Protein AF-A0A815YM49-F1 (afdb_monomer)

Mean predicted aligned error: 21.72 Å

Foldseek 3Di:
DDPVVVPDQVVQQDPVRDRCVVVVCVCPDPVNLQCVLVVCCCQARQLVDDPNVVVSVPPDDQLQEPPSDDLVPDPDPVVSVVSVVCCVPVHHRDYHDYYDRDDGDDDPVVVVVVPPPDDDQDACVVVVVFKDKDWADFDDPPPPDFWFWFAKDFAQAEDDDPPDPADWTWIWTATPQQFIGTFTADDDDPPDPHRTDPPPPVQCPDPVNTLHPDDAFPPPADRHHQQWDAANHRQWIWGWRHQQQWTWIAGPVVSGTLDTHHDDPATFQGKDAEPNRQWIWTWFQSQKIWIKGADPDPPPDDPDDDPDDSPDRMDTQDMAHDGPGGFNEWDDYPVVQWIWTDGPSQKIWIAGNRPNHTDDIDHDPDPDPQWDWDAYPVQDTDTHGPDQWDWAEWHDDLFKIKTKTKHFDPDDDDDDDDDGQIKIKIWIATRPVRHTDDIDIDRFHWNYWDADPSRWIWTITRSRIIMIMGGDDDDDDDDDPDDDDDPPVVVVVSVVVSVVVSVVVVPPDPDDDFKFKEWEAADQFWTKIKIKDFAADKFQAWKKKKWFFQDAWDKDWDQFDFDDDDNNGITMTIGDPPPRIDDHRDIDITIMMIGGRDDLQRTAFMDMRNHTRDGHDPRYHYDDDDDDDDDDDDDDDPPDPPDDPDDDDLLVLLVLLLLLLLVFKAAQRDPPRPQPLAHGFPPCFAAPVRQDQTFAGQFWLWRKRALLLSLQLLLLLLVLCLVLVVLCVVSVNLVSSLVSSCRHLVNQLSQCPDLFKGWRIWADPVVGVQWFAHRRPDDDHTYIFIAGLVQHALSSLLSNLSSLLSSLSSCVVPPVPSSVSSNVSSVSSLCNSVVRADHNPSRDPPCCVPDGQPLGNLLSNLSSLLSNCVRPVDCVSVVSNVVSCVVSVLLDQDQWDFSRHNSLVSLLSCCVVPVDVSSLVSNLVNLCCQLPPAAAAPLGQRQSDLALRLLGQLLSLLSLLSSLVVPRVNVSSLVSSSSSLVCCQASVPAHQFFPHHHPYQQQALHRSQLHAHPPDGGTCCSLVDPDGRNHGSGSFGFSAAPSHRDDDRHNVPCRGRMTGSSSSSSNSSSSSSNSSVVSVD

Solvent-accessible surface area (backbone atoms only — not comparable to full-atom values): 60084 Å² total; per-residue (Å²): 136,72,83,76,69,81,80,48,83,87,79,38,63,53,98,82,74,51,74,48,70,66,53,51,61,54,58,68,27,74,68,40,47,52,50,44,29,60,54,46,18,39,59,32,14,44,27,51,55,67,72,51,10,61,77,66,63,63,81,75,60,64,74,28,38,80,88,65,60,68,67,89,76,46,87,52,64,70,62,35,54,52,51,53,50,47,37,71,75,74,42,73,52,66,71,76,76,36,82,56,85,53,76,67,58,82,58,85,75,58,69,67,70,75,66,80,84,67,91,72,82,73,54,46,83,82,43,68,91,46,61,48,80,44,86,44,88,54,98,71,84,52,100,83,62,75,57,28,26,20,33,66,48,66,51,82,50,66,86,78,71,94,85,59,96,72,84,63,45,60,31,40,35,31,27,71,77,25,40,57,45,77,42,36,38,54,92,80,66,92,87,52,98,53,74,52,60,80,70,74,62,80,67,52,78,45,88,90,51,56,48,61,76,55,79,56,61,34,93,89,61,84,81,45,44,45,28,48,49,65,37,42,61,60,46,38,38,42,38,40,31,25,67,78,16,26,46,33,35,29,30,63,80,78,62,40,78,76,47,75,44,70,80,53,90,28,40,27,52,18,47,47,64,27,94,86,49,45,39,38,38,39,23,11,53,65,21,36,32,41,36,27,42,38,55,89,67,87,73,82,78,71,92,75,76,77,95,80,81,87,86,68,57,65,46,84,71,42,74,37,79,83,54,87,28,34,26,67,23,53,40,60,36,74,93,71,42,30,31,40,38,28,27,74,66,61,38,32,42,31,24,30,60,90,77,39,45,78,72,50,75,49,66,75,88,74,96,58,99,50,61,57,81,56,56,43,75,55,63,53,87,54,86,36,68,82,57,98,58,52,72,67,37,73,49,46,55,103,60,36,35,40,36,37,34,40,39,80,64,83,77,88,67,86,90,70,86,87,76,77,69,49,40,14,36,39,39,33,22,36,60,86,78,64,44,78,74,48,75,48,78,40,81,51,46,67,44,27,70,37,79,48,96,73,51,35,40,38,34,23,20,49,78,33,36,37,36,41,37,43,61,77,76,91,74,92,75,96,80,85,90,84,81,89,84,79,68,80,74,57,55,63,63,55,54,52,50,58,57,52,49,64,56,52,71,70,72,75,73,83,86,88,88,81,42,46,41,38,32,69,46,76,53,95,41,15,30,31,36,36,38,38,38,72,29,87,55,66,34,78,84,43,51,36,44,36,43,32,35,80,53,60,47,44,77,51,50,82,73,36,44,82,72,49,71,47,86,48,23,35,40,34,26,30,46,39,98,87,60,27,62,45,58,59,76,36,75,46,73,51,48,37,39,40,31,67,68,42,55,76,86,40,42,41,33,32,28,50,69,91,36,82,47,46,65,56,86,83,51,78,46,77,55,85,81,84,82,77,92,75,90,77,95,74,89,79,83,76,77,71,79,78,73,69,94,83,80,80,67,42,47,61,51,47,51,28,34,53,47,28,56,62,68,28,54,37,8,78,68,59,97,81,60,85,50,84,92,62,68,57,16,56,79,78,37,33,41,94,89,66,47,65,48,46,41,25,48,24,41,46,32,57,70,35,30,49,36,45,48,52,19,35,22,38,25,41,40,29,48,27,48,62,75,20,41,66,28,29,51,76,48,71,33,44,71,56,54,49,50,56,46,46,45,44,47,58,26,51,56,46,27,47,74,44,73,57,33,37,52,44,35,39,40,52,64,70,68,41,70,73,54,46,36,48,63,61,73,66,83,75,90,52,55,50,40,54,32,30,75,90,33,18,21,13,28,45,31,7,29,39,15,22,18,25,26,33,40,18,66,64,27,49,90,79,36,56,68,60,17,52,53,30,40,53,54,15,55,36,26,35,51,35,17,72,71,30,74,41,55,36,43,82,43,37,84,76,36,53,83,77,68,49,63,80,79,53,35,48,40,27,48,23,33,20,23,48,36,46,22,70,70,67,67,46,63,68,28,52,53,46,24,59,48,30,35,61,76,60,53,55,82,58,82,53,93,62,41,58,68,63,41,36,46,45,56,36,29,39,52,46,19,66,75,67,63,43,64,71,30,42,50,50,36,48,53,34,44,50,41,56,77,74,66,51,52,58,19,90,81,62,47,54,49,85,46,72,67,33,15,47,24,45,43,23,26,45,27,26,50,27,42,55,39,23,74,72,69,46,65,34,67,62,28,46,52,48,28,51,52,50,53,39,36,42,51,31,76,66,76,30,10,45,26,16,84,39,71,54,76,31,53,49,23,55,26,32,33,57,33,30,27,60,67,82,88,56,86,49,39,64,67,38,65,70,43,92,60,62,32,68,36,82,59,34,28,35,34,31,10,38,42,46,72,75,63,53,70,73,82,36,39,86,40,55,47,37,16,24,32,37,57,52,35,38,16,27,37,43,26,26,41,27,44,52,39,36,52,61,75,74,105

Sequence (1081 aa):
MIPEFFYLSEFLVNSNKFDLGKLQITLESDYVSAHLHEWIDLIFGYKQTGQAAIEAFNVFTYCLYQDAVDVDAIDDKVTREAIESMMQHFGQVPSQLLTEPHPQRQILGQAAFGIESQGRAFDIFQSLIHIRPYLAKTVLENDILYDPITFISIPKNQARSFMQQVVLEKLFTVSISGVVGNGAWQPHDKSLTNYFTSEQNRTLQTERNQHIIAALFFPSLEINSRLFAVSHDAQFVFSGGHWDCSLRVYSLIKAKMISSLIHHSDIITCLTLDSTGSILVTGSRDTTCVVWNISSGDNRNSNNINDQESSSFISPAVTLYGHTADITCLHVSTELDLVASGSLDGTCNMHTVEHGVYVRTLRPIEKDDTHLFLYSINGGFIRKRKLDYHVIDMLLSEKHIVLAVNHVTSSQQANKESTSLVTARIIIKDMFEMKTIQRIRLRTHINCLYFTKDFSLLVGVKDGKLIVITTDKKSSTKKAYKCLLYFHQQSFLKQMKVLKYIIICLTLTIRLCHARLRIESEWSDGFEGTLEIPIKSEINNGWKVELRFDRPTMIDAWLGNLHSKIDNRIFLFINKNWNAQLALNSLFEFKFVAKGGIAPSNFVAAWFNEKPILSGSSSITHVPELLNPTGNTTTWLHEGNVSTKGTYDYGVVLRSSLLFYEAQRAGKLPSNNRISWRGDSMLMDKGNNGEDLTGGYFDAGDYVKFGFPMAGFTTVLAWGAIEYEDAYRQSGQLDYVRQAIRWATDYFIKAHVSQYEFYGQVGDGHEDHAYWSRPEDWTKPRPAWKITQQNPGSELAAETAAALTAASLVFRSVDSNYESILLGHAQQLYDFANRYRGKYSDSIPNISDFYHSWTGYGDELGWSAAWLLRATGDQRYQVDVDKHYIEFGLNRQPHEFSWDDKTAGLQILMAKITRKQSYRQQAENFCNYVVRQAPKTPKGLVFLAPWGSLRHVSNVAFLCLQAAGIDINRQEYLNFATQQINYILGDSGRSYVVGFGNNYPQRPHHASSSCPNRPTICDWSAFSSPNPNPQLLTGALVGGPDQNDYYEDRRDDYVKNEVTTDYNAGFQSAVAGLLHHQLKV

Secondary structure (DSSP, 8-state):
--GGGGG-GGG-B-TT--BTHHHHHHHTSHHHHHHHHHHHHHHTSTTSSSHHHHHTT--S-GGGBTTS--STT---HHHHHHHHHHHHHH-PBPPP--SSPPPPPPPTTTTTTS--SS-PPP-GGGGGGGEEEEEE--S---TT----EEEEE--SSPPPPTT-SS-PEEEEEEETT-BEEEEEE----TT-S-SEE----TTSSSGGG--B--S-B-TT----GGGEEE-TTSSEEEE--BTT-EEEEEETTT-SEEEEEE--SS-EEEEEE-SSSSEEEEEETTS-EEEEEE---S-TT-----TT----SEEEEEEE---SS-EEEEEEEGGGTEEEEEETTS-EEEE-TTT--EEEEE--S---TTEEEE--TTT--EEEE--S-EEEEEEE-SSEEEEEEEE------SSS------EEEEEEEETTT--EEEEEEESS-EEEEEE-TTSPEEEEETTS-EEEEEE-------------SSSTTHHHHHHHHHHHHHHHTTTS-------EEEEEEEETTEEEEEEEEE--S-B-S--EEEEEESS--EEEESSEEEEEEETTTEEEEEE-TT---B-TT-EEEEEEEEESS--GGGEEEEEETTEEEEETTS-EEEPPP-------------------SS---HHHHHHHHHHHHHHTB-BSPPTT-S-TT---B-TT-B-TT--B---SB--SSS--EEHHHHHHHHHHHHHHHHH-HHHHHHTT-HHHHHHHHHHHHHHHHHH--BTTBEEEEES-HHHHHT--S-GGG--S---EEEE-SSS--HHHHHHHHHHHHHHHHHHTTT-HHHHHHHHHHHHHHHHHHHHS---HHHHSTTGGGTS--SS-SHHHHHHHHHHHHHHH--HHHHHHHHHHHHHTTTTS--S--SSS--HHHHHHHHHHHH--HHHHHHHHHHHHHHHHTS-B-TTS-B---STTHHHHHHHHHHHHHHHHTTTSSHHHHHHHHHHHHHIIIIITSS--BTTSSTT--S--B-HHHHSPSTTS--SHHHHH-SS--SS--TTPBB----TTS-----TT-TTTSBB-HHHHHHHHHHHHHHHHHHTT-

InterPro domains:
  IPR000409 BEACH domain [PF02138] (26-105)
  IPR000409 BEACH domain [PS50197] (1-105)
  IPR000409 BEACH domain [SM01026] (1-105)
  IPR001680 WD40 repeat [PS50082] (261-302)
  IPR001680 WD40 repeat [SM00320] (254-293)
  IPR001680 WD40 repeat [SM00320] (313-352)
  IPR001701 Glycoside hydrolase family 9 [PF00759] (650-1070)
  IPR008928 Six-hairpin glycosidase superfamily [SSF48208] (647-1075)
  IPR008965 CBM2/CBM3, carbohydrate-binding domain superfamily [SSF49384] (513-609)
  IPR012291 CBM2, carbohydrate-binding domain superfamily [G3DSA:2.60.40.290] (511-609)
  IPR012341 Six-hairpin glycosidase-like superfamily [G3DSA:1.50.10.10] (647-1078)
  IPR015943 WD40/YVTN repeat-like-containing domain superfamily [G3DSA:2.130.10.10] (190-495)
  IPR019775 WD40 repeat, conserved site [PS00678] (280-294)
  IPR033126 Glycosyl hydrolases family 9, Asp/Glu active sites [PS00698] (1047-1065)
  IPR036322 WD40-repeat-containing domain superfamily [SSF50978] (228-477)
  IPR036372 BEACH domain superfamily [G3DSA:1.10.1540.10] (23-105)
  IPR036372 BEACH domain superfamily [SSF81837] (2-105)
  IPR046851 Neurobeachin, beta-propeller domain [PF20426] (213-476)

Nearest PDB structures (foldseek):
  1ks8-assembly1_A  TM=9.946E-01  e=6.057E-50  Nasutitermes takasagoensis
  4tf4-assembly2_B  TM=9.513E-01  e=3.797E-39  Thermobifida fusca
  8u49-assembly1_A  TM=9.500E-01  e=3.521E-38  Bacillus licheniformis DSM 13 = ATCC 14580
  1g87-assembly1_A  TM=9.390E-01  e=1.782E-35  Ruminiclostridium cellulolyticum
  1ga2-assembly1_A  TM=9.390E-01  e=1.782E-35  Ruminiclostridium cellulolyticum

Structure (mmCIF, N/CA/C/O backbone):
data_AF-A0A815YM49-F1
#
_entry.id   AF-A0A815YM49-F1
#
loop_
_atom_site.group_PDB
_atom_site.id
_atom_site.type_symbol
_atom_site.label_atom_id
_atom_site.label_alt_id
_atom_site.label_comp_id
_atom_site.label_asym_id
_atom_site.label_entity_id
_atom_site.label_seq_id
_atom_site.pdbx_PDB_ins_code
_atom_site.Cartn_x
_atom_site.Cartn_y
_atom_site.Cartn_z
_atom_site.occupancy
_atom_site.B_iso_or_equiv
_atom_site.auth_seq_id
_atom_site.auth_comp_id
_atom_site.auth_asym_id
_atom_site.auth_atom_id
_atom_site.pdbx_PDB_model_num
ATOM 1 N N . MET A 1 1 ? -38.340 -17.253 19.294 1.00 25.34 1 MET A N 1
ATOM 2 C CA . MET A 1 1 ? -38.044 -17.387 17.851 1.00 25.34 1 MET A CA 1
ATOM 3 C C . MET A 1 1 ? -38.454 -16.105 17.167 1.00 25.34 1 MET A C 1
ATOM 5 O O . MET A 1 1 ? -39.622 -15.748 17.207 1.00 25.34 1 MET A O 1
ATOM 9 N N . ILE A 1 2 ? -37.478 -15.379 16.644 1.00 23.86 2 ILE A N 1
ATOM 10 C CA . ILE A 1 2 ? -37.677 -14.063 16.053 1.00 23.86 2 ILE A CA 1
ATOM 11 C C . ILE A 1 2 ? -38.177 -14.266 14.606 1.00 23.86 2 ILE A C 1
ATOM 13 O O . ILE A 1 2 ? -37.523 -15.005 13.864 1.00 23.86 2 ILE A O 1
ATOM 17 N N . PRO A 1 3 ? -39.303 -13.658 14.176 1.00 28.70 3 PRO A N 1
ATOM 18 C CA . PRO A 1 3 ? -39.856 -13.807 12.818 1.00 28.70 3 PRO A CA 1
ATOM 19 C C . PRO A 1 3 ? -38.914 -13.355 11.685 1.00 28.70 3 PRO A C 1
ATOM 21 O O . PRO A 1 3 ? -39.195 -13.580 10.511 1.00 28.70 3 PRO A O 1
ATOM 24 N N . GLU A 1 4 ? -37.791 -12.730 12.033 1.00 34.78 4 GLU A N 1
ATOM 25 C CA . GLU A 1 4 ? -36.791 -12.156 11.131 1.00 34.78 4 GLU A CA 1
ATOM 26 C C . GLU A 1 4 ? -35.935 -13.209 10.400 1.00 34.78 4 GLU A C 1
ATOM 28 O O . GLU A 1 4 ? -35.375 -12.908 9.349 1.00 34.78 4 GLU A O 1
ATOM 33 N N . PHE A 1 5 ? -35.895 -14.466 10.864 1.00 32.22 5 PHE A N 1
ATOM 34 C CA . PHE A 1 5 ? -35.109 -15.530 10.213 1.00 32.22 5 PHE A CA 1
ATOM 35 C C . PHE A 1 5 ? -35.781 -16.178 8.987 1.00 32.22 5 PHE A C 1
ATOM 37 O O . PHE A 1 5 ? -35.101 -16.826 8.195 1.00 32.22 5 PHE A O 1
ATOM 44 N N . PHE A 1 6 ? -37.087 -15.984 8.776 1.00 34.22 6 PHE A N 1
ATOM 45 C CA . PHE A 1 6 ? -37.827 -16.631 7.678 1.00 34.22 6 PHE A CA 1
ATOM 46 C C . PHE A 1 6 ? -37.756 -15.887 6.328 1.00 34.22 6 PHE A C 1
ATOM 48 O O . PHE A 1 6 ? -38.314 -16.362 5.342 1.00 34.22 6 PHE A O 1
ATOM 55 N N . TYR A 1 7 ? -37.065 -14.742 6.255 1.00 38.34 7 TYR A N 1
ATOM 56 C CA . TYR A 1 7 ? -37.046 -13.857 5.076 1.00 38.34 7 TYR A CA 1
ATOM 57 C C . TYR A 1 7 ? -35.750 -13.907 4.244 1.00 38.34 7 TYR A C 1
ATOM 59 O O . TYR A 1 7 ? -35.586 -13.115 3.315 1.00 38.34 7 TYR A O 1
ATOM 67 N N . LEU A 1 8 ? -34.833 -14.835 4.538 1.00 37.12 8 LEU A N 1
ATOM 68 C CA . LEU A 1 8 ? -33.550 -14.985 3.844 1.00 37.12 8 LEU A CA 1
ATOM 69 C C . LEU A 1 8 ? -33.443 -16.388 3.225 1.00 37.12 8 LEU A C 1
ATOM 71 O O . LEU A 1 8 ? -33.290 -17.378 3.936 1.00 37.12 8 LEU A O 1
ATOM 75 N N . SER A 1 9 ? -33.479 -16.487 1.892 1.00 36.56 9 SER A N 1
ATOM 76 C CA . SER A 1 9 ? -33.404 -17.766 1.158 1.00 36.56 9 SER A CA 1
ATOM 77 C C . SER A 1 9 ? -32.087 -18.531 1.357 1.00 36.56 9 SER A C 1
ATOM 79 O O . SER A 1 9 ? -32.017 -19.725 1.086 1.00 36.56 9 SER A O 1
ATOM 81 N N . GLU A 1 10 ? -31.039 -17.866 1.839 1.00 37.91 10 GLU A N 1
ATOM 82 C CA . GLU A 1 10 ? -29.691 -18.429 2.001 1.00 37.91 10 GLU A CA 1
ATOM 83 C C . GLU A 1 10 ? -29.503 -19.195 3.324 1.00 37.91 10 GLU A C 1
ATOM 85 O O . GLU A 1 10 ? -28.533 -19.930 3.473 1.00 37.91 10 GLU A O 1
ATOM 90 N N . PHE A 1 11 ? -30.461 -19.101 4.254 1.00 36.72 11 PHE A N 1
ATOM 91 C CA . PHE A 1 11 ? -30.455 -19.845 5.523 1.00 36.72 11 PHE A CA 1
ATOM 92 C C . PHE A 1 11 ? -31.332 -21.111 5.501 1.00 36.72 11 PHE A C 1
ATOM 94 O O . PHE A 1 11 ? -31.534 -21.758 6.526 1.00 36.72 11 PHE A O 1
ATOM 101 N N . LEU A 1 12 ? -31.850 -21.490 4.330 1.00 40.00 12 LEU A N 1
ATOM 102 C CA . LEU A 1 12 ? -32.896 -22.503 4.160 1.00 40.00 12 LEU A CA 1
ATOM 103 C C . LEU A 1 12 ? -32.419 -23.796 3.473 1.00 40.00 12 LEU A C 1
ATOM 105 O O . LEU A 1 12 ? -33.216 -24.515 2.869 1.00 40.00 12 LEU A O 1
ATOM 109 N N . VAL A 1 13 ? -31.131 -24.130 3.613 1.00 42.91 13 VAL A N 1
ATOM 110 C CA . VAL A 1 13 ? -30.603 -25.465 3.295 1.00 42.91 13 VAL A CA 1
ATOM 111 C C . VAL A 1 13 ? -30.034 -26.080 4.565 1.00 42.91 13 VAL A C 1
ATOM 113 O O . VAL A 1 13 ? -28.914 -25.802 4.983 1.00 42.91 13 VAL A O 1
ATOM 116 N N . ASN A 1 14 ? -30.832 -26.943 5.184 1.00 41.28 14 ASN A N 1
ATOM 117 C CA . ASN A 1 14 ? -30.347 -27.865 6.204 1.00 41.28 14 ASN A CA 1
ATOM 118 C C . ASN A 1 14 ? -29.313 -28.824 5.566 1.00 41.28 14 ASN A C 1
ATOM 120 O O . ASN A 1 14 ? -29.380 -29.120 4.369 1.00 41.28 14 ASN A O 1
ATOM 124 N N . SER A 1 15 ? -28.382 -29.332 6.375 1.00 40.44 15 SER A N 1
ATOM 125 C CA . SER A 1 15 ? -27.351 -30.336 6.056 1.00 40.44 15 SER A CA 1
ATOM 126 C C . SER A 1 15 ? -27.812 -31.551 5.219 1.00 40.44 15 SER A C 1
ATOM 128 O O . SER A 1 15 ? -26.980 -32.205 4.593 1.00 40.44 15 SER A O 1
ATOM 130 N N . ASN A 1 16 ? -29.117 -31.811 5.117 1.00 40.59 16 ASN A N 1
ATOM 131 C CA . ASN A 1 16 ? -29.753 -32.847 4.301 1.00 40.59 16 ASN A CA 1
ATOM 132 C C . ASN A 1 16 ? -30.141 -32.406 2.870 1.00 40.59 16 ASN A C 1
ATOM 134 O O . ASN A 1 16 ? -30.783 -33.176 2.158 1.00 40.59 16 ASN A O 1
ATOM 138 N N . LYS A 1 17 ? -29.777 -31.194 2.421 1.00 42.53 17 LYS A N 1
ATOM 139 C CA . LYS A 1 17 ? -30.093 -30.650 1.076 1.00 42.53 17 LYS A CA 1
ATOM 140 C C . LYS A 1 17 ? -31.598 -30.555 0.752 1.00 42.53 17 LYS A C 1
ATOM 142 O O . LYS A 1 17 ? -31.990 -30.674 -0.408 1.00 42.53 17 LYS A O 1
ATOM 147 N N . PHE A 1 18 ? -32.447 -30.335 1.756 1.00 39.28 18 PHE A N 1
ATOM 148 C CA . PHE A 1 18 ? -33.883 -30.102 1.555 1.00 39.28 18 PHE A CA 1
ATOM 149 C C . PHE A 1 18 ? -34.162 -28.601 1.345 1.00 39.28 18 PHE A C 1
ATOM 151 O O . PHE A 1 18 ? -33.726 -27.788 2.156 1.00 39.28 18 PHE A O 1
ATOM 158 N N . ASP A 1 19 ? -34.865 -28.243 0.264 1.00 44.75 19 ASP A N 1
ATOM 159 C CA . ASP A 1 19 ? -35.161 -26.857 -0.144 1.00 44.75 19 ASP A CA 1
ATOM 160 C C . ASP A 1 19 ? -36.444 -26.334 0.531 1.00 44.75 19 ASP A C 1
ATOM 162 O O . ASP A 1 19 ? -37.567 -26.658 0.128 1.00 44.75 19 ASP A O 1
ATOM 166 N N . LEU A 1 20 ? -36.275 -25.517 1.573 1.00 42.28 20 LEU A N 1
ATOM 167 C CA . LEU A 1 20 ? -37.373 -24.882 2.312 1.00 42.28 20 LEU A CA 1
ATOM 168 C C . LEU A 1 20 ? -38.025 -23.699 1.553 1.00 42.28 20 LEU A C 1
ATOM 170 O O . LEU A 1 20 ? -39.081 -23.227 1.974 1.00 42.28 20 LEU A O 1
ATOM 174 N N . GLY A 1 21 ? -37.493 -23.248 0.409 1.00 42.66 21 GLY A N 1
ATOM 175 C CA . GLY A 1 21 ? -38.080 -22.163 -0.395 1.00 42.66 21 GLY A CA 1
ATOM 176 C C . GLY A 1 21 ? -39.471 -22.490 -0.961 1.00 42.66 21 GLY A C 1
ATOM 177 O O . GLY A 1 21 ? -40.313 -21.606 -1.133 1.00 42.66 21 GLY A O 1
ATOM 178 N N . LYS A 1 22 ? -39.784 -23.778 -1.160 1.00 40.69 22 LYS A N 1
ATOM 179 C CA . LYS A 1 22 ? -41.143 -24.235 -1.513 1.00 40.69 22 LYS A CA 1
ATOM 180 C C . LYS A 1 22 ? -42.153 -24.097 -0.367 1.00 40.69 22 LYS A C 1
ATOM 182 O O . LYS A 1 22 ? -43.343 -23.904 -0.626 1.00 40.69 22 LYS A O 1
ATOM 187 N N . LEU A 1 23 ? -41.708 -24.158 0.890 1.00 42.81 23 LEU A N 1
ATOM 188 C CA . LEU A 1 23 ? -42.573 -23.938 2.054 1.00 42.81 23 LEU A CA 1
ATOM 189 C C . LEU A 1 23 ? -42.938 -22.456 2.209 1.00 42.81 23 LEU A C 1
ATOM 191 O O . LEU A 1 23 ? -44.065 -22.162 2.590 1.00 42.81 23 LEU A O 1
ATOM 195 N N . GLN A 1 24 ? -42.064 -21.526 1.812 1.00 44.19 24 GLN A N 1
ATOM 196 C CA . GLN A 1 24 ? -42.329 -20.083 1.879 1.00 44.19 24 GLN A CA 1
ATOM 197 C C . GLN A 1 24 ? -43.485 -19.641 0.963 1.00 44.19 24 GLN A C 1
ATOM 199 O O . GLN A 1 24 ? -44.376 -18.920 1.401 1.00 44.19 24 GLN A O 1
ATOM 204 N N . ILE A 1 25 ? -43.542 -20.142 -0.277 1.00 46.69 25 ILE A N 1
ATOM 205 C CA . ILE A 1 25 ? -44.669 -19.887 -1.201 1.00 46.69 25 ILE A CA 1
ATOM 206 C C . ILE A 1 25 ? -45.979 -20.483 -0.652 1.00 46.69 25 ILE A C 1
ATOM 208 O O . ILE A 1 25 ? -47.061 -19.942 -0.872 1.00 46.69 25 ILE A O 1
ATOM 212 N N . THR A 1 26 ? -45.881 -21.583 0.096 1.00 49.28 26 THR A N 1
ATOM 213 C CA . THR A 1 26 ? -47.034 -22.253 0.712 1.00 49.28 26 THR A CA 1
ATOM 214 C C . THR A 1 26 ? -47.530 -21.492 1.952 1.00 49.28 26 THR A C 1
ATOM 216 O O . THR A 1 26 ? -48.737 -21.320 2.120 1.00 49.28 26 THR A O 1
ATOM 219 N N . LEU A 1 27 ? -46.614 -20.965 2.776 1.00 50.62 27 LEU A N 1
ATOM 220 C CA . LEU A 1 27 ? -46.897 -20.151 3.967 1.00 50.62 27 LEU A CA 1
ATOM 221 C C . LEU A 1 27 ? -47.376 -18.726 3.629 1.00 50.62 27 LEU A C 1
ATOM 223 O O . LEU A 1 27 ? -48.150 -18.147 4.383 1.00 50.62 27 LEU A O 1
ATOM 227 N N . GLU A 1 28 ? -46.976 -18.169 2.482 1.00 53.22 28 GLU A N 1
ATOM 228 C CA . GLU A 1 28 ? -47.490 -16.890 1.964 1.00 53.22 28 GLU A CA 1
ATOM 229 C C . GLU A 1 28 ? -48.734 -17.052 1.068 1.00 53.22 28 GLU A C 1
ATOM 231 O O . GLU A 1 28 ? -49.207 -16.071 0.493 1.00 53.22 28 GLU A O 1
ATOM 236 N N . SER A 1 29 ? -49.297 -18.262 0.957 1.00 63.19 29 SER A N 1
ATOM 237 C CA . SER A 1 29 ? -50.528 -18.483 0.192 1.00 63.19 29 SER A CA 1
ATOM 238 C C . SER A 1 29 ? -51.709 -17.701 0.775 1.00 63.19 29 SER A C 1
ATOM 240 O O . SER A 1 29 ? -51.773 -17.434 1.979 1.00 63.19 29 SER A O 1
ATOM 242 N N . ASP A 1 30 ? -52.686 -17.371 -0.074 1.00 58.00 30 ASP A N 1
ATOM 243 C CA . ASP A 1 30 ? -53.916 -16.693 0.357 1.00 58.00 30 ASP A CA 1
ATOM 244 C C . ASP A 1 30 ? -54.636 -17.477 1.467 1.00 58.00 30 ASP A C 1
ATOM 246 O O . ASP A 1 30 ? -55.188 -16.881 2.392 1.00 58.00 30 ASP A O 1
ATOM 250 N N . TYR A 1 31 ? -54.560 -18.812 1.424 1.00 66.94 31 TYR A N 1
ATOM 251 C CA . TYR A 1 31 ? -55.125 -19.690 2.444 1.00 66.94 31 TYR A CA 1
ATOM 252 C C . TYR A 1 31 ? -54.423 -19.529 3.797 1.00 66.94 31 TYR A C 1
ATOM 254 O O . TYR A 1 31 ? -55.089 -19.275 4.800 1.00 66.94 31 TYR A O 1
ATOM 262 N N . VAL A 1 32 ? -53.089 -19.618 3.844 1.00 67.25 32 VAL A N 1
ATOM 263 C CA . VAL A 1 32 ? -52.340 -19.467 5.104 1.00 67.25 32 VAL A CA 1
ATOM 264 C C . VAL A 1 32 ? -52.442 -18.033 5.627 1.00 67.25 32 VAL A C 1
ATOM 266 O O . VAL A 1 32 ? -52.676 -17.836 6.814 1.00 67.25 32 VAL A O 1
ATOM 269 N N . SER A 1 33 ? -52.391 -17.024 4.752 1.00 65.06 33 SER A N 1
ATOM 270 C CA . SER A 1 33 ? -52.593 -15.618 5.133 1.00 65.06 33 SER A CA 1
ATOM 271 C C . SER A 1 33 ? -53.964 -15.360 5.762 1.00 65.06 33 SER A C 1
ATOM 273 O O . SER A 1 33 ? -54.061 -14.572 6.703 1.00 65.06 33 SER A O 1
ATOM 275 N N . ALA A 1 34 ? -55.017 -16.016 5.266 1.00 69.69 34 ALA A N 1
ATOM 276 C CA . ALA A 1 34 ? -56.360 -15.892 5.819 1.00 69.69 34 ALA A CA 1
ATOM 277 C C . ALA A 1 34 ? -56.509 -16.582 7.187 1.00 69.69 34 ALA A C 1
ATOM 279 O O . ALA A 1 34 ? -57.316 -16.119 7.986 1.00 69.69 34 ALA A O 1
ATOM 280 N N . HIS A 1 35 ? -55.727 -17.622 7.494 1.00 77.75 35 HIS A N 1
ATOM 281 C CA . HIS A 1 35 ? -55.848 -18.409 8.737 1.00 77.75 35 HIS A CA 1
ATOM 282 C C . HIS A 1 35 ? -54.695 -18.183 9.731 1.00 77.75 35 HIS A C 1
ATOM 284 O O . HIS A 1 35 ? -54.683 -18.755 10.815 1.00 77.75 35 HIS A O 1
ATOM 290 N N . LEU A 1 36 ? -53.744 -17.298 9.415 1.00 76.75 36 LEU A N 1
ATOM 291 C CA . LEU A 1 36 ? -52.588 -17.010 10.272 1.00 76.75 36 LEU A CA 1
ATOM 292 C C . LEU A 1 36 ? -52.986 -16.478 11.658 1.00 76.75 36 LEU A C 1
ATOM 294 O O . LEU A 1 36 ? -52.328 -16.774 12.651 1.00 76.75 36 LEU A O 1
ATOM 298 N N . HIS A 1 37 ? -54.080 -15.717 11.727 1.00 79.69 37 HIS A N 1
ATOM 299 C CA . HIS A 1 37 ? -54.628 -15.206 12.981 1.00 79.69 37 HIS A CA 1
ATOM 300 C C . HIS A 1 37 ? -54.986 -16.334 13.968 1.00 79.69 37 HIS A C 1
ATOM 302 O O . HIS A 1 37 ? -54.733 -16.195 15.158 1.00 79.69 37 HIS A O 1
ATOM 308 N N . GLU A 1 38 ? -55.436 -17.495 13.479 1.00 82.50 38 GLU A N 1
ATOM 309 C CA . GLU A 1 38 ? -55.747 -18.660 14.316 1.00 82.50 38 GLU A CA 1
ATOM 310 C C . GLU A 1 38 ? -54.490 -19.285 14.939 1.00 82.50 38 GLU A C 1
ATOM 312 O O . GLU A 1 38 ? -54.531 -19.769 16.068 1.00 82.50 38 GLU A O 1
ATOM 317 N N . TRP A 1 39 ? -53.359 -19.246 14.225 1.00 81.06 39 TRP A N 1
ATOM 318 C CA . TRP A 1 39 ? -52.070 -19.750 14.713 1.00 81.06 39 TRP A CA 1
ATOM 319 C C . TRP A 1 39 ? -51.472 -18.814 15.761 1.00 81.06 39 TRP A C 1
ATOM 321 O O . TRP A 1 39 ? -50.919 -19.269 16.761 1.00 81.06 39 TRP A O 1
ATOM 331 N N . ILE A 1 40 ? -51.609 -17.503 15.546 1.00 80.31 40 ILE A N 1
ATOM 332 C CA . ILE A 1 40 ? -51.209 -16.484 16.520 1.00 80.31 40 ILE A CA 1
ATOM 333 C C . ILE A 1 40 ? -52.042 -16.641 17.795 1.00 80.31 40 ILE A C 1
ATOM 335 O O . ILE A 1 40 ? -51.474 -16.650 18.885 1.00 80.31 40 ILE A O 1
ATOM 339 N N . ASP A 1 41 ? -53.353 -16.852 17.660 1.00 83.75 41 ASP A N 1
ATOM 340 C CA . ASP A 1 41 ? -54.247 -17.092 18.792 1.00 83.75 41 ASP A CA 1
ATOM 341 C C . ASP A 1 41 ? -53.892 -18.363 19.574 1.00 83.75 41 ASP A C 1
ATOM 343 O O . ASP A 1 41 ? -54.046 -18.381 20.793 1.00 83.75 41 ASP A O 1
ATOM 347 N N . LEU A 1 42 ? -53.403 -19.408 18.899 1.00 82.56 42 LEU A N 1
ATOM 348 C CA . LEU A 1 42 ? -53.011 -20.678 19.519 1.00 82.56 42 LEU A CA 1
ATOM 349 C C . LEU A 1 42 ? -51.647 -20.608 20.225 1.00 82.56 42 LEU A C 1
ATOM 351 O O . LEU A 1 42 ? -51.488 -21.170 21.304 1.00 82.56 42 LEU A O 1
ATOM 355 N N . ILE A 1 43 ? -50.653 -19.944 19.622 1.00 81.12 43 ILE A N 1
ATOM 356 C CA . ILE A 1 43 ? -49.267 -19.935 20.127 1.00 81.12 43 ILE A CA 1
ATOM 357 C C . ILE A 1 43 ? -49.020 -18.781 21.101 1.00 81.12 43 ILE A C 1
ATOM 359 O O . ILE A 1 43 ? -48.298 -18.967 22.073 1.00 81.12 43 ILE A O 1
ATOM 363 N N . PHE A 1 44 ? -49.594 -17.603 20.844 1.00 81.75 44 PHE A N 1
ATOM 364 C CA . PHE A 1 44 ? -49.339 -16.377 21.612 1.00 81.75 44 PHE A CA 1
ATOM 365 C C . PHE A 1 44 ? -50.608 -15.756 22.206 1.00 81.75 44 PHE A C 1
ATOM 367 O O . PHE A 1 44 ? -50.511 -14.754 22.918 1.00 81.75 44 PHE A O 1
ATOM 374 N N . GLY A 1 45 ? -51.788 -16.291 21.884 1.00 82.38 45 GLY A N 1
ATOM 375 C CA . GLY A 1 45 ? -53.063 -15.647 22.175 1.00 82.38 45 GLY A CA 1
ATOM 376 C C . GLY A 1 45 ? -54.016 -16.451 23.049 1.00 82.38 45 GLY A C 1
ATOM 377 O O . GLY A 1 45 ? -53.634 -17.369 23.771 1.00 82.38 45 GLY A O 1
ATOM 378 N N . TYR A 1 46 ? -55.293 -16.073 23.002 1.00 84.62 46 TYR A N 1
ATOM 379 C CA . TYR A 1 46 ? -56.316 -16.556 23.934 1.00 84.62 46 TYR A CA 1
ATOM 380 C C . TYR A 1 46 ? -56.668 -18.048 23.796 1.00 84.62 46 TYR A C 1
ATOM 382 O O . TYR A 1 46 ? -57.335 -18.588 24.676 1.00 84.62 46 TYR A O 1
ATOM 390 N N . LYS A 1 47 ? -56.231 -18.722 22.721 1.00 86.44 47 LYS A N 1
ATOM 391 C CA . LYS A 1 47 ? -56.418 -20.169 22.510 1.00 86.44 47 LYS A CA 1
ATOM 392 C C . LYS A 1 47 ? -55.240 -21.000 23.024 1.00 86.44 47 LYS A C 1
ATOM 394 O O . LYS A 1 47 ? -55.220 -22.210 22.823 1.00 86.44 47 LYS A O 1
ATOM 399 N N . GLN A 1 48 ? -54.261 -20.379 23.677 1.00 84.06 48 GLN A N 1
ATOM 400 C CA . GLN A 1 48 ? -53.084 -21.078 24.176 1.00 84.06 48 GLN A CA 1
ATOM 401 C C . GLN A 1 48 ? -53.396 -21.990 25.377 1.00 84.06 48 GLN A C 1
ATOM 403 O O . GLN A 1 48 ? -52.867 -23.098 25.458 1.00 84.06 48 GLN A O 1
ATOM 408 N N . THR A 1 49 ? -54.279 -21.561 26.287 1.00 79.50 49 THR A N 1
ATOM 409 C CA . THR A 1 49 ? -54.669 -22.309 27.497 1.00 79.50 49 THR A CA 1
ATOM 410 C C . THR A 1 49 ? -56.184 -22.231 27.759 1.00 79.50 49 THR A C 1
ATOM 412 O O . THR A 1 49 ? -56.904 -21.454 27.131 1.00 79.50 49 THR A O 1
ATOM 415 N N . GLY A 1 50 ? -56.705 -23.063 28.669 1.00 82.50 50 GLY A N 1
ATOM 416 C CA . GLY A 1 50 ? -58.119 -23.047 29.071 1.00 82.50 50 GLY A CA 1
ATOM 417 C C . GLY A 1 50 ? -59.089 -23.672 28.057 1.00 82.50 50 GLY A C 1
ATOM 418 O O . GLY A 1 50 ? -58.703 -24.464 27.199 1.00 82.50 50 GLY A O 1
ATOM 419 N N . GLN A 1 51 ? -60.379 -23.331 28.165 1.00 78.69 51 GLN A N 1
ATOM 420 C CA . GLN A 1 51 ? -61.449 -23.943 27.360 1.00 78.69 51 GLN A CA 1
ATOM 421 C C . GLN A 1 51 ? -61.274 -23.696 25.850 1.00 78.69 51 GLN A C 1
ATOM 423 O O . GLN A 1 51 ? -61.508 -24.594 25.044 1.00 78.69 51 GLN A O 1
ATOM 428 N N . ALA A 1 52 ? -60.781 -22.514 25.472 1.00 81.56 52 ALA A N 1
ATOM 429 C CA . ALA A 1 52 ? -60.522 -22.153 24.079 1.00 81.56 52 ALA A CA 1
ATOM 430 C C . ALA A 1 52 ? -59.399 -22.995 23.440 1.00 81.56 52 ALA A C 1
ATOM 432 O O . ALA A 1 52 ? -59.442 -23.266 22.241 1.00 81.56 52 ALA A O 1
ATOM 433 N N . ALA A 1 53 ? -58.423 -23.457 24.231 1.00 82.31 53 ALA A N 1
ATOM 434 C CA . ALA A 1 53 ? -57.373 -24.366 23.765 1.00 82.31 53 ALA A CA 1
ATOM 435 C C . ALA A 1 53 ? -57.905 -25.779 23.483 1.00 82.31 53 ALA A C 1
ATOM 437 O O . ALA A 1 53 ? -57.481 -26.423 22.522 1.00 82.31 53 ALA A O 1
ATOM 438 N N . ILE A 1 54 ? -58.864 -26.245 24.293 1.00 80.88 54 ILE A N 1
ATOM 439 C CA . ILE A 1 54 ? -59.535 -27.540 24.105 1.00 80.88 54 ILE A CA 1
ATOM 440 C C . ILE A 1 54 ? -60.355 -27.515 22.812 1.00 80.88 54 ILE A C 1
ATOM 442 O O . ILE A 1 54 ? -60.257 -28.429 21.997 1.00 80.88 54 ILE A O 1
ATOM 446 N N . GLU A 1 55 ? -61.119 -26.444 22.594 1.00 82.31 55 GLU A N 1
ATOM 447 C CA . GLU A 1 55 ? -61.921 -26.255 21.378 1.00 82.31 55 GLU A CA 1
ATOM 448 C C . GLU A 1 55 ? -61.060 -26.134 20.112 1.00 82.31 55 GLU A C 1
ATOM 450 O O . GLU A 1 55 ? -61.486 -26.541 19.032 1.00 82.31 55 GLU A O 1
ATOM 455 N N . ALA A 1 56 ? -59.832 -25.623 20.243 1.00 79.56 56 ALA A N 1
ATOM 456 C CA . ALA A 1 56 ? -58.864 -25.511 19.155 1.00 79.56 56 ALA A CA 1
ATOM 457 C C . ALA A 1 56 ? -58.024 -26.782 18.920 1.00 79.56 56 ALA A C 1
ATOM 459 O O . ALA A 1 56 ? -57.148 -26.766 18.057 1.00 79.56 56 ALA A O 1
ATOM 460 N N . PHE A 1 57 ? -58.270 -27.867 19.669 1.00 82.06 57 PHE A N 1
ATOM 461 C CA . PHE A 1 57 ? -57.476 -29.102 19.637 1.00 82.06 57 PHE A CA 1
ATOM 462 C C . PHE A 1 57 ? -55.973 -28.849 19.796 1.00 82.06 57 PHE A C 1
ATOM 464 O O . PHE A 1 57 ? -55.154 -29.373 19.039 1.00 82.06 57 PHE A O 1
ATOM 471 N N . ASN A 1 58 ? -55.602 -28.026 20.775 1.00 81.19 58 ASN A N 1
ATOM 472 C CA . ASN A 1 58 ? -54.204 -27.734 21.044 1.00 81.19 58 ASN A CA 1
ATOM 473 C C . ASN A 1 58 ? -53.425 -29.022 21.398 1.00 81.19 58 ASN A C 1
ATOM 475 O O . ASN A 1 58 ? -53.736 -29.699 22.377 1.00 81.19 58 ASN A O 1
ATOM 479 N N . VAL A 1 59 ? -52.411 -29.352 20.591 1.00 78.88 59 VAL A N 1
ATOM 480 C CA . VAL A 1 59 ? -51.584 -30.567 20.719 1.00 78.88 59 VAL A CA 1
ATOM 481 C C . VAL A 1 59 ? -50.269 -30.344 21.472 1.00 78.88 59 VAL A C 1
ATOM 483 O O . VAL A 1 59 ? -49.494 -31.288 21.626 1.00 78.88 59 VAL A O 1
ATOM 486 N N . PHE A 1 60 ? -49.979 -29.119 21.924 1.00 78.19 60 PHE A N 1
ATOM 487 C CA . PHE A 1 60 ? -48.781 -28.853 22.719 1.00 78.19 60 PHE A CA 1
ATOM 488 C C . PHE A 1 60 ? -48.880 -29.539 24.086 1.00 78.19 60 PHE A C 1
ATOM 490 O O . PHE A 1 60 ? -49.859 -29.382 24.817 1.00 78.19 60 PHE A O 1
ATOM 497 N N . THR A 1 61 ? -47.847 -30.302 24.443 1.00 77.50 61 THR A N 1
ATOM 498 C CA . THR A 1 61 ? -47.798 -31.012 25.723 1.00 77.50 61 THR A CA 1
ATOM 499 C C . THR A 1 61 ? -47.744 -30.022 26.883 1.00 77.50 61 THR A C 1
ATOM 501 O O . THR A 1 61 ? -46.940 -29.091 26.873 1.00 77.50 61 THR A O 1
ATOM 504 N N . TYR A 1 62 ? -48.556 -30.256 27.918 1.00 76.75 62 TYR A N 1
ATOM 505 C CA . TYR A 1 62 ? -48.685 -29.355 29.069 1.00 76.75 62 TYR A CA 1
ATOM 506 C C . TYR A 1 62 ? -47.345 -29.042 29.764 1.00 76.75 62 TYR A C 1
ATOM 508 O O . TYR A 1 62 ? -47.160 -27.930 30.241 1.00 76.75 62 TYR A O 1
ATOM 516 N N . CYS A 1 63 ? -46.387 -29.978 29.771 1.00 74.25 63 CYS A N 1
ATOM 517 C CA . CYS A 1 63 ? -45.066 -29.793 30.377 1.00 74.25 63 CYS A CA 1
ATOM 518 C C . CYS A 1 63 ? -44.149 -28.811 29.631 1.00 74.25 63 CYS A C 1
ATOM 520 O O . CYS A 1 63 ? -43.087 -28.484 30.143 1.00 74.25 63 CYS A O 1
ATOM 522 N N . LEU A 1 64 ? -44.527 -28.340 28.440 1.00 77.75 64 LEU A N 1
ATOM 523 C CA . LEU A 1 64 ? -43.749 -27.355 27.681 1.00 77.75 64 LEU A CA 1
ATOM 524 C C . LEU A 1 64 ? -44.197 -25.912 27.955 1.00 77.75 64 LEU A C 1
ATOM 526 O O . LEU A 1 64 ? -43.532 -24.977 27.509 1.00 77.75 64 LEU A O 1
ATOM 530 N N . TYR A 1 65 ? -45.309 -25.723 28.669 1.00 79.75 65 TYR A N 1
ATOM 531 C CA . TYR A 1 65 ? -45.783 -24.406 29.078 1.00 79.75 65 TYR A CA 1
ATOM 532 C C . TYR A 1 65 ? -45.048 -23.931 30.324 1.00 79.75 65 TYR A C 1
ATOM 534 O O . TYR A 1 65 ? -44.882 -24.673 31.295 1.00 79.75 65 TYR A O 1
ATOM 542 N N . GLN A 1 66 ? -44.627 -22.670 30.287 1.00 68.38 66 GLN A N 1
ATOM 543 C CA . GLN A 1 66 ? -43.991 -22.018 31.420 1.00 68.38 66 GLN A CA 1
ATOM 544 C C . GLN A 1 66 ? -44.936 -22.054 32.635 1.00 68.38 66 GLN A C 1
ATOM 546 O O . GLN A 1 66 ? -46.131 -21.798 32.501 1.00 68.38 66 GLN A O 1
ATOM 551 N N . ASP A 1 67 ? -44.396 -22.438 33.794 1.00 69.38 67 ASP A N 1
ATOM 552 C CA . ASP A 1 67 ? -45.095 -22.550 35.086 1.00 69.38 67 ASP A CA 1
ATOM 553 C C . ASP A 1 67 ? -46.158 -23.668 35.198 1.00 69.38 67 ASP A C 1
ATOM 555 O O . ASP A 1 67 ? -46.835 -23.777 36.220 1.00 69.38 67 ASP A O 1
ATOM 559 N N . ALA A 1 68 ? -46.300 -24.542 34.192 1.00 71.75 68 ALA A N 1
ATOM 560 C CA . ALA A 1 68 ? -47.268 -25.647 34.228 1.00 71.75 68 ALA A CA 1
ATOM 561 C C . ALA A 1 68 ? -46.777 -26.890 34.996 1.00 71.75 68 ALA A C 1
ATOM 563 O O . ALA A 1 68 ? -47.594 -27.697 35.446 1.00 71.75 68 ALA A O 1
ATOM 564 N N . VAL A 1 69 ? -45.458 -27.069 35.130 1.00 71.75 69 VAL A N 1
ATOM 565 C CA . VAL A 1 69 ? -44.839 -28.184 35.862 1.00 71.75 69 VAL A CA 1
ATOM 566 C C . VAL A 1 69 ? -43.688 -27.658 36.707 1.00 71.75 69 VAL A C 1
ATOM 568 O O . VAL A 1 69 ? -42.712 -27.138 36.173 1.00 71.75 69 VAL A O 1
ATOM 571 N N . ASP A 1 70 ? -43.795 -27.838 38.021 1.00 76.12 70 ASP A N 1
ATOM 572 C CA . ASP A 1 70 ? -42.694 -27.624 38.957 1.00 76.12 70 ASP A CA 1
ATOM 573 C C . ASP A 1 70 ? -41.821 -28.887 38.993 1.00 76.12 70 ASP A C 1
ATOM 575 O O . ASP A 1 70 ? -42.172 -29.896 39.607 1.00 76.12 70 ASP A O 1
ATOM 579 N N . VAL A 1 71 ? -40.710 -28.850 38.257 1.00 72.25 71 VAL A N 1
ATOM 580 C CA . VAL A 1 71 ? -39.786 -29.982 38.089 1.00 72.25 71 VAL A CA 1
ATOM 581 C C . VAL A 1 71 ? -39.101 -30.342 39.415 1.00 72.25 71 VAL A C 1
ATOM 583 O O . VAL A 1 71 ? -38.841 -31.520 39.689 1.00 72.25 71 VAL A O 1
ATOM 586 N N . ASP A 1 72 ? -38.888 -29.351 40.282 1.00 76.81 72 ASP A N 1
ATOM 587 C CA . ASP A 1 72 ? -38.252 -29.536 41.585 1.00 76.81 72 ASP A CA 1
ATOM 588 C C . ASP A 1 72 ? -39.181 -30.267 42.566 1.00 76.81 72 ASP A C 1
ATOM 590 O O . ASP A 1 72 ? -38.706 -31.004 43.430 1.00 76.81 72 ASP A O 1
ATOM 594 N N . ALA A 1 73 ? -40.499 -30.186 42.367 1.00 79.38 73 ALA A N 1
ATOM 595 C CA . ALA A 1 73 ? -41.499 -30.877 43.181 1.00 79.38 73 ALA A CA 1
ATOM 596 C C . ALA A 1 73 ? -41.719 -32.369 42.824 1.00 79.38 73 ALA A C 1
ATOM 598 O O . ALA A 1 73 ? -42.511 -33.042 43.485 1.00 79.38 73 ALA A O 1
ATOM 599 N N . ILE A 1 74 ? -41.055 -32.912 41.791 1.00 81.62 74 ILE A N 1
ATOM 600 C CA . ILE A 1 74 ? -41.253 -34.306 41.341 1.00 81.62 74 ILE A CA 1
ATOM 601 C C . ILE A 1 74 ? -40.284 -35.271 42.043 1.00 81.62 74 ILE A C 1
ATOM 603 O O . ILE A 1 74 ? -39.131 -35.401 41.643 1.00 81.62 74 ILE A O 1
ATOM 607 N N . ASP A 1 75 ? -40.760 -36.008 43.050 1.00 77.62 75 ASP A N 1
ATOM 608 C CA . ASP A 1 75 ? -39.929 -36.936 43.841 1.00 77.62 75 ASP A CA 1
ATOM 609 C C . ASP A 1 75 ? -39.374 -38.138 43.046 1.00 77.62 75 ASP A C 1
ATOM 611 O O . ASP A 1 75 ? -38.300 -38.658 43.367 1.00 77.62 75 ASP A O 1
ATOM 615 N N . ASP A 1 76 ? -40.084 -38.597 42.007 1.00 87.31 76 ASP A N 1
ATOM 616 C CA . ASP A 1 76 ? -39.642 -39.720 41.175 1.00 87.31 76 ASP A CA 1
ATOM 617 C C . ASP A 1 76 ? -38.585 -39.288 40.150 1.00 87.31 76 ASP A C 1
ATOM 619 O O . ASP A 1 76 ? -38.866 -38.587 39.173 1.00 87.31 76 ASP A O 1
ATOM 623 N N . LYS A 1 77 ? -37.359 -39.775 40.356 1.00 81.81 77 LYS A N 1
ATOM 624 C CA . LYS A 1 77 ? -36.179 -39.409 39.570 1.00 81.81 77 LYS A CA 1
ATOM 625 C C . LYS A 1 77 ? -36.327 -39.725 38.078 1.00 81.81 77 LYS A C 1
ATOM 627 O O . LYS A 1 77 ? -35.882 -38.933 37.254 1.00 81.81 77 LYS A O 1
ATOM 632 N N . VAL A 1 78 ? -36.964 -40.844 37.725 1.00 85.62 78 VAL A N 1
ATOM 633 C CA . VAL A 1 78 ? -37.133 -41.249 36.317 1.00 85.62 78 VAL A CA 1
ATOM 634 C C . VAL A 1 78 ? -38.110 -40.317 35.604 1.00 85.62 78 VAL A C 1
ATOM 636 O O . VAL A 1 78 ? -37.845 -39.874 34.488 1.00 85.62 78 VAL A O 1
ATOM 639 N N . THR A 1 79 ? -39.219 -39.975 36.261 1.00 80.31 79 THR A N 1
ATOM 640 C CA . THR A 1 79 ? -40.203 -39.030 35.722 1.00 80.31 79 THR A CA 1
ATOM 641 C C . THR A 1 79 ? -39.630 -37.617 35.608 1.00 80.31 79 THR A C 1
ATOM 643 O O . THR A 1 79 ? -39.857 -36.954 34.594 1.00 80.31 79 THR A O 1
ATOM 646 N N . ARG A 1 80 ? -38.837 -37.170 36.593 1.00 83.25 80 ARG A N 1
ATOM 647 C CA . ARG A 1 80 ? -38.144 -35.873 36.541 1.00 83.25 80 ARG A CA 1
ATOM 648 C C . ARG A 1 80 ? -37.185 -35.803 35.349 1.00 83.25 80 ARG A C 1
ATOM 650 O O . ARG A 1 80 ? -37.314 -34.903 34.524 1.00 83.25 80 ARG A O 1
ATOM 657 N N . GLU A 1 81 ? -36.302 -36.791 35.200 1.00 82.44 81 GLU A N 1
ATOM 658 C CA . GLU A 1 81 ? -35.342 -36.847 34.086 1.00 82.44 81 GLU A CA 1
ATOM 659 C C . GLU A 1 81 ? -36.047 -36.918 32.718 1.00 82.44 81 GLU A C 1
ATOM 661 O O . GLU A 1 81 ? -35.598 -36.298 31.753 1.00 82.44 81 GLU A O 1
ATOM 666 N N . ALA A 1 82 ? -37.182 -37.620 32.619 1.00 83.50 82 ALA A N 1
ATOM 667 C CA . ALA A 1 82 ? -37.971 -37.673 31.389 1.00 83.50 82 ALA A CA 1
ATOM 668 C C . ALA A 1 82 ? -38.576 -36.306 31.017 1.00 83.50 82 ALA A C 1
ATOM 670 O O . ALA A 1 82 ? -38.522 -35.913 29.851 1.00 83.50 82 ALA A O 1
ATOM 671 N N . ILE A 1 83 ? -39.118 -35.563 31.989 1.00 79.94 83 ILE A N 1
ATOM 672 C CA . ILE A 1 83 ? -39.712 -34.235 31.763 1.00 79.94 83 ILE A CA 1
ATOM 673 C C . ILE A 1 83 ? -38.633 -33.197 31.429 1.00 79.94 83 ILE A C 1
ATOM 675 O O . ILE A 1 83 ? -38.802 -32.437 30.475 1.00 79.94 83 ILE A O 1
ATOM 679 N N . GLU A 1 84 ? -37.501 -33.208 32.138 1.00 80.19 84 GLU A N 1
ATOM 680 C CA . GLU A 1 84 ? -36.343 -32.357 31.830 1.00 80.19 84 GLU A CA 1
ATOM 681 C C . GLU A 1 84 ? -35.806 -32.633 30.422 1.00 80.19 84 GLU A C 1
ATOM 683 O O . GLU A 1 84 ? -35.547 -31.705 29.651 1.00 80.19 84 GLU A O 1
ATOM 688 N N . SER A 1 85 ? -35.709 -33.912 30.048 1.00 80.38 85 SER A N 1
ATOM 689 C CA . SER A 1 85 ? -35.299 -34.317 28.706 1.00 80.38 85 SER A CA 1
ATOM 690 C C . SER A 1 85 ? -36.290 -33.838 27.643 1.00 80.38 85 SER A C 1
ATOM 692 O O . SER A 1 85 ? -35.873 -33.328 26.603 1.00 80.38 85 SER A O 1
ATOM 694 N N . MET A 1 86 ? -37.600 -33.923 27.899 1.00 78.38 86 MET A N 1
ATOM 695 C CA . MET A 1 86 ? -38.615 -33.393 26.984 1.00 78.38 86 MET A CA 1
ATOM 696 C C . MET A 1 86 ? -38.501 -31.872 26.822 1.00 78.38 86 MET A C 1
ATOM 698 O O . MET A 1 86 ? -38.529 -31.391 25.691 1.00 78.38 86 MET A O 1
ATOM 702 N N . MET A 1 87 ? -38.314 -31.114 27.905 1.00 76.69 87 MET A N 1
ATOM 703 C CA . MET A 1 87 ? -38.132 -29.658 27.837 1.00 76.69 87 MET A CA 1
ATOM 704 C C . MET A 1 87 ? -36.862 -29.268 27.063 1.00 76.69 87 MET A C 1
ATOM 706 O O . MET A 1 87 ? -36.902 -28.342 26.253 1.00 76.69 87 MET A O 1
ATOM 710 N N . GLN A 1 88 ? -35.753 -29.992 27.257 1.00 74.56 88 GLN A N 1
ATOM 711 C CA . GLN A 1 88 ? -34.500 -29.746 26.531 1.00 74.56 88 GLN A CA 1
ATOM 712 C C . GLN A 1 88 ? -34.608 -30.048 25.030 1.00 74.56 88 GLN A C 1
ATOM 714 O O . GLN A 1 88 ? -34.048 -29.309 24.223 1.00 74.56 88 GLN A O 1
ATOM 719 N N . HIS A 1 89 ? -35.321 -31.112 24.644 1.00 74.00 89 HIS A N 1
ATOM 720 C CA . HIS A 1 89 ? -35.407 -31.532 23.241 1.00 74.00 89 HIS A CA 1
ATOM 721 C C . HIS A 1 89 ? -36.523 -30.833 22.453 1.00 74.00 89 HIS A C 1
ATOM 723 O O . HIS A 1 89 ? -36.328 -30.533 21.276 1.00 74.00 89 HIS A O 1
ATOM 729 N N . PHE A 1 90 ? -37.685 -30.578 23.066 1.00 74.06 90 PHE A N 1
ATOM 730 C CA . PHE A 1 90 ? -38.841 -29.969 22.390 1.00 74.06 90 PHE A CA 1
ATOM 731 C C . PHE A 1 90 ? -38.932 -28.444 22.574 1.00 74.06 90 PHE A C 1
ATOM 733 O O . PHE A 1 90 ? -39.615 -27.784 21.790 1.00 74.06 90 PHE A O 1
ATOM 740 N N . GLY A 1 91 ? -38.207 -27.876 23.544 1.00 74.56 91 GLY A N 1
ATOM 741 C CA . GLY A 1 91 ? -38.203 -26.442 23.846 1.00 74.56 91 GLY A CA 1
ATOM 742 C C . GLY A 1 91 ? -39.433 -25.973 24.635 1.00 74.56 91 GLY A C 1
ATOM 743 O O . GLY A 1 91 ? -40.406 -26.703 24.795 1.00 74.56 91 GLY A O 1
ATOM 744 N N . GLN A 1 92 ? -39.392 -24.737 25.142 1.00 76.38 92 GLN A N 1
ATOM 745 C CA . GLN A 1 92 ? -40.508 -24.130 25.881 1.00 76.38 92 GLN A CA 1
ATOM 746 C C . GLN A 1 92 ? -41.446 -23.340 24.961 1.00 76.38 92 GLN A C 1
ATOM 748 O O . GLN A 1 92 ? -40.999 -22.615 24.064 1.00 76.38 92 GLN A O 1
ATOM 753 N N . VAL A 1 93 ? -42.753 -23.456 25.206 1.00 78.12 93 VAL A N 1
ATOM 754 C CA . VAL A 1 93 ? -43.774 -22.651 24.530 1.00 78.12 93 VAL A CA 1
ATOM 755 C C . VAL A 1 93 ? -43.705 -21.210 25.068 1.00 78.12 93 VAL A C 1
ATOM 757 O O . VAL A 1 93 ? -43.625 -21.031 26.283 1.00 78.12 93 VAL A O 1
ATOM 760 N N . PRO A 1 94 ? -43.724 -20.176 24.201 1.00 77.62 94 PRO A N 1
ATOM 761 C CA . PRO A 1 94 ? -43.689 -18.776 24.630 1.00 77.62 94 PRO A CA 1
ATOM 762 C C . PRO A 1 94 ? -44.832 -18.411 25.583 1.00 77.62 94 PRO A C 1
ATOM 764 O O . PRO A 1 94 ? -45.909 -18.997 25.510 1.00 77.62 94 PRO A O 1
ATOM 767 N N . SER A 1 95 ? -44.635 -17.404 26.432 1.00 79.25 95 SER A N 1
ATOM 768 C CA . SER A 1 95 ? -45.696 -16.902 27.309 1.00 79.25 95 SER A CA 1
ATOM 769 C C . SER A 1 95 ? -46.871 -16.309 26.522 1.00 79.25 95 SER A C 1
ATOM 771 O O . SER A 1 95 ? -46.704 -15.790 25.413 1.00 79.25 95 SER A O 1
ATOM 773 N N . GLN A 1 96 ? -48.070 -16.380 27.104 1.00 81.62 96 GLN A N 1
ATOM 774 C CA . GLN A 1 96 ? -49.267 -15.783 26.519 1.00 81.62 96 GLN A CA 1
ATOM 775 C C . GLN A 1 96 ? -49.116 -14.260 26.455 1.00 81.62 96 GLN A C 1
ATOM 777 O O . GLN A 1 96 ? -48.905 -13.610 27.478 1.00 81.62 96 GLN A O 1
ATOM 782 N N . LEU A 1 97 ? -49.254 -13.683 25.261 1.00 79.50 97 LEU A N 1
ATOM 783 C CA . LEU A 1 97 ? -49.126 -12.241 25.033 1.00 79.50 97 LEU A CA 1
ATOM 784 C C . LEU A 1 97 ? -50.478 -11.566 24.791 1.00 79.50 97 LEU A C 1
ATOM 786 O O . LEU A 1 97 ? -50.647 -10.396 25.127 1.00 79.50 97 LEU A O 1
ATOM 790 N N . LEU A 1 98 ? -51.434 -12.285 24.193 1.00 80.19 98 LEU A N 1
ATOM 791 C CA . LEU A 1 98 ? -52.738 -11.753 23.807 1.00 80.19 98 LEU A CA 1
ATOM 792 C C . LEU A 1 98 ? -53.865 -12.494 24.535 1.00 80.19 98 LEU A C 1
ATOM 794 O O . LEU A 1 98 ? -53.892 -13.723 24.619 1.00 80.19 98 LEU A O 1
ATOM 798 N N . THR A 1 99 ? -54.826 -11.734 25.048 1.00 80.44 99 THR A N 1
ATOM 799 C CA . THR A 1 99 ? -56.016 -12.255 25.741 1.00 80.44 99 THR A CA 1
ATOM 800 C C . THR A 1 99 ? -57.287 -12.148 24.902 1.00 80.44 99 THR A C 1
ATOM 802 O O . THR A 1 99 ? -58.305 -12.727 25.267 1.00 80.44 99 THR A O 1
ATOM 805 N N . GLU A 1 100 ? -57.224 -11.456 23.763 1.00 78.69 100 GLU A N 1
ATOM 806 C CA . GLU A 1 100 ? -58.328 -11.288 22.816 1.00 78.69 100 GLU A CA 1
ATOM 807 C C . GLU A 1 100 ? -57.988 -11.892 21.439 1.00 78.69 100 GLU A C 1
ATOM 809 O O . GLU A 1 100 ? -56.801 -12.036 21.122 1.00 78.69 100 GLU A O 1
ATOM 814 N N . PRO A 1 101 ? -59.000 -12.237 20.614 1.00 80.31 101 PRO A N 1
ATOM 815 C CA . PRO A 1 101 ? -58.786 -12.796 19.281 1.00 80.31 101 PRO A CA 1
ATOM 816 C C . PRO A 1 101 ? -58.018 -11.869 18.343 1.00 80.31 101 PRO A C 1
ATOM 818 O O . PRO A 1 101 ? -58.350 -10.690 18.190 1.00 80.31 101 PRO A O 1
ATOM 821 N N . HIS A 1 102 ? -57.023 -12.421 17.655 1.00 75.94 102 HIS A N 1
ATOM 822 C CA . HIS A 1 102 ? -56.215 -11.681 16.706 1.00 75.94 102 HIS A CA 1
ATOM 823 C C . HIS A 1 102 ? -57.010 -11.381 15.421 1.00 75.94 102 HIS A C 1
ATOM 825 O O . HIS A 1 102 ? -57.682 -12.261 14.874 1.00 75.94 102 HIS A O 1
ATOM 831 N N . PRO A 1 103 ? -56.949 -10.147 14.889 1.00 71.62 103 PRO A N 1
ATOM 832 C CA . PRO A 1 103 ? -57.715 -9.780 13.705 1.00 71.62 103 PRO A CA 1
ATOM 833 C C . PRO A 1 103 ? -57.223 -10.507 12.445 1.00 71.62 103 PRO A C 1
ATOM 835 O O . PRO A 1 103 ? -56.024 -10.587 12.166 1.00 71.62 103 PRO A O 1
ATOM 838 N N . GLN A 1 104 ? -58.169 -10.986 11.632 1.00 70.62 104 GLN A N 1
ATOM 839 C CA . GLN A 1 104 ? -57.881 -11.633 10.353 1.00 70.62 104 GLN A CA 1
ATOM 840 C C . GLN A 1 104 ? -57.319 -10.638 9.324 1.00 70.62 104 GLN A C 1
ATOM 842 O O . GLN A 1 104 ? -57.829 -9.530 9.135 1.00 70.62 104 GLN A O 1
ATOM 847 N N . ARG A 1 105 ? -56.288 -11.060 8.587 1.00 55.16 105 ARG A N 1
ATOM 848 C CA . ARG A 1 105 ? -55.685 -10.275 7.503 1.00 55.16 105 ARG A CA 1
ATOM 849 C C . ARG A 1 105 ? -56.606 -10.240 6.273 1.00 55.16 105 ARG A C 1
ATOM 851 O O . ARG A 1 105 ? -56.940 -11.282 5.721 1.00 55.16 105 ARG A O 1
ATOM 858 N N . GLN A 1 106 ? -56.980 -9.048 5.801 1.00 52.66 106 GLN A N 1
ATOM 859 C CA . GLN A 1 106 ? -57.840 -8.891 4.615 1.00 52.66 106 GLN A CA 1
ATOM 860 C C . GLN A 1 106 ? -57.083 -9.105 3.289 1.00 52.66 106 GLN A C 1
ATOM 862 O O . GLN A 1 106 ? -55.994 -8.562 3.086 1.00 52.66 106 GLN A O 1
ATOM 867 N N . ILE A 1 107 ? -57.693 -9.848 2.357 1.00 48.44 107 ILE A N 1
ATOM 868 C CA . ILE A 1 107 ? -57.158 -10.121 1.011 1.00 48.44 107 ILE A CA 1
ATOM 869 C C . ILE A 1 107 ? -57.358 -8.889 0.104 1.00 48.44 107 ILE A C 1
ATOM 871 O O . ILE A 1 107 ? -58.419 -8.260 0.098 1.00 48.44 107 ILE A O 1
ATOM 875 N N . LEU A 1 108 ? -56.331 -8.559 -0.691 1.00 40.03 108 LEU A N 1
ATOM 876 C CA . LEU A 1 108 ? -56.168 -7.328 -1.491 1.00 40.03 108 LEU A CA 1
ATOM 877 C C . LEU A 1 108 ? -57.345 -6.954 -2.419 1.00 40.03 108 LEU A C 1
ATOM 879 O O . LEU A 1 108 ? -57.474 -5.785 -2.776 1.00 40.03 108 LEU A O 1
ATOM 883 N N . GLY A 1 109 ? -58.210 -7.903 -2.788 1.00 39.22 109 GLY A N 1
ATOM 884 C CA . GLY A 1 109 ? -59.391 -7.648 -3.621 1.00 39.22 109 GLY A CA 1
ATOM 885 C C . GLY A 1 109 ? -60.609 -7.103 -2.865 1.00 39.22 109 GLY A C 1
ATOM 886 O O . GLY A 1 109 ? -61.389 -6.346 -3.436 1.00 39.22 109 GLY A O 1
ATOM 887 N N . GLN A 1 110 ? -60.774 -7.433 -1.579 1.00 35.56 110 GLN A N 1
ATOM 888 C CA . GLN A 1 110 ? -61.974 -7.061 -0.812 1.00 35.56 110 GLN A CA 1
ATOM 889 C C . GLN A 1 110 ? -61.824 -5.730 -0.061 1.00 35.56 110 GLN A C 1
ATOM 891 O O . GLN A 1 110 ? -62.805 -5.007 0.103 1.00 35.56 110 GLN A O 1
ATOM 896 N N . ALA A 1 111 ? -60.596 -5.327 0.284 1.00 36.62 111 ALA A N 1
ATOM 897 C CA . ALA A 1 111 ? -60.323 -4.009 0.872 1.00 36.62 111 ALA A CA 1
ATOM 898 C C . ALA A 1 111 ? -60.593 -2.837 -0.100 1.00 36.62 111 ALA A C 1
ATOM 900 O O . ALA A 1 111 ? -60.750 -1.696 0.331 1.00 36.62 111 ALA A O 1
ATOM 901 N N . ALA A 1 112 ? -60.677 -3.105 -1.410 1.00 33.72 112 ALA A N 1
ATOM 902 C CA . ALA A 1 112 ? -61.033 -2.103 -2.414 1.00 33.72 112 ALA A CA 1
ATOM 903 C C . ALA A 1 112 ? -62.543 -1.792 -2.454 1.00 33.72 112 ALA A C 1
ATOM 905 O O . ALA A 1 112 ? -62.910 -0.680 -2.820 1.00 33.72 112 ALA A O 1
ATOM 906 N N . PHE A 1 113 ? -63.405 -2.730 -2.042 1.00 33.25 113 PHE A N 1
ATOM 907 C CA . PHE A 1 113 ? -64.866 -2.572 -2.096 1.00 33.25 113 PHE A CA 1
ATOM 908 C C . PHE A 1 113 ? -65.484 -2.017 -0.801 1.00 33.25 113 PHE A C 1
ATOM 910 O O . PHE A 1 113 ? -66.617 -1.548 -0.814 1.00 33.25 113 PHE A O 1
ATOM 917 N N . GLY A 1 114 ? -64.751 -2.014 0.319 1.00 34.41 114 GLY A N 1
ATOM 918 C CA . GLY A 1 114 ? -65.246 -1.501 1.606 1.00 34.41 114 GLY A CA 1
ATOM 919 C C . GLY A 1 114 ? -65.099 0.013 1.823 1.00 34.41 114 GLY A C 1
ATOM 920 O O . GLY A 1 114 ? -65.562 0.528 2.837 1.00 34.41 114 GLY A O 1
ATOM 921 N N . ILE A 1 115 ? -64.451 0.740 0.903 1.00 36.16 115 ILE A N 1
ATOM 922 C CA . ILE A 1 115 ? -64.095 2.167 1.054 1.00 36.16 115 ILE A CA 1
ATOM 923 C C . ILE A 1 115 ? -64.753 3.010 -0.056 1.00 36.16 115 ILE A C 1
ATOM 925 O O . ILE A 1 115 ? -64.135 3.896 -0.639 1.00 36.16 115 ILE A O 1
ATOM 929 N N . GLU A 1 116 ? -66.015 2.736 -0.388 1.00 32.62 116 GLU A N 1
ATOM 930 C CA . GLU A 1 116 ? -66.788 3.578 -1.320 1.00 32.62 116 GLU A CA 1
ATOM 931 C C . GLU A 1 116 ? -67.565 4.713 -0.624 1.00 32.62 116 GLU A C 1
ATOM 933 O O . GLU A 1 116 ? -68.162 5.550 -1.297 1.00 32.62 116 GLU A O 1
ATOM 938 N N . SER A 1 117 ? -67.544 4.816 0.711 1.00 33.25 117 SER A N 1
ATOM 939 C CA . SER A 1 117 ? -68.470 5.703 1.438 1.00 33.25 117 SER A CA 1
ATOM 940 C C . SER A 1 117 ? -67.885 6.973 2.071 1.00 33.25 117 SER A C 1
ATOM 942 O O . SER A 1 117 ? -68.632 7.689 2.738 1.00 33.25 117 SER A O 1
ATOM 944 N N . GLN A 1 118 ? -66.610 7.336 1.864 1.00 31.38 118 GLN A N 1
ATOM 945 C CA . GLN A 1 118 ? -66.071 8.598 2.407 1.00 31.38 118 GLN A CA 1
ATOM 946 C C . GLN A 1 118 ? -65.193 9.353 1.396 1.00 31.38 118 GLN A C 1
ATOM 948 O O . GLN A 1 118 ? -64.195 8.843 0.896 1.00 31.38 118 GLN A O 1
ATOM 953 N N . GLY A 1 119 ? -65.625 10.578 1.068 1.00 41.66 119 GLY A N 1
ATOM 954 C CA . GLY A 1 119 ? -65.175 11.387 -0.068 1.00 41.66 119 GLY A CA 1
ATOM 955 C C . GLY A 1 119 ? -63.659 11.525 -0.218 1.00 41.66 119 GLY A C 1
ATOM 956 O O . GLY A 1 119 ? -62.993 12.161 0.598 1.00 41.66 119 GLY A O 1
ATOM 957 N N . ARG A 1 120 ? -63.126 10.974 -1.315 1.00 38.22 120 ARG A N 1
ATOM 958 C CA . ARG A 1 120 ? -61.734 11.155 -1.742 1.00 38.22 120 ARG A CA 1
ATOM 959 C C . ARG A 1 120 ? -61.547 12.458 -2.522 1.00 38.22 120 ARG A C 1
ATOM 961 O O . ARG A 1 120 ? -62.376 12.821 -3.354 1.00 38.22 120 ARG A O 1
ATOM 968 N N . ALA A 1 121 ? -60.409 13.111 -2.280 1.00 41.28 121 ALA A N 1
ATOM 969 C CA . ALA A 1 121 ? -59.840 14.113 -3.177 1.00 41.28 121 ALA A CA 1
ATOM 970 C C . ALA A 1 121 ? -59.651 13.512 -4.584 1.00 41.28 121 ALA A C 1
ATOM 972 O O . ALA A 1 121 ? -59.292 12.343 -4.724 1.00 41.28 121 ALA A O 1
ATOM 973 N N . PHE A 1 122 ? -59.950 14.306 -5.612 1.00 43.59 122 PHE A N 1
ATOM 974 C CA . PHE A 1 122 ? -59.943 13.888 -7.014 1.00 43.59 122 PHE A CA 1
ATOM 975 C C . PHE A 1 122 ? -58.501 13.605 -7.476 1.00 43.59 122 PHE A C 1
ATOM 977 O O . PHE A 1 122 ? -57.634 14.456 -7.309 1.00 43.59 122 PHE A O 1
ATOM 984 N N . ASP A 1 123 ? -58.244 12.426 -8.044 1.00 51.09 123 ASP A N 1
ATOM 985 C CA . ASP A 1 123 ? -56.919 11.987 -8.507 1.00 51.09 123 ASP A CA 1
ATOM 986 C C . ASP A 1 123 ? -56.840 12.072 -10.045 1.00 51.09 123 ASP A C 1
ATOM 988 O O . ASP A 1 123 ? -57.690 11.514 -10.747 1.00 51.09 123 ASP A O 1
ATOM 992 N N . ILE A 1 124 ? -55.815 12.741 -10.595 1.00 52.31 124 ILE A N 1
ATOM 993 C CA . ILE A 1 124 ? -55.611 12.853 -12.052 1.00 52.31 124 ILE A CA 1
ATOM 994 C C . ILE A 1 124 ? -55.427 11.487 -12.725 1.00 52.31 124 ILE A C 1
ATOM 996 O O . ILE A 1 124 ? -55.784 11.319 -13.895 1.00 52.31 124 ILE A O 1
ATOM 1000 N N . PHE A 1 125 ? -54.926 10.493 -11.987 1.00 55.03 125 PHE A N 1
ATOM 1001 C CA . PHE A 1 125 ? -54.684 9.147 -12.489 1.00 55.03 125 PHE A CA 1
ATOM 1002 C C . PHE A 1 125 ? -55.972 8.324 -12.641 1.00 55.03 125 PHE A C 1
ATOM 1004 O O . PHE A 1 125 ? -55.983 7.325 -13.357 1.00 55.03 125 PHE A O 1
ATOM 1011 N N . GLN A 1 126 ? -57.086 8.770 -12.049 1.00 51.50 126 GLN A N 1
ATOM 1012 C CA . GLN A 1 126 ? -58.409 8.170 -12.261 1.00 51.50 126 GLN A CA 1
ATOM 1013 C C . GLN A 1 126 ? -59.081 8.658 -13.556 1.00 51.50 126 GLN A C 1
ATOM 1015 O O . GLN A 1 126 ? -60.066 8.078 -14.003 1.00 51.50 126 GLN A O 1
ATOM 1020 N N . SER A 1 127 ? -58.578 9.732 -14.177 1.00 53.03 127 SER A N 1
ATOM 1021 C CA . SER A 1 127 ? -59.129 10.325 -15.406 1.00 53.03 127 SER A CA 1
ATOM 1022 C C . SER A 1 127 ? -58.027 10.723 -16.398 1.00 53.03 127 SER A C 1
ATOM 1024 O O . SER A 1 127 ? -58.066 11.802 -16.992 1.00 53.03 127 SER A O 1
ATOM 1026 N N . LEU A 1 128 ? -57.068 9.814 -16.628 1.00 56.31 128 LEU A N 1
ATOM 1027 C CA . LEU A 1 128 ? -55.907 10.003 -17.521 1.00 56.31 128 LEU A CA 1
ATOM 1028 C C . LEU A 1 128 ? -56.267 10.398 -18.967 1.00 56.31 128 LEU A C 1
ATOM 1030 O O . LEU A 1 128 ? -55.450 10.980 -19.678 1.00 56.31 128 LEU A O 1
ATOM 1034 N N . ILE A 1 129 ? -57.503 10.123 -19.392 1.00 53.91 129 ILE A N 1
ATOM 1035 C CA . ILE A 1 129 ? -58.025 10.407 -20.737 1.00 53.91 129 ILE A CA 1
ATOM 1036 C C . ILE A 1 129 ? -58.401 11.901 -20.909 1.00 53.91 129 ILE A C 1
ATOM 1038 O O . ILE A 1 129 ? -58.508 12.384 -22.034 1.00 53.91 129 ILE A O 1
ATOM 1042 N N . HIS A 1 130 ? -58.563 12.666 -19.819 1.00 55.72 130 HIS A N 1
ATOM 1043 C CA . HIS A 1 130 ? -59.067 14.054 -19.833 1.00 55.72 130 HIS A CA 1
ATOM 1044 C C . HIS A 1 130 ? -58.061 15.108 -19.339 1.00 55.72 130 HIS A C 1
ATOM 1046 O O . HIS A 1 130 ? -58.463 16.179 -18.880 1.00 55.72 130 HIS A O 1
ATOM 1052 N N . ILE A 1 131 ? -56.763 14.815 -19.407 1.00 62.78 131 ILE A N 1
ATOM 1053 C CA . ILE A 1 131 ? -55.709 15.728 -18.953 1.00 62.78 131 ILE A CA 1
ATOM 1054 C C . ILE A 1 131 ? -55.477 16.861 -19.973 1.00 62.78 131 ILE A C 1
ATOM 1056 O O . ILE A 1 131 ? -55.357 16.600 -21.173 1.00 62.78 131 ILE A O 1
ATOM 1060 N N . ARG A 1 132 ? -55.343 18.111 -19.504 1.00 60.59 132 ARG A N 1
ATOM 1061 C CA . ARG A 1 132 ? -54.976 19.289 -20.307 1.00 60.59 132 ARG A CA 1
ATOM 1062 C C . ARG A 1 132 ? -53.821 20.097 -19.688 1.00 60.59 132 ARG A C 1
ATOM 1064 O O . ARG A 1 132 ? -53.799 20.278 -18.470 1.00 60.59 132 ARG A O 1
ATOM 1071 N N . PRO A 1 133 ? -52.870 20.588 -20.512 1.00 63.94 133 PRO A N 1
ATOM 1072 C CA . PRO A 1 133 ? -51.832 21.520 -20.082 1.00 63.94 133 PRO A CA 1
ATOM 1073 C C . PRO A 1 133 ? -52.321 22.979 -20.139 1.00 63.94 133 PRO A C 1
ATOM 1075 O O . PRO A 1 133 ? -52.870 23.417 -21.149 1.00 63.94 133 PRO A O 1
ATOM 1078 N N . TYR A 1 134 ? -52.045 23.745 -19.088 1.00 65.06 134 TYR A N 1
ATOM 1079 C CA . TYR A 1 134 ? -52.275 25.185 -18.981 1.00 65.06 134 TYR A CA 1
ATOM 1080 C C . TYR A 1 134 ? -50.935 25.895 -18.797 1.00 65.06 134 TYR A C 1
ATOM 1082 O O . TYR A 1 134 ? -50.095 25.458 -18.011 1.00 65.06 134 TYR A O 1
ATOM 1090 N N . LEU A 1 135 ? -50.719 26.986 -19.530 1.00 59.16 135 LEU A N 1
ATOM 1091 C CA . LEU A 1 135 ? -49.498 27.779 -19.424 1.00 59.16 135 LEU A CA 1
ATOM 1092 C C . LEU A 1 135 ? -49.664 28.844 -18.341 1.00 59.16 135 LEU A C 1
ATOM 1094 O O . LEU A 1 135 ? -50.571 29.670 -18.417 1.00 59.16 135 LEU A O 1
ATOM 1098 N N . ALA A 1 136 ? -48.755 28.852 -17.376 1.00 57.91 136 ALA A N 1
ATOM 1099 C CA . ALA A 1 136 ? -48.674 29.852 -16.331 1.00 57.91 136 ALA A CA 1
ATOM 1100 C C . ALA A 1 136 ? -47.460 30.760 -16.541 1.00 57.91 136 ALA A C 1
ATOM 1102 O O . ALA A 1 136 ? -46.343 30.290 -16.782 1.00 57.91 136 ALA A O 1
ATOM 1103 N N . LYS A 1 137 ? -47.685 32.074 -16.453 1.00 55.44 137 LYS A N 1
ATOM 1104 C CA . LYS A 1 137 ? -46.616 33.076 -16.485 1.00 55.44 137 LYS A CA 1
ATOM 1105 C C . LYS A 1 137 ? -45.992 33.208 -15.094 1.00 55.44 137 LYS A C 1
ATOM 1107 O O . LYS A 1 137 ? -46.710 33.401 -14.117 1.00 55.44 137 LYS A O 1
ATOM 1112 N N . THR A 1 138 ? -44.673 33.094 -15.016 1.00 52.25 138 THR A N 1
ATOM 1113 C CA . THR A 1 138 ? -43.862 33.225 -13.794 1.00 52.25 138 THR A CA 1
ATOM 1114 C C . THR A 1 138 ? -43.221 34.619 -13.720 1.00 52.25 138 THR A C 1
ATOM 1116 O O . THR A 1 138 ? -43.227 35.369 -14.691 1.00 52.25 138 THR A O 1
ATOM 1119 N N . VAL A 1 139 ? -42.717 34.998 -12.542 1.00 47.84 139 VAL A N 1
ATOM 1120 C CA . VAL A 1 139 ? -42.415 36.387 -12.120 1.00 47.84 139 VAL A CA 1
ATOM 1121 C C . VAL A 1 139 ? -41.194 37.040 -12.819 1.00 47.84 139 VAL A C 1
ATOM 1123 O O . VAL A 1 139 ? -40.929 38.213 -12.588 1.00 47.84 139 VAL A O 1
ATOM 1126 N N . LEU A 1 140 ? -40.467 36.342 -13.700 1.00 50.22 140 LEU A N 1
ATOM 1127 C CA . LEU A 1 140 ? -39.143 36.761 -14.208 1.00 50.22 140 LEU A CA 1
ATOM 1128 C C . LEU A 1 140 ? -39.128 37.309 -15.656 1.00 50.22 140 LEU A C 1
ATOM 1130 O O . LEU A 1 140 ? -38.113 37.187 -16.337 1.00 50.22 140 LEU A O 1
ATOM 1134 N N . GLU A 1 141 ? -40.218 37.906 -16.158 1.00 43.09 141 GLU A N 1
ATOM 1135 C CA . GLU A 1 141 ? -40.212 38.609 -17.463 1.00 43.09 141 GLU A CA 1
ATOM 1136 C C . GLU A 1 141 ? -39.314 39.872 -17.382 1.00 43.09 141 GLU A C 1
ATOM 1138 O O . GLU A 1 141 ? -39.795 40.974 -17.136 1.00 43.09 141 GLU A O 1
ATOM 1143 N N . ASN A 1 142 ? -38.002 39.717 -17.591 1.00 44.66 142 ASN A N 1
ATOM 1144 C CA . ASN A 1 142 ? -37.149 40.780 -18.123 1.00 44.66 142 ASN A CA 1
ATOM 1145 C C . ASN A 1 142 ? -37.035 40.540 -19.634 1.00 44.66 142 ASN A C 1
ATOM 1147 O O . ASN A 1 142 ? -36.567 39.484 -20.055 1.00 44.66 142 ASN A O 1
ATOM 1151 N N . ASP A 1 143 ? -37.465 41.512 -20.441 1.00 42.94 143 ASP A N 1
ATOM 1152 C CA . ASP A 1 143 ? -37.725 41.416 -21.892 1.00 42.94 143 ASP A CA 1
ATOM 1153 C C . ASP A 1 143 ? -36.530 41.023 -22.798 1.00 42.94 143 ASP A C 1
ATOM 1155 O O . ASP A 1 143 ? -36.631 41.119 -24.020 1.00 42.94 143 ASP A O 1
ATOM 1159 N N . ILE A 1 144 ? -35.383 40.587 -22.257 1.00 45.94 144 ILE A N 1
ATOM 1160 C CA . ILE A 1 144 ? -34.154 40.393 -23.046 1.00 45.94 144 ILE A CA 1
ATOM 1161 C C . ILE A 1 144 ? -33.448 39.035 -22.810 1.00 45.94 144 ILE A C 1
ATOM 1163 O O . ILE A 1 144 ? -32.720 38.596 -23.697 1.00 45.94 144 ILE A O 1
ATOM 1167 N N . LEU A 1 145 ? -33.695 38.287 -21.720 1.00 52.03 145 LEU A N 1
ATOM 1168 C CA . LEU A 1 145 ? -33.039 36.982 -21.466 1.00 52.03 145 LEU A CA 1
ATOM 1169 C C . LEU A 1 145 ? -33.984 35.986 -20.759 1.00 52.03 145 LEU A C 1
ATOM 1171 O O . LEU A 1 145 ? -34.411 36.225 -19.634 1.00 52.03 145 LEU A O 1
ATOM 1175 N N . TYR A 1 146 ? -34.302 34.853 -21.399 1.00 64.31 146 TYR A N 1
ATOM 1176 C CA . TYR A 1 146 ? -35.080 33.767 -20.779 1.00 64.31 146 TYR A CA 1
ATOM 1177 C C . TYR A 1 146 ? -34.228 33.009 -19.745 1.00 64.31 146 TYR A C 1
ATOM 1179 O O . TYR A 1 146 ? -33.181 32.474 -20.106 1.00 64.31 146 TYR A O 1
ATOM 1187 N N . ASP A 1 147 ? -34.697 32.918 -18.494 1.00 66.81 147 ASP A N 1
ATOM 1188 C CA . ASP A 1 147 ? -34.029 32.197 -17.399 1.00 66.81 147 ASP A CA 1
ATOM 1189 C C . ASP A 1 147 ? -34.808 30.915 -17.003 1.00 66.81 147 ASP A C 1
ATOM 1191 O O . ASP A 1 147 ? -35.893 31.000 -16.417 1.00 66.81 147 ASP A O 1
ATOM 1195 N N . PRO A 1 148 ? -34.320 29.714 -17.370 1.00 76.62 148 PRO A N 1
ATOM 1196 C CA . PRO A 1 148 ? -35.018 28.449 -17.143 1.00 76.62 148 PRO A CA 1
ATOM 1197 C C . PRO A 1 148 ? -35.281 28.087 -15.671 1.00 76.62 148 PRO A C 1
ATOM 1199 O O . PRO A 1 148 ? -34.381 28.174 -14.841 1.00 76.62 148 PRO A O 1
ATOM 1202 N N . ILE A 1 149 ? -36.467 27.541 -15.363 1.00 78.56 149 ILE A N 1
ATOM 1203 C CA . ILE A 1 149 ? -36.806 27.030 -14.017 1.00 78.56 149 ILE A CA 1
ATOM 1204 C C . ILE A 1 149 ? -36.231 25.620 -13.824 1.00 78.56 149 ILE A C 1
ATOM 1206 O O . ILE A 1 149 ? -36.586 24.701 -14.564 1.00 78.56 149 ILE A O 1
ATOM 1210 N N . THR A 1 150 ? -35.374 25.437 -12.819 1.00 77.75 150 THR A N 1
ATOM 1211 C CA . THR A 1 150 ? -34.673 24.174 -12.512 1.00 77.75 150 THR A CA 1
ATOM 1212 C C . THR A 1 150 ? -35.228 23.457 -11.283 1.00 77.75 150 THR A C 1
ATOM 1214 O O . THR A 1 150 ? -35.031 22.251 -11.148 1.00 77.75 150 THR A O 1
ATOM 1217 N N . PHE A 1 151 ? -35.960 24.155 -10.411 1.00 82.81 151 PHE A N 1
ATOM 1218 C CA . PHE A 1 151 ? -36.567 23.565 -9.219 1.00 82.81 151 PHE A CA 1
ATOM 1219 C C . PHE A 1 151 ? -37.919 24.203 -8.885 1.00 82.81 151 PHE A C 1
ATOM 1221 O O . PHE A 1 151 ? -38.095 25.415 -9.024 1.00 82.81 151 PHE A O 1
ATOM 1228 N N . ILE A 1 152 ? -38.868 23.381 -8.425 1.00 80.44 152 ILE A N 1
ATOM 1229 C CA . ILE A 1 152 ? -40.219 23.776 -8.009 1.00 80.44 152 ILE A CA 1
ATOM 1230 C C . ILE A 1 152 ? -40.537 23.077 -6.683 1.00 80.44 152 ILE A C 1
ATOM 1232 O O . ILE A 1 152 ? -40.310 21.876 -6.555 1.00 80.44 152 ILE A O 1
ATOM 1236 N N . SER A 1 153 ? -41.100 23.802 -5.713 1.00 81.06 153 SER A N 1
ATOM 1237 C CA . SER A 1 153 ? -41.569 23.213 -4.455 1.00 81.06 153 SER A CA 1
ATOM 1238 C C . SER A 1 153 ? -42.754 23.963 -3.849 1.00 81.06 153 SER A C 1
ATOM 1240 O O . SER A 1 153 ? -42.785 25.194 -3.830 1.00 81.06 153 SER A O 1
ATOM 1242 N N . ILE A 1 154 ? -43.711 23.206 -3.303 1.00 76.94 154 ILE A N 1
ATOM 1243 C CA . ILE A 1 154 ? -44.810 23.701 -2.466 1.00 76.94 154 ILE A CA 1
ATOM 1244 C C . ILE A 1 154 ? -44.646 23.086 -1.063 1.00 76.94 154 ILE A C 1
ATOM 1246 O O . ILE A 1 154 ? -44.971 21.913 -0.853 1.00 76.94 154 ILE A O 1
ATOM 1250 N N . PRO A 1 155 ? -44.115 23.838 -0.081 1.00 72.94 155 PRO A N 1
ATOM 1251 C CA . PRO A 1 155 ? -43.833 23.312 1.254 1.00 72.94 155 PRO A CA 1
ATOM 1252 C C . PRO A 1 155 ? -45.085 22.799 1.968 1.00 72.94 155 PRO A C 1
ATOM 1254 O O . PRO A 1 155 ? -46.165 23.385 1.860 1.00 72.94 155 PRO A O 1
ATOM 1257 N N . LYS A 1 156 ? -44.946 21.699 2.721 1.00 64.19 156 LYS A N 1
ATOM 1258 C CA . LYS A 1 156 ? -46.098 20.975 3.281 1.00 64.19 156 LYS A CA 1
ATOM 1259 C C . LYS A 1 156 ? -46.750 21.678 4.479 1.00 64.19 156 LYS A C 1
ATOM 1261 O O . LYS A 1 156 ? -47.973 21.572 4.588 1.00 64.19 156 LYS A O 1
ATOM 1266 N N . ASN A 1 157 ? -45.984 22.384 5.319 1.00 63.50 157 ASN A N 1
ATOM 1267 C CA . ASN A 1 157 ? -46.417 22.949 6.605 1.00 63.50 157 ASN A CA 1
ATOM 1268 C C . ASN A 1 157 ? -46.261 24.476 6.633 1.00 63.50 157 ASN A C 1
ATOM 1270 O O . ASN A 1 157 ? -45.410 25.026 7.325 1.00 63.50 157 ASN A O 1
ATOM 1274 N N . GLN A 1 158 ? -47.097 25.184 5.877 1.00 63.00 158 GLN A N 1
ATOM 1275 C CA . GLN A 1 158 ? -47.044 26.645 5.821 1.00 63.00 158 GLN A CA 1
ATOM 1276 C C . GLN A 1 158 ? -47.806 27.273 6.998 1.00 63.00 158 GLN A C 1
ATOM 1278 O O . GLN A 1 158 ? -48.946 26.893 7.281 1.00 63.00 158 GLN A O 1
ATOM 1283 N N . ALA A 1 159 ? -47.184 28.240 7.680 1.00 51.81 159 ALA A N 1
ATOM 1284 C CA . ALA A 1 159 ? -47.818 28.985 8.767 1.00 51.81 159 ALA A CA 1
ATOM 1285 C C . ALA A 1 159 ? -49.045 29.759 8.247 1.00 51.81 159 ALA A C 1
ATOM 1287 O O . ALA A 1 159 ? -48.949 30.520 7.285 1.00 51.81 159 ALA A O 1
ATOM 1288 N N . ARG A 1 160 ? -50.207 29.553 8.879 1.00 54.19 160 ARG A N 1
ATOM 1289 C CA . ARG A 1 160 ? -51.486 30.160 8.477 1.00 54.19 160 ARG A CA 1
ATOM 1290 C C . ARG A 1 160 ? -51.756 31.410 9.310 1.00 54.19 160 ARG A C 1
ATOM 1292 O O . ARG A 1 160 ? -51.808 31.321 10.533 1.00 54.19 160 ARG A O 1
ATOM 1299 N N . SER A 1 161 ? -51.978 32.553 8.664 1.00 46.12 161 SER A N 1
ATOM 1300 C CA . SER A 1 161 ? -52.525 33.731 9.347 1.00 46.12 161 SER A CA 1
ATOM 1301 C C . SER A 1 161 ? -54.036 33.560 9.527 1.00 46.12 161 SER A C 1
ATOM 1303 O O . SER A 1 161 ? -54.746 33.277 8.566 1.00 46.12 161 SER A O 1
ATOM 1305 N N . PHE A 1 162 ? -54.536 33.730 10.754 1.00 43.88 162 PHE A N 1
ATOM 1306 C CA . PHE A 1 162 ? -55.948 33.520 11.109 1.00 43.88 162 PHE A CA 1
ATOM 1307 C C . PHE A 1 162 ? -56.901 34.574 10.494 1.00 43.88 162 PHE A C 1
ATOM 1309 O O . PHE A 1 162 ? -58.113 34.390 10.521 1.00 43.88 162 PHE A O 1
ATOM 1316 N N . MET A 1 163 ? -56.372 35.671 9.930 1.00 44.19 163 MET A N 1
ATOM 1317 C CA . MET A 1 163 ? -57.152 36.849 9.505 1.00 44.19 163 MET A CA 1
ATOM 1318 C C . MET A 1 163 ? -57.406 36.991 7.987 1.00 44.19 163 MET A C 1
ATOM 1320 O O . MET A 1 163 ? -58.111 37.916 7.594 1.00 44.19 163 MET A O 1
ATOM 1324 N N . GLN A 1 164 ? -56.891 36.113 7.114 1.00 46.53 164 GLN A N 1
ATOM 1325 C CA . GLN A 1 164 ? -57.129 36.197 5.656 1.00 46.53 164 GLN A CA 1
ATOM 1326 C C . GLN A 1 164 ? -58.146 35.148 5.171 1.00 46.53 164 GLN A C 1
ATOM 1328 O O . GLN A 1 164 ? -57.950 33.948 5.341 1.00 46.53 164 GLN A O 1
ATOM 1333 N N . GLN A 1 165 ? -59.235 35.607 4.535 1.00 41.00 165 GLN A N 1
ATOM 1334 C CA . GLN A 1 165 ? -60.345 34.772 4.034 1.00 41.00 165 GLN A CA 1
ATOM 1335 C C . GLN A 1 165 ? -60.026 33.960 2.759 1.00 41.00 165 GLN A C 1
ATOM 1337 O O . GLN A 1 165 ? -60.815 33.092 2.392 1.00 41.00 165 GLN A O 1
ATOM 1342 N N . VAL A 1 166 ? -58.883 34.189 2.101 1.00 48.12 166 VAL A N 1
ATOM 1343 C CA . VAL A 1 166 ? -58.402 33.390 0.958 1.00 48.12 166 VAL A CA 1
ATOM 1344 C C . VAL A 1 166 ? -56.991 32.905 1.282 1.00 48.12 166 VAL A C 1
ATOM 1346 O O . VAL A 1 166 ? -56.069 33.706 1.396 1.00 48.12 166 VAL A O 1
ATOM 1349 N N . VAL A 1 167 ? -56.833 31.596 1.491 1.00 51.47 167 VAL A N 1
ATOM 1350 C CA . VAL A 1 167 ? -55.553 30.980 1.870 1.00 51.47 167 VAL A CA 1
ATOM 1351 C C . VAL A 1 167 ? -54.831 30.538 0.601 1.00 51.47 167 VAL A C 1
ATOM 1353 O O . VAL A 1 167 ? -55.222 29.550 -0.017 1.00 51.47 167 VAL A O 1
ATOM 1356 N N . LEU A 1 168 ? -53.798 31.277 0.206 1.00 58.22 168 LEU A N 1
ATOM 1357 C CA . LEU A 1 168 ? -52.906 30.908 -0.893 1.00 58.22 168 LEU A CA 1
ATOM 1358 C C . LEU A 1 168 ? -51.707 30.129 -0.335 1.00 58.22 168 LEU A C 1
ATOM 1360 O O . LEU A 1 168 ? -51.086 30.565 0.635 1.00 58.22 168 LEU A O 1
ATOM 1364 N N . GLU A 1 169 ? -51.382 28.977 -0.924 1.00 66.12 169 GLU A N 1
ATOM 1365 C CA . GLU A 1 169 ? -50.153 28.248 -0.594 1.00 66.12 169 GLU A CA 1
ATOM 1366 C C . GLU A 1 169 ? -48.967 28.937 -1.282 1.00 66.12 169 GLU A C 1
ATOM 1368 O O . GLU A 1 169 ? -49.068 29.360 -2.421 1.00 66.12 169 GLU A O 1
ATOM 1373 N N . LYS A 1 170 ? -47.812 29.066 -0.638 1.00 69.69 170 LYS A N 1
ATOM 1374 C CA . LYS A 1 170 ? -46.596 29.587 -1.271 1.00 69.69 170 LYS A CA 1
ATOM 1375 C C . LYS A 1 170 ? -45.988 28.549 -2.213 1.00 69.69 170 LYS A C 1
ATOM 1377 O O . LYS A 1 170 ? -45.793 27.395 -1.826 1.00 69.69 170 LYS A O 1
ATOM 1382 N N . LEU A 1 171 ? -45.663 28.990 -3.422 1.00 75.12 171 LEU A N 1
ATOM 1383 C CA . LEU A 1 171 ? -44.926 28.275 -4.454 1.00 75.12 171 LEU A CA 1
ATOM 1384 C C . LEU A 1 171 ? -43.521 28.859 -4.551 1.00 75.12 171 LEU A C 1
ATOM 1386 O O . LEU A 1 171 ? -43.359 30.053 -4.802 1.00 75.12 171 LEU A O 1
ATOM 1390 N N . PHE A 1 172 ? -42.517 28.002 -4.429 1.00 77.50 172 PHE A N 1
ATOM 1391 C CA . PHE A 1 172 ? -41.126 28.382 -4.616 1.00 77.50 172 PHE A CA 1
ATOM 1392 C C . PHE A 1 172 ? -40.600 27.816 -5.923 1.00 77.50 172 PHE A C 1
ATOM 1394 O O . PHE A 1 172 ? -40.797 26.638 -6.229 1.00 77.50 172 PHE A O 1
ATOM 1401 N N . THR A 1 173 ? -39.907 28.661 -6.676 1.00 78.06 173 THR A N 1
ATOM 1402 C CA . THR A 1 173 ? -39.194 28.269 -7.890 1.00 78.06 173 THR A CA 1
ATOM 1403 C C . THR A 1 173 ? -37.757 28.749 -7.814 1.00 78.06 173 THR A C 1
ATOM 1405 O O . THR A 1 173 ? -37.517 29.859 -7.347 1.00 78.06 173 THR A O 1
ATOM 1408 N N . VAL A 1 174 ? -36.811 27.958 -8.308 1.00 80.50 174 VAL A N 1
ATOM 1409 C CA . VAL A 1 174 ? -35.420 28.393 -8.495 1.00 80.50 174 VAL A CA 1
ATOM 1410 C C . VAL A 1 174 ? -35.078 28.258 -9.971 1.00 80.50 174 VAL A C 1
ATOM 1412 O O . VAL A 1 174 ? -35.444 27.263 -10.606 1.00 80.50 174 VAL A O 1
ATOM 1415 N N . SER A 1 175 ? -34.443 29.284 -10.529 1.00 79.25 175 SER A N 1
ATOM 1416 C CA . SER A 1 175 ? -33.960 29.278 -11.908 1.00 79.25 175 SER A CA 1
ATOM 1417 C C . SER A 1 175 ? -32.514 28.784 -12.022 1.00 79.25 175 SER A C 1
ATOM 1419 O O . SER A 1 175 ? -31.818 28.619 -11.019 1.00 79.25 175 SER A O 1
ATOM 1421 N N . ILE A 1 176 ? -32.032 28.556 -13.247 1.00 76.44 176 ILE A N 1
ATOM 1422 C CA . ILE A 1 176 ? -30.639 28.150 -13.492 1.00 76.44 176 ILE A CA 1
ATOM 1423 C C . ILE A 1 176 ? -29.636 29.235 -13.074 1.00 76.44 176 ILE A C 1
ATOM 1425 O O . ILE A 1 176 ? -28.545 28.905 -12.619 1.00 76.44 176 ILE A O 1
ATOM 1429 N N . SER A 1 177 ? -30.014 30.516 -13.151 1.00 72.44 177 SER A N 1
ATOM 1430 C CA . SER A 1 177 ? -29.200 31.619 -12.620 1.00 72.44 177 SER A CA 1
ATOM 1431 C C . SER A 1 177 ? -29.235 31.722 -11.083 1.00 72.44 177 SER A C 1
ATOM 1433 O O . SER A 1 177 ? -28.548 32.553 -10.490 1.00 72.44 177 SER A O 1
ATOM 1435 N N . GLY A 1 178 ? -30.011 30.858 -10.417 1.00 72.12 178 GLY A N 1
ATOM 1436 C CA . GLY A 1 178 ? -30.165 30.828 -8.967 1.00 72.12 178 GLY A CA 1
ATOM 1437 C C . GLY A 1 178 ? -31.131 31.878 -8.424 1.00 72.12 178 GLY A C 1
ATOM 1438 O O . GLY A 1 178 ? -31.117 32.135 -7.222 1.00 72.12 178 GLY A O 1
ATOM 1439 N N . VAL A 1 179 ? -31.970 32.496 -9.260 1.00 76.00 179 VAL A N 1
ATOM 1440 C CA . VAL A 1 179 ? -32.986 33.450 -8.798 1.00 76.00 179 VAL A CA 1
ATOM 1441 C C . VAL A 1 179 ? -34.148 32.698 -8.154 1.00 76.00 179 VAL A C 1
ATOM 1443 O O . VAL A 1 179 ? -34.712 31.767 -8.734 1.00 76.00 179 VAL A O 1
ATOM 1446 N N . VAL A 1 180 ? -34.524 33.116 -6.944 1.00 74.81 180 VAL A N 1
ATOM 1447 C CA . VAL A 1 180 ? -35.663 32.548 -6.216 1.00 74.81 180 VAL A CA 1
ATOM 1448 C C . VAL A 1 180 ? -36.934 33.314 -6.551 1.00 74.81 180 VAL A C 1
ATOM 1450 O O . VAL A 1 180 ? -37.091 34.485 -6.207 1.00 74.81 180 VAL A O 1
ATOM 1453 N N . GLY A 1 181 ? -37.876 32.620 -7.179 1.00 69.19 181 GLY A N 1
ATOM 1454 C CA . GLY A 1 181 ? -39.251 33.071 -7.333 1.00 69.19 181 GLY A CA 1
ATOM 1455 C C . GLY A 1 181 ? -40.091 32.665 -6.124 1.00 69.19 181 GLY A C 1
ATOM 1456 O O . GLY A 1 181 ? -40.089 31.504 -5.714 1.00 69.19 181 GLY A O 1
ATOM 1457 N N . ASN A 1 182 ? -40.827 33.627 -5.572 1.00 65.12 182 ASN A N 1
ATOM 1458 C CA . ASN A 1 182 ? -41.828 33.407 -4.533 1.00 65.12 182 ASN A CA 1
ATOM 1459 C C . ASN A 1 182 ? -43.200 33.769 -5.114 1.00 65.12 182 ASN A C 1
ATOM 1461 O O . ASN A 1 182 ? -43.463 34.935 -5.404 1.00 65.12 182 ASN A O 1
ATOM 1465 N N . GLY A 1 183 ? -44.033 32.761 -5.356 1.00 64.44 183 GLY A N 1
ATOM 1466 C CA . GLY A 1 183 ? -45.375 32.907 -5.914 1.00 64.44 183 GLY A CA 1
ATOM 1467 C C . GLY A 1 183 ? -46.445 32.344 -4.985 1.00 64.44 183 GLY A C 1
ATOM 1468 O O . GLY A 1 183 ? -46.150 31.646 -4.020 1.00 64.44 183 GLY A O 1
ATOM 1469 N N . ALA A 1 184 ? -47.707 32.618 -5.297 1.00 62.94 184 ALA A N 1
ATOM 1470 C CA . ALA A 1 184 ? -48.857 32.026 -4.625 1.00 62.94 184 ALA A CA 1
ATOM 1471 C C . ALA A 1 184 ? -49.508 30.957 -5.524 1.00 62.94 184 ALA A C 1
ATOM 1473 O O . ALA A 1 184 ? -49.888 31.233 -6.663 1.00 62.94 184 ALA A O 1
ATOM 1474 N N . TRP A 1 185 ? -49.624 29.739 -5.003 1.00 64.31 185 TRP A N 1
ATOM 1475 C CA . TRP A 1 185 ? -50.365 28.600 -5.530 1.00 64.31 185 TRP A CA 1
ATOM 1476 C C . TRP A 1 185 ? -51.777 28.564 -4.946 1.00 64.31 185 TRP A C 1
ATOM 1478 O O . TRP A 1 185 ? -51.968 28.572 -3.726 1.00 64.31 185 TRP A O 1
ATOM 1488 N N . GLN A 1 186 ? -52.774 28.474 -5.824 1.00 62.34 186 GLN A N 1
ATOM 1489 C CA . GLN A 1 186 ? -54.160 28.289 -5.422 1.00 62.34 186 GLN A CA 1
ATOM 1490 C C . GLN A 1 186 ? -54.664 26.919 -5.895 1.00 62.34 186 GLN A C 1
ATOM 1492 O O . GLN A 1 186 ? -54.842 26.714 -7.100 1.00 62.34 186 GLN A O 1
ATOM 1497 N N . PRO A 1 187 ? -54.950 25.979 -4.977 1.00 52.50 187 PRO A N 1
ATOM 1498 C CA . PRO A 1 187 ? -55.573 24.716 -5.338 1.00 52.50 187 PRO A CA 1
ATOM 1499 C C . PRO A 1 187 ? -57.044 24.958 -5.724 1.00 52.50 187 PRO A C 1
ATOM 1501 O O . PRO A 1 187 ? -57.934 25.021 -4.884 1.00 52.50 187 PRO A O 1
ATOM 1504 N N . HIS A 1 188 ? -57.289 25.099 -7.028 1.00 51.38 188 HIS A N 1
ATOM 1505 C CA . HIS A 1 188 ? -58.582 24.915 -7.695 1.00 51.38 188 HIS A CA 1
ATOM 1506 C C . HIS A 1 188 ? -59.774 25.795 -7.223 1.00 51.38 188 HIS A C 1
ATOM 1508 O O . HIS A 1 188 ? -60.764 25.289 -6.696 1.00 51.38 188 HIS A O 1
ATOM 1514 N N . ASP A 1 189 ? -59.783 27.091 -7.568 1.00 44.06 189 ASP A N 1
ATOM 1515 C CA . ASP A 1 189 ? -61.044 27.831 -7.779 1.00 44.06 189 ASP A CA 1
ATOM 1516 C C . ASP A 1 189 ? -61.268 28.041 -9.288 1.00 44.06 189 ASP A C 1
ATOM 1518 O O . ASP A 1 189 ? -60.461 28.649 -9.986 1.00 44.06 189 ASP A O 1
ATOM 1522 N N . LYS A 1 190 ? -62.360 27.472 -9.815 1.00 46.16 190 LYS A N 1
ATOM 1523 C CA . LYS A 1 190 ? -62.692 27.422 -11.254 1.00 46.16 190 LYS A CA 1
ATOM 1524 C C . LYS A 1 190 ? -63.250 28.746 -11.804 1.00 46.16 190 LYS A C 1
ATOM 1526 O O . LYS A 1 190 ? -63.658 28.786 -12.963 1.00 46.16 190 LYS A O 1
ATOM 1531 N N . SER A 1 191 ? -63.315 29.797 -10.989 1.00 41.41 191 SER A N 1
ATOM 1532 C CA . SER A 1 191 ? -63.792 31.129 -11.386 1.00 41.41 191 SER A CA 1
ATOM 1533 C C . SER A 1 191 ? -62.687 32.069 -11.888 1.00 41.41 191 SER A C 1
ATOM 1535 O O . SER A 1 191 ? -62.995 33.107 -12.471 1.00 41.41 191 SER A O 1
ATOM 1537 N N . LEU A 1 192 ? -61.413 31.701 -11.723 1.00 46.03 192 LEU A N 1
ATOM 1538 C CA . LEU A 1 192 ? -60.270 32.529 -12.105 1.00 46.03 192 LEU A CA 1
ATOM 1539 C C . LEU A 1 192 ? -59.623 32.008 -13.396 1.00 46.03 192 LEU A C 1
ATOM 1541 O O . LEU A 1 192 ? -59.218 30.854 -13.490 1.00 46.03 192 LEU A O 1
ATOM 1545 N N . THR A 1 193 ? -59.469 32.884 -14.392 1.00 42.78 193 THR A N 1
ATOM 1546 C CA . THR A 1 193 ? -58.681 32.636 -15.616 1.00 42.78 193 THR A CA 1
ATOM 1547 C C . THR A 1 193 ? -57.172 32.540 -15.358 1.00 42.78 193 THR A C 1
ATOM 1549 O O . THR A 1 193 ? -56.425 32.190 -16.267 1.00 42.78 193 THR A O 1
ATOM 1552 N N . ASN A 1 194 ? -56.725 32.810 -14.127 1.00 47.44 194 ASN A N 1
ATOM 1553 C CA . ASN A 1 194 ? -55.337 32.726 -13.694 1.00 47.44 194 ASN A CA 1
ATOM 1554 C C . ASN A 1 194 ? -55.230 31.757 -12.506 1.00 47.44 194 ASN A C 1
ATOM 1556 O O . ASN A 1 194 ? -55.730 32.054 -11.427 1.00 47.44 194 ASN A O 1
ATOM 1560 N N . TYR A 1 195 ? -54.526 30.633 -12.682 1.00 49.97 195 TYR A N 1
ATOM 1561 C CA . TYR A 1 195 ? -54.175 29.683 -11.605 1.00 49.97 195 TYR A CA 1
ATOM 1562 C C . TYR A 1 195 ? -53.198 30.275 -10.560 1.00 49.97 195 TYR A C 1
ATOM 1564 O O . TYR A 1 195 ? -52.832 29.608 -9.596 1.00 49.97 195 TYR A O 1
ATOM 1572 N N . PHE A 1 196 ? -52.760 31.520 -10.777 1.00 53.31 196 PHE A N 1
ATOM 1573 C CA . PHE A 1 196 ? -51.749 32.241 -10.015 1.00 53.31 196 PHE A CA 1
ATOM 1574 C C . PHE A 1 196 ? -52.251 33.660 -9.761 1.00 53.31 196 PHE A C 1
ATOM 1576 O O . PHE A 1 196 ? -52.540 34.396 -10.707 1.00 53.31 196 PHE A O 1
ATOM 1583 N N . THR A 1 197 ? -52.293 34.084 -8.504 1.00 45.41 197 THR A N 1
ATOM 1584 C CA . THR A 1 197 ? -52.240 35.510 -8.181 1.00 45.41 197 THR A CA 1
ATOM 1585 C C . THR A 1 197 ? -50.777 35.854 -7.968 1.00 45.41 197 THR A C 1
ATOM 1587 O O . THR A 1 197 ? -50.161 35.402 -7.006 1.00 45.41 197 THR A O 1
ATOM 1590 N N . SER A 1 198 ? -50.193 36.629 -8.880 1.00 43.09 198 SER A N 1
ATOM 1591 C CA . SER A 1 198 ? -48.933 37.303 -8.583 1.00 43.09 198 SER A CA 1
ATOM 1592 C C . SER A 1 198 ? -49.208 38.271 -7.433 1.00 43.09 198 SER A C 1
ATOM 1594 O O . SER A 1 198 ? -49.790 39.334 -7.648 1.00 43.09 198 SER A O 1
ATOM 1596 N N . GLU A 1 199 ? -48.843 37.911 -6.200 1.00 42.84 199 GLU A N 1
ATOM 1597 C CA . GLU A 1 199 ? -48.536 38.944 -5.218 1.00 42.84 199 GLU A CA 1
ATOM 1598 C C . GLU A 1 199 ? -47.270 39.627 -5.735 1.00 42.84 199 GLU A C 1
ATOM 1600 O O . GLU A 1 199 ? -46.149 39.179 -5.499 1.00 42.84 199 GLU A O 1
ATOM 1605 N N . GLN A 1 200 ? -47.453 40.682 -6.533 1.00 40.59 200 GLN A N 1
ATOM 1606 C CA . GLN A 1 200 ? -46.369 41.580 -6.892 1.00 40.59 200 GLN A CA 1
ATOM 1607 C C . GLN A 1 200 ? -45.817 42.172 -5.595 1.00 40.59 200 GLN A C 1
ATOM 1609 O O . GLN A 1 200 ? -46.290 43.201 -5.113 1.00 40.59 200 GLN A O 1
ATOM 1614 N N . ASN A 1 201 ? -44.760 41.572 -5.052 1.00 34.34 201 ASN A N 1
ATOM 1615 C CA . ASN A 1 201 ? -43.823 42.334 -4.250 1.00 34.34 201 ASN A CA 1
ATOM 1616 C C . ASN A 1 201 ? -43.157 43.326 -5.206 1.00 34.34 201 ASN A C 1
ATOM 1618 O O . ASN A 1 201 ? -42.172 43.022 -5.877 1.00 34.34 201 ASN A O 1
ATOM 1622 N N . ARG A 1 202 ? -43.741 44.529 -5.283 1.00 36.72 202 ARG A N 1
ATOM 1623 C CA . ARG A 1 202 ? -43.267 45.701 -6.044 1.00 36.72 202 ARG A CA 1
ATOM 1624 C C . ARG A 1 202 ? -41.795 46.053 -5.769 1.00 36.72 202 ARG A C 1
ATOM 1626 O O . ARG A 1 202 ? -41.211 46.858 -6.481 1.00 36.72 202 ARG A O 1
ATOM 1633 N N . THR A 1 203 ? -41.199 45.450 -4.747 1.00 39.25 203 THR A N 1
ATOM 1634 C CA . THR A 1 203 ? -39.809 45.586 -4.324 1.00 39.25 203 THR A CA 1
ATOM 1635 C C . THR A 1 203 ? -38.815 44.683 -5.063 1.00 39.25 203 THR A C 1
ATOM 1637 O O . THR A 1 203 ? -37.632 44.989 -5.001 1.00 39.25 203 THR A O 1
ATOM 1640 N N . LEU A 1 204 ? -39.241 43.634 -5.785 1.00 40.59 204 LEU A N 1
ATOM 1641 C CA . LEU A 1 204 ? -38.348 42.696 -6.503 1.00 40.59 204 LEU A CA 1
ATOM 1642 C C . LEU A 1 204 ? -38.016 43.106 -7.955 1.00 40.59 204 LEU A C 1
ATOM 1644 O O . LEU A 1 204 ? -37.268 42.408 -8.634 1.00 40.59 204 LEU A O 1
ATOM 1648 N N . GLN A 1 205 ? -38.570 44.221 -8.449 1.00 40.09 205 GLN A N 1
ATOM 1649 C CA . GLN A 1 205 ? -38.401 44.673 -9.842 1.00 40.09 205 GLN A CA 1
ATOM 1650 C C . GLN A 1 205 ? -37.082 45.412 -10.121 1.00 40.09 205 GLN A C 1
ATOM 1652 O O . GLN A 1 205 ? -36.745 45.641 -11.277 1.00 40.09 205 GLN A O 1
ATOM 1657 N N . THR A 1 206 ? -36.322 45.795 -9.097 1.00 43.34 206 THR A N 1
ATOM 1658 C CA . THR A 1 206 ? -34.992 46.388 -9.273 1.00 43.34 206 THR A CA 1
ATOM 1659 C C . THR A 1 206 ? -33.920 45.303 -9.164 1.00 43.34 206 THR A C 1
ATOM 1661 O O . THR A 1 206 ? -33.944 44.518 -8.220 1.00 43.34 206 THR A O 1
ATOM 1664 N N . GLU A 1 207 ? -32.940 45.283 -10.080 1.00 45.06 207 GLU A N 1
ATOM 1665 C CA . GLU A 1 207 ? -31.796 44.337 -10.075 1.00 45.06 207 GLU A CA 1
ATOM 1666 C C . GLU A 1 207 ? -31.093 44.239 -8.706 1.00 45.06 207 GLU A C 1
ATOM 1668 O O . GLU A 1 207 ? -30.555 43.198 -8.350 1.00 45.06 207 GLU A O 1
ATOM 1673 N N . ARG A 1 208 ? -31.156 45.303 -7.890 1.00 40.38 208 ARG A N 1
ATOM 1674 C CA . ARG A 1 208 ? -30.601 45.344 -6.526 1.00 40.38 208 ARG A CA 1
ATOM 1675 C C . ARG A 1 208 ? -31.345 44.500 -5.484 1.00 40.38 208 ARG A C 1
ATOM 1677 O O . ARG A 1 208 ? -30.774 44.254 -4.429 1.00 40.38 208 ARG A O 1
ATOM 1684 N N . ASN A 1 209 ? -32.582 44.080 -5.749 1.00 43.94 209 ASN A N 1
ATOM 1685 C CA . ASN A 1 209 ? -33.432 43.371 -4.787 1.00 43.94 209 ASN A CA 1
ATOM 1686 C C . ASN A 1 209 ? -33.771 41.932 -5.206 1.00 43.94 209 ASN A C 1
ATOM 1688 O O . ASN A 1 209 ? -34.504 41.258 -4.486 1.00 43.94 209 ASN A O 1
ATOM 1692 N N . GLN A 1 210 ? -33.259 41.440 -6.338 1.00 55.47 210 GLN A N 1
ATOM 1693 C CA . GLN A 1 210 ? -33.460 40.046 -6.733 1.00 55.47 210 GLN A CA 1
ATOM 1694 C C . GLN A 1 210 ? -32.742 39.107 -5.755 1.00 55.47 210 GLN A C 1
ATOM 1696 O O . GLN A 1 210 ? -31.552 39.250 -5.477 1.00 55.47 210 GLN A O 1
ATOM 1701 N N . HIS A 1 211 ? -33.476 38.136 -5.210 1.00 64.12 211 HIS A N 1
ATOM 1702 C CA . HIS A 1 211 ? -32.929 37.155 -4.277 1.00 64.12 211 HIS A CA 1
ATOM 1703 C C . HIS A 1 211 ? -32.206 36.051 -5.050 1.00 64.12 211 HIS A C 1
ATOM 1705 O O . HIS A 1 211 ? -32.812 35.070 -5.484 1.00 64.12 211 HIS A O 1
ATOM 1711 N N . ILE A 1 212 ? -30.906 36.252 -5.250 1.00 65.88 212 ILE A N 1
ATOM 1712 C CA . ILE A 1 212 ? -30.018 35.330 -5.958 1.00 65.88 212 ILE A CA 1
ATOM 1713 C C . ILE A 1 212 ? -29.371 34.382 -4.937 1.00 65.88 212 ILE A C 1
ATOM 1715 O O . ILE A 1 212 ? -28.645 34.807 -4.040 1.00 65.88 212 ILE A O 1
ATOM 1719 N N . ILE A 1 213 ? -29.632 33.082 -5.078 1.00 67.44 213 ILE A N 1
ATOM 1720 C CA . ILE A 1 213 ? -28.992 31.989 -4.324 1.00 67.44 213 ILE A CA 1
ATOM 1721 C C . ILE A 1 213 ? -27.618 31.608 -4.923 1.00 67.44 213 ILE A C 1
ATOM 1723 O O . ILE A 1 213 ? -26.884 30.803 -4.356 1.00 67.44 213 ILE A O 1
ATOM 1727 N N . ALA A 1 214 ? -27.196 32.219 -6.030 1.00 58.56 214 ALA A N 1
ATOM 1728 C CA . ALA A 1 214 ? -25.945 31.886 -6.705 1.00 58.56 214 ALA A CA 1
ATOM 1729 C C . ALA A 1 214 ? -24.791 32.846 -6.367 1.00 58.56 214 ALA A C 1
ATOM 1731 O O . ALA A 1 214 ? -24.712 33.960 -6.878 1.00 58.56 214 ALA A O 1
ATOM 1732 N N . ALA A 1 215 ? -23.823 32.354 -5.594 1.00 52.72 215 ALA A N 1
ATOM 1733 C CA . ALA A 1 215 ? -22.424 32.715 -5.805 1.00 52.72 215 ALA A CA 1
ATOM 1734 C C . ALA A 1 215 ? -21.709 31.468 -6.352 1.00 52.72 215 ALA A C 1
ATOM 1736 O O . ALA A 1 215 ? -21.389 30.565 -5.583 1.00 52.72 215 ALA A O 1
ATOM 1737 N N . LEU A 1 216 ? -21.528 31.448 -7.681 1.00 65.69 216 LEU A N 1
ATOM 1738 C CA . LEU A 1 216 ? -20.726 30.520 -8.496 1.00 65.69 216 LEU A CA 1
ATOM 1739 C C . LEU A 1 216 ? -21.033 29.012 -8.296 1.00 65.69 216 LEU A C 1
ATOM 1741 O O . LEU A 1 216 ? -20.350 28.308 -7.557 1.00 65.69 216 LEU A O 1
ATOM 1745 N N . PHE A 1 217 ? -22.024 28.470 -9.012 1.00 80.38 217 PHE A N 1
ATOM 1746 C CA . PHE A 1 217 ? -22.075 27.013 -9.220 1.00 80.38 217 PHE A CA 1
ATOM 1747 C C . PHE A 1 217 ? -20.828 26.547 -9.985 1.00 80.38 217 PHE A C 1
ATOM 1749 O O . PHE A 1 217 ? -20.249 27.312 -10.762 1.00 80.38 217 PHE A O 1
ATOM 1756 N N . PHE A 1 218 ? -20.412 25.297 -9.778 1.00 79.81 218 PHE A N 1
ATOM 1757 C CA . PHE A 1 218 ? -19.251 24.751 -10.478 1.00 79.81 218 PHE A CA 1
ATOM 1758 C C . PHE A 1 218 ? -19.478 24.757 -12.010 1.00 79.81 218 PHE A C 1
ATOM 1760 O O . PHE A 1 218 ? -20.508 24.247 -12.455 1.00 79.81 218 PHE A O 1
ATOM 1767 N N . PRO A 1 219 ? -18.553 25.289 -12.841 1.00 75.50 219 PRO A N 1
ATOM 1768 C CA . PRO A 1 219 ? -18.813 25.558 -14.265 1.00 75.50 219 PRO A CA 1
ATOM 1769 C C . PRO A 1 219 ? -19.214 24.353 -15.129 1.00 75.50 219 PRO A C 1
ATOM 1771 O O . PRO A 1 219 ? -19.829 24.532 -16.177 1.00 75.50 219 PRO A O 1
ATOM 1774 N N . SER A 1 220 ? -18.856 23.134 -14.721 1.00 69.62 220 SER A N 1
ATOM 1775 C CA . SER A 1 220 ? -19.165 21.892 -15.444 1.00 69.62 220 SER A CA 1
ATOM 1776 C C . SER A 1 220 ? -20.310 21.079 -14.829 1.00 69.62 220 SER A C 1
ATOM 1778 O O . SER A 1 220 ? -20.584 19.972 -15.291 1.00 69.62 220 SER A O 1
ATOM 1780 N N . LEU A 1 221 ? -20.990 21.604 -13.802 1.00 78.12 221 LEU A N 1
ATOM 1781 C CA . LEU A 1 221 ? -22.132 20.947 -13.166 1.00 78.12 221 LEU A CA 1
ATOM 1782 C C . LEU A 1 221 ? -23.445 21.305 -13.880 1.00 78.12 221 LEU A C 1
ATOM 1784 O O . LEU A 1 221 ? -23.791 22.476 -14.029 1.00 78.12 221 LEU A O 1
ATOM 1788 N N . GLU A 1 222 ? -24.222 20.292 -14.268 1.00 74.50 222 GLU A N 1
ATOM 1789 C CA . GLU A 1 222 ? -25.586 20.494 -14.761 1.00 74.50 222 GLU A CA 1
ATOM 1790 C C . GLU A 1 222 ? -26.525 20.828 -13.592 1.00 74.50 222 GLU A C 1
ATOM 1792 O O . GLU A 1 222 ? -26.852 19.970 -12.766 1.00 74.50 222 GLU A O 1
ATOM 1797 N N . ILE A 1 223 ? -26.975 22.084 -13.525 1.00 78.38 223 ILE A N 1
ATOM 1798 C CA . ILE A 1 223 ? -27.894 22.547 -12.481 1.00 78.38 223 ILE A CA 1
ATOM 1799 C C . ILE A 1 223 ? -29.264 21.896 -12.685 1.00 78.38 223 ILE A C 1
ATOM 1801 O O . ILE A 1 223 ? -29.958 22.156 -13.669 1.00 78.38 223 ILE A O 1
ATOM 1805 N N . ASN A 1 224 ? -29.671 21.080 -11.717 1.00 76.50 224 ASN A N 1
ATOM 1806 C CA . ASN A 1 224 ? -30.920 20.327 -11.743 1.00 76.50 224 ASN A CA 1
ATOM 1807 C C . ASN A 1 224 ? -31.636 20.383 -10.381 1.00 76.50 224 ASN A C 1
ATOM 1809 O O . ASN A 1 224 ? -31.106 20.904 -9.398 1.00 76.50 224 ASN A O 1
ATOM 1813 N N . SER A 1 225 ? -32.850 19.834 -10.317 1.00 76.38 225 SER A N 1
ATOM 1814 C CA . SER A 1 225 ? -33.712 19.893 -9.130 1.00 76.38 225 SER A CA 1
ATOM 1815 C C . SER A 1 225 ? -33.123 19.215 -7.884 1.00 76.38 225 SER A C 1
ATOM 1817 O O . SER A 1 225 ? -33.495 19.581 -6.774 1.00 76.38 225 SER A O 1
ATOM 1819 N N . ARG A 1 226 ? -32.181 18.271 -8.032 1.00 81.38 226 ARG A N 1
ATOM 1820 C CA . ARG A 1 226 ? -31.591 17.496 -6.920 1.00 81.38 226 ARG A CA 1
ATOM 1821 C C . ARG A 1 226 ? -30.599 18.292 -6.080 1.00 81.38 226 ARG A C 1
ATOM 1823 O O . ARG A 1 226 ? -30.221 17.835 -5.007 1.00 81.38 226 ARG A O 1
ATOM 1830 N N . LEU A 1 227 ? -30.165 19.452 -6.567 1.00 86.31 227 LEU A N 1
ATOM 1831 C CA . LEU A 1 227 ? -29.256 20.348 -5.854 1.00 86.31 227 LEU A CA 1
ATOM 1832 C C . LEU A 1 227 ? -29.979 21.241 -4.841 1.00 86.31 227 LEU A C 1
ATOM 1834 O O . LEU A 1 227 ? -29.315 21.982 -4.119 1.00 86.31 227 LEU A O 1
ATOM 1838 N N . PHE A 1 228 ? -31.314 21.195 -4.789 1.00 88.06 228 PHE A N 1
ATOM 1839 C CA . PHE A 1 228 ? -32.123 22.096 -3.977 1.00 88.06 228 PHE A CA 1
ATOM 1840 C C . PHE A 1 228 ? -33.139 21.342 -3.117 1.00 88.06 228 PHE A C 1
ATOM 1842 O O . PHE A 1 228 ? -33.763 20.376 -3.552 1.00 88.06 228 PHE A O 1
ATOM 1849 N N . ALA A 1 229 ? -33.360 21.834 -1.899 1.00 87.44 229 ALA A N 1
ATOM 1850 C CA . ALA A 1 229 ? -34.456 21.408 -1.035 1.00 87.44 229 ALA A CA 1
ATOM 1851 C C . ALA A 1 229 ? -35.002 22.603 -0.251 1.00 87.44 229 ALA A C 1
ATOM 1853 O O . ALA A 1 229 ? -34.279 23.550 0.052 1.00 87.44 229 ALA A O 1
ATOM 1854 N N . VAL A 1 230 ? -36.289 22.560 0.091 1.00 86.38 230 VAL A N 1
ATOM 1855 C CA . VAL A 1 230 ? -36.956 23.613 0.872 1.00 86.38 230 VAL A CA 1
ATOM 1856 C C . VAL A 1 230 ? -37.450 23.005 2.170 1.00 86.38 230 VAL A C 1
ATOM 1858 O O . VAL A 1 230 ? -38.059 21.934 2.152 1.00 86.38 230 VAL A O 1
ATOM 1861 N N . SER A 1 231 ? -37.204 23.691 3.284 1.00 85.62 231 SER A N 1
ATOM 1862 C CA . SER A 1 231 ? -37.690 23.259 4.591 1.00 85.62 231 SER A CA 1
ATOM 1863 C C . SER A 1 231 ? -39.219 23.159 4.607 1.00 85.62 231 SER A C 1
ATOM 1865 O O . SER A 1 231 ? -39.935 23.917 3.945 1.00 85.62 231 SER A O 1
ATOM 1867 N N . HIS A 1 232 ? -39.751 22.218 5.389 1.00 79.50 232 HIS A N 1
ATOM 1868 C CA . HIS A 1 232 ? -41.193 21.955 5.445 1.00 79.50 232 HIS A CA 1
ATOM 1869 C C . HIS A 1 232 ? -42.020 23.167 5.909 1.00 79.50 232 HIS A C 1
ATOM 1871 O O . HIS A 1 232 ? -43.186 23.282 5.523 1.00 79.50 232 HIS A O 1
ATOM 1877 N N . ASP A 1 233 ? -41.410 24.065 6.687 1.00 74.62 233 ASP A N 1
ATOM 1878 C CA . ASP A 1 233 ? -41.985 25.313 7.196 1.00 74.62 233 ASP A CA 1
ATOM 1879 C C . ASP A 1 233 ? -41.834 26.520 6.248 1.00 74.62 233 ASP A C 1
ATOM 1881 O O . ASP A 1 233 ? -42.257 27.626 6.591 1.00 74.62 233 ASP A O 1
ATOM 1885 N N . ALA A 1 234 ? -41.267 26.314 5.052 1.00 75.75 234 ALA A N 1
ATOM 1886 C CA . ALA A 1 234 ? -41.037 27.341 4.034 1.00 75.75 234 ALA A CA 1
ATOM 1887 C C . ALA A 1 234 ? -40.129 28.503 4.481 1.00 75.75 234 ALA A C 1
ATOM 1889 O O . ALA A 1 234 ? -40.247 29.614 3.956 1.00 75.75 234 ALA A O 1
ATOM 1890 N N . GLN A 1 235 ? -39.245 28.280 5.457 1.00 77.56 235 GLN A N 1
ATOM 1891 C CA . GLN A 1 235 ? -38.347 29.320 5.969 1.00 77.56 235 GLN A CA 1
ATOM 1892 C C . GLN A 1 235 ? -36.949 29.277 5.354 1.00 77.56 235 GLN A C 1
ATOM 1894 O O . GLN A 1 235 ? -36.300 30.325 5.279 1.00 77.56 235 GLN A O 1
ATOM 1899 N N . PHE A 1 236 ? -36.495 28.108 4.893 1.00 84.50 236 PHE A N 1
ATOM 1900 C CA . PHE A 1 236 ? -35.127 27.903 4.423 1.00 84.50 236 PHE A CA 1
ATOM 1901 C C . PHE A 1 236 ? -35.066 27.173 3.082 1.00 84.50 236 PHE A C 1
ATOM 1903 O O . PHE A 1 236 ? -35.857 26.266 2.813 1.00 84.50 236 PHE A O 1
ATOM 1910 N N . VAL A 1 237 ? -34.082 27.551 2.265 1.00 87.19 237 VAL A N 1
ATOM 1911 C CA . VAL A 1 237 ? -33.665 26.816 1.064 1.00 87.19 237 VAL A CA 1
ATOM 1912 C C . VAL A 1 237 ? -32.251 26.297 1.276 1.00 87.19 237 VAL A C 1
ATOM 1914 O O . VAL A 1 237 ? -31.359 27.067 1.632 1.00 87.19 237 VAL A O 1
ATOM 1917 N N . PHE A 1 238 ? -32.063 25.006 1.032 1.00 90.31 238 PHE A N 1
ATOM 1918 C CA . PHE A 1 238 ? -30.774 24.329 1.015 1.00 90.31 238 PHE A CA 1
ATOM 1919 C C . PHE A 1 238 ? -30.298 24.214 -0.432 1.00 90.31 238 PHE A C 1
ATOM 1921 O O . PHE A 1 238 ? -31.079 23.797 -1.291 1.00 90.31 238 PHE A O 1
ATOM 1928 N N . SER A 1 239 ? -29.046 24.583 -0.705 1.00 90.62 239 SER A N 1
ATOM 1929 C CA . SER A 1 239 ? -28.441 24.460 -2.034 1.00 90.62 239 SER A CA 1
ATOM 1930 C C . SER A 1 239 ? -27.048 23.830 -1.990 1.00 90.62 239 SER A C 1
ATOM 1932 O O . SER A 1 239 ? -26.214 24.204 -1.164 1.00 90.62 239 SER A O 1
ATOM 1934 N N . GLY A 1 240 ? -26.809 22.887 -2.903 1.00 89.50 240 GLY A N 1
ATOM 1935 C CA . GLY A 1 240 ? -25.508 22.267 -3.181 1.00 89.50 240 GLY A CA 1
ATOM 1936 C C . GLY A 1 240 ? -24.999 22.587 -4.593 1.00 89.50 240 GLY A C 1
ATOM 1937 O O . GLY A 1 240 ? -25.694 23.234 -5.374 1.00 89.50 240 GLY A O 1
ATOM 1938 N N . GLY A 1 241 ? -23.790 22.129 -4.931 1.00 88.50 241 GLY A N 1
ATOM 1939 C CA . GLY A 1 241 ? -23.178 22.316 -6.258 1.00 88.50 241 GLY A CA 1
ATOM 1940 C C . GLY A 1 241 ? -22.317 23.575 -6.410 1.00 88.50 241 GLY A C 1
ATOM 1941 O O . GLY A 1 241 ? -21.959 23.958 -7.528 1.00 88.50 241 GLY A O 1
ATOM 1942 N N . HIS A 1 242 ? -22.003 24.238 -5.297 1.00 89.06 242 HIS A N 1
ATOM 1943 C CA . HIS A 1 242 ? -21.135 25.416 -5.258 1.00 89.06 242 HIS A CA 1
ATOM 1944 C C . HIS A 1 242 ? -19.667 25.014 -5.444 1.00 89.06 242 HIS A C 1
ATOM 1946 O O . HIS A 1 242 ? -19.257 23.931 -5.031 1.00 89.06 242 HIS A O 1
ATOM 1952 N N . TRP A 1 243 ? -18.872 25.888 -6.065 1.00 86.12 243 TRP A N 1
ATOM 1953 C CA . TRP A 1 243 ? -17.451 25.642 -6.356 1.00 86.12 243 TRP A CA 1
ATOM 1954 C C . TRP A 1 243 ? -16.565 25.414 -5.120 1.00 86.12 243 TRP A C 1
ATOM 1956 O O . TRP A 1 243 ? -15.489 24.843 -5.244 1.00 86.12 243 TRP A O 1
ATOM 1966 N N . ASP A 1 244 ? -17.007 25.884 -3.954 1.00 86.50 244 ASP A N 1
ATOM 1967 C CA . ASP A 1 244 ? -16.325 25.788 -2.660 1.00 86.50 244 ASP A CA 1
ATOM 1968 C C . ASP A 1 244 ? -16.762 24.554 -1.849 1.00 86.50 244 ASP A C 1
ATOM 1970 O O . ASP A 1 244 ? -16.519 24.492 -0.645 1.00 86.50 244 ASP A O 1
ATOM 1974 N N . CYS A 1 245 ? -17.458 23.603 -2.487 1.00 90.81 245 CYS A N 1
ATOM 1975 C CA . CYS A 1 245 ? -17.961 22.363 -1.884 1.00 90.81 245 CYS A CA 1
ATOM 1976 C C . CYS A 1 245 ? -18.976 22.578 -0.740 1.00 90.81 245 CYS A C 1
ATOM 1978 O O . CYS A 1 245 ? -19.321 21.642 -0.016 1.00 90.81 245 CYS A O 1
ATOM 1980 N N . SER A 1 246 ? -19.487 23.803 -0.574 1.00 90.50 246 SER A N 1
ATOM 1981 C CA . SER A 1 246 ? -20.359 24.151 0.547 1.00 90.50 246 SER A CA 1
ATOM 1982 C C . SER A 1 246 ? -21.806 23.679 0.365 1.00 90.50 246 SER A C 1
ATOM 1984 O O . SER A 1 246 ? -22.384 23.750 -0.722 1.00 90.50 246 SER A O 1
ATOM 1986 N N . LEU A 1 247 ? -22.432 23.259 1.466 1.00 92.94 247 LEU A N 1
ATOM 1987 C CA . LEU A 1 247 ? -23.882 23.269 1.633 1.00 92.94 247 LEU A CA 1
ATOM 1988 C C . LEU A 1 247 ? -24.294 24.667 2.099 1.00 92.94 247 LEU A C 1
ATOM 1990 O O . LEU A 1 247 ? -23.885 25.115 3.173 1.00 92.94 247 LEU A O 1
ATOM 1994 N N . ARG A 1 248 ? -25.137 25.354 1.327 1.00 89.25 248 ARG A N 1
ATOM 1995 C CA . ARG A 1 248 ? -25.597 26.704 1.675 1.00 89.25 248 ARG A CA 1
ATOM 1996 C C . ARG A 1 248 ? -27.052 26.723 2.104 1.00 89.25 248 ARG A C 1
ATOM 1998 O O . ARG A 1 248 ? -27.908 26.080 1.499 1.00 89.25 248 ARG A O 1
ATOM 2005 N N . VAL A 1 249 ? -27.329 27.515 3.137 1.00 89.12 249 VAL A N 1
ATOM 2006 C CA . VAL A 1 249 ? -28.663 27.701 3.714 1.00 89.12 249 VAL A CA 1
ATOM 2007 C C . VAL A 1 249 ? -29.082 29.154 3.557 1.00 89.12 249 VAL A C 1
ATOM 2009 O O . VAL A 1 249 ? -28.447 30.063 4.098 1.00 89.12 249 VAL A O 1
ATOM 2012 N N . TYR A 1 250 ? -30.184 29.379 2.852 1.00 84.12 250 TYR A N 1
ATOM 2013 C CA . TYR A 1 250 ? -30.739 30.705 2.595 1.00 84.12 250 TYR A CA 1
ATOM 2014 C C . TYR A 1 250 ? -32.047 30.898 3.346 1.00 84.12 250 TYR A C 1
ATOM 2016 O O . TYR A 1 250 ? -32.928 30.043 3.305 1.00 84.12 250 TYR A O 1
ATOM 2024 N N . SER A 1 251 ? -32.196 32.048 4.005 1.00 81.38 251 SER A N 1
ATOM 2025 C CA . SER A 1 251 ? -33.472 32.444 4.594 1.00 81.38 251 SER A CA 1
ATOM 2026 C C . SER A 1 251 ? -34.423 32.929 3.515 1.00 81.38 251 SER A C 1
ATOM 2028 O O . SER A 1 251 ? -34.117 33.903 2.832 1.00 81.38 251 SER A O 1
ATOM 2030 N N . LEU A 1 252 ? -35.615 32.350 3.441 1.00 73.56 252 LEU A N 1
ATOM 2031 C CA . LEU A 1 252 ? -36.712 32.892 2.638 1.00 73.56 252 LEU A CA 1
ATOM 2032 C C . LEU A 1 252 ? -37.357 34.121 3.293 1.00 73.56 252 LEU A C 1
ATOM 2034 O O . LEU A 1 252 ? -37.965 34.933 2.606 1.00 73.56 252 LEU A O 1
ATOM 2038 N N . ILE A 1 253 ? -37.206 34.277 4.614 1.00 72.88 253 ILE A N 1
ATOM 2039 C CA . ILE A 1 253 ? -37.741 35.420 5.370 1.00 72.88 253 ILE A CA 1
ATOM 2040 C C . ILE A 1 253 ? -36.784 36.613 5.301 1.00 72.88 253 ILE A C 1
ATOM 2042 O O . ILE A 1 253 ? -37.197 37.719 4.968 1.00 72.88 253 ILE A O 1
ATOM 2046 N N . LYS A 1 254 ? -35.501 36.398 5.628 1.00 70.25 254 LYS A N 1
ATOM 2047 C CA . LYS A 1 254 ? -34.471 37.456 5.641 1.00 70.25 254 LYS A CA 1
ATOM 2048 C C . LYS A 1 254 ? -33.840 37.694 4.268 1.00 70.25 254 LYS A C 1
ATOM 2050 O O . LYS A 1 254 ? -33.042 38.614 4.129 1.00 70.25 254 LYS A O 1
ATOM 2055 N N . ALA A 1 255 ? -34.152 36.829 3.305 1.00 70.69 255 ALA A N 1
ATOM 2056 C CA . ALA A 1 255 ? -33.687 36.882 1.927 1.00 70.69 255 ALA A CA 1
ATOM 2057 C C . ALA A 1 255 ? -32.163 37.029 1.767 1.00 70.69 255 ALA A C 1
ATOM 2059 O O . ALA A 1 255 ? -31.661 37.741 0.899 1.00 70.69 255 ALA A O 1
ATOM 2060 N N . LYS A 1 256 ? -31.423 36.342 2.641 1.00 75.19 256 LYS A N 1
ATOM 2061 C CA . LYS A 1 256 ? -29.960 36.306 2.667 1.00 75.19 256 LYS A CA 1
ATOM 2062 C C . LYS A 1 256 ? -29.465 34.917 3.042 1.00 75.19 256 LYS A C 1
ATOM 2064 O O . LYS A 1 256 ? -30.196 34.142 3.669 1.00 75.19 256 LYS A O 1
ATOM 2069 N N . MET A 1 257 ? -28.216 34.630 2.691 1.00 81.12 257 MET A N 1
ATOM 2070 C CA . MET A 1 257 ? -27.519 33.439 3.170 1.00 81.12 257 MET A CA 1
ATOM 2071 C C . MET A 1 257 ? -27.364 33.527 4.692 1.00 81.12 257 MET A C 1
ATOM 2073 O O . MET A 1 257 ? -26.955 34.562 5.220 1.00 81.12 257 MET A O 1
ATOM 2077 N N . ILE A 1 258 ? -27.749 32.464 5.391 1.00 83.06 258 ILE A N 1
ATOM 2078 C CA . ILE A 1 258 ? -27.574 32.334 6.841 1.00 83.06 258 ILE A CA 1
ATOM 2079 C C . ILE A 1 258 ? -26.319 31.526 7.146 1.00 83.06 258 ILE A C 1
ATOM 2081 O O . ILE A 1 258 ? -25.613 31.847 8.095 1.00 83.06 258 ILE A O 1
ATOM 2085 N N . SER A 1 259 ? -26.055 30.475 6.369 1.00 82.25 259 SER A N 1
ATOM 2086 C CA . SER A 1 259 ? -24.955 29.555 6.637 1.00 82.25 259 SER A CA 1
ATOM 2087 C C . SER A 1 259 ? -24.355 29.011 5.343 1.00 82.25 259 SER A C 1
ATOM 2089 O O . SER A 1 259 ? -25.074 28.807 4.362 1.00 82.25 259 SER A O 1
ATOM 2091 N N . SER A 1 260 ? -23.043 28.788 5.372 1.00 87.81 260 SER A N 1
ATOM 2092 C CA . SER A 1 260 ? -22.260 28.087 4.357 1.00 87.81 260 SER A CA 1
ATOM 2093 C C . SER A 1 260 ? -21.403 27.062 5.090 1.00 87.81 260 SER A C 1
ATOM 2095 O O . SER A 1 260 ? -20.601 27.435 5.946 1.00 87.81 260 SER A O 1
ATOM 2097 N N . LEU A 1 261 ? -21.634 25.780 4.822 1.00 88.38 261 LEU A N 1
ATOM 2098 C CA . LEU A 1 261 ? -21.069 24.669 5.582 1.00 88.38 261 LEU A CA 1
ATOM 2099 C C . LEU A 1 261 ? -20.229 23.820 4.642 1.00 88.38 261 LEU A C 1
ATOM 2101 O O . LEU A 1 261 ? -20.766 23.196 3.730 1.00 88.38 261 LEU A O 1
ATOM 2105 N N . ILE A 1 262 ? -18.920 23.804 4.859 1.00 90.50 262 ILE A N 1
ATOM 2106 C CA . ILE A 1 262 ? -17.987 22.989 4.082 1.00 90.50 262 ILE A CA 1
ATOM 2107 C C . ILE A 1 262 ? -17.663 21.759 4.923 1.00 90.50 262 ILE A C 1
ATOM 2109 O O . ILE A 1 262 ? -17.086 21.878 6.001 1.00 90.50 262 ILE A O 1
ATOM 2113 N N . HIS A 1 263 ? -18.091 20.598 4.438 1.00 90.31 263 HIS A N 1
ATOM 2114 C CA . HIS A 1 263 ? -17.806 19.294 5.053 1.00 90.31 263 HIS A CA 1
ATOM 2115 C C . HIS A 1 263 ? -17.449 18.242 4.001 1.00 90.31 263 HIS A C 1
ATOM 2117 O O . HIS A 1 263 ? -16.658 17.350 4.275 1.00 90.31 263 HIS A O 1
ATOM 2123 N N . HIS A 1 264 ? -18.005 18.367 2.795 1.00 92.38 264 HIS A N 1
ATOM 2124 C CA . HIS A 1 264 ? -17.592 17.589 1.633 1.00 92.38 264 HIS A CA 1
ATOM 2125 C C . HIS A 1 264 ? -16.257 18.096 1.065 1.00 92.38 264 HIS A C 1
ATOM 2127 O O . HIS A 1 264 ? -16.014 19.305 1.046 1.00 92.38 264 HIS A O 1
ATOM 2133 N N . SER A 1 265 ? -15.423 17.174 0.577 1.00 89.50 265 SER A N 1
ATOM 2134 C CA . SER A 1 265 ? -14.115 17.476 -0.036 1.00 89.50 265 SER A CA 1
ATOM 2135 C C . SER A 1 265 ? -14.222 17.813 -1.529 1.00 89.50 265 SER A C 1
ATOM 2137 O O . SER A 1 265 ? -13.280 18.337 -2.117 1.00 89.50 265 SER A O 1
ATOM 2139 N N . ASP A 1 266 ? -15.378 17.553 -2.143 1.00 92.75 266 ASP A N 1
ATOM 2140 C CA . ASP A 1 266 ? -15.710 17.911 -3.528 1.00 92.75 266 ASP A CA 1
ATOM 2141 C C . ASP A 1 266 ? -17.171 18.410 -3.607 1.00 92.75 266 ASP A C 1
ATOM 2143 O O . ASP A 1 266 ? -17.886 18.493 -2.603 1.00 92.75 266 ASP A O 1
ATOM 2147 N N . ILE A 1 267 ? -17.627 18.793 -4.797 1.00 91.75 267 ILE A N 1
ATOM 2148 C CA . ILE A 1 267 ? -18.924 19.421 -5.018 1.00 91.75 267 ILE A CA 1
ATOM 2149 C C . ILE A 1 267 ? -20.092 18.505 -4.635 1.00 91.75 267 ILE A C 1
ATOM 2151 O O . ILE A 1 267 ? -20.168 17.334 -5.012 1.00 91.75 267 ILE A O 1
ATOM 2155 N N . ILE A 1 268 ? -21.078 19.085 -3.950 1.00 94.25 268 ILE A N 1
ATOM 2156 C CA . ILE A 1 268 ? -22.343 18.410 -3.643 1.00 94.25 268 ILE A CA 1
ATOM 2157 C C . ILE A 1 268 ? -23.136 18.227 -4.941 1.00 94.25 268 ILE A C 1
ATOM 2159 O O . ILE A 1 268 ? -23.496 19.201 -5.601 1.00 94.25 268 ILE A O 1
ATOM 2163 N N . THR A 1 269 ? -23.437 16.984 -5.292 1.00 86.88 269 THR A N 1
ATOM 2164 C CA . THR A 1 269 ? -24.119 16.587 -6.533 1.00 86.88 269 THR A CA 1
ATOM 2165 C C . THR A 1 269 ? -25.617 16.354 -6.337 1.00 86.88 269 THR A C 1
ATOM 2167 O O . THR A 1 269 ? -26.388 16.454 -7.293 1.00 86.88 269 THR A O 1
ATOM 2170 N N . CYS A 1 270 ? -26.057 16.045 -5.113 1.00 86.06 270 CYS A N 1
ATOM 2171 C CA . CYS A 1 270 ? -27.469 15.870 -4.772 1.00 86.06 270 CYS A CA 1
ATOM 2172 C C . CYS A 1 270 ? -27.726 16.025 -3.265 1.00 86.06 270 CYS A C 1
ATOM 2174 O O . CYS A 1 270 ? -26.827 15.836 -2.449 1.00 86.06 270 CYS A O 1
ATOM 2176 N N . LEU A 1 271 ? -28.959 16.362 -2.882 1.00 92.44 271 LEU A N 1
ATOM 2177 C CA . LEU A 1 271 ? -29.372 16.452 -1.481 1.00 92.44 271 LEU A CA 1
ATOM 2178 C C . LEU A 1 271 ? -30.852 16.101 -1.272 1.00 92.44 271 LEU A C 1
ATOM 2180 O O . LEU A 1 271 ? -31.650 16.113 -2.212 1.00 92.44 271 LEU A O 1
ATOM 2184 N N . THR A 1 272 ? -31.230 15.763 -0.038 1.00 86.25 272 THR A N 1
ATOM 2185 C CA . THR A 1 272 ? -32.607 15.407 0.326 1.00 86.25 272 THR A CA 1
ATOM 2186 C C . THR A 1 272 ? -32.959 15.675 1.784 1.00 86.25 272 THR A C 1
ATOM 2188 O O . THR A 1 272 ? -32.101 15.565 2.648 1.00 86.25 272 THR A O 1
ATOM 2191 N N . LEU A 1 273 ? -34.233 15.980 2.052 1.00 86.75 273 LEU A N 1
ATOM 2192 C CA . LEU A 1 273 ? -34.814 16.093 3.389 1.00 86.75 273 LEU A CA 1
ATOM 2193 C C . LEU A 1 273 ? -35.681 14.876 3.723 1.00 86.75 273 LEU A C 1
ATOM 2195 O O . LEU A 1 273 ? -36.401 14.360 2.864 1.00 86.75 273 LEU A O 1
ATOM 2199 N N . ASP A 1 274 ? -35.671 14.482 4.992 1.00 83.12 274 ASP A N 1
ATOM 2200 C CA . ASP A 1 274 ? -36.566 13.462 5.526 1.00 83.12 274 ASP A CA 1
ATOM 2201 C C . ASP A 1 274 ? -38.027 13.947 5.625 1.00 83.12 274 ASP A C 1
ATOM 2203 O O . ASP A 1 274 ? -38.350 15.112 5.388 1.00 83.12 274 ASP A O 1
ATOM 2207 N N . SER A 1 275 ? -38.944 13.041 5.976 1.00 74.44 275 SER A N 1
ATOM 2208 C CA . SER A 1 275 ? -40.380 13.350 6.044 1.00 74.44 275 SER A CA 1
ATOM 2209 C C . SER A 1 275 ? -40.747 14.375 7.127 1.00 74.44 275 SER A C 1
ATOM 2211 O O . SER A 1 275 ? -41.748 15.083 6.976 1.00 74.44 275 SER A O 1
ATOM 2213 N N . THR A 1 276 ? -39.942 14.462 8.190 1.00 75.94 276 THR A N 1
ATOM 2214 C CA . THR A 1 276 ? -40.163 15.348 9.339 1.00 75.94 276 THR A CA 1
ATOM 2215 C C . THR A 1 276 ? -39.489 16.714 9.159 1.00 75.94 276 THR A C 1
ATOM 2217 O O . THR A 1 276 ? -39.944 17.706 9.729 1.00 75.94 276 THR A O 1
ATOM 2220 N N . GLY A 1 277 ? -38.465 16.800 8.302 1.00 78.31 277 GLY A N 1
ATOM 2221 C CA . GLY A 1 277 ? -37.657 17.994 8.067 1.00 78.31 277 GLY A CA 1
ATOM 2222 C C . GLY A 1 277 ? -36.550 18.220 9.098 1.00 78.31 277 GLY A C 1
ATOM 2223 O O . GLY A 1 277 ? -35.956 19.297 9.083 1.00 78.31 277 GLY A O 1
ATOM 2224 N N . SER A 1 278 ? -36.295 17.253 9.983 1.00 85.12 278 SER A N 1
ATOM 2225 C CA . SER A 1 278 ? -35.227 17.305 10.982 1.00 85.12 278 SER A CA 1
ATOM 2226 C C . SER A 1 278 ? -33.893 16.781 10.460 1.00 85.12 278 SER A C 1
ATOM 2228 O O . SER A 1 278 ? -32.867 17.076 11.064 1.00 85.12 278 SER A O 1
ATOM 2230 N N . ILE A 1 279 ? -33.883 16.009 9.369 1.00 89.81 279 ILE A N 1
ATOM 2231 C CA . ILE A 1 279 ? -32.664 15.433 8.800 1.00 89.81 279 ILE A CA 1
ATOM 2232 C C . ILE A 1 279 ? -32.545 15.799 7.324 1.00 89.81 279 ILE A C 1
ATOM 2234 O O . ILE A 1 279 ? -33.472 15.619 6.532 1.00 89.81 279 ILE A O 1
ATOM 2238 N N . LEU A 1 280 ? -31.368 16.294 6.953 1.00 93.31 280 LEU A N 1
ATOM 2239 C CA . LEU A 1 280 ? -30.945 16.513 5.574 1.00 93.31 280 LEU A CA 1
ATOM 2240 C C . LEU A 1 280 ? -29.803 15.546 5.257 1.00 93.31 280 LEU A C 1
ATOM 2242 O O . LEU A 1 280 ? -28.923 15.357 6.082 1.00 93.31 280 LEU A O 1
ATOM 2246 N N . VAL A 1 281 ? -29.772 14.963 4.063 1.00 93.50 281 VAL A N 1
ATOM 2247 C CA . VAL A 1 281 ? -28.630 14.177 3.580 1.00 93.50 281 VAL A CA 1
ATOM 2248 C C . VAL A 1 281 ? -28.103 14.796 2.293 1.00 93.50 281 VAL A C 1
ATOM 2250 O O . VAL A 1 281 ? -28.881 15.057 1.377 1.00 93.50 281 VAL A O 1
ATOM 2253 N N . THR A 1 282 ? -26.797 15.034 2.214 1.00 96.31 282 THR A N 1
ATOM 2254 C CA . THR A 1 282 ? -26.094 15.510 1.012 1.00 96.31 282 THR A CA 1
ATOM 2255 C C . THR A 1 282 ? -25.201 14.413 0.454 1.00 96.31 282 THR A C 1
ATOM 2257 O O . THR A 1 282 ? -24.721 13.572 1.202 1.00 96.31 282 THR A O 1
ATOM 2260 N N . GLY A 1 283 ? -25.008 14.388 -0.861 1.00 93.88 283 GLY A N 1
ATOM 2261 C CA . GLY A 1 283 ? -24.169 13.429 -1.573 1.00 93.88 283 GLY A CA 1
ATOM 2262 C C . GLY A 1 283 ? -23.274 14.184 -2.537 1.00 93.88 283 GLY A C 1
ATOM 2263 O O . GLY A 1 283 ? -23.707 15.184 -3.116 1.00 93.88 283 GLY A O 1
ATOM 2264 N N . SER A 1 284 ? -22.031 13.739 -2.673 1.00 94.25 284 SER A N 1
ATOM 2265 C CA . SER A 1 284 ? -20.978 14.517 -3.324 1.00 94.25 284 SER A CA 1
ATOM 2266 C C . SER A 1 284 ? -20.198 13.712 -4.363 1.00 94.25 284 SER A C 1
ATOM 2268 O O . SER A 1 284 ? -20.269 12.481 -4.433 1.00 94.25 284 SER A O 1
ATOM 2270 N N . ARG A 1 285 ? -19.451 14.434 -5.201 1.00 91.75 285 ARG A N 1
ATOM 2271 C CA . ARG A 1 285 ? -18.430 13.865 -6.087 1.00 91.75 285 ARG A CA 1
ATOM 2272 C C . ARG A 1 285 ? -17.291 13.199 -5.306 1.00 91.75 285 ARG A C 1
ATOM 2274 O O . ARG A 1 285 ? -16.690 12.261 -5.813 1.00 91.75 285 ARG A O 1
ATOM 2281 N N . ASP A 1 286 ? -17.086 13.575 -4.044 1.00 92.19 286 ASP A N 1
ATOM 2282 C CA . ASP A 1 286 ? -16.103 12.955 -3.142 1.00 92.19 286 ASP A CA 1
ATOM 2283 C C . ASP A 1 286 ? -16.448 11.514 -2.720 1.00 92.19 286 ASP A C 1
ATOM 2285 O O . ASP A 1 286 ? -15.761 10.938 -1.881 1.00 92.19 286 ASP A O 1
ATOM 2289 N N . THR A 1 287 ? -17.497 10.918 -3.302 1.00 93.44 287 THR A N 1
ATOM 2290 C CA . THR A 1 287 ? -17.986 9.549 -3.056 1.00 93.44 287 THR A CA 1
ATOM 2291 C C . THR A 1 287 ? -18.643 9.324 -1.688 1.00 93.44 287 THR A C 1
ATOM 2293 O O . THR A 1 287 ? -19.024 8.198 -1.357 1.00 93.44 287 THR A O 1
ATOM 2296 N N . THR A 1 288 ? -18.849 10.383 -0.903 1.00 94.81 288 THR A N 1
ATOM 2297 C CA . THR A 1 288 ? -19.468 10.312 0.425 1.00 94.81 288 THR A CA 1
ATOM 2298 C C . THR A 1 288 ? -20.872 10.906 0.446 1.00 94.81 288 THR A C 1
ATOM 2300 O O . THR A 1 288 ? -21.269 11.705 -0.411 1.00 94.81 288 THR A O 1
ATOM 2303 N N . CYS A 1 289 ? -21.642 10.515 1.464 1.00 95.12 289 CYS A N 1
ATOM 2304 C CA . CYS A 1 289 ? -22.895 11.176 1.815 1.00 95.12 289 CYS A CA 1
ATOM 2305 C C . CYS A 1 289 ? -22.797 11.723 3.241 1.00 95.12 289 CYS A C 1
ATOM 2307 O O . CYS A 1 289 ? -22.271 11.042 4.109 1.00 95.12 289 CYS A O 1
ATOM 2309 N N . VAL A 1 290 ? -23.321 12.909 3.527 1.00 96.00 290 VAL A N 1
ATOM 2310 C CA . VAL A 1 290 ? -23.312 13.487 4.881 1.00 96.00 290 VAL A CA 1
ATOM 2311 C C . VAL A 1 290 ? -24.743 13.643 5.367 1.00 96.00 290 VAL A C 1
ATOM 2313 O O . VAL A 1 290 ? -25.574 14.232 4.680 1.00 96.00 290 VAL A O 1
ATOM 2316 N N . VAL A 1 291 ? -25.027 13.108 6.551 1.00 94.88 291 VAL A N 1
ATOM 2317 C CA . VAL A 1 291 ? -26.280 13.284 7.289 1.00 94.88 291 VAL A CA 1
ATOM 2318 C C . VAL A 1 291 ? -26.139 14.519 8.172 1.00 94.88 291 VAL A C 1
ATOM 2320 O O . VAL A 1 291 ? -25.179 14.635 8.929 1.00 94.88 291 VAL A O 1
ATOM 2323 N N . TRP A 1 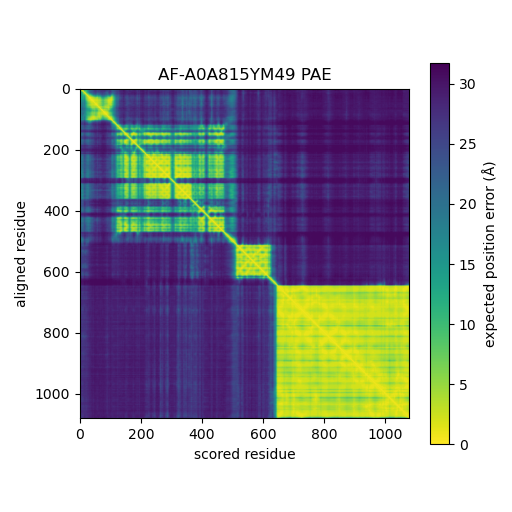292 ? -27.099 15.431 8.092 1.00 93.75 292 TRP A N 1
ATOM 2324 C CA . TRP A 1 292 ? -27.142 16.695 8.816 1.00 93.75 292 TRP A CA 1
ATOM 2325 C C . TRP A 1 292 ? -28.382 16.749 9.700 1.00 93.75 292 TRP A C 1
ATOM 2327 O O . TRP A 1 292 ? -29.496 16.514 9.227 1.00 93.75 292 TRP A O 1
ATOM 2337 N N . ASN A 1 293 ? -28.195 17.139 10.956 1.00 90.50 293 ASN A N 1
ATOM 2338 C CA . ASN A 1 293 ? -29.291 17.407 11.877 1.00 90.50 293 ASN A CA 1
ATOM 2339 C C . ASN A 1 293 ? -29.722 18.867 11.752 1.00 90.50 293 ASN A C 1
ATOM 2341 O O . ASN A 1 293 ? -28.897 19.777 11.835 1.00 90.50 293 ASN A O 1
ATOM 2345 N N . ILE A 1 294 ? -31.021 19.088 11.573 1.00 88.25 294 ILE A N 1
ATOM 2346 C CA . ILE A 1 294 ? -31.654 20.403 11.537 1.00 88.25 294 ILE A CA 1
ATOM 2347 C C . ILE A 1 294 ? -32.353 20.622 12.877 1.00 88.25 294 ILE A C 1
ATOM 2349 O O . ILE A 1 294 ? -33.379 20.009 13.185 1.00 88.25 294 ILE A O 1
ATOM 2353 N N . SER A 1 295 ? -31.800 21.528 13.677 1.00 77.25 295 SER A N 1
ATOM 2354 C CA . SER A 1 295 ? -32.344 21.892 14.980 1.00 77.25 295 SER A CA 1
ATOM 2355 C C . SER A 1 295 ? -33.655 22.661 14.799 1.00 77.25 295 SER A C 1
ATOM 2357 O O . SER A 1 295 ? -33.662 23.810 14.350 1.00 77.25 295 SER A O 1
ATOM 2359 N N . SER A 1 296 ? -34.782 22.068 15.201 1.00 60.59 296 SER A N 1
ATOM 2360 C CA . SER A 1 296 ? -36.050 22.796 15.354 1.00 60.59 296 SER A CA 1
ATOM 2361 C C . SER A 1 296 ? -35.997 23.653 16.623 1.00 60.59 296 SER A C 1
ATOM 2363 O O . SER A 1 296 ? -36.536 23.292 17.662 1.00 60.59 296 SER A O 1
ATOM 2365 N N . GLY A 1 297 ? -35.264 24.764 16.570 1.00 49.44 297 GLY A N 1
ATOM 2366 C CA . GLY A 1 297 ? -35.073 25.651 17.713 1.00 49.44 297 GLY A CA 1
ATOM 2367 C C . GLY A 1 297 ? -36.220 26.645 17.893 1.00 49.44 297 GLY A C 1
ATOM 2368 O O . GLY A 1 297 ? -36.445 27.504 17.042 1.00 49.44 297 GLY A O 1
ATOM 2369 N N . ASP A 1 298 ? -36.847 26.599 19.067 1.00 40.78 298 ASP A N 1
ATOM 2370 C CA . ASP A 1 298 ? -37.797 27.560 19.658 1.00 40.78 298 ASP A CA 1
ATOM 2371 C C . ASP A 1 298 ? -37.250 29.005 19.822 1.00 40.78 298 ASP A C 1
ATOM 2373 O O . ASP A 1 298 ? -37.884 29.872 20.420 1.00 40.78 298 ASP A O 1
ATOM 2377 N N . ASN A 1 299 ? -36.096 29.335 19.232 1.00 41.22 299 ASN A N 1
ATOM 2378 C CA . ASN A 1 299 ? -35.482 30.670 19.242 1.00 41.22 299 ASN A CA 1
ATOM 2379 C C . ASN A 1 299 ? -36.095 31.621 18.194 1.00 41.22 299 ASN A C 1
ATOM 2381 O O . ASN A 1 299 ? -35.404 32.411 17.551 1.00 41.22 299 ASN A O 1
ATOM 2385 N N . ARG A 1 300 ? -37.419 31.573 18.009 1.00 44.47 300 ARG A N 1
ATOM 2386 C CA . ARG A 1 300 ? -38.133 32.405 17.023 1.00 44.47 300 ARG A CA 1
ATOM 2387 C C . ARG A 1 300 ? -38.314 33.873 17.449 1.00 44.47 300 ARG A C 1
ATOM 2389 O O . ARG A 1 300 ? -38.741 34.663 16.616 1.00 44.47 300 ARG A O 1
ATOM 2396 N N . ASN A 1 301 ? -37.952 34.252 18.684 1.00 38.94 301 ASN A N 1
ATOM 2397 C CA . ASN A 1 301 ? -38.276 35.568 19.265 1.00 38.94 301 ASN A CA 1
ATOM 2398 C C . ASN A 1 301 ? -37.127 36.322 19.980 1.00 38.94 301 ASN A C 1
ATOM 2400 O O . ASN A 1 301 ? -37.410 37.241 20.747 1.00 38.94 301 ASN A O 1
ATOM 2404 N N . SER A 1 302 ? -35.844 36.019 19.747 1.00 37.41 302 SER A N 1
ATOM 2405 C CA . SER A 1 302 ? -34.774 36.900 20.260 1.00 37.41 302 SER A CA 1
ATOM 2406 C C . SER A 1 302 ? -34.410 37.976 19.235 1.00 37.41 302 SER A C 1
ATOM 2408 O O . SER A 1 302 ? -33.671 37.730 18.286 1.00 37.41 302 SER A O 1
ATOM 2410 N N . ASN A 1 303 ? -34.916 39.192 19.449 1.00 40.03 303 ASN A N 1
ATOM 2411 C CA . ASN A 1 303 ? -34.506 40.407 18.733 1.00 40.03 303 ASN A CA 1
ATOM 2412 C C . ASN A 1 303 ? -33.144 40.965 19.204 1.00 40.03 303 ASN A C 1
ATOM 2414 O O . ASN A 1 303 ? -32.796 42.083 18.842 1.00 40.03 303 ASN A O 1
ATOM 2418 N N . ASN A 1 304 ? -32.365 40.213 19.987 1.00 44.03 304 ASN A N 1
ATOM 2419 C CA . ASN A 1 304 ? -31.034 40.621 20.429 1.00 44.03 304 ASN A CA 1
ATOM 2420 C C . ASN A 1 304 ? -29.998 39.606 19.954 1.00 44.03 304 ASN A C 1
ATOM 2422 O O . ASN A 1 304 ? -29.862 38.538 20.547 1.00 44.03 304 ASN A O 1
ATOM 2426 N N . ILE A 1 305 ? -29.256 39.952 18.902 1.00 42.47 305 ILE A N 1
ATOM 2427 C CA . ILE A 1 305 ? -28.041 39.234 18.514 1.00 42.47 305 ILE A CA 1
ATOM 2428 C C . ILE A 1 305 ? -26.966 40.277 18.218 1.00 42.47 305 ILE A C 1
ATOM 2430 O O . ILE A 1 305 ? -27.003 40.947 17.189 1.00 42.47 305 ILE A O 1
ATOM 2434 N N . ASN A 1 306 ? -26.028 40.402 19.157 1.00 35.91 306 ASN A N 1
ATOM 2435 C CA . ASN A 1 306 ? -24.667 40.814 18.850 1.00 35.91 306 ASN A CA 1
ATOM 2436 C C . ASN A 1 306 ? -23.982 39.647 18.109 1.00 35.91 306 ASN A C 1
ATOM 2438 O O . ASN A 1 306 ? -24.152 38.483 18.471 1.00 35.91 306 ASN A O 1
ATOM 2442 N N . ASP A 1 307 ? -23.240 39.988 17.061 1.00 40.94 307 ASP A N 1
ATOM 2443 C CA . ASP A 1 307 ? -22.759 39.167 15.937 1.00 40.94 307 ASP A CA 1
ATOM 2444 C C . ASP A 1 307 ? -21.722 38.048 16.232 1.00 40.94 307 ASP A C 1
ATOM 2446 O O . ASP A 1 307 ? -20.792 37.883 15.445 1.00 40.94 307 ASP A O 1
ATOM 2450 N N . GLN A 1 308 ? -21.809 37.245 17.305 1.00 36.81 308 GLN A N 1
ATOM 2451 C CA . GLN A 1 308 ? -20.746 36.237 17.552 1.00 36.81 308 GLN A CA 1
ATOM 2452 C C . GLN A 1 308 ? -21.113 34.784 17.892 1.00 36.81 308 GLN A C 1
ATOM 2454 O O . GLN A 1 308 ? -20.201 33.966 17.930 1.00 36.81 308 GLN A O 1
ATOM 2459 N N . GLU A 1 309 ? -22.382 34.375 17.990 1.00 42.09 309 GLU A N 1
ATOM 2460 C CA . GLU A 1 309 ? -22.715 32.943 18.163 1.00 42.09 309 GLU A CA 1
ATOM 2461 C C . GLU A 1 309 ? -23.954 32.529 17.351 1.00 42.09 309 GLU A C 1
ATOM 2463 O O . GLU A 1 309 ? -25.072 32.449 17.853 1.00 42.09 309 GLU A O 1
ATOM 2468 N N . SER A 1 310 ? -23.772 32.264 16.054 1.00 43.97 310 SER A N 1
ATOM 2469 C CA . SER A 1 310 ? -24.814 31.732 15.155 1.00 43.97 310 SER A CA 1
ATOM 2470 C C . SER A 1 310 ? -24.503 30.316 14.647 1.00 43.97 310 SER A C 1
ATOM 2472 O O . SER A 1 310 ? -24.874 29.949 13.532 1.00 43.97 310 SER A O 1
ATOM 2474 N N . SER A 1 311 ? -23.820 29.506 15.458 1.00 45.19 311 SER A N 1
ATOM 2475 C CA . SER A 1 311 ? -23.428 28.127 15.144 1.00 45.19 311 SER A CA 1
ATOM 2476 C C . SER A 1 311 ? -24.297 27.095 15.880 1.00 45.19 311 SER A C 1
ATOM 2478 O O . SER A 1 311 ? -23.841 26.510 16.856 1.00 45.19 311 SER A O 1
ATOM 2480 N N . SER A 1 312 ? -25.544 26.859 15.447 1.00 56.62 312 SER A N 1
ATOM 2481 C CA . SER A 1 312 ? -26.289 25.634 15.845 1.00 56.62 312 SER A CA 1
ATOM 2482 C C . SER A 1 312 ? -27.589 25.321 15.071 1.00 56.62 312 SER A C 1
ATOM 2484 O O . SER A 1 312 ? -28.347 24.449 15.499 1.00 56.62 312 SER A O 1
ATOM 2486 N N . PHE A 1 313 ? -27.898 25.981 13.940 1.00 73.56 313 PHE A N 1
ATOM 2487 C CA . PHE A 1 313 ? -29.141 25.670 13.198 1.00 73.56 313 PHE A CA 1
ATOM 2488 C C . PHE A 1 313 ? -29.084 24.317 12.474 1.00 73.56 313 PHE A C 1
ATOM 2490 O O . PHE A 1 313 ? -30.053 23.563 12.482 1.00 73.56 313 PHE A O 1
ATOM 2497 N N . ILE A 1 314 ? -27.949 24.019 11.851 1.00 85.62 314 ILE A N 1
ATOM 2498 C CA . ILE A 1 314 ? -27.701 22.770 11.139 1.00 85.62 314 ILE A CA 1
ATOM 2499 C C . ILE A 1 314 ? -26.273 22.324 11.448 1.00 85.62 314 ILE A C 1
ATOM 2501 O O . ILE A 1 314 ? -25.358 23.152 11.479 1.00 85.62 314 ILE A O 1
ATOM 2505 N N . SER A 1 315 ? -26.087 21.038 11.714 1.00 85.38 315 SER A N 1
ATOM 2506 C CA . SER A 1 315 ? -24.778 20.461 12.022 1.00 85.38 315 SER A CA 1
ATOM 2507 C C . SER A 1 315 ? -24.613 19.092 11.363 1.00 85.38 315 SER A C 1
ATOM 2509 O O . SER A 1 315 ? -25.599 18.364 11.213 1.00 85.38 315 SER A O 1
ATOM 2511 N N . PRO A 1 316 ? -23.388 18.730 10.942 1.00 90.19 316 PRO A N 1
ATOM 2512 C CA . PRO A 1 316 ? -23.121 17.393 10.433 1.00 90.19 316 PRO A CA 1
ATOM 2513 C C . PRO A 1 316 ? -23.265 16.389 11.582 1.00 90.19 316 PRO A C 1
ATOM 2515 O O . PRO A 1 316 ? -22.715 16.586 12.665 1.00 90.19 316 PRO A O 1
ATOM 2518 N N . ALA A 1 317 ? -24.038 15.335 11.348 1.00 87.75 317 ALA A N 1
ATOM 2519 C CA . ALA A 1 317 ? -24.269 14.253 12.294 1.00 87.75 317 ALA A CA 1
ATOM 2520 C C . ALA A 1 317 ? -23.332 13.078 12.004 1.00 87.75 317 ALA A C 1
ATOM 2522 O O . ALA A 1 317 ? -22.553 12.679 12.865 1.00 87.75 317 ALA A O 1
ATOM 2523 N N . VAL A 1 318 ? -23.386 12.545 10.778 1.00 91.50 318 VAL A N 1
ATOM 2524 C CA . VAL A 1 318 ? -22.629 11.353 10.375 1.00 91.50 318 VAL A CA 1
ATOM 2525 C C . VAL A 1 318 ? -22.222 11.452 8.906 1.00 91.50 318 VAL A C 1
ATOM 2527 O O . VAL A 1 318 ? -22.993 11.927 8.076 1.00 91.50 318 VAL A O 1
ATOM 2530 N N . THR A 1 319 ? -21.013 10.997 8.569 1.00 94.00 319 THR A N 1
ATOM 2531 C CA . THR A 1 319 ? -20.563 10.831 7.176 1.00 94.00 319 THR A CA 1
ATOM 2532 C C . THR A 1 319 ? -20.629 9.354 6.795 1.00 94.00 319 THR A C 1
ATOM 2534 O O . THR A 1 319 ? -20.108 8.499 7.506 1.00 94.00 319 THR A O 1
ATOM 2537 N N . LEU A 1 320 ? -21.309 9.063 5.692 1.00 92.94 320 LEU A N 1
ATOM 2538 C CA . LEU A 1 320 ? -21.563 7.739 5.144 1.00 92.94 320 LEU A CA 1
ATOM 2539 C C . LEU A 1 320 ? -20.596 7.475 3.991 1.00 92.94 320 LEU A C 1
ATOM 2541 O O . LEU A 1 320 ? -20.499 8.270 3.049 1.00 92.94 320 LEU A O 1
ATOM 2545 N N . TYR A 1 321 ? -19.919 6.334 4.055 1.00 91.00 321 TYR A N 1
ATOM 2546 C CA . TYR A 1 321 ? -18.857 5.947 3.129 1.00 91.00 321 TYR A CA 1
ATOM 2547 C C . TYR A 1 321 ? -19.233 4.684 2.347 1.00 91.00 321 TYR A C 1
ATOM 2549 O O . TYR A 1 321 ? -20.124 3.935 2.734 1.00 91.00 321 TYR A O 1
ATOM 2557 N N . GLY A 1 322 ? -18.523 4.410 1.251 1.00 80.56 322 GLY A N 1
ATOM 2558 C CA . GLY A 1 322 ? -18.559 3.099 0.589 1.00 80.56 322 GLY A CA 1
ATOM 2559 C C . GLY A 1 322 ? -18.882 3.108 -0.902 1.00 80.56 322 GLY A C 1
ATOM 2560 O O . GLY A 1 322 ? -18.911 2.034 -1.500 1.00 80.56 322 GLY A O 1
ATOM 2561 N N . HIS A 1 323 ? -19.151 4.266 -1.507 1.00 83.25 323 HIS A N 1
ATOM 2562 C CA . HIS A 1 323 ? -19.197 4.388 -2.966 1.00 83.25 323 HIS A CA 1
ATOM 2563 C C . HIS A 1 323 ? -17.790 4.611 -3.534 1.00 83.25 323 HIS A C 1
ATOM 2565 O O . HIS A 1 323 ? -16.909 5.088 -2.826 1.00 83.25 323 HIS A O 1
ATOM 2571 N N . THR A 1 324 ? -17.567 4.250 -4.800 1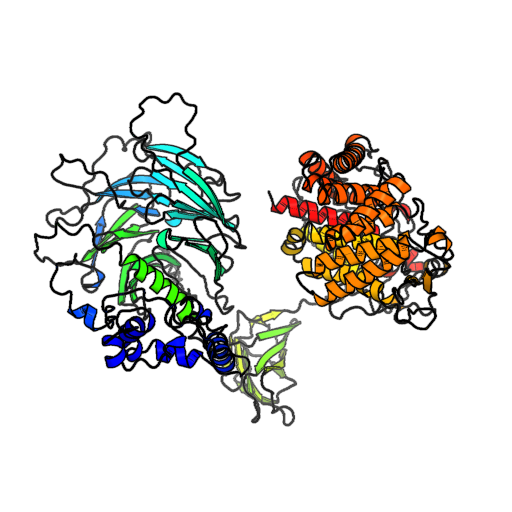.00 81.94 324 THR A N 1
ATOM 2572 C CA . THR A 1 324 ? -16.267 4.410 -5.489 1.00 81.94 324 THR A CA 1
ATOM 2573 C C . THR A 1 324 ? -16.303 5.428 -6.631 1.00 81.94 324 THR A C 1
ATOM 2575 O O . THR A 1 324 ? -15.337 5.544 -7.380 1.00 81.94 324 THR A O 1
ATOM 2578 N N . ALA A 1 325 ? -17.423 6.128 -6.807 1.00 79.00 325 ALA A N 1
ATOM 2579 C CA . ALA A 1 325 ? -17.587 7.220 -7.766 1.00 79.00 325 ALA A CA 1
ATOM 2580 C C . ALA A 1 325 ? -18.661 8.210 -7.279 1.00 79.00 325 ALA A C 1
ATOM 2582 O O . ALA A 1 325 ? -19.304 7.972 -6.249 1.00 79.00 325 ALA A O 1
ATOM 2583 N N . ASP A 1 326 ? -18.881 9.290 -8.033 1.00 81.69 326 ASP A N 1
ATOM 2584 C CA . ASP A 1 326 ? -19.820 10.371 -7.724 1.00 81.69 326 ASP A CA 1
ATOM 2585 C C . ASP A 1 326 ? -21.177 9.848 -7.244 1.00 81.69 326 ASP A C 1
ATOM 2587 O O . ASP A 1 326 ? -21.820 9.021 -7.907 1.00 81.69 326 ASP A O 1
ATOM 2591 N N . ILE A 1 327 ? -21.661 10.381 -6.122 1.00 83.06 327 ILE A N 1
ATOM 2592 C CA . ILE A 1 327 ? -23.044 10.152 -5.712 1.00 83.06 327 ILE A CA 1
ATOM 2593 C C . ILE A 1 327 ? -23.947 10.860 -6.720 1.00 83.06 327 ILE A C 1
ATOM 2595 O O . ILE A 1 327 ? -23.779 12.039 -7.009 1.00 83.06 327 ILE A O 1
ATOM 2599 N N . THR A 1 328 ? -24.919 10.158 -7.285 1.00 71.12 328 THR A N 1
ATOM 2600 C CA . THR A 1 328 ? -25.819 10.716 -8.314 1.00 71.12 328 THR A CA 1
ATOM 2601 C C . THR A 1 328 ? -27.220 11.002 -7.775 1.00 71.12 328 THR A C 1
ATOM 2603 O O . THR A 1 328 ? -28.017 11.711 -8.407 1.00 71.12 328 THR A O 1
ATOM 2606 N N . CYS A 1 329 ? -27.536 10.429 -6.612 1.00 69.62 329 CYS A N 1
ATOM 2607 C CA . CYS A 1 329 ? -28.850 10.469 -5.987 1.00 69.62 329 CYS A CA 1
ATOM 2608 C C . CYS A 1 329 ? -28.833 9.851 -4.587 1.00 69.62 329 CYS A C 1
ATOM 2610 O O . CYS A 1 329 ? -28.034 8.965 -4.283 1.00 69.62 329 CYS A O 1
ATOM 2612 N N . LEU A 1 330 ? -29.786 10.284 -3.768 1.00 76.25 330 LEU A N 1
ATOM 2613 C CA . LEU A 1 330 ? -29.952 9.878 -2.376 1.00 76.25 330 LEU A CA 1
ATOM 2614 C C . LEU A 1 330 ? -31.406 9.524 -2.087 1.00 76.25 330 LEU A C 1
ATOM 2616 O O . LEU A 1 330 ? -32.262 9.821 -2.911 1.00 76.25 330 LEU A O 1
ATOM 2620 N N . HIS A 1 331 ? -31.667 8.915 -0.930 1.00 76.69 331 HIS A N 1
ATOM 2621 C CA . HIS A 1 331 ? -32.948 8.806 -0.236 1.00 76.69 331 HIS A CA 1
ATOM 2622 C C . HIS A 1 331 ? -32.732 8.680 1.265 1.00 76.69 331 HIS A C 1
ATOM 2624 O O . HIS A 1 331 ? -31.822 7.977 1.685 1.00 76.69 331 HIS A O 1
ATOM 2630 N N . VAL A 1 332 ? -33.586 9.321 2.063 1.00 77.06 332 VAL A N 1
ATOM 2631 C CA . VAL A 1 332 ? -33.583 9.182 3.520 1.00 77.06 332 VAL A CA 1
ATOM 2632 C C . VAL A 1 332 ? -34.987 8.861 4.021 1.00 77.06 332 VAL A C 1
ATOM 2634 O O . VAL A 1 332 ? -35.962 9.509 3.637 1.00 77.06 332 VAL A O 1
ATOM 2637 N N . SER A 1 333 ? -35.076 7.851 4.883 1.00 75.19 333 SER A N 1
ATOM 2638 C CA . SER A 1 333 ? -36.268 7.504 5.645 1.00 75.19 333 SER A CA 1
ATOM 2639 C C . SER A 1 333 ? -35.898 7.366 7.114 1.00 75.19 333 SER A C 1
ATOM 2641 O O . SER A 1 333 ? -35.298 6.377 7.527 1.00 75.19 333 SER A O 1
ATOM 2643 N N . THR A 1 334 ? -36.289 8.358 7.907 1.00 74.12 334 THR A N 1
ATOM 2644 C CA . THR A 1 334 ? -36.175 8.330 9.368 1.00 74.12 334 THR A CA 1
ATOM 2645 C C . THR A 1 334 ? -37.070 7.259 9.993 1.00 74.12 334 THR A C 1
ATOM 2647 O O . THR A 1 334 ? -36.687 6.654 10.983 1.00 74.12 334 THR A O 1
ATOM 2650 N N . GLU A 1 335 ? -38.216 6.945 9.376 1.00 69.25 335 GLU A N 1
ATOM 2651 C CA . GLU A 1 335 ? -39.130 5.887 9.844 1.00 69.25 335 GLU A CA 1
ATOM 2652 C C . GLU A 1 335 ? -38.518 4.477 9.759 1.00 69.25 335 GLU A C 1
ATOM 2654 O O . GLU A 1 335 ? -38.896 3.600 10.530 1.00 69.25 335 GLU A O 1
ATOM 2659 N N . LEU A 1 336 ? -37.593 4.254 8.818 1.00 59.34 336 LEU A N 1
ATOM 2660 C CA . LEU A 1 336 ? -36.896 2.974 8.635 1.00 59.34 336 LEU A CA 1
ATOM 2661 C C . LEU A 1 336 ? -35.455 2.993 9.140 1.00 59.34 336 LEU A C 1
ATOM 2663 O O . LEU A 1 336 ? -34.745 2.018 8.912 1.00 59.34 336 LEU A O 1
ATOM 2667 N N . ASP A 1 337 ? -35.022 4.102 9.745 1.00 79.38 337 ASP A N 1
ATOM 2668 C CA . ASP A 1 337 ? -33.618 4.362 10.065 1.00 79.38 337 ASP A CA 1
ATOM 2669 C C . ASP A 1 337 ? -32.695 4.030 8.878 1.00 79.38 337 ASP A C 1
ATOM 2671 O O . ASP A 1 337 ? -31.781 3.218 8.980 1.00 79.38 337 ASP A O 1
ATOM 2675 N N . LEU A 1 338 ? -32.985 4.594 7.699 1.00 76.50 338 LEU A N 1
ATOM 2676 C CA . LEU A 1 338 ? -32.307 4.207 6.464 1.00 76.50 338 LEU A CA 1
ATOM 2677 C C . LEU A 1 338 ? -31.973 5.381 5.537 1.00 76.50 338 LEU A C 1
ATOM 2679 O O . LEU A 1 338 ? -32.847 6.146 5.125 1.00 76.50 338 LEU A O 1
ATOM 2683 N N . VAL A 1 339 ? -30.713 5.451 5.115 1.00 80.06 339 VAL A N 1
ATOM 2684 C CA . VAL A 1 339 ? -30.234 6.244 3.981 1.00 80.06 339 VAL A CA 1
ATOM 2685 C C . VAL A 1 339 ? -29.868 5.301 2.844 1.00 80.06 339 VAL A C 1
ATOM 2687 O O . VAL A 1 339 ? -29.069 4.387 3.028 1.00 80.06 339 VAL A O 1
ATOM 2690 N N . ALA A 1 340 ? -30.420 5.536 1.657 1.00 77.50 340 ALA A N 1
ATOM 2691 C CA . ALA A 1 340 ? -30.019 4.856 0.432 1.00 77.50 340 ALA A CA 1
ATOM 2692 C C . ALA A 1 340 ? -29.310 5.842 -0.500 1.00 77.50 340 ALA A C 1
ATOM 2694 O O . ALA A 1 340 ? -29.873 6.870 -0.869 1.00 77.50 340 ALA A O 1
ATOM 2695 N N . SER A 1 341 ? -28.090 5.529 -0.909 1.00 78.12 341 SER A N 1
ATOM 2696 C CA . SER A 1 341 ? -27.280 6.341 -1.814 1.00 78.12 341 SER A CA 1
ATOM 2697 C C . SER A 1 341 ? -26.999 5.576 -3.096 1.00 78.12 341 SER A C 1
ATOM 2699 O O . SER A 1 341 ? -26.771 4.374 -3.054 1.00 78.12 341 SER A O 1
ATOM 2701 N N . GLY A 1 342 ? -27.066 6.247 -4.244 1.00 69.81 342 GLY A N 1
ATOM 2702 C CA . GLY A 1 342 ? -26.773 5.662 -5.551 1.00 69.81 342 GLY A CA 1
ATOM 2703 C C . GLY A 1 342 ? -25.638 6.410 -6.232 1.00 69.81 342 GLY A C 1
ATOM 2704 O O . GLY A 1 342 ? -25.636 7.642 -6.244 1.00 69.81 342 GLY A O 1
ATOM 2705 N N . SER A 1 343 ? -24.696 5.681 -6.824 1.00 73.69 343 SER A N 1
ATOM 2706 C CA . SER A 1 343 ? -23.472 6.251 -7.395 1.00 73.69 343 SER A CA 1
ATOM 2707 C C . SER A 1 343 ? -23.270 5.863 -8.859 1.00 73.69 343 SER A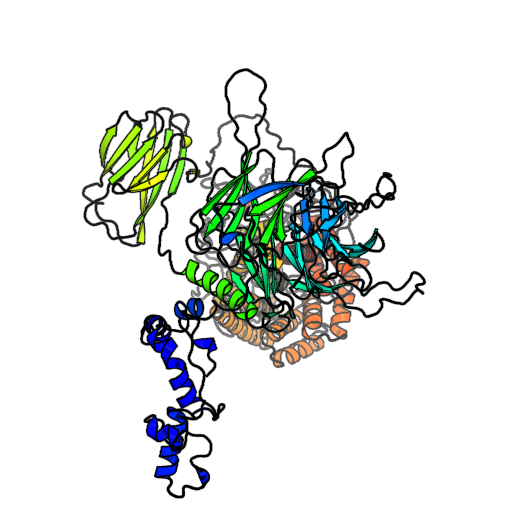 C 1
ATOM 2709 O O . SER A 1 343 ? -23.848 4.896 -9.366 1.00 73.69 343 SER A O 1
ATOM 2711 N N . LEU A 1 344 ? -22.431 6.644 -9.544 1.00 67.38 344 LEU A N 1
ATOM 2712 C CA . LEU A 1 344 ? -21.926 6.341 -10.880 1.00 67.38 344 LEU A CA 1
ATOM 2713 C C . LEU A 1 344 ? -21.100 5.039 -10.922 1.00 67.38 344 LEU A C 1
ATOM 2715 O O . LEU A 1 344 ? -20.907 4.479 -11.998 1.00 67.38 344 LEU A O 1
ATOM 2719 N N . ASP A 1 345 ? -20.688 4.508 -9.767 1.00 61.62 345 ASP A N 1
ATOM 2720 C CA . ASP A 1 345 ? -20.054 3.189 -9.638 1.00 61.62 345 ASP A CA 1
ATOM 2721 C C . ASP A 1 345 ? -21.006 2.016 -9.958 1.00 61.62 345 ASP A C 1
ATOM 2723 O O . ASP A 1 345 ? -20.594 0.855 -10.004 1.00 61.62 345 ASP A O 1
ATOM 2727 N N . GLY A 1 346 ? -22.286 2.316 -10.203 1.00 56.47 346 GLY A N 1
ATOM 2728 C CA . GLY A 1 346 ? -23.318 1.348 -10.551 1.00 56.47 346 GLY A CA 1
ATOM 2729 C C . GLY A 1 346 ? -23.956 0.666 -9.343 1.00 56.47 346 GLY A C 1
ATOM 2730 O O . GLY A 1 346 ? -24.802 -0.206 -9.523 1.00 56.47 346 GLY A O 1
ATOM 2731 N N . THR A 1 347 ? -23.598 1.052 -8.122 1.00 60.69 347 THR A N 1
ATOM 2732 C CA . THR A 1 347 ? -24.085 0.457 -6.878 1.00 60.69 347 THR A CA 1
ATOM 2733 C C . THR A 1 347 ? -25.060 1.375 -6.139 1.00 60.69 347 THR A C 1
ATOM 2735 O O . THR A 1 347 ? -25.141 2.581 -6.392 1.00 60.69 347 THR A O 1
ATOM 2738 N N . CYS A 1 348 ? -25.830 0.791 -5.218 1.00 71.50 348 CYS A N 1
ATOM 2739 C CA . CYS A 1 348 ? -26.613 1.531 -4.238 1.00 71.50 348 CYS A CA 1
ATOM 2740 C C . CYS A 1 348 ? -26.293 1.056 -2.827 1.00 71.50 348 CYS A C 1
ATOM 2742 O O . CYS A 1 348 ? -26.536 -0.102 -2.500 1.00 71.50 348 CYS A O 1
ATOM 2744 N N . ASN A 1 349 ? -25.763 1.942 -1.991 1.00 74.62 349 ASN A N 1
ATOM 2745 C CA . ASN A 1 349 ? -25.437 1.619 -0.612 1.00 74.62 349 ASN A CA 1
ATOM 2746 C C . ASN A 1 349 ? -26.574 2.018 0.317 1.00 74.62 349 ASN A C 1
ATOM 2748 O O . ASN A 1 349 ? -27.251 3.022 0.112 1.00 74.62 349 ASN A O 1
ATOM 2752 N N . MET A 1 350 ? -26.761 1.218 1.355 1.00 77.88 350 MET A N 1
ATOM 2753 C CA . MET A 1 350 ? -27.761 1.415 2.388 1.00 77.88 350 MET A CA 1
ATOM 2754 C C . MET A 1 350 ? -27.054 1.561 3.732 1.00 77.88 350 MET A C 1
ATOM 2756 O O . MET A 1 350 ? -26.227 0.717 4.076 1.00 77.88 350 MET A O 1
ATOM 2760 N N . HIS A 1 351 ? -27.386 2.609 4.478 1.00 81.69 351 HIS A N 1
ATOM 2761 C CA . HIS A 1 351 ? -26.821 2.930 5.789 1.00 81.69 351 HIS A CA 1
ATOM 2762 C C . HIS A 1 351 ? -27.924 3.248 6.791 1.00 81.69 351 HIS A C 1
ATOM 2764 O O . HIS A 1 351 ? -28.992 3.695 6.379 1.00 81.69 351 HIS A O 1
ATOM 2770 N N . THR A 1 352 ? -27.661 3.088 8.087 1.00 81.50 352 THR A N 1
ATOM 2771 C CA . THR A 1 352 ? -28.552 3.621 9.123 1.00 81.50 352 THR A CA 1
ATOM 2772 C C . THR A 1 352 ? -28.450 5.141 9.224 1.00 81.50 352 THR A C 1
ATOM 2774 O O . THR A 1 352 ? -27.391 5.712 8.963 1.00 81.50 352 THR A O 1
ATOM 2777 N N . VAL A 1 353 ? -29.549 5.820 9.559 1.00 81.94 353 VAL A N 1
ATOM 2778 C CA . VAL A 1 353 ? -29.598 7.289 9.670 1.00 81.94 353 VAL A CA 1
ATOM 2779 C C . VAL A 1 353 ? -28.948 7.748 10.969 1.00 81.94 353 VAL A C 1
ATOM 2781 O O . VAL A 1 353 ? -28.154 8.685 10.943 1.00 81.94 353 VAL A O 1
ATOM 2784 N N . GLU A 1 354 ? -29.256 7.090 12.090 1.00 78.56 354 GLU A N 1
ATOM 2785 C CA . GLU A 1 354 ? -28.789 7.514 13.417 1.00 78.56 354 GLU A CA 1
ATOM 2786 C C . GLU A 1 354 ? -27.292 7.262 13.638 1.00 78.56 354 GLU A C 1
ATOM 2788 O O . GLU A 1 354 ? -26.587 8.114 14.176 1.00 78.56 354 GLU A O 1
ATOM 2793 N N . HIS A 1 355 ? -26.801 6.095 13.211 1.00 76.62 355 HIS A N 1
ATOM 2794 C CA . HIS A 1 355 ? -25.445 5.629 13.527 1.00 76.62 355 HIS A CA 1
ATOM 2795 C C . HIS A 1 355 ? -24.527 5.536 12.300 1.00 76.62 355 HIS A C 1
ATOM 2797 O O . HIS A 1 355 ? -23.347 5.220 12.444 1.00 76.62 355 HIS A O 1
ATOM 2803 N N . GLY A 1 356 ? -25.053 5.766 11.090 1.00 82.25 356 GLY A N 1
ATOM 2804 C CA . GLY A 1 356 ? -24.309 5.629 9.833 1.00 82.25 356 GLY A CA 1
ATOM 2805 C C . GLY A 1 356 ? -23.734 4.240 9.585 1.00 82.25 356 GLY A C 1
ATOM 2806 O O . GLY A 1 356 ? -22.766 4.095 8.840 1.00 82.25 356 GLY A O 1
ATOM 2807 N N . VAL A 1 357 ? -24.300 3.211 10.215 1.00 82.88 357 VAL A N 1
ATOM 2808 C CA . VAL A 1 357 ? -23.837 1.834 10.073 1.00 82.88 357 VAL A CA 1
ATOM 2809 C C . VAL A 1 357 ? -24.186 1.363 8.674 1.00 82.88 357 VAL A C 1
ATOM 2811 O O . VAL A 1 357 ? -25.338 1.426 8.249 1.00 82.88 357 VAL A O 1
ATOM 2814 N N . TYR A 1 358 ? -23.184 0.874 7.956 1.00 79.94 358 TYR A N 1
ATOM 2815 C CA . TYR A 1 358 ? -23.389 0.237 6.667 1.00 79.94 358 TYR A CA 1
ATOM 2816 C C . TYR A 1 358 ? -24.276 -1.005 6.825 1.00 79.94 358 TYR A C 1
ATOM 2818 O O . TYR A 1 358 ? -23.950 -1.934 7.562 1.00 79.94 358 TYR A O 1
ATOM 2826 N N . VAL A 1 359 ? -25.398 -1.016 6.107 1.00 71.94 359 VAL A N 1
ATOM 2827 C CA . VAL A 1 359 ? -26.353 -2.126 6.090 1.00 71.94 359 VAL A CA 1
ATOM 2828 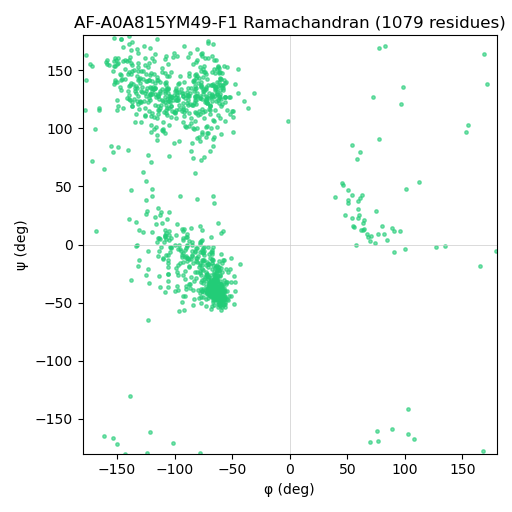C C . VAL A 1 359 ? -26.007 -3.084 4.953 1.00 71.94 359 VAL A C 1
ATOM 2830 O O . VAL A 1 359 ? -25.829 -4.282 5.180 1.00 71.94 359 VAL A O 1
ATOM 2833 N N . ARG A 1 360 ? -25.934 -2.578 3.711 1.00 57.44 360 ARG A N 1
ATOM 2834 C CA . ARG A 1 360 ? -25.651 -3.387 2.510 1.00 57.44 360 ARG A CA 1
ATOM 2835 C C . ARG A 1 360 ? -25.426 -2.533 1.258 1.00 57.44 360 ARG A C 1
ATOM 2837 O O . ARG A 1 360 ? -26.031 -1.479 1.106 1.00 57.44 360 ARG A O 1
ATOM 2844 N N . THR A 1 361 ? -24.672 -3.068 0.302 1.00 66.50 361 THR A N 1
ATOM 2845 C CA . THR A 1 361 ? -24.594 -2.605 -1.088 1.00 66.50 361 THR A CA 1
ATOM 2846 C C . THR A 1 361 ? -25.474 -3.463 -1.991 1.00 66.50 361 THR A C 1
ATOM 2848 O O . THR A 1 361 ? -25.296 -4.678 -2.099 1.00 66.50 361 THR A O 1
ATOM 2851 N N . LEU A 1 362 ? -26.388 -2.819 -2.704 1.00 53.31 362 LEU A N 1
ATOM 2852 C CA . LEU A 1 362 ? -27.143 -3.382 -3.810 1.00 53.31 362 LEU A CA 1
ATOM 2853 C C . LEU A 1 362 ? -26.332 -3.211 -5.097 1.00 53.31 362 LEU A C 1
ATOM 2855 O O . LEU A 1 362 ? -25.991 -2.095 -5.490 1.00 53.31 362 LEU A O 1
ATOM 2859 N N . ARG A 1 363 ? -26.027 -4.329 -5.760 1.00 52.28 363 ARG A N 1
ATOM 2860 C CA . ARG A 1 363 ? -25.365 -4.348 -7.069 1.00 52.28 363 ARG A CA 1
ATOM 2861 C C . ARG A 1 363 ? -26.342 -4.880 -8.115 1.00 52.28 363 ARG A C 1
ATOM 2863 O O . ARG A 1 363 ? -26.961 -5.917 -7.868 1.00 52.28 363 ARG A O 1
ATOM 2870 N N . PRO A 1 364 ? -26.500 -4.216 -9.269 1.00 45.41 364 PRO A N 1
ATOM 2871 C CA . PRO A 1 364 ? -27.276 -4.779 -10.360 1.00 45.41 364 PRO A CA 1
ATOM 2872 C C . PRO A 1 364 ? -26.603 -6.063 -10.864 1.00 45.41 364 PRO A C 1
ATOM 2874 O O . PRO A 1 364 ? -25.383 -6.125 -11.021 1.00 45.41 364 PRO A O 1
ATOM 2877 N N . ILE A 1 365 ? -27.405 -7.102 -11.098 1.00 39.84 365 ILE A N 1
ATOM 2878 C CA . ILE A 1 365 ? -26.941 -8.345 -11.717 1.00 39.84 365 ILE A CA 1
ATOM 2879 C C . ILE A 1 365 ? -26.895 -8.122 -13.238 1.00 39.84 365 ILE A C 1
ATOM 2881 O O . ILE A 1 365 ? -27.909 -7.759 -13.826 1.00 39.84 365 ILE A O 1
ATOM 2885 N N . GLU A 1 366 ? -25.714 -8.366 -13.821 1.00 38.28 366 GLU A N 1
ATOM 2886 C CA . GLU A 1 366 ? -25.304 -8.303 -15.244 1.00 38.28 366 GLU A CA 1
ATOM 2887 C C . GLU A 1 366 ? -24.613 -7.011 -15.747 1.00 38.28 366 GLU A C 1
ATOM 2889 O O . GLU A 1 366 ? -25.160 -5.910 -15.745 1.00 38.28 366 GLU A O 1
ATOM 2894 N N . LYS A 1 367 ? -23.383 -7.213 -16.258 1.00 35.53 367 LYS A N 1
ATOM 2895 C CA . LYS A 1 367 ? -22.564 -6.283 -17.055 1.00 35.53 367 LYS A CA 1
ATOM 2896 C C . LYS A 1 367 ? -23.079 -6.222 -18.503 1.00 35.53 367 LYS A C 1
ATOM 2898 O O . LYS A 1 367 ? -22.446 -6.763 -19.404 1.00 35.53 367 LYS A O 1
ATOM 2903 N N . ASP A 1 368 ? -24.223 -5.584 -18.722 1.00 34.59 368 ASP A N 1
ATOM 2904 C CA . ASP A 1 368 ? -24.559 -5.038 -20.041 1.00 34.59 368 ASP A CA 1
ATOM 2905 C C . ASP A 1 368 ? -24.260 -3.531 -20.012 1.00 34.59 368 ASP A C 1
ATOM 2907 O O . ASP A 1 368 ? -24.952 -2.777 -19.323 1.00 34.59 368 ASP A O 1
ATOM 2911 N N . ASP A 1 369 ? -23.277 -3.076 -20.803 1.00 34.22 369 ASP A N 1
ATOM 2912 C CA . ASP A 1 369 ? -22.838 -1.668 -20.978 1.00 34.22 369 ASP A CA 1
ATOM 2913 C C . ASP A 1 369 ? -23.924 -0.734 -21.569 1.00 34.22 369 ASP A C 1
ATOM 2915 O O . ASP A 1 369 ? -23.659 0.346 -22.099 1.00 34.22 369 ASP A O 1
ATOM 2919 N N . THR A 1 370 ? -25.196 -1.132 -21.510 1.00 35.31 370 THR A N 1
ATOM 2920 C CA . THR A 1 370 ? -26.335 -0.362 -22.024 1.00 35.31 370 THR A CA 1
ATOM 2921 C C . THR A 1 370 ? -27.223 0.226 -20.929 1.00 35.31 370 THR A C 1
ATOM 2923 O O . THR A 1 370 ? -28.275 0.796 -21.252 1.00 35.31 370 THR A O 1
ATOM 2926 N N . HIS A 1 371 ? -26.815 0.117 -19.658 1.00 36.66 371 HIS A N 1
ATOM 2927 C CA . HIS A 1 371 ? -27.648 0.457 -18.508 1.00 36.66 371 HIS A CA 1
ATOM 2928 C C . HIS A 1 371 ? -27.099 1.606 -17.649 1.00 36.66 371 HIS A C 1
ATOM 2930 O O . HIS A 1 371 ? -26.121 1.455 -16.933 1.00 36.66 371 HIS A O 1
ATOM 2936 N N . LEU A 1 372 ? -27.779 2.763 -17.693 1.00 35.91 372 LEU A N 1
ATOM 2937 C CA . LEU A 1 372 ? -27.615 3.846 -16.713 1.00 35.91 372 LEU A CA 1
ATOM 2938 C C . LEU A 1 372 ? -28.631 3.622 -15.580 1.00 35.91 372 LEU A C 1
ATOM 2940 O O . LEU A 1 372 ? -29.831 3.508 -15.852 1.00 35.91 372 LEU A O 1
ATOM 2944 N N . PHE A 1 373 ? -28.174 3.574 -14.333 1.00 42.06 373 PHE A N 1
ATOM 2945 C CA . PHE A 1 373 ? -29.035 3.463 -13.154 1.00 42.06 373 PHE A CA 1
ATOM 2946 C C . PHE A 1 373 ? -29.256 4.865 -12.568 1.00 42.06 373 PHE A C 1
ATOM 2948 O O . PHE A 1 373 ? -28.301 5.598 -12.341 1.00 42.06 373 PHE A O 1
ATOM 2955 N N . LEU A 1 374 ? -30.515 5.271 -12.384 1.00 37.31 374 LEU A N 1
ATOM 2956 C CA . LEU A 1 374 ? -30.884 6.534 -11.735 1.00 37.31 374 LEU A CA 1
ATOM 2957 C C . LEU A 1 374 ? -31.753 6.209 -10.520 1.00 37.31 374 LEU A C 1
ATOM 2959 O O . LEU A 1 374 ? -32.744 5.492 -10.670 1.00 37.31 374 LEU A O 1
ATOM 2963 N N . TYR A 1 375 ? -31.413 6.754 -9.352 1.00 43.78 375 TYR A N 1
ATOM 2964 C CA . TYR A 1 375 ? -32.212 6.632 -8.130 1.00 43.78 375 TYR A CA 1
ATOM 2965 C C . TYR A 1 375 ? -32.873 7.990 -7.803 1.00 43.78 375 TYR A C 1
ATOM 2967 O O . TYR A 1 375 ? -32.341 9.046 -8.146 1.00 43.78 375 TYR A O 1
ATOM 2975 N N . SER A 1 376 ? -34.076 8.006 -7.214 1.00 36.69 376 SER A N 1
ATOM 2976 C CA . SER A 1 376 ? -34.744 9.251 -6.780 1.00 36.69 376 SER A CA 1
ATOM 2977 C C . SER A 1 376 ? -35.817 9.023 -5.701 1.00 36.69 376 SER A C 1
ATOM 2979 O O . SER A 1 376 ? -36.440 7.963 -5.624 1.00 36.69 376 SER A O 1
ATOM 2981 N N . ILE A 1 377 ? -36.077 10.077 -4.918 1.00 34.44 377 ILE A N 1
ATOM 2982 C CA . ILE A 1 377 ? -36.956 10.221 -3.736 1.00 34.44 377 ILE A CA 1
ATOM 2983 C C . ILE A 1 377 ? -38.332 10.769 -4.108 1.00 34.44 377 ILE A C 1
ATOM 2985 O O . ILE A 1 377 ? -38.945 11.552 -3.396 1.00 34.44 377 ILE A O 1
ATOM 2989 N N . ASN A 1 378 ? -38.901 10.289 -5.195 1.00 34.09 378 ASN A N 1
ATOM 2990 C CA . ASN A 1 378 ? -40.283 9.854 -5.012 1.00 34.09 378 ASN A CA 1
ATOM 2991 C C . ASN A 1 378 ? -40.383 8.323 -4.966 1.00 34.09 378 ASN A C 1
ATOM 2993 O O . ASN A 1 378 ? -41.481 7.786 -4.945 1.00 34.09 378 ASN A O 1
ATOM 2997 N N . GLY A 1 379 ? -39.235 7.637 -4.848 1.00 37.59 379 GLY A N 1
ATOM 2998 C CA . GLY A 1 379 ? -39.118 6.195 -4.692 1.00 37.59 379 GLY A CA 1
ATOM 2999 C C . GLY A 1 379 ? -39.331 5.483 -6.015 1.00 37.59 379 GLY A C 1
ATOM 3000 O O . GLY A 1 379 ? -40.463 5.163 -6.342 1.00 37.59 379 GLY A O 1
ATOM 3001 N N . GLY A 1 380 ? -38.265 5.242 -6.786 1.00 34.22 380 GLY A N 1
ATOM 3002 C CA . GLY A 1 380 ? -38.347 4.451 -8.015 1.00 34.22 380 GLY A CA 1
ATOM 3003 C C . GLY A 1 380 ? -36.992 4.009 -8.557 1.00 34.22 380 GLY A C 1
ATOM 3004 O O . GLY A 1 380 ? -36.176 4.834 -8.956 1.00 34.22 380 GLY A O 1
ATOM 3005 N N . PHE A 1 381 ? -36.794 2.692 -8.600 1.00 41.66 381 PHE A N 1
ATOM 3006 C CA . PHE A 1 381 ? -35.783 2.005 -9.402 1.00 41.66 381 PHE A CA 1
ATOM 3007 C C . PHE A 1 381 ? -36.266 1.923 -10.855 1.00 41.66 381 PHE A C 1
ATOM 3009 O O . PHE A 1 381 ? -37.340 1.369 -11.090 1.00 41.66 381 PHE A O 1
ATOM 3016 N N . ILE A 1 382 ? -35.486 2.382 -11.844 1.00 36.53 382 ILE A N 1
ATOM 3017 C CA . ILE A 1 382 ? -35.729 2.023 -13.254 1.00 36.53 382 ILE A CA 1
ATOM 3018 C C . ILE A 1 382 ? -34.417 1.760 -14.000 1.00 36.53 382 ILE A C 1
ATOM 3020 O O . ILE A 1 382 ? -33.546 2.618 -14.111 1.00 36.53 382 ILE A O 1
ATOM 3024 N N . ARG A 1 383 ? -34.346 0.568 -14.599 1.00 37.56 383 ARG A N 1
ATOM 3025 C CA . ARG A 1 383 ? -33.358 0.125 -15.593 1.00 37.56 383 ARG A CA 1
ATOM 3026 C C . ARG A 1 383 ? -33.459 0.988 -16.863 1.00 37.56 383 ARG A C 1
ATOM 3028 O O . ARG A 1 383 ? -34.441 0.872 -17.601 1.00 37.56 383 ARG A O 1
ATOM 3035 N N . LYS A 1 384 ? -32.468 1.835 -17.175 1.00 35.19 384 LYS A N 1
ATOM 3036 C CA . LYS A 1 384 ? -32.400 2.507 -18.491 1.00 35.19 384 LYS A CA 1
ATOM 3037 C C . LYS A 1 384 ? -31.850 1.518 -19.515 1.00 35.19 384 LYS A C 1
ATOM 3039 O O . LYS A 1 384 ? -30.703 1.129 -19.417 1.00 35.19 384 LYS A O 1
ATOM 3044 N N . ARG A 1 385 ? -32.621 1.108 -20.521 1.00 36.38 385 ARG A N 1
ATOM 3045 C CA . ARG A 1 385 ? -32.059 0.541 -21.764 1.00 36.38 385 ARG A CA 1
ATOM 3046 C C . ARG A 1 385 ? -31.686 1.717 -22.664 1.00 36.38 385 ARG A C 1
ATOM 3048 O O . ARG A 1 385 ? -32.458 2.676 -22.693 1.00 36.38 385 ARG A O 1
ATOM 3055 N N . LYS A 1 386 ? -30.558 1.665 -23.382 1.00 34.47 386 LYS A N 1
ATOM 3056 C CA . LYS A 1 386 ? -30.216 2.624 -24.451 1.00 34.47 386 LYS A CA 1
ATOM 3057 C C . LYS A 1 386 ? -31.411 2.761 -25.411 1.00 34.47 386 LYS A C 1
ATOM 3059 O O . LYS A 1 386 ? -31.658 1.911 -26.256 1.00 34.47 386 LYS A O 1
ATOM 3064 N N . LEU A 1 387 ? -32.206 3.796 -25.186 1.00 36.56 387 LEU A N 1
ATOM 3065 C CA . LEU A 1 387 ? -33.209 4.352 -26.081 1.00 36.56 387 LEU A CA 1
ATOM 3066 C C . LEU A 1 387 ? -32.725 5.776 -26.351 1.00 36.56 387 LEU A C 1
ATOM 3068 O O . LEU A 1 387 ? -32.140 6.381 -25.451 1.00 36.56 387 LEU A O 1
ATOM 3072 N N . ASP A 1 388 ? -32.970 6.288 -27.552 1.00 36.16 388 ASP A N 1
ATOM 3073 C CA . ASP A 1 388 ? -32.488 7.570 -28.105 1.00 36.16 388 ASP A CA 1
ATOM 3074 C C . ASP A 1 388 ? -33.033 8.834 -27.390 1.00 36.16 388 ASP A C 1
ATOM 3076 O O . ASP A 1 388 ? -33.375 9.841 -28.010 1.00 36.16 388 ASP A O 1
ATOM 3080 N N . TYR A 1 389 ? -33.207 8.772 -26.070 1.00 44.06 389 TYR A N 1
ATOM 3081 C CA . TYR A 1 389 ? -33.996 9.670 -25.242 1.00 44.06 389 TYR A CA 1
ATOM 3082 C C . TYR A 1 389 ? -33.196 10.111 -24.003 1.00 44.06 389 TYR A C 1
ATOM 3084 O O . TYR A 1 389 ? -32.774 9.278 -23.193 1.00 44.06 389 TYR A O 1
ATOM 3092 N N . HIS A 1 390 ? -33.037 11.424 -23.811 1.00 49.12 390 HIS A N 1
ATOM 3093 C CA . HIS A 1 390 ? -32.513 11.999 -22.569 1.00 49.12 390 HIS A CA 1
ATOM 3094 C C . HIS A 1 390 ? -33.676 12.175 -21.577 1.00 49.12 390 HIS A C 1
ATOM 3096 O O . HIS A 1 390 ? -34.570 12.994 -21.795 1.00 49.12 390 HIS A O 1
ATOM 3102 N N . VAL A 1 391 ? -33.710 11.348 -20.523 1.00 51.00 391 VAL A N 1
ATOM 3103 C CA . VAL A 1 391 ? -34.658 11.481 -19.400 1.00 51.00 391 VAL A CA 1
ATOM 3104 C C . VAL A 1 391 ? -34.111 12.539 -18.449 1.00 51.00 391 VAL A C 1
ATOM 3106 O O . VAL A 1 391 ? -32.958 12.426 -18.045 1.00 51.00 391 VAL A O 1
ATOM 3109 N N . ILE A 1 392 ? -34.926 13.534 -18.106 1.00 54.22 392 ILE A N 1
ATOM 3110 C CA . ILE A 1 392 ? -34.487 14.727 -17.361 1.00 54.22 392 ILE A CA 1
ATOM 3111 C C . ILE A 1 392 ? -35.000 14.714 -15.932 1.00 54.22 392 ILE A C 1
ATOM 3113 O O . ILE A 1 392 ? -34.258 15.031 -15.010 1.00 54.22 392 ILE A O 1
ATOM 3117 N N . ASP A 1 393 ? -36.250 14.297 -15.738 1.00 52.66 393 ASP A N 1
ATOM 3118 C CA . ASP A 1 393 ? -36.853 14.232 -14.411 1.00 52.66 393 ASP A CA 1
ATOM 3119 C C . ASP A 1 393 ? -37.881 13.093 -14.320 1.00 52.66 393 ASP A C 1
ATOM 3121 O O . ASP A 1 393 ? -38.417 12.632 -15.337 1.00 52.66 393 ASP A O 1
ATOM 3125 N N . MET A 1 394 ? -38.139 12.613 -13.103 1.00 53.47 394 MET A N 1
ATOM 3126 C CA . MET A 1 394 ? -39.021 11.481 -12.823 1.00 53.47 394 MET A CA 1
ATOM 3127 C C . MET A 1 394 ? -39.760 11.649 -11.491 1.00 53.47 394 MET A C 1
ATOM 3129 O O . MET A 1 394 ? -39.153 11.902 -10.454 1.00 53.47 394 MET A O 1
ATOM 3133 N N . LEU A 1 395 ? -41.073 11.406 -11.513 1.00 54.94 395 LEU A N 1
ATOM 3134 C CA . LEU A 1 395 ? -41.939 11.388 -10.332 1.00 54.94 395 LEU A CA 1
ATOM 3135 C C . LEU A 1 395 ? -42.632 10.029 -10.198 1.00 54.94 395 LEU A C 1
ATOM 3137 O O . LEU A 1 395 ? -43.005 9.415 -11.201 1.00 54.94 395 LEU A O 1
ATOM 3141 N N . LEU A 1 396 ? -42.849 9.582 -8.962 1.00 47.31 396 LEU A N 1
ATOM 3142 C CA . LEU A 1 396 ? -43.519 8.317 -8.656 1.00 47.31 396 LEU A CA 1
ATOM 3143 C C . LEU A 1 396 ? -44.728 8.545 -7.745 1.00 47.31 396 LEU A C 1
ATOM 3145 O O . LEU A 1 396 ? -44.710 9.382 -6.847 1.00 47.31 396 LEU A O 1
ATOM 3149 N N . SER A 1 397 ? -45.793 7.797 -8.023 1.00 51.47 397 SER A N 1
ATOM 3150 C CA . SER A 1 397 ? -47.043 7.733 -7.254 1.00 51.47 397 SER A CA 1
ATOM 3151 C C . SER A 1 397 ? -47.346 6.272 -6.910 1.00 51.47 397 SER A C 1
ATOM 3153 O O . SER A 1 397 ? -46.736 5.389 -7.489 1.00 51.47 397 SER A O 1
ATOM 3155 N N . GLU A 1 398 ? -48.326 5.972 -6.055 1.00 48.75 398 GLU A N 1
ATOM 3156 C CA . GLU A 1 398 ? -48.625 4.593 -5.605 1.00 48.75 398 GLU A CA 1
ATOM 3157 C C . GLU A 1 398 ? -48.862 3.549 -6.718 1.00 48.75 398 GLU A C 1
ATOM 3159 O O . GLU A 1 398 ? -48.731 2.353 -6.463 1.00 48.75 398 GLU A O 1
ATOM 3164 N N . LYS A 1 399 ? -49.256 3.976 -7.925 1.00 49.97 399 LYS A N 1
ATOM 3165 C CA . LYS A 1 399 ? -49.574 3.083 -9.056 1.00 49.97 399 LYS A CA 1
ATOM 3166 C C . LYS A 1 399 ? -48.895 3.465 -10.371 1.00 49.97 399 LYS A C 1
ATOM 3168 O O . LYS A 1 399 ? -48.899 2.670 -11.305 1.00 49.97 399 LYS A O 1
ATOM 3173 N N . HIS A 1 400 ? -48.328 4.668 -10.470 1.00 55.03 400 HIS A N 1
ATOM 3174 C CA . HIS A 1 400 ? -47.877 5.227 -11.744 1.00 55.03 400 HIS A CA 1
ATOM 3175 C C . HIS A 1 400 ? -46.513 5.905 -11.647 1.00 55.03 400 HIS A C 1
ATOM 3177 O O . HIS A 1 400 ? -46.182 6.518 -10.630 1.00 55.03 400 HIS A O 1
ATOM 3183 N N . ILE A 1 401 ? -45.779 5.863 -12.757 1.00 57.31 401 ILE A N 1
ATOM 3184 C CA . ILE A 1 401 ? -44.490 6.526 -12.969 1.00 57.31 401 ILE A CA 1
ATOM 3185 C C . ILE A 1 401 ? -44.669 7.623 -14.014 1.00 57.31 401 ILE A C 1
ATOM 3187 O O . ILE A 1 401 ? -45.199 7.359 -15.094 1.00 57.31 401 ILE A O 1
ATOM 3191 N N . VAL A 1 402 ? -44.196 8.835 -13.729 1.00 58.69 402 VAL A N 1
ATOM 3192 C CA . VAL A 1 402 ? -44.209 9.971 -14.659 1.00 58.69 402 VAL A CA 1
ATOM 3193 C C . VAL A 1 402 ? -42.774 10.308 -15.061 1.00 58.69 402 VAL A C 1
ATOM 3195 O O . VAL A 1 402 ? -41.949 10.632 -14.214 1.00 58.69 402 VAL A O 1
ATOM 3198 N N . LEU A 1 403 ? -42.475 10.233 -16.358 1.00 62.38 403 LEU A N 1
ATOM 3199 C CA . LEU A 1 403 ? -41.144 10.452 -16.934 1.00 62.38 403 LEU A CA 1
ATOM 3200 C C . LEU A 1 403 ? -41.142 11.708 -17.810 1.00 62.38 403 LEU A C 1
ATOM 3202 O O . LEU A 1 403 ? -41.919 11.758 -18.762 1.00 62.38 403 LEU A O 1
ATOM 3206 N N . ALA A 1 404 ? -40.250 12.669 -17.562 1.00 61.91 404 ALA A N 1
ATOM 3207 C CA . ALA A 1 404 ? -39.957 13.764 -18.492 1.00 61.91 404 ALA A CA 1
ATOM 3208 C C . ALA A 1 404 ? -38.777 13.407 -19.402 1.00 61.91 404 ALA A C 1
ATOM 3210 O O . ALA A 1 404 ? -37.701 13.029 -18.940 1.00 61.91 404 ALA A O 1
ATOM 3211 N N . VAL A 1 405 ? -38.980 13.545 -20.709 1.00 66.56 405 VAL A N 1
ATOM 3212 C CA . VAL A 1 405 ? -38.020 13.175 -21.750 1.00 66.56 405 VAL A CA 1
ATOM 3213 C C . VAL A 1 405 ? -37.908 14.302 -22.762 1.00 66.56 405 VAL A C 1
ATOM 3215 O O . VAL A 1 405 ? -38.927 14.708 -23.317 1.00 66.56 405 VAL A O 1
ATOM 3218 N N . ASN A 1 406 ? -36.693 14.736 -23.093 1.00 64.06 406 ASN A N 1
ATOM 3219 C CA . ASN A 1 406 ? -36.479 15.647 -24.218 1.00 64.06 406 ASN A CA 1
ATOM 3220 C C . ASN A 1 406 ? -35.857 14.896 -25.400 1.00 64.06 406 ASN A C 1
ATOM 3222 O O . ASN A 1 406 ? -34.947 14.081 -25.240 1.00 64.06 406 ASN A O 1
ATOM 3226 N N . HIS A 1 407 ? -36.386 15.142 -26.599 1.00 63.16 407 HIS A N 1
ATOM 3227 C CA . HIS A 1 407 ? -35.867 14.599 -27.849 1.00 63.16 407 HIS A CA 1
ATOM 3228 C C . HIS A 1 407 ? -34.997 15.636 -28.548 1.00 63.16 407 HIS A C 1
ATOM 3230 O O . HIS A 1 407 ? -35.425 16.772 -28.766 1.00 63.16 407 HIS A O 1
ATOM 3236 N N . VAL A 1 408 ? -33.824 15.191 -28.990 1.00 51.75 408 VAL A N 1
ATOM 3237 C CA . VAL A 1 408 ? -32.992 15.904 -29.957 1.00 51.75 408 VAL A CA 1
ATOM 3238 C C . VAL A 1 408 ? -33.066 15.120 -31.262 1.00 51.75 408 VAL A C 1
ATOM 3240 O O . VAL A 1 408 ? -32.388 14.116 -31.436 1.00 51.75 408 VAL A O 1
ATOM 3243 N N . THR A 1 409 ? -33.954 15.519 -32.170 1.00 44.72 409 THR A N 1
ATOM 3244 C CA . THR A 1 409 ? -33.976 14.955 -33.525 1.00 44.72 409 THR A CA 1
ATOM 3245 C C . THR A 1 409 ? -32.984 15.721 -34.394 1.00 44.72 409 THR A C 1
ATOM 3247 O O . THR A 1 409 ? -33.271 16.844 -34.803 1.00 44.72 409 THR A O 1
ATOM 3250 N N . SER A 1 410 ? -31.829 15.128 -34.696 1.00 37.72 410 SER A N 1
ATOM 3251 C CA . SER A 1 410 ? -30.968 15.580 -35.791 1.00 37.72 410 SER A CA 1
ATOM 3252 C C . SER A 1 410 ? -31.557 15.081 -37.113 1.00 37.72 410 SER A C 1
ATOM 3254 O O . SER A 1 410 ? -31.254 13.990 -37.586 1.00 37.72 410 SER A O 1
ATOM 3256 N N . SER A 1 411 ? -32.443 15.861 -37.732 1.00 34.72 411 SER A N 1
ATOM 3257 C CA . SER A 1 411 ? -32.796 15.613 -39.130 1.00 34.72 411 SER A CA 1
ATOM 3258 C C . SER A 1 411 ? -31.704 16.207 -40.018 1.00 34.72 411 SER A C 1
ATOM 3260 O O . SER A 1 411 ? -31.694 17.413 -40.263 1.00 34.72 411 SER A O 1
ATOM 3262 N N . GLN A 1 412 ? -30.783 15.380 -40.517 1.00 33.72 412 GLN A N 1
ATOM 3263 C CA . GLN A 1 412 ? -30.047 15.740 -41.725 1.00 33.72 412 GLN A CA 1
ATOM 3264 C C . GLN A 1 412 ? -31.013 15.637 -42.911 1.00 33.72 412 GLN A C 1
ATOM 3266 O O . GLN A 1 412 ? -31.306 14.549 -43.399 1.00 33.72 412 GLN A O 1
ATOM 3271 N N . GLN A 1 413 ? -31.511 16.778 -43.377 1.00 31.44 413 GLN A N 1
ATOM 3272 C CA . GLN A 1 413 ? -31.907 16.941 -44.770 1.00 31.44 413 GLN A CA 1
ATOM 3273 C C . GLN A 1 413 ? -31.158 18.142 -45.339 1.00 31.44 413 GLN A C 1
ATOM 3275 O O . GLN A 1 413 ? -31.043 19.188 -44.704 1.00 31.44 413 GLN A O 1
ATOM 3280 N N . ALA A 1 414 ? -30.579 17.923 -46.515 1.00 39.41 414 ALA A N 1
ATOM 3281 C CA . ALA A 1 414 ? -29.703 18.847 -47.207 1.00 39.41 414 ALA A CA 1
ATOM 3282 C C . ALA A 1 414 ? -30.392 20.191 -47.506 1.00 39.41 414 ALA A C 1
ATOM 3284 O O . ALA A 1 414 ? -31.506 20.229 -48.020 1.00 39.41 414 ALA A O 1
ATOM 3285 N N . ASN A 1 415 ? -29.655 21.275 -47.250 1.00 42.69 415 ASN A N 1
ATOM 3286 C CA . ASN A 1 415 ? -29.861 22.633 -47.761 1.00 42.69 415 ASN A CA 1
ATOM 3287 C C . ASN A 1 415 ? -31.184 23.342 -47.406 1.00 42.69 415 ASN A C 1
ATOM 3289 O O . ASN A 1 415 ? -32.062 23.492 -48.254 1.00 42.69 415 ASN A O 1
ATOM 3293 N N . LYS A 1 416 ? -31.256 23.881 -46.178 1.00 38.06 416 LYS A N 1
ATOM 3294 C CA . LYS A 1 416 ? -31.728 25.237 -45.785 1.00 38.06 416 LYS A CA 1
ATOM 3295 C C . LYS A 1 416 ? -31.811 25.292 -44.251 1.00 38.06 416 LYS A C 1
ATOM 3297 O O . LYS A 1 416 ? -32.198 24.301 -43.648 1.00 38.06 416 LYS A O 1
ATOM 3302 N N . GLU A 1 417 ? -31.377 26.408 -43.659 1.00 37.84 417 GLU A N 1
ATOM 3303 C CA . GLU A 1 417 ? -31.345 26.745 -42.217 1.00 37.84 417 GLU A CA 1
ATOM 3304 C C . GLU A 1 417 ? -31.926 25.691 -41.252 1.00 37.84 417 GLU A C 1
ATOM 3306 O O . GLU A 1 417 ? -33.140 25.521 -41.119 1.00 37.84 417 GLU A O 1
ATOM 3311 N N . SER A 1 418 ? -31.044 24.992 -40.535 1.00 30.39 418 SER A N 1
ATOM 3312 C CA . SER A 1 418 ? -31.430 23.991 -39.542 1.00 30.39 418 SER A CA 1
ATOM 3313 C C . SER A 1 418 ? -32.027 24.657 -38.297 1.00 30.39 418 SER A C 1
ATOM 3315 O O . SER A 1 418 ? -31.301 25.049 -37.384 1.00 30.39 418 SER A O 1
ATOM 3317 N N . THR A 1 419 ? -33.353 24.753 -38.223 1.00 36.44 419 THR A N 1
ATOM 3318 C CA . THR A 1 419 ? -34.060 24.976 -36.956 1.00 36.44 419 THR A CA 1
ATOM 3319 C C . THR A 1 419 ? -34.222 23.630 -36.249 1.00 36.44 419 THR A C 1
ATOM 3321 O O . THR A 1 419 ? -35.004 22.772 -36.654 1.00 36.44 419 THR A O 1
ATOM 3324 N N . SER A 1 420 ? -33.444 23.400 -35.193 1.00 40.19 420 SER A N 1
ATOM 3325 C CA . SER A 1 420 ? -33.576 22.221 -34.336 1.00 40.19 420 SER A CA 1
ATOM 3326 C C . SER A 1 420 ? -34.892 22.295 -33.551 1.00 40.19 420 SER A C 1
ATOM 3328 O O . SER A 1 420 ? -35.012 22.996 -32.548 1.00 40.19 420 SER A O 1
ATOM 3330 N N . LEU A 1 421 ? -35.915 21.571 -34.012 1.00 46.00 421 LEU A N 1
ATOM 3331 C CA . LEU A 1 421 ? -37.200 21.445 -33.318 1.00 46.00 421 LEU A CA 1
ATOM 3332 C C . LEU A 1 421 ? -37.033 20.543 -32.084 1.00 46.00 421 LEU A C 1
ATOM 3334 O O . LEU A 1 421 ? -37.140 19.319 -32.160 1.00 46.00 421 LEU A O 1
ATOM 3338 N N . VAL A 1 422 ? -36.758 21.148 -30.927 1.00 53.25 422 VAL A N 1
ATOM 3339 C CA . VAL A 1 422 ? -36.728 20.431 -29.644 1.00 53.25 422 VAL A CA 1
ATOM 3340 C C . VAL A 1 422 ? -38.159 20.028 -29.278 1.00 53.25 422 VAL A C 1
ATOM 3342 O O . VAL A 1 422 ? -39.021 20.880 -29.070 1.00 53.25 422 VAL A O 1
ATOM 3345 N N . THR A 1 423 ? -38.434 18.723 -29.197 1.00 63.66 423 THR A N 1
ATOM 3346 C CA . THR A 1 423 ? -39.731 18.212 -28.720 1.00 63.66 423 THR A CA 1
ATOM 3347 C C . THR A 1 423 ? -39.542 17.464 -27.411 1.00 63.66 423 THR A C 1
ATOM 3349 O O . THR A 1 423 ? -38.713 16.564 -27.315 1.00 63.66 423 THR A O 1
ATOM 3352 N N . ALA A 1 424 ? -40.320 17.815 -26.394 1.00 70.50 424 ALA A N 1
ATOM 3353 C CA . ALA A 1 424 ? -40.319 17.134 -25.108 1.00 70.50 424 ALA A CA 1
ATOM 3354 C C . ALA A 1 424 ? -41.567 16.266 -24.945 1.00 70.50 424 ALA A C 1
ATOM 3356 O O . ALA A 1 424 ? -42.604 16.494 -25.574 1.00 70.50 424 ALA A O 1
ATOM 3357 N N . ARG A 1 425 ? -41.485 15.232 -24.113 1.00 74.94 425 ARG A N 1
ATOM 3358 C CA . ARG A 1 425 ? -42.590 14.323 -23.816 1.00 74.94 425 ARG A CA 1
ATOM 3359 C C . ARG A 1 425 ? -42.620 13.988 -22.336 1.00 74.94 425 ARG A C 1
ATOM 3361 O O . ARG A 1 425 ? -41.599 13.657 -21.750 1.00 74.94 425 ARG A O 1
ATOM 3368 N N . ILE A 1 426 ? -43.821 13.993 -21.775 1.00 73.31 426 ILE A N 1
ATOM 3369 C CA . ILE A 1 426 ? -44.115 13.404 -20.474 1.00 73.31 426 ILE A CA 1
ATOM 3370 C C . ILE A 1 426 ? -44.774 12.050 -20.729 1.00 73.31 426 ILE A C 1
ATOM 3372 O O . ILE A 1 426 ? -45.762 11.963 -21.462 1.00 73.31 426 ILE A O 1
ATOM 3376 N N . ILE A 1 427 ? -44.210 10.983 -20.174 1.00 68.94 427 ILE A N 1
ATOM 3377 C CA . ILE A 1 427 ? -44.682 9.608 -20.344 1.00 68.94 427 ILE A CA 1
ATOM 3378 C C . ILE A 1 427 ? -45.163 9.104 -18.989 1.00 68.94 427 ILE A C 1
ATOM 3380 O O . ILE A 1 427 ? -44.374 9.008 -18.056 1.00 68.94 427 ILE A O 1
ATOM 3384 N N . ILE A 1 428 ? -46.442 8.750 -18.900 1.00 68.31 428 ILE A N 1
ATOM 3385 C CA . ILE A 1 428 ? -47.036 8.128 -17.718 1.00 68.31 428 ILE A CA 1
ATOM 3386 C C . ILE A 1 428 ? -47.102 6.622 -17.958 1.00 68.31 428 ILE A C 1
ATOM 3388 O O . ILE A 1 428 ? -47.632 6.177 -18.983 1.00 68.31 428 ILE A O 1
ATOM 3392 N N . LYS A 1 429 ? -46.557 5.839 -17.031 1.00 57.72 429 LYS A N 1
ATOM 3393 C CA . LYS A 1 429 ? -46.529 4.376 -17.078 1.00 57.72 429 LYS A CA 1
ATOM 3394 C C . LYS A 1 429 ? -47.175 3.768 -15.842 1.00 57.72 429 LYS A C 1
ATOM 3396 O O . LYS A 1 429 ? -47.147 4.381 -14.779 1.00 57.72 429 LYS A O 1
ATOM 3401 N N . ASP A 1 430 ? -47.713 2.565 -15.998 1.00 53.06 430 ASP A N 1
ATOM 3402 C CA . ASP A 1 430 ? -48.071 1.707 -14.872 1.00 53.06 430 ASP A CA 1
ATOM 3403 C C . ASP A 1 430 ? -46.797 1.285 -14.132 1.00 53.06 430 ASP A C 1
ATOM 3405 O O . ASP A 1 430 ? -45.792 0.967 -14.771 1.00 53.06 430 ASP A O 1
ATOM 3409 N N . MET A 1 431 ? -46.821 1.321 -12.802 1.00 49.53 431 MET A N 1
ATOM 3410 C CA . MET A 1 431 ? -45.658 0.988 -11.980 1.00 49.53 431 MET A CA 1
ATOM 3411 C C . MET A 1 431 ? -45.309 -0.504 -12.009 1.00 49.53 431 MET A C 1
ATOM 3413 O O . MET A 1 431 ? -44.131 -0.843 -11.939 1.00 49.53 431 MET A O 1
ATOM 3417 N N . PHE A 1 432 ? -46.302 -1.389 -12.110 1.00 44.38 432 PHE A N 1
ATOM 3418 C CA . PHE A 1 432 ? -46.117 -2.835 -11.982 1.00 44.38 432 PHE A CA 1
ATOM 3419 C C . PHE A 1 432 ? -45.842 -3.489 -13.336 1.00 44.38 432 PHE A C 1
ATOM 3421 O O . PHE A 1 432 ? -44.925 -4.293 -13.473 1.00 44.38 432 PHE A O 1
ATOM 3428 N N . GLU A 1 433 ? -46.597 -3.109 -14.363 1.00 47.00 433 GLU A N 1
ATOM 3429 C CA . GLU A 1 433 ? -46.462 -3.655 -15.714 1.00 47.00 433 GLU A CA 1
ATOM 3430 C C . GLU A 1 433 ? -45.459 -2.871 -16.574 1.00 47.00 433 GLU A C 1
ATOM 3432 O O . GLU A 1 433 ? -45.125 -3.291 -17.683 1.00 47.00 433 GLU A O 1
ATOM 3437 N N . MET A 1 434 ? -45.014 -1.687 -16.122 1.00 52.38 434 MET A N 1
ATOM 3438 C CA . MET A 1 434 ? -44.185 -0.741 -16.894 1.00 52.38 434 MET A CA 1
ATOM 3439 C C . MET A 1 434 ? -44.791 -0.337 -18.251 1.00 52.38 434 MET A C 1
ATOM 3441 O O . MET A 1 434 ? -44.124 0.243 -19.125 1.00 52.38 434 MET A O 1
ATOM 3445 N N . LYS A 1 435 ? -46.087 -0.605 -18.426 1.00 55.00 435 LYS A N 1
ATOM 3446 C CA . LYS A 1 435 ? -46.852 -0.323 -19.633 1.00 55.00 435 LYS A CA 1
ATOM 3447 C C . LYS A 1 435 ? -47.099 1.173 -19.731 1.00 55.00 435 LYS A C 1
ATOM 3449 O O . LYS A 1 435 ? -47.472 1.825 -18.763 1.00 55.00 435 LYS A O 1
ATOM 3454 N N . THR A 1 436 ? -46.886 1.743 -20.916 1.00 63.41 436 THR A N 1
ATOM 3455 C CA . THR A 1 436 ? -47.190 3.165 -21.128 1.00 63.41 436 THR A CA 1
ATOM 3456 C C . THR A 1 436 ? -48.695 3.366 -21.158 1.00 63.41 436 THR A C 1
ATOM 3458 O O . THR A 1 436 ? -49.361 2.786 -22.010 1.00 63.41 436 THR A O 1
ATOM 3461 N N . ILE A 1 437 ? -49.196 4.209 -20.259 1.00 66.88 437 ILE A N 1
ATOM 3462 C CA . ILE A 1 437 ? -50.615 4.541 -20.168 1.00 66.88 437 ILE A CA 1
ATOM 3463 C C . ILE A 1 437 ? -50.912 5.806 -20.972 1.00 66.88 437 ILE A C 1
ATOM 3465 O O . ILE A 1 437 ? -51.808 5.795 -21.807 1.00 66.88 437 ILE A O 1
ATOM 3469 N N . GLN A 1 438 ? -50.132 6.877 -20.778 1.00 70.38 438 GLN A N 1
ATOM 3470 C CA . GLN A 1 438 ? -50.377 8.170 -21.427 1.00 70.38 438 GLN A CA 1
ATOM 3471 C C . GLN A 1 438 ? -49.069 8.829 -21.882 1.00 70.38 438 GLN A C 1
ATOM 3473 O O . GLN A 1 438 ? -48.017 8.665 -21.264 1.00 70.38 438 GLN A O 1
ATOM 3478 N N . ARG A 1 439 ? -49.127 9.601 -22.976 1.00 74.75 439 ARG A N 1
ATOM 3479 C CA . ARG A 1 439 ? -48.014 10.428 -23.467 1.00 74.75 439 ARG A CA 1
ATOM 3480 C C . ARG A 1 439 ? -48.493 11.848 -23.740 1.00 74.75 439 ARG A C 1
ATOM 3482 O O . ARG A 1 439 ? -49.373 12.046 -24.571 1.00 74.75 439 ARG A O 1
ATOM 3489 N N . ILE A 1 440 ? -47.874 12.831 -23.100 1.00 75.38 440 ILE A N 1
ATOM 3490 C CA . ILE A 1 440 ? -48.143 14.256 -23.306 1.00 75.38 440 ILE A CA 1
ATOM 3491 C C . ILE A 1 440 ? -46.948 14.843 -24.052 1.00 75.38 440 ILE A C 1
ATOM 3493 O O . ILE A 1 440 ? -45.816 14.719 -23.598 1.00 75.38 440 ILE A O 1
ATOM 3497 N N . ARG A 1 441 ? -47.172 15.445 -25.222 1.00 73.31 441 ARG A N 1
ATOM 3498 C CA . ARG A 1 441 ? -46.107 16.081 -26.014 1.00 73.31 441 ARG A CA 1
ATOM 3499 C C . ARG A 1 441 ? -46.069 17.576 -25.715 1.00 73.31 441 ARG A C 1
ATOM 3501 O O . ARG A 1 441 ? -47.100 18.236 -25.801 1.00 73.31 441 ARG A O 1
ATOM 3508 N N . LEU A 1 442 ? -44.883 18.097 -25.431 1.00 70.50 442 LEU A N 1
ATOM 3509 C CA . LEU A 1 442 ? -44.601 19.516 -25.246 1.00 70.50 442 LEU A CA 1
ATOM 3510 C C . LEU A 1 442 ? -43.653 19.994 -26.357 1.00 70.50 442 LEU A C 1
ATOM 3512 O O . LEU A 1 442 ? -42.783 19.256 -26.819 1.00 70.50 442 LEU A O 1
ATOM 3516 N N . ARG A 1 443 ? -43.840 21.233 -26.820 1.00 70.12 443 ARG A N 1
ATOM 3517 C CA . ARG A 1 443 ? -43.013 21.859 -27.875 1.00 70.12 443 ARG A CA 1
ATOM 3518 C C . ARG A 1 443 ? -41.831 22.669 -27.323 1.00 70.12 443 ARG A C 1
ATOM 3520 O O . ARG A 1 443 ? -41.241 23.454 -28.049 1.00 70.12 443 ARG A O 1
ATOM 3527 N N . THR A 1 444 ? -41.540 22.524 -26.037 1.00 70.81 444 THR A N 1
ATOM 3528 C CA . THR A 1 444 ? -40.472 23.233 -25.326 1.00 70.81 444 THR A CA 1
ATOM 3529 C C . THR A 1 444 ? -39.760 22.241 -24.415 1.00 70.81 444 THR A C 1
ATOM 3531 O O . THR A 1 444 ? -40.328 21.206 -24.062 1.00 70.81 444 THR A O 1
ATOM 3534 N N . HIS A 1 445 ? -38.510 22.534 -24.081 1.00 73.50 445 HIS A N 1
ATOM 3535 C CA . HIS A 1 445 ? -37.633 21.678 -23.289 1.00 73.50 445 HIS A CA 1
ATOM 3536 C C . HIS A 1 445 ? -38.097 21.658 -21.825 1.00 73.50 445 HIS A C 1
ATOM 3538 O O . HIS A 1 445 ? -38.275 22.718 -21.225 1.00 73.50 445 HIS A O 1
ATOM 3544 N N . ILE A 1 446 ? -38.306 20.468 -21.257 1.00 74.38 446 ILE A N 1
ATOM 3545 C CA . ILE A 1 446 ? -38.633 20.290 -19.833 1.00 74.38 446 ILE A CA 1
ATOM 3546 C C . ILE A 1 446 ? -37.340 20.334 -19.019 1.00 74.38 446 ILE A C 1
ATOM 3548 O O . ILE A 1 446 ? -36.378 19.684 -19.417 1.00 74.38 446 ILE A O 1
ATOM 3552 N N . ASN A 1 447 ? -37.340 21.047 -17.892 1.00 73.00 447 ASN A N 1
ATOM 3553 C CA . ASN A 1 447 ? -36.210 21.128 -16.963 1.00 73.00 447 ASN A CA 1
ATOM 3554 C C . ASN A 1 447 ? -36.488 20.465 -15.609 1.00 73.00 447 ASN A C 1
ATOM 3556 O O . ASN A 1 447 ? -35.586 19.865 -15.039 1.00 73.00 447 ASN A O 1
ATOM 3560 N N . CYS A 1 448 ? -37.712 20.569 -15.088 1.00 74.56 448 CYS A N 1
ATOM 3561 C CA . CYS A 1 448 ? -38.085 19.959 -13.812 1.00 74.56 448 CYS A CA 1
ATOM 3562 C C . CYS A 1 448 ? -39.580 19.625 -13.749 1.00 74.56 448 CYS A C 1
ATOM 3564 O O . CYS A 1 448 ? -40.396 20.207 -14.473 1.00 74.56 448 CYS A O 1
ATOM 3566 N N . LEU A 1 449 ? -39.936 18.689 -12.871 1.00 76.44 449 LEU A N 1
ATOM 3567 C CA . LEU A 1 449 ? -41.300 18.273 -12.568 1.00 76.44 449 LEU A CA 1
ATOM 3568 C C . LEU A 1 449 ? -41.583 18.385 -11.062 1.00 76.44 449 LEU A C 1
ATOM 3570 O O . LEU A 1 449 ? -40.717 18.120 -10.234 1.00 76.44 449 LEU A O 1
ATOM 3574 N N . TYR A 1 450 ? -42.824 18.705 -10.694 1.00 73.31 450 TYR A N 1
ATOM 3575 C CA . TYR A 1 450 ? -43.279 18.654 -9.302 1.00 73.31 450 TYR A CA 1
ATOM 3576 C C . TYR A 1 450 ? -44.727 18.172 -9.192 1.00 73.31 450 TYR A C 1
ATOM 3578 O O . TYR A 1 450 ? -45.572 18.523 -10.017 1.00 73.31 450 TYR A O 1
ATOM 3586 N N . PHE A 1 451 ? -45.012 17.374 -8.160 1.00 69.69 451 PHE A N 1
ATOM 3587 C CA . PHE A 1 451 ? -46.340 16.830 -7.893 1.00 69.69 451 PHE A CA 1
ATOM 3588 C C . PHE A 1 451 ? -46.990 17.542 -6.707 1.00 69.69 451 PHE A C 1
ATOM 3590 O O . PHE A 1 451 ? -46.431 17.569 -5.611 1.00 69.69 451 PHE A O 1
ATOM 3597 N N . THR A 1 452 ? -48.170 18.120 -6.913 1.00 66.12 452 THR A N 1
ATOM 3598 C CA . THR A 1 452 ? -48.882 18.847 -5.859 1.00 66.12 452 THR A CA 1
ATOM 3599 C C . THR A 1 452 ? -49.752 17.915 -5.008 1.00 66.12 452 THR A C 1
ATOM 3601 O O . THR A 1 452 ? -50.055 16.780 -5.385 1.00 66.12 452 THR A O 1
ATOM 3604 N N . LYS A 1 453 ? -50.197 18.395 -3.837 1.00 61.06 453 LYS A N 1
ATOM 3605 C CA . LYS A 1 453 ? -51.093 17.637 -2.939 1.00 61.06 453 LYS A CA 1
ATOM 3606 C C . LYS A 1 453 ? -52.473 17.366 -3.550 1.00 61.06 453 LYS A C 1
ATOM 3608 O O . LYS A 1 453 ? -53.118 16.392 -3.181 1.00 61.06 453 LYS A O 1
ATOM 3613 N N . ASP A 1 454 ? -52.926 18.222 -4.462 1.00 55.50 454 ASP A N 1
ATOM 3614 C CA . ASP A 1 454 ? -54.164 18.079 -5.237 1.00 55.50 454 ASP A CA 1
ATOM 3615 C C . ASP A 1 454 ? -53.984 17.227 -6.506 1.00 55.50 454 ASP A C 1
ATOM 3617 O O . ASP A 1 454 ? -54.852 17.224 -7.373 1.00 55.50 454 ASP A O 1
ATOM 3621 N N . PHE A 1 455 ? -52.873 16.490 -6.608 1.00 60.97 455 PHE A N 1
ATOM 3622 C CA . PHE A 1 455 ? -52.531 15.618 -7.731 1.00 60.97 455 PHE A CA 1
ATOM 3623 C C . PHE A 1 455 ? -52.324 16.344 -9.069 1.00 60.97 455 PHE A C 1
ATOM 3625 O O . PHE A 1 455 ? -52.326 15.706 -10.116 1.00 60.97 455 PHE A O 1
ATOM 3632 N N . SER A 1 456 ? -52.089 17.656 -9.062 1.00 68.94 456 SER A N 1
ATOM 3633 C CA . SER A 1 456 ? -51.706 18.408 -10.259 1.00 68.94 456 SER A CA 1
ATOM 3634 C C . SER A 1 456 ? -50.208 18.232 -10.549 1.00 68.94 456 SER A C 1
ATOM 3636 O O . SER A 1 456 ? -49.379 18.139 -9.640 1.00 68.94 456 SER A O 1
ATOM 3638 N N . LEU A 1 457 ? -49.841 18.198 -11.833 1.00 72.88 457 LEU A N 1
ATOM 3639 C CA . LEU A 1 457 ? -48.445 18.091 -12.267 1.00 72.88 457 LEU A CA 1
ATOM 3640 C C . LEU A 1 457 ? -47.938 19.454 -12.747 1.00 72.88 457 LEU A C 1
ATOM 3642 O O . LEU A 1 457 ? -48.463 20.015 -13.709 1.00 72.88 457 LEU A O 1
ATOM 3646 N N . LEU A 1 458 ? -46.902 19.969 -12.092 1.00 75.94 458 LEU A N 1
ATOM 3647 C CA . LEU A 1 458 ? -46.205 21.195 -12.471 1.00 75.94 458 LEU A CA 1
ATOM 3648 C C . LEU A 1 458 ? -44.950 20.853 -13.277 1.00 75.94 458 LEU A C 1
ATOM 3650 O O . LEU A 1 458 ? -44.226 19.919 -12.938 1.00 75.94 458 LEU A O 1
ATOM 3654 N N . VAL A 1 459 ? -44.691 21.614 -14.338 1.00 76.88 459 VAL A N 1
ATOM 3655 C CA . VAL A 1 459 ? -43.595 21.369 -15.282 1.00 76.88 459 VAL A CA 1
ATOM 3656 C C . VAL A 1 459 ? -42.851 22.674 -15.541 1.00 76.88 459 VAL A C 1
ATOM 3658 O O . VAL A 1 459 ? -43.400 23.591 -16.155 1.00 76.88 459 VAL A O 1
ATOM 3661 N N . GLY A 1 460 ? -41.601 22.762 -15.094 1.00 77.00 460 GLY A N 1
ATOM 3662 C CA . GLY A 1 460 ? -40.712 23.875 -15.425 1.00 77.00 460 GLY A CA 1
ATOM 3663 C C . GLY A 1 460 ? -40.113 23.676 -16.813 1.00 77.00 460 GLY A C 1
ATOM 3664 O O . GLY A 1 460 ? -39.615 22.590 -17.123 1.00 77.00 460 GLY A O 1
ATOM 3665 N N . VAL A 1 461 ? -40.174 24.703 -17.663 1.00 77.19 461 VAL A N 1
ATOM 3666 C CA . VAL A 1 461 ? -39.663 24.639 -19.042 1.00 77.19 461 VAL A CA 1
ATOM 3667 C C . VAL A 1 461 ? -38.562 25.665 -19.305 1.00 77.19 461 VAL A C 1
ATOM 3669 O O . VAL A 1 461 ? -38.426 26.653 -18.582 1.00 77.19 461 VAL A O 1
ATOM 3672 N N . LYS A 1 462 ? -37.772 25.430 -20.359 1.00 73.62 462 LYS A N 1
ATOM 3673 C CA . LYS A 1 462 ? -36.589 26.232 -20.715 1.00 73.62 462 LYS A CA 1
ATOM 3674 C C . LYS A 1 462 ? -36.875 27.718 -20.925 1.00 73.62 462 LYS A C 1
ATOM 3676 O O . LYS A 1 462 ? -36.035 28.542 -20.599 1.00 73.62 462 LYS A O 1
ATOM 3681 N N . ASP A 1 463 ? -38.069 28.066 -21.389 1.00 68.44 463 ASP A N 1
ATOM 3682 C CA . ASP A 1 463 ? -38.445 29.463 -21.651 1.00 68.44 463 ASP A CA 1
ATOM 3683 C C . ASP A 1 463 ? -38.808 30.237 -20.364 1.00 68.44 463 ASP A C 1
ATOM 3685 O O . ASP A 1 463 ? -39.502 31.250 -20.424 1.00 68.44 463 ASP A O 1
ATOM 3689 N N . GLY A 1 464 ? -38.435 29.712 -19.190 1.00 65.81 464 GLY A N 1
ATOM 3690 C CA . GLY A 1 464 ? -38.726 30.282 -17.872 1.00 65.81 464 GLY A CA 1
ATOM 3691 C C . GLY A 1 464 ? -40.181 30.129 -17.420 1.00 65.81 464 GLY A C 1
ATOM 3692 O O . GLY A 1 464 ? -40.537 30.577 -16.337 1.00 65.81 464 GLY A O 1
ATOM 3693 N N . LYS A 1 465 ? -41.037 29.488 -18.225 1.00 70.19 465 LYS A N 1
ATOM 3694 C CA . LYS A 1 465 ? -42.478 29.333 -17.963 1.00 70.19 465 LYS A CA 1
ATOM 3695 C C . LYS A 1 465 ? -42.777 28.081 -17.137 1.00 70.19 465 LYS A C 1
ATOM 3697 O O . LYS A 1 465 ? -41.989 27.136 -17.093 1.00 70.19 465 LYS A O 1
ATOM 3702 N N . LEU A 1 466 ? -43.962 28.059 -16.534 1.00 72.50 466 LEU A N 1
ATOM 3703 C CA . LEU A 1 466 ? -44.480 26.917 -15.787 1.00 72.50 466 LEU A CA 1
ATOM 3704 C C . LEU A 1 466 ? -45.710 26.357 -16.512 1.00 72.50 466 LEU A C 1
ATOM 3706 O O . LEU A 1 466 ? -46.629 27.101 -16.846 1.00 72.50 466 LEU A O 1
ATOM 3710 N N . ILE A 1 467 ? -45.741 25.054 -16.784 1.00 74.38 467 ILE A N 1
ATOM 3711 C CA . ILE A 1 467 ? -46.911 24.375 -17.354 1.00 74.38 467 ILE A CA 1
ATOM 3712 C C . ILE A 1 467 ? -47.587 23.566 -16.247 1.00 74.38 467 ILE A C 1
ATOM 3714 O O . ILE A 1 467 ? -46.943 22.763 -15.579 1.00 74.38 467 ILE A O 1
ATOM 3718 N N . VAL A 1 468 ? -48.890 23.768 -16.072 1.00 72.38 468 VAL A N 1
ATOM 3719 C CA . VAL A 1 468 ? -49.732 23.033 -15.122 1.00 72.38 468 VAL A CA 1
ATOM 3720 C C . VAL A 1 468 ? -50.555 22.010 -15.889 1.00 72.38 468 VAL A C 1
ATOM 3722 O O . VAL A 1 468 ? -51.242 22.353 -16.846 1.00 72.38 468 VAL A O 1
ATOM 3725 N N . ILE A 1 469 ? -50.502 20.750 -15.484 1.00 72.00 469 ILE A N 1
ATOM 3726 C CA . ILE A 1 469 ? -51.204 19.643 -16.130 1.00 72.00 469 ILE A CA 1
ATOM 3727 C C . ILE A 1 469 ? -52.266 19.107 -15.157 1.00 72.00 469 ILE A C 1
ATOM 3729 O O . ILE A 1 469 ? -51.924 18.605 -14.087 1.00 72.00 469 ILE A O 1
ATOM 3733 N N . THR A 1 470 ? -53.549 19.224 -15.528 1.00 66.19 470 THR A N 1
ATOM 3734 C CA . THR A 1 470 ? -54.716 18.840 -14.694 1.00 66.19 470 THR A CA 1
ATOM 3735 C C . THR A 1 470 ? -55.894 18.300 -15.537 1.00 66.19 470 THR A C 1
ATOM 3737 O O . THR A 1 470 ? -55.785 18.245 -16.760 1.00 66.19 470 THR A O 1
ATOM 3740 N N . THR A 1 471 ? -57.004 17.852 -14.926 1.00 60.19 471 THR A N 1
ATOM 3741 C CA . THR A 1 471 ? -58.170 17.234 -15.613 1.00 60.19 471 THR A CA 1
ATOM 3742 C C . THR A 1 471 ? -59.378 18.176 -15.765 1.00 60.19 471 THR A C 1
ATOM 3744 O O . THR A 1 471 ? -59.642 19.022 -14.915 1.00 60.19 471 THR A O 1
ATOM 3747 N N . ASP A 1 472 ? -60.158 18.013 -16.842 1.00 51.72 472 ASP A N 1
ATOM 3748 C CA . ASP A 1 472 ? -61.120 19.029 -17.320 1.00 51.72 472 ASP A CA 1
ATOM 3749 C C . ASP A 1 472 ? -62.576 18.932 -16.781 1.00 51.72 472 ASP A C 1
ATOM 3751 O O . ASP A 1 472 ? -63.492 19.558 -17.320 1.00 51.72 472 ASP A O 1
ATOM 3755 N N . LYS A 1 473 ? -62.876 18.153 -15.727 1.00 45.41 473 LYS A N 1
ATOM 3756 C CA . LYS A 1 473 ? -64.285 17.934 -15.314 1.00 45.41 473 LYS A CA 1
ATOM 3757 C C . LYS A 1 473 ? -64.835 18.977 -14.328 1.00 45.41 473 LYS A C 1
ATOM 3759 O O . LYS A 1 473 ? -64.398 19.105 -13.183 1.00 45.41 473 LYS A O 1
ATOM 3764 N N . LYS A 1 474 ? -65.899 19.683 -14.745 1.00 41.41 474 LYS A N 1
ATOM 3765 C CA . LYS A 1 474 ? -66.908 20.323 -13.875 1.00 41.41 474 LYS A CA 1
ATOM 3766 C C . LYS A 1 474 ? -67.679 19.225 -13.125 1.00 41.41 474 LYS A C 1
ATOM 3768 O O . LYS A 1 474 ? -68.497 18.546 -13.728 1.00 41.41 474 LYS A O 1
ATOM 3773 N N . SER A 1 475 ? -67.429 19.044 -11.832 1.00 30.53 475 SER A N 1
ATOM 3774 C CA . SER A 1 475 ? -68.275 18.222 -10.963 1.00 30.53 475 SER A CA 1
ATOM 3775 C C . SER A 1 475 ? -68.216 18.774 -9.545 1.00 30.53 475 SER A C 1
ATOM 3777 O O . SER A 1 475 ? -67.142 18.998 -8.992 1.00 30.53 475 SER A O 1
ATOM 3779 N N . SER A 1 476 ? -69.393 19.081 -9.026 1.00 35.75 476 SER A N 1
ATOM 3780 C CA . SER A 1 476 ? -69.703 19.652 -7.723 1.00 35.75 476 SER A CA 1
ATOM 3781 C C . SER A 1 476 ? -69.292 18.744 -6.568 1.00 35.75 476 SER A C 1
ATOM 3783 O O . SER A 1 476 ? -69.744 17.609 -6.554 1.00 35.75 476 SER A O 1
ATOM 3785 N N . THR A 1 477 ? -68.595 19.278 -5.558 1.00 29.05 477 THR A N 1
ATOM 3786 C CA . THR A 1 477 ? -68.870 18.955 -4.142 1.00 29.05 477 THR A CA 1
ATOM 3787 C C . THR A 1 477 ? -68.120 19.896 -3.199 1.00 29.05 477 THR A C 1
ATOM 3789 O O . THR A 1 477 ? -66.951 19.710 -2.877 1.00 29.05 477 THR A O 1
ATOM 3792 N N . LYS A 1 478 ? -68.848 20.901 -2.700 1.00 30.03 478 LYS A N 1
ATOM 3793 C CA . LYS A 1 478 ? -68.618 21.497 -1.380 1.00 30.03 478 LYS A CA 1
ATOM 3794 C C . LYS A 1 478 ? -68.802 20.387 -0.334 1.00 30.03 478 LYS A C 1
ATOM 3796 O O . LYS A 1 478 ? -69.943 19.972 -0.159 1.00 30.03 478 LYS A O 1
ATOM 3801 N N . LYS A 1 479 ? -67.724 19.914 0.308 1.00 32.75 479 LYS A N 1
ATOM 3802 C CA . LYS A 1 479 ? -67.644 19.281 1.655 1.00 32.75 479 LYS A CA 1
ATOM 3803 C C . LYS A 1 479 ? -66.443 18.323 1.723 1.00 32.75 479 LYS A C 1
ATOM 3805 O O . LYS A 1 479 ? -66.574 17.166 1.351 1.00 32.75 479 LYS A O 1
ATOM 3810 N N . ALA A 1 480 ? -65.309 18.790 2.249 1.00 26.77 480 ALA A N 1
ATOM 3811 C CA . ALA A 1 480 ? -64.258 17.927 2.805 1.00 26.77 480 ALA A CA 1
ATOM 3812 C C . ALA A 1 480 ? -63.317 18.735 3.725 1.00 26.77 480 ALA A C 1
ATOM 3814 O O . ALA A 1 480 ? -62.139 18.910 3.443 1.00 26.77 480 ALA A O 1
ATOM 3815 N N . TYR A 1 481 ? -63.846 19.251 4.838 1.00 27.02 481 TYR A N 1
ATOM 3816 C CA . TYR A 1 481 ? -63.028 19.630 5.994 1.00 27.02 481 TYR A CA 1
ATOM 3817 C C . TYR A 1 481 ? -63.342 18.645 7.120 1.00 27.02 481 TYR A C 1
ATOM 3819 O O . TYR A 1 481 ? -64.374 18.791 7.768 1.00 27.02 481 TYR A O 1
ATOM 3827 N N . LYS A 1 482 ? -62.484 17.628 7.286 1.00 25.86 482 LYS A N 1
ATOM 3828 C CA . LYS A 1 482 ? -62.174 16.862 8.516 1.00 25.86 482 LYS A CA 1
ATOM 3829 C C . LYS A 1 482 ? -61.668 15.464 8.146 1.00 25.86 482 LYS A C 1
ATOM 3831 O O . LYS A 1 482 ? -62.465 14.594 7.827 1.00 25.86 482 LYS A O 1
ATOM 3836 N N . CYS A 1 483 ? -60.353 15.267 8.236 1.00 22.58 483 CYS A N 1
ATOM 3837 C CA . CYS A 1 483 ? -59.715 14.028 8.702 1.00 22.58 483 CYS A CA 1
ATOM 3838 C C . CYS A 1 483 ? -58.203 14.272 8.845 1.00 22.58 483 CYS A C 1
ATOM 3840 O O . CYS A 1 483 ? -57.392 13.819 8.044 1.00 22.58 483 CYS A O 1
ATOM 3842 N N . LEU A 1 484 ? -57.833 15.046 9.869 1.00 26.16 484 LEU A N 1
ATOM 3843 C CA . LEU A 1 484 ? -56.526 14.913 10.509 1.00 26.16 484 LEU A CA 1
ATOM 3844 C C . LEU A 1 484 ? -56.651 13.753 11.505 1.00 26.16 484 LEU A C 1
ATOM 3846 O O . LEU A 1 484 ? -57.548 13.827 12.339 1.00 26.16 484 LEU A O 1
ATOM 3850 N N . LEU A 1 485 ? -55.777 12.740 11.381 1.00 25.19 485 LEU A N 1
ATOM 3851 C CA . LEU A 1 485 ? -55.308 11.774 12.409 1.00 25.19 485 LEU A CA 1
ATOM 3852 C C . LEU A 1 485 ? -55.250 10.281 12.025 1.00 25.19 485 LEU A C 1
ATOM 3854 O O . LEU A 1 485 ? -54.742 9.511 12.826 1.00 25.19 485 LEU A O 1
ATOM 3858 N N . TYR A 1 486 ? -55.627 9.844 10.816 1.00 24.81 486 TYR A N 1
ATOM 3859 C CA . TYR A 1 486 ? -55.595 8.398 10.481 1.00 24.81 486 TYR A CA 1
ATOM 3860 C C . TYR A 1 486 ? -54.601 7.960 9.385 1.00 24.81 486 TYR A C 1
ATOM 3862 O O . TYR A 1 486 ? -54.578 6.796 8.999 1.00 24.81 486 TYR A O 1
ATOM 3870 N N . PHE A 1 487 ? -53.744 8.857 8.881 1.00 27.25 487 PHE A N 1
ATOM 3871 C CA . PHE A 1 487 ? -52.821 8.542 7.773 1.00 27.25 487 PHE A CA 1
ATOM 3872 C C . PHE A 1 487 ? -51.402 8.115 8.189 1.00 27.25 487 PHE A C 1
ATOM 3874 O O . PHE A 1 487 ? -50.623 7.722 7.323 1.00 27.25 487 PHE A O 1
ATOM 3881 N N . HIS A 1 488 ? -51.073 8.123 9.486 1.00 29.11 488 HIS A N 1
ATOM 3882 C CA . HIS A 1 488 ? -49.721 7.791 9.960 1.00 29.11 488 HIS A CA 1
ATOM 3883 C C . HIS A 1 488 ? -49.402 6.284 9.954 1.00 29.11 488 HIS A C 1
ATOM 3885 O O . HIS A 1 488 ? -48.236 5.916 9.942 1.00 29.11 488 HIS A O 1
ATOM 3891 N N . GLN A 1 489 ? -50.406 5.400 9.888 1.00 27.39 489 GLN A N 1
ATOM 3892 C CA . GLN A 1 489 ? -50.187 3.942 9.859 1.00 27.39 489 GLN A CA 1
ATOM 3893 C C . GLN A 1 489 ? -50.027 3.343 8.448 1.00 27.39 489 GLN A C 1
ATOM 3895 O O . GLN A 1 489 ? -49.630 2.187 8.319 1.00 27.39 489 GLN A O 1
ATOM 3900 N N . GLN A 1 490 ? -50.293 4.095 7.370 1.00 29.52 490 GLN A N 1
ATOM 3901 C CA . GLN A 1 490 ? -50.126 3.589 5.995 1.00 29.52 490 GLN A CA 1
ATOM 3902 C C . GLN A 1 490 ? -48.794 3.975 5.322 1.00 29.52 490 GLN A C 1
ATOM 3904 O O . GLN A 1 490 ? -48.535 3.491 4.218 1.00 29.52 490 GLN A O 1
ATOM 3909 N N . SER A 1 491 ? -47.926 4.786 5.948 1.00 34.47 491 SER A N 1
ATOM 3910 C CA . SER A 1 491 ? -46.566 5.047 5.429 1.00 34.47 491 SER A CA 1
ATOM 3911 C C . SER A 1 491 ? -45.661 3.814 5.559 1.00 34.47 491 SER A C 1
ATOM 3913 O O . SER A 1 491 ? -44.958 3.468 4.609 1.00 34.47 491 SER A O 1
ATOM 3915 N N . PHE A 1 492 ? -45.805 3.064 6.655 1.00 31.06 492 PHE A N 1
ATOM 3916 C CA . PHE A 1 492 ? -45.031 1.855 6.955 1.00 31.06 492 PHE A CA 1
ATOM 3917 C C . PHE A 1 492 ? -45.199 0.753 5.886 1.00 31.06 492 PHE A C 1
ATOM 3919 O O . PHE A 1 492 ? -44.233 0.213 5.348 1.00 31.06 492 PHE A O 1
ATOM 3926 N N . LEU A 1 493 ? -46.442 0.492 5.456 1.00 32.88 493 LEU A N 1
ATOM 3927 C CA . LEU A 1 493 ? -46.760 -0.464 4.380 1.00 32.88 493 LEU A CA 1
ATOM 3928 C C . LEU A 1 493 ? -46.352 0.026 2.979 1.00 32.88 493 LEU A C 1
ATOM 3930 O O . LEU A 1 493 ? -46.139 -0.799 2.087 1.00 32.88 493 LEU A O 1
ATOM 3934 N N . LYS A 1 494 ? -46.254 1.345 2.760 1.00 37.16 494 LYS A N 1
ATOM 3935 C CA . LYS A 1 494 ? -45.796 1.932 1.488 1.00 37.16 494 LYS A CA 1
ATOM 3936 C C . LYS A 1 494 ? -44.289 1.780 1.316 1.00 37.16 494 LYS A C 1
ATOM 3938 O O . LYS A 1 494 ? -43.850 1.420 0.228 1.00 37.16 494 LYS A O 1
ATOM 3943 N N . GLN A 1 495 ? -43.519 1.978 2.384 1.00 35.84 495 GLN A N 1
ATOM 3944 C CA . GLN A 1 495 ? -42.063 1.850 2.353 1.00 35.84 495 GLN A CA 1
ATOM 3945 C C . GLN A 1 495 ? -41.609 0.377 2.315 1.00 35.84 495 GLN A C 1
ATOM 3947 O O . GLN A 1 495 ? -40.731 0.031 1.524 1.00 35.84 495 GLN A O 1
ATOM 3952 N N . MET A 1 496 ? -42.289 -0.531 3.036 1.00 33.00 496 MET A N 1
ATOM 3953 C CA . MET A 1 496 ? -42.003 -1.976 2.970 1.00 33.00 496 MET A CA 1
ATOM 3954 C C . MET A 1 496 ? -42.293 -2.605 1.596 1.00 33.00 496 MET A C 1
ATOM 3956 O O . MET A 1 496 ? -41.598 -3.531 1.181 1.00 33.00 496 MET A O 1
ATOM 3960 N N . LYS A 1 497 ? -43.299 -2.116 0.855 1.00 37.44 497 LYS A N 1
ATOM 3961 C CA . LYS A 1 497 ? -43.621 -2.626 -0.493 1.00 37.44 497 LYS A CA 1
ATOM 3962 C C . LYS A 1 497 ? -42.544 -2.276 -1.517 1.00 37.44 497 LYS A C 1
ATOM 3964 O O . LYS A 1 497 ? -42.208 -3.125 -2.335 1.00 37.44 497 LYS A O 1
ATOM 3969 N N . VAL A 1 498 ? -41.968 -1.075 -1.446 1.00 38.12 498 VAL A N 1
ATOM 3970 C CA . VAL A 1 498 ? -40.858 -0.664 -2.323 1.00 38.12 498 VAL A CA 1
ATOM 3971 C C . VAL A 1 498 ? -39.616 -1.518 -2.045 1.00 38.12 498 VAL A C 1
ATOM 3973 O O . VAL A 1 498 ? -38.993 -1.995 -2.990 1.00 38.12 498 VAL A O 1
ATOM 3976 N N . LEU A 1 499 ? -39.331 -1.825 -0.773 1.00 36.19 499 LEU A N 1
ATOM 3977 C CA . LEU A 1 499 ? -38.240 -2.725 -0.381 1.00 36.19 499 LEU A CA 1
ATOM 3978 C C . LEU A 1 499 ? -38.475 -4.183 -0.838 1.00 36.19 499 LEU A C 1
ATOM 3980 O O . LEU A 1 499 ? -37.550 -4.839 -1.314 1.00 36.19 499 LEU A O 1
ATOM 3984 N N . LYS A 1 500 ? -39.726 -4.674 -0.784 1.00 34.47 500 LYS A N 1
ATOM 3985 C CA . LYS A 1 500 ? -40.114 -6.024 -1.247 1.00 34.47 500 LYS A CA 1
ATOM 3986 C C . LYS A 1 500 ? -39.918 -6.204 -2.766 1.00 34.47 500 LYS A C 1
ATOM 3988 O O . LYS A 1 500 ? -39.493 -7.270 -3.204 1.00 34.47 500 LYS A O 1
ATOM 3993 N N . TYR A 1 501 ? -40.155 -5.170 -3.579 1.00 39.78 501 TYR A N 1
ATOM 3994 C CA . TYR A 1 501 ? -39.965 -5.236 -5.041 1.00 39.78 501 TYR A CA 1
ATOM 3995 C C . TYR A 1 501 ? -38.502 -5.120 -5.494 1.00 39.78 501 TYR A C 1
ATOM 3997 O O . TYR A 1 501 ? -38.159 -5.663 -6.546 1.00 39.78 501 TYR A O 1
ATOM 4005 N N . ILE A 1 502 ? -37.628 -4.504 -4.685 1.00 40.88 502 ILE A N 1
ATOM 4006 C CA . ILE A 1 502 ? -36.172 -4.524 -4.911 1.00 40.88 502 ILE A CA 1
ATOM 4007 C C . ILE A 1 502 ? -35.658 -5.974 -4.910 1.00 40.88 502 ILE A C 1
ATOM 4009 O O . ILE A 1 502 ? -34.794 -6.310 -5.710 1.00 40.88 502 ILE A O 1
ATOM 4013 N N . ILE A 1 503 ? -36.249 -6.860 -4.099 1.00 34.94 503 ILE A N 1
ATOM 4014 C CA . ILE A 1 503 ? -35.841 -8.270 -3.973 1.00 34.94 503 ILE A CA 1
ATOM 4015 C C . ILE A 1 503 ? -36.543 -9.179 -5.011 1.00 34.94 503 ILE A C 1
ATOM 4017 O O . ILE A 1 503 ? -35.934 -10.112 -5.534 1.00 34.94 503 ILE A O 1
ATOM 4021 N N . ILE A 1 504 ? -37.798 -8.890 -5.389 1.00 32.41 504 ILE A N 1
ATOM 4022 C CA . ILE A 1 504 ? -38.560 -9.695 -6.372 1.00 32.41 504 ILE A CA 1
ATOM 4023 C C . ILE A 1 504 ? -38.046 -9.504 -7.814 1.00 32.41 504 ILE A C 1
ATOM 4025 O O . ILE A 1 504 ? -37.968 -10.470 -8.572 1.00 32.41 504 ILE A O 1
ATOM 4029 N N . CYS A 1 505 ? -37.601 -8.302 -8.202 1.00 31.36 505 CYS A N 1
ATOM 4030 C CA . CYS A 1 505 ? -36.987 -8.084 -9.525 1.00 31.36 505 CYS A CA 1
ATOM 4031 C C . CYS A 1 505 ? -35.621 -8.782 -9.694 1.00 31.36 505 CYS A C 1
ATOM 4033 O O . CYS A 1 505 ? -35.137 -8.922 -10.815 1.00 31.36 505 CYS A O 1
ATOM 4035 N N . LEU A 1 506 ? -35.022 -9.249 -8.595 1.00 33.16 506 LEU A N 1
ATOM 4036 C CA . LEU A 1 506 ? -33.755 -9.980 -8.555 1.00 33.16 506 LEU A CA 1
ATOM 4037 C C . LEU A 1 506 ? -33.926 -11.503 -8.732 1.00 33.16 506 LEU A C 1
ATOM 4039 O O . LEU A 1 506 ? -32.952 -12.192 -9.019 1.00 33.16 506 LEU A O 1
ATOM 4043 N N . THR A 1 507 ? -35.151 -12.036 -8.639 1.00 27.73 507 THR A N 1
ATOM 4044 C CA . THR A 1 507 ? -35.426 -13.488 -8.724 1.00 27.73 507 THR A CA 1
ATOM 4045 C C . THR A 1 507 ? -36.196 -13.926 -9.975 1.00 27.73 507 THR A C 1
ATOM 4047 O O . THR A 1 507 ? -36.354 -15.123 -10.208 1.00 27.73 507 THR A O 1
ATOM 4050 N N . LEU A 1 508 ? -36.588 -12.995 -10.853 1.00 26.78 508 LEU A N 1
ATOM 4051 C CA . LEU A 1 508 ? -37.302 -13.293 -12.104 1.00 26.78 508 LEU A CA 1
ATOM 4052 C C . LEU A 1 508 ? -36.539 -12.843 -13.364 1.00 26.78 508 LEU A C 1
ATOM 4054 O O . LEU A 1 508 ? -37.108 -12.258 -14.275 1.00 26.78 508 LEU A O 1
ATOM 4058 N N . THR A 1 509 ? -35.247 -13.179 -13.442 1.00 26.69 509 THR A N 1
ATOM 4059 C CA . THR A 1 509 ? -34.535 -13.398 -14.720 1.00 26.69 509 THR A CA 1
ATOM 4060 C C . THR A 1 509 ? -33.348 -14.330 -14.484 1.00 26.69 509 THR A C 1
ATOM 4062 O O . THR A 1 509 ? -32.222 -13.918 -14.235 1.00 26.69 509 THR A O 1
ATOM 4065 N N . ILE A 1 510 ? -33.625 -15.630 -14.520 1.00 30.31 510 ILE A N 1
ATOM 4066 C CA . ILE A 1 510 ? -32.612 -16.681 -14.588 1.00 30.31 510 ILE A CA 1
ATOM 4067 C C . ILE A 1 510 ? -32.015 -16.687 -16.009 1.00 30.31 510 ILE A C 1
ATOM 4069 O O . ILE A 1 510 ? -32.762 -16.858 -16.970 1.00 30.31 510 ILE A O 1
ATOM 4073 N N . ARG A 1 511 ? -30.670 -16.617 -16.088 1.00 34.34 511 ARG A N 1
ATOM 4074 C CA . ARG A 1 511 ? -29.760 -16.882 -17.236 1.00 34.34 511 ARG A CA 1
ATOM 4075 C C . ARG A 1 511 ? -29.765 -15.832 -18.371 1.00 34.34 511 ARG A C 1
ATOM 4077 O O . ARG A 1 511 ? -30.788 -15.694 -19.024 1.00 34.34 511 ARG A O 1
ATOM 4084 N N . LEU A 1 512 ? -28.587 -15.293 -18.760 1.00 30.69 512 LEU A N 1
ATOM 4085 C CA . LEU A 1 512 ? -27.915 -15.521 -20.070 1.00 30.69 512 LEU A CA 1
ATOM 4086 C C . LEU A 1 512 ? -26.532 -14.808 -20.243 1.00 30.69 512 LEU A C 1
ATOM 4088 O O . LEU A 1 512 ? -26.426 -13.601 -20.362 1.00 30.69 512 LEU A O 1
ATOM 4092 N N . CYS A 1 513 ? -25.470 -15.618 -20.374 1.00 42.03 513 CYS A N 1
ATOM 4093 C CA . CYS A 1 513 ? -24.067 -15.294 -20.736 1.00 42.03 513 CYS A CA 1
ATOM 4094 C C . CYS A 1 513 ? -23.840 -15.127 -22.277 1.00 42.03 513 CYS A C 1
ATOM 4096 O O . CYS A 1 513 ? -24.439 -15.907 -23.023 1.00 42.03 513 CYS A O 1
ATOM 4098 N N . HIS A 1 514 ? -22.989 -14.210 -22.773 1.00 55.66 514 HIS A N 1
ATOM 4099 C CA . HIS A 1 514 ? -22.752 -13.967 -24.224 1.00 55.66 514 HIS A CA 1
ATOM 4100 C C . HIS A 1 514 ? -21.341 -14.396 -24.714 1.00 55.66 514 HIS A C 1
ATOM 4102 O O . HIS A 1 514 ? -20.399 -14.421 -23.927 1.00 55.66 514 HIS A O 1
ATOM 4108 N N . ALA A 1 515 ? -21.212 -14.758 -26.003 1.00 65.56 515 ALA A N 1
ATOM 4109 C CA . ALA A 1 515 ? -19.954 -15.107 -26.696 1.00 65.56 515 ALA A CA 1
ATOM 4110 C C . ALA A 1 515 ? -19.106 -13.853 -27.029 1.00 65.56 515 ALA A C 1
ATOM 4112 O O . ALA A 1 515 ? -19.658 -12.755 -27.040 1.00 65.56 515 ALA A O 1
ATOM 4113 N N . ARG A 1 516 ? -17.796 -13.985 -27.320 1.00 79.44 516 ARG A N 1
ATOM 4114 C CA . ARG A 1 516 ? -16.875 -12.854 -27.633 1.00 79.44 516 ARG A CA 1
ATOM 4115 C C . ARG A 1 516 ? -15.963 -13.112 -28.845 1.00 79.44 516 ARG A C 1
ATOM 4117 O O . ARG A 1 516 ? -15.623 -14.263 -29.093 1.00 79.44 516 ARG A O 1
ATOM 4124 N N . LEU A 1 517 ? -15.566 -12.068 -29.592 1.00 80.12 517 LEU A N 1
ATOM 4125 C CA . LEU A 1 517 ? -14.602 -12.159 -30.706 1.00 80.12 517 LEU A CA 1
ATOM 4126 C C . LEU A 1 517 ? -13.278 -11.487 -30.313 1.00 80.12 517 LEU A C 1
ATOM 4128 O O . LEU A 1 517 ? -13.208 -10.269 -30.148 1.00 80.12 517 LEU A O 1
ATOM 4132 N N . ARG A 1 518 ? -12.219 -12.286 -30.197 1.00 84.25 518 ARG A N 1
ATOM 4133 C CA . ARG A 1 518 ? -10.856 -11.832 -29.906 1.00 84.25 518 ARG A CA 1
ATOM 4134 C C . ARG A 1 518 ? -10.058 -11.727 -31.206 1.00 84.25 518 ARG A C 1
ATOM 4136 O O . ARG A 1 518 ? -10.049 -12.681 -31.975 1.00 84.25 518 ARG A O 1
ATOM 4143 N N . ILE A 1 519 ? -9.410 -10.593 -31.465 1.00 86.56 519 ILE A N 1
ATOM 4144 C CA . ILE A 1 519 ? -8.538 -10.400 -32.634 1.00 86.56 519 ILE A CA 1
ATOM 4145 C C . ILE A 1 519 ? -7.110 -10.721 -32.219 1.00 86.56 519 ILE A C 1
ATOM 4147 O O . ILE A 1 519 ? -6.560 -10.035 -31.361 1.00 86.56 519 ILE A O 1
ATOM 4151 N N . GLU A 1 520 ? -6.543 -11.769 -32.807 1.00 80.88 520 GLU A N 1
ATOM 4152 C CA . GLU A 1 520 ? -5.207 -12.269 -32.466 1.00 80.88 520 GLU A CA 1
ATOM 4153 C C . GLU A 1 520 ? -4.113 -11.489 -33.207 1.00 80.88 520 GLU A C 1
ATOM 4155 O O . GLU A 1 520 ? -3.072 -11.189 -32.632 1.00 80.88 520 GLU A O 1
ATOM 4160 N N . SER A 1 521 ? -4.351 -11.147 -34.478 1.00 79.69 521 SER A N 1
ATOM 4161 C CA . SER A 1 521 ? -3.441 -10.350 -35.310 1.00 79.69 521 SER A CA 1
ATOM 4162 C C . SER A 1 521 ? -4.191 -9.667 -36.460 1.00 79.69 521 SER A C 1
ATOM 4164 O O . SER A 1 521 ? -5.244 -10.143 -36.889 1.00 79.69 521 SER A O 1
ATOM 4166 N N . GLU A 1 522 ? -3.668 -8.547 -36.962 1.00 85.62 522 GLU A N 1
ATOM 4167 C CA . GLU A 1 522 ? -4.230 -7.773 -38.078 1.00 85.62 522 GLU A CA 1
ATOM 4168 C C . GLU A 1 522 ? -3.094 -7.317 -39.004 1.00 85.62 522 GLU A C 1
ATOM 4170 O O . GLU A 1 522 ? -2.030 -6.930 -38.541 1.00 85.62 522 GLU A O 1
ATOM 4175 N N . TRP A 1 523 ? -3.296 -7.369 -40.319 1.00 84.94 523 TRP A N 1
ATOM 4176 C CA . TRP A 1 523 ? -2.330 -6.916 -41.321 1.00 84.94 523 TRP A CA 1
ATOM 4177 C C . TRP A 1 523 ? -3.037 -6.184 -42.465 1.00 84.94 523 TRP A C 1
ATOM 4179 O O . TRP A 1 523 ? -4.261 -6.171 -42.575 1.00 84.94 523 TRP A O 1
ATOM 4189 N N . SER A 1 524 ? -2.262 -5.581 -43.368 1.00 74.69 524 SER A N 1
ATOM 4190 C CA . SER A 1 524 ? -2.770 -4.684 -44.420 1.00 74.69 524 SER A CA 1
ATOM 4191 C C . SER A 1 524 ? -3.796 -5.295 -45.388 1.00 74.69 524 SER A C 1
ATOM 4193 O O . SER A 1 524 ? -4.481 -4.552 -46.087 1.00 74.69 524 SER A O 1
ATOM 4195 N N . ASP A 1 525 ? -3.915 -6.624 -45.434 1.00 83.25 525 ASP A N 1
ATOM 4196 C CA . ASP A 1 525 ? -4.802 -7.357 -46.343 1.00 83.25 525 ASP A CA 1
ATOM 4197 C C . ASP A 1 525 ? -5.721 -8.364 -45.615 1.00 83.25 525 ASP A C 1
ATOM 4199 O O . ASP A 1 525 ? -6.355 -9.196 -46.266 1.00 83.25 525 ASP A O 1
ATOM 4203 N N . GLY A 1 526 ? -5.808 -8.340 -44.278 1.00 88.69 526 GLY A N 1
ATOM 4204 C CA . GLY A 1 526 ? -6.603 -9.314 -43.519 1.00 88.69 526 GLY A CA 1
ATOM 4205 C C . GLY A 1 526 ? -6.371 -9.317 -42.006 1.00 88.69 526 GLY A C 1
ATOM 4206 O O . GLY A 1 526 ? -5.582 -8.539 -41.486 1.00 88.69 526 GLY A O 1
ATOM 4207 N N . PHE A 1 527 ? -7.043 -10.218 -41.289 1.00 91.31 527 PHE A N 1
ATOM 4208 C CA . PHE A 1 527 ? -6.855 -10.406 -39.846 1.00 91.31 527 PHE A CA 1
ATOM 4209 C C . PHE A 1 527 ? -7.150 -11.845 -39.400 1.00 91.31 527 PHE A C 1
ATOM 4211 O O . PHE A 1 527 ? -7.879 -12.587 -40.067 1.00 91.31 527 PHE A O 1
ATOM 4218 N N . GLU A 1 528 ? -6.617 -12.232 -38.243 1.00 91.56 528 GLU A N 1
ATOM 4219 C CA . GLU A 1 528 ? -6.928 -13.483 -37.549 1.00 91.56 528 GLU A CA 1
ATOM 4220 C C . GLU A 1 528 ? -7.815 -13.221 -36.325 1.00 91.56 528 GLU A C 1
ATOM 4222 O O . GLU A 1 528 ? -7.525 -12.359 -35.491 1.00 91.56 528 GLU A O 1
ATOM 4227 N N . GLY A 1 529 ? -8.907 -13.980 -36.206 1.00 89.06 529 GLY A N 1
ATOM 4228 C CA . GLY A 1 529 ? -9.879 -13.857 -35.124 1.00 89.06 529 GLY A CA 1
ATOM 4229 C C . GLY A 1 529 ? -10.230 -15.194 -34.469 1.00 89.06 529 GLY A C 1
ATOM 4230 O O . GLY A 1 529 ? -10.387 -16.218 -35.135 1.00 89.06 529 GLY A O 1
ATOM 4231 N N . THR A 1 530 ? -10.422 -15.165 -33.152 1.00 89.62 530 THR A N 1
ATOM 4232 C CA . THR A 1 530 ? -10.912 -16.279 -32.333 1.00 89.62 530 THR A CA 1
ATOM 4233 C C . THR A 1 530 ? -12.294 -15.943 -31.775 1.00 89.62 530 THR A C 1
ATOM 4235 O O . THR A 1 530 ? -12.454 -15.009 -30.990 1.00 89.62 530 THR A O 1
ATOM 4238 N N . LEU A 1 531 ? -13.308 -16.721 -32.155 1.00 88.50 531 LEU A N 1
ATOM 4239 C CA . LEU A 1 531 ? -14.664 -16.614 -31.622 1.00 88.50 531 LEU A CA 1
ATOM 4240 C C . LEU A 1 531 ? -14.836 -17.545 -30.415 1.00 88.50 531 LEU A C 1
ATOM 4242 O O . LEU A 1 531 ? -14.807 -18.760 -30.569 1.00 88.50 531 LEU A O 1
ATOM 4246 N N . GLU A 1 532 ? -15.044 -16.994 -29.225 1.00 86.00 532 GLU A N 1
ATOM 4247 C CA . GLU A 1 532 ? -15.147 -17.754 -27.978 1.00 86.00 532 GLU A CA 1
ATOM 4248 C C . GLU A 1 532 ? -16.607 -17.893 -27.519 1.00 86.00 532 GLU A C 1
ATOM 4250 O O . GLU A 1 532 ? -17.293 -16.903 -27.247 1.00 86.00 532 GLU A O 1
ATOM 4255 N N . ILE A 1 533 ? -17.089 -19.134 -27.424 1.00 86.25 533 ILE A N 1
ATOM 4256 C CA . ILE A 1 533 ? -18.499 -19.485 -27.229 1.00 86.25 533 ILE A CA 1
ATOM 4257 C C . ILE A 1 533 ? -18.638 -20.404 -26.001 1.00 86.25 533 ILE A C 1
ATOM 4259 O O . ILE A 1 533 ? -18.234 -21.565 -26.060 1.00 86.25 533 ILE A O 1
ATOM 4263 N N . PRO A 1 534 ? -19.231 -19.953 -24.882 1.00 79.12 534 PRO A N 1
ATOM 4264 C CA . PRO A 1 534 ? -19.481 -20.821 -23.730 1.00 79.12 534 PRO A CA 1
ATOM 4265 C C . PRO A 1 534 ? -20.622 -21.817 -24.012 1.00 79.12 534 PRO A C 1
ATOM 4267 O O . PRO A 1 534 ? -21.745 -21.424 -24.347 1.00 79.12 534 PRO A O 1
ATOM 4270 N N . ILE A 1 535 ? -20.355 -23.114 -23.845 1.00 82.38 535 ILE A N 1
ATOM 4271 C CA . ILE A 1 535 ? -21.274 -24.219 -24.149 1.00 82.38 535 ILE A CA 1
ATOM 4272 C C . ILE A 1 535 ? -22.168 -24.514 -22.941 1.00 82.38 535 ILE A C 1
ATOM 4274 O O . ILE A 1 535 ? -21.711 -24.959 -21.895 1.00 82.38 535 ILE A O 1
ATOM 4278 N N . LYS A 1 536 ? -23.476 -24.264 -23.074 1.00 67.56 536 LYS A N 1
ATOM 4279 C CA . LYS A 1 536 ? -24.458 -24.309 -21.962 1.00 67.56 536 LYS A CA 1
ATOM 4280 C C . LYS A 1 536 ? -25.336 -25.558 -21.920 1.00 67.56 536 LYS A C 1
ATOM 4282 O O . LYS A 1 536 ? -26.193 -25.694 -21.049 1.00 67.56 536 LYS A O 1
ATOM 4287 N N . SER A 1 537 ? -25.160 -26.435 -22.889 1.00 71.94 537 SER A N 1
ATOM 4288 C CA . SER A 1 537 ? -25.811 -27.734 -22.997 1.00 71.94 537 SER A CA 1
ATOM 4289 C C . SER A 1 537 ? -24.868 -28.619 -23.783 1.00 71.94 537 SER A C 1
ATOM 4291 O O . SER A 1 537 ? -24.291 -28.138 -24.756 1.00 71.94 537 SER A O 1
ATOM 4293 N N . GLU A 1 538 ? -24.714 -29.871 -23.374 1.00 78.44 538 GLU A N 1
ATOM 4294 C CA . GLU A 1 538 ? -23.887 -30.828 -24.103 1.00 78.44 538 GLU A CA 1
ATOM 4295 C C . GLU A 1 538 ? -24.368 -30.931 -25.561 1.00 78.44 538 GLU A C 1
ATOM 4297 O O . GLU A 1 538 ? -25.563 -31.089 -25.828 1.00 78.44 538 GLU A O 1
ATOM 4302 N N . ILE A 1 539 ? -23.449 -30.754 -26.510 1.00 83.50 539 ILE A N 1
ATOM 4303 C CA . ILE A 1 539 ? -23.743 -30.807 -27.943 1.00 83.50 539 ILE A CA 1
ATOM 4304 C C . ILE A 1 539 ? -23.177 -32.113 -28.462 1.00 83.50 539 ILE A C 1
ATOM 4306 O O . ILE A 1 539 ? -21.965 -32.253 -28.534 1.00 83.50 539 ILE A O 1
ATOM 4310 N N . ASN A 1 540 ? -24.054 -33.038 -28.849 1.00 76.88 540 ASN A N 1
ATOM 4311 C CA . ASN A 1 540 ? -23.662 -34.362 -29.343 1.00 76.88 540 ASN A CA 1
ATOM 4312 C C . ASN A 1 540 ? -23.912 -34.558 -30.850 1.00 76.88 540 ASN A C 1
ATOM 4314 O O . ASN A 1 540 ? -23.406 -35.509 -31.436 1.00 76.88 540 ASN A O 1
ATOM 4318 N N . ASN A 1 541 ? -24.647 -33.637 -31.487 1.00 76.06 541 ASN A N 1
ATOM 4319 C CA . ASN A 1 541 ? -25.113 -33.754 -32.877 1.00 76.06 541 ASN A CA 1
ATOM 4320 C C . ASN A 1 541 ? -24.358 -32.838 -33.859 1.00 76.06 541 ASN A C 1
ATOM 4322 O O . ASN A 1 541 ? -24.882 -32.510 -34.923 1.00 76.06 541 ASN A O 1
ATOM 4326 N N . GLY A 1 542 ? -23.141 -32.414 -33.508 1.00 80.50 542 GLY A N 1
ATOM 4327 C CA . GLY A 1 542 ? -22.368 -31.473 -34.314 1.00 80.50 542 GLY A CA 1
ATOM 4328 C C . GLY A 1 542 ? -22.743 -30.012 -34.074 1.00 80.50 542 GLY A C 1
ATOM 4329 O O . GLY A 1 542 ? -23.711 -29.687 -33.381 1.00 80.50 542 GLY A O 1
ATOM 4330 N N . TRP A 1 543 ? -21.947 -29.111 -34.640 1.00 91.94 543 TRP A N 1
ATOM 4331 C CA . TRP A 1 543 ? -22.115 -27.670 -34.485 1.00 91.94 543 TRP A CA 1
ATOM 4332 C C . TRP A 1 543 ? -21.934 -26.937 -35.811 1.00 91.94 543 TRP A C 1
ATOM 4334 O O . TRP A 1 543 ? -21.246 -27.411 -36.718 1.00 91.94 543 TRP A O 1
ATOM 4344 N N . LYS A 1 544 ? -22.553 -25.759 -35.911 1.00 91.44 544 LYS A N 1
ATOM 4345 C CA . LYS A 1 544 ? -22.441 -24.839 -37.040 1.00 91.44 544 LYS A CA 1
ATOM 4346 C C . LYS A 1 544 ? -22.082 -23.436 -36.553 1.00 91.44 544 LYS A C 1
ATOM 4348 O O . LYS A 1 544 ? -22.697 -22.948 -35.606 1.00 91.44 544 LYS A O 1
ATOM 4353 N N . VAL A 1 545 ? -21.137 -22.782 -37.222 1.00 93.06 545 VAL A N 1
ATOM 4354 C CA . VAL A 1 545 ? -20.739 -21.387 -36.972 1.00 93.06 545 VAL A CA 1
ATOM 4355 C C . VAL A 1 545 ? -20.945 -20.586 -38.249 1.00 93.06 545 VAL A C 1
ATOM 4357 O O . VAL A 1 545 ? -20.391 -20.939 -39.286 1.00 93.06 545 VAL A O 1
ATOM 4360 N N . GLU A 1 546 ? -21.720 -19.508 -38.186 1.00 92.44 546 GLU A N 1
ATOM 4361 C CA . GLU A 1 546 ? -21.870 -18.569 -39.300 1.00 92.44 546 GLU A CA 1
ATOM 4362 C C . GLU A 1 546 ? -21.157 -17.257 -38.979 1.00 92.44 546 GLU A C 1
ATOM 4364 O O . GLU A 1 546 ? -21.384 -16.692 -37.911 1.00 92.44 546 GLU A O 1
ATOM 4369 N N . LEU A 1 547 ? -20.333 -16.764 -39.905 1.00 92.12 547 LEU A N 1
ATOM 4370 C CA . LEU A 1 547 ? -19.627 -15.485 -39.808 1.00 92.12 547 LEU A CA 1
ATOM 4371 C C . LEU A 1 547 ? -20.094 -14.550 -40.927 1.00 92.12 547 LEU A C 1
ATOM 4373 O O . LEU A 1 547 ? -20.196 -14.974 -42.082 1.00 92.12 547 LEU A O 1
ATOM 4377 N N . ARG A 1 548 ? -20.369 -13.283 -40.594 1.00 91.12 548 ARG A N 1
ATOM 4378 C CA . ARG A 1 548 ? -20.821 -12.261 -41.550 1.00 91.12 548 ARG A CA 1
ATOM 4379 C C . ARG A 1 548 ? -19.902 -11.048 -41.578 1.00 91.12 548 ARG A C 1
ATOM 4381 O O . ARG A 1 548 ? -19.494 -10.563 -40.528 1.00 91.12 548 ARG A O 1
ATOM 4388 N N . PHE A 1 549 ? -19.688 -10.515 -42.775 1.00 88.81 549 PHE A N 1
ATOM 4389 C CA . PHE A 1 549 ? -18.872 -9.340 -43.057 1.00 88.81 549 PHE A CA 1
ATOM 4390 C C . PHE A 1 549 ? -19.644 -8.327 -43.908 1.00 88.81 549 PHE A C 1
ATOM 4392 O O . PHE A 1 549 ? -20.498 -8.697 -44.717 1.00 88.81 549 PHE A O 1
ATOM 4399 N N . ASP A 1 550 ? -19.360 -7.037 -43.738 1.00 84.38 550 ASP A N 1
ATOM 4400 C CA . ASP A 1 550 ? -20.036 -5.961 -44.476 1.00 84.38 550 ASP A CA 1
ATOM 4401 C C . ASP A 1 550 ? -19.499 -5.806 -45.911 1.00 84.38 550 ASP A C 1
ATOM 4403 O O . ASP A 1 550 ? -20.173 -5.230 -46.772 1.00 84.38 550 ASP A O 1
ATOM 4407 N N . ARG A 1 551 ? -18.329 -6.392 -46.201 1.00 83.38 551 ARG A N 1
ATOM 4408 C CA . ARG A 1 551 ? -17.659 -6.407 -47.507 1.00 83.38 551 ARG A CA 1
ATOM 4409 C C . ARG A 1 551 ? -17.192 -7.818 -47.892 1.00 83.38 551 ARG A C 1
ATOM 4411 O O . ARG A 1 551 ? -16.973 -8.642 -47.006 1.00 83.38 551 ARG A O 1
ATOM 4418 N N . PRO A 1 552 ? -17.073 -8.127 -49.201 1.00 87.19 552 PRO A N 1
ATOM 4419 C CA . PRO A 1 552 ? -16.606 -9.435 -49.658 1.00 87.19 552 PRO A CA 1
ATOM 4420 C C . PRO A 1 552 ? -15.183 -9.738 -49.163 1.00 87.19 552 PRO A C 1
ATOM 4422 O O . PRO A 1 552 ? -14.323 -8.868 -49.238 1.00 87.19 552 PRO A O 1
ATOM 4425 N N . THR A 1 553 ? -14.932 -10.963 -48.705 1.00 89.94 553 THR A N 1
ATOM 4426 C CA . THR A 1 553 ? -13.642 -11.430 -48.172 1.00 89.94 553 THR A CA 1
ATOM 4427 C C . THR A 1 553 ? -13.378 -12.899 -48.525 1.00 89.94 553 THR A C 1
ATOM 4429 O O . THR A 1 553 ? -14.247 -13.601 -49.042 1.00 89.94 553 THR A O 1
ATOM 4432 N N . MET A 1 554 ? -12.167 -13.383 -48.281 1.00 89.25 554 MET A N 1
ATOM 4433 C CA . MET A 1 554 ? -11.831 -14.806 -48.264 1.00 89.25 554 MET A CA 1
ATOM 4434 C C . MET A 1 554 ? -11.588 -15.236 -46.823 1.00 89.25 554 MET A C 1
ATOM 4436 O O . MET A 1 554 ? -10.973 -14.495 -46.066 1.00 89.25 554 MET A O 1
ATOM 4440 N N . ILE A 1 555 ? -12.049 -16.426 -46.441 1.00 90.62 555 ILE A N 1
ATOM 4441 C CA . ILE A 1 555 ? -11.922 -16.897 -45.063 1.00 90.62 555 ILE A CA 1
ATOM 4442 C C . ILE A 1 555 ? -11.416 -18.338 -45.014 1.00 90.62 555 ILE A C 1
ATOM 4444 O O . ILE A 1 555 ? -11.901 -19.198 -45.752 1.00 90.62 555 ILE A O 1
ATOM 4448 N N . ASP A 1 556 ? -10.481 -18.590 -44.105 1.00 85.62 556 ASP A N 1
ATOM 4449 C CA . ASP A 1 556 ? -9.961 -19.913 -43.772 1.00 85.62 556 ASP A CA 1
ATOM 4450 C C . ASP A 1 556 ? -10.254 -20.194 -42.290 1.00 85.62 556 ASP A C 1
ATOM 4452 O O . ASP A 1 556 ? -10.019 -19.338 -41.439 1.00 85.62 556 ASP A O 1
ATOM 4456 N N . ALA A 1 557 ? -10.760 -21.382 -41.948 1.00 87.25 557 ALA A N 1
ATOM 4457 C CA . ALA A 1 557 ? -10.962 -21.789 -40.554 1.00 87.25 557 ALA A CA 1
ATOM 4458 C C . ALA A 1 557 ? -10.495 -23.230 -40.329 1.00 87.25 557 ALA A C 1
ATOM 4460 O O . ALA A 1 557 ? -10.750 -24.123 -41.138 1.00 87.25 557 ALA A O 1
ATOM 4461 N N . TRP A 1 558 ? -9.815 -23.471 -39.208 1.00 76.94 558 TRP A N 1
ATOM 4462 C CA . TRP A 1 558 ? -9.125 -24.744 -38.969 1.00 76.94 558 TRP A CA 1
ATOM 4463 C C . TRP A 1 558 ? -10.023 -25.816 -38.346 1.00 76.94 558 TRP A C 1
ATOM 4465 O O . TRP A 1 558 ? -9.890 -27.004 -38.663 1.00 76.94 558 TRP A O 1
ATOM 4475 N N . LEU A 1 559 ? -10.960 -25.405 -37.486 1.00 76.56 559 LEU A N 1
ATOM 4476 C CA . LEU A 1 559 ? -11.808 -26.312 -36.707 1.00 76.56 559 LEU A CA 1
ATOM 4477 C C . LEU A 1 559 ? -13.108 -26.712 -37.417 1.00 76.56 559 LEU A C 1
ATOM 4479 O O . LEU A 1 559 ? -13.732 -27.684 -37.001 1.00 76.56 559 LEU A O 1
ATOM 4483 N N . GLY A 1 560 ? -13.505 -26.025 -38.491 1.00 84.62 560 GLY A N 1
ATOM 4484 C CA . GLY A 1 560 ? -14.726 -26.321 -39.249 1.00 84.62 560 GLY A CA 1
ATOM 4485 C C . GLY A 1 560 ? -14.465 -26.520 -40.739 1.00 84.62 560 GLY A C 1
ATOM 4486 O O . GLY A 1 560 ? -13.498 -25.997 -41.281 1.00 84.62 560 GLY A O 1
ATOM 4487 N N . ASN A 1 561 ? -15.333 -27.278 -41.405 1.00 85.88 561 ASN A N 1
ATOM 4488 C CA . ASN A 1 561 ? -15.385 -27.348 -42.863 1.00 85.88 561 ASN A CA 1
ATOM 4489 C C . ASN A 1 561 ? -16.333 -26.261 -43.376 1.00 85.88 561 ASN A C 1
ATOM 4491 O O . ASN A 1 561 ? -17.455 -26.143 -42.876 1.00 85.88 561 ASN A O 1
ATOM 4495 N N . LEU A 1 562 ? -15.904 -25.479 -44.370 1.00 89.06 562 LEU A N 1
ATOM 4496 C CA . LEU A 1 562 ? -16.778 -24.501 -45.017 1.00 89.06 562 LEU A CA 1
ATOM 4497 C C . LEU A 1 562 ? -17.904 -25.248 -45.745 1.00 89.06 562 LEU A C 1
ATOM 4499 O O . LEU A 1 562 ? -17.650 -26.005 -46.679 1.00 89.06 562 LEU A O 1
ATOM 4503 N N . HIS A 1 563 ? -19.139 -25.044 -45.300 1.00 88.38 563 HIS A N 1
ATOM 4504 C CA . HIS A 1 563 ? -20.321 -25.705 -45.844 1.00 88.38 563 HIS A CA 1
ATOM 4505 C C . HIS A 1 563 ? -20.981 -24.877 -46.948 1.00 88.38 563 HIS A C 1
ATOM 4507 O O . HIS A 1 563 ? -21.324 -25.410 -48.000 1.00 88.38 563 HIS A O 1
ATOM 4513 N N . SER A 1 564 ? -21.134 -23.567 -46.737 1.00 87.19 564 SER A N 1
ATOM 4514 C CA . SER A 1 564 ? -21.700 -22.657 -47.738 1.00 87.19 564 SER A CA 1
ATOM 4515 C C . SER A 1 564 ? -21.182 -21.232 -47.569 1.00 87.19 564 SER A C 1
ATOM 4517 O O . SER A 1 564 ? -20.846 -20.815 -46.459 1.00 87.19 564 SER A O 1
ATOM 4519 N N . LYS A 1 565 ? -21.172 -20.461 -48.661 1.00 89.50 565 LYS A N 1
ATOM 4520 C CA .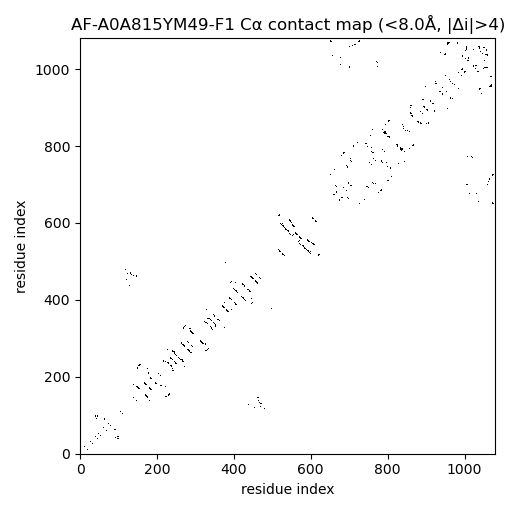 LYS A 1 565 ? -20.887 -19.022 -48.638 1.00 89.50 565 LYS A CA 1
ATOM 4521 C C . LYS A 1 565 ? -21.832 -18.235 -49.546 1.00 89.50 565 LYS A C 1
ATOM 4523 O O . LYS A 1 565 ? -22.220 -18.743 -50.595 1.00 89.50 565 LYS A O 1
ATOM 4528 N N . ILE A 1 566 ? -22.175 -17.007 -49.154 1.00 87.00 566 ILE A N 1
ATOM 4529 C CA . ILE A 1 566 ? -23.051 -16.091 -49.909 1.00 87.00 566 ILE A CA 1
ATOM 4530 C C . ILE A 1 566 ? -22.285 -14.793 -50.168 1.00 87.00 566 ILE A C 1
ATOM 4532 O O . ILE A 1 566 ? -21.794 -14.174 -49.222 1.00 87.00 566 ILE A O 1
ATOM 4536 N N . ASP A 1 567 ? -22.144 -14.419 -51.443 1.00 83.38 567 ASP A N 1
ATOM 4537 C CA . ASP A 1 567 ? -21.490 -13.192 -51.937 1.00 83.38 567 ASP A CA 1
ATOM 4538 C C . ASP A 1 567 ? -20.108 -12.885 -51.332 1.00 83.38 567 ASP A C 1
ATOM 4540 O O . ASP A 1 567 ? -19.685 -11.730 -51.268 1.00 83.38 567 ASP A O 1
ATOM 4544 N N . ASN A 1 568 ? -19.401 -13.924 -50.865 1.00 87.88 568 ASN A N 1
ATOM 4545 C CA . ASN A 1 568 ? -18.160 -13.818 -50.090 1.00 87.88 568 ASN A CA 1
ATOM 4546 C C . ASN A 1 568 ? -18.285 -12.924 -48.834 1.00 87.88 568 ASN A C 1
ATOM 4548 O O . ASN A 1 568 ? -17.291 -12.411 -48.337 1.00 87.88 568 ASN A O 1
ATOM 4552 N N . ARG A 1 569 ? -19.498 -12.726 -48.310 1.00 85.50 569 ARG A N 1
ATOM 4553 C CA . ARG A 1 569 ? -19.771 -11.929 -47.102 1.00 85.50 569 ARG A CA 1
ATOM 4554 C C . ARG A 1 569 ? -20.287 -12.766 -45.946 1.00 85.50 569 ARG A C 1
ATOM 4556 O O . ARG A 1 569 ? -20.114 -12.382 -44.799 1.00 85.50 569 ARG A O 1
ATOM 4563 N N . ILE A 1 570 ? -20.935 -13.889 -46.236 1.00 88.00 570 ILE A N 1
ATOM 4564 C CA . ILE A 1 570 ? -21.499 -14.792 -45.231 1.00 88.00 570 ILE A CA 1
ATOM 4565 C C . ILE A 1 570 ? -20.868 -16.161 -45.430 1.00 88.00 570 ILE A C 1
ATOM 4567 O O . ILE A 1 570 ? -20.890 -16.676 -46.548 1.00 88.00 570 ILE A O 1
ATOM 4571 N N . PHE A 1 571 ? -20.337 -16.750 -44.362 1.00 92.31 571 PHE A N 1
ATOM 4572 C CA . PHE A 1 571 ? -19.667 -18.049 -44.381 1.00 92.31 571 PHE A CA 1
ATOM 4573 C C . PHE A 1 571 ? -20.232 -18.941 -43.288 1.00 92.31 571 PHE A C 1
ATOM 4575 O O . PHE A 1 571 ? -20.194 -18.575 -42.118 1.00 92.31 571 PHE A O 1
ATOM 4582 N N . LEU A 1 572 ? -20.734 -20.114 -43.669 1.00 92.19 572 LEU A N 1
ATOM 4583 C CA . LEU A 1 572 ? -21.255 -21.118 -42.750 1.00 92.19 572 LEU A CA 1
ATOM 4584 C C . LEU A 1 572 ? -20.278 -22.287 -42.667 1.00 92.19 572 LEU A C 1
ATOM 4586 O O . LEU A 1 572 ? -20.018 -22.962 -43.663 1.00 92.19 572 LEU A O 1
ATOM 4590 N N . PHE A 1 573 ? -19.779 -22.545 -41.468 1.00 94.00 573 PHE A N 1
ATOM 4591 C CA . PHE A 1 573 ? -18.909 -23.661 -41.137 1.00 94.00 573 PHE A CA 1
ATOM 4592 C C . PHE A 1 573 ? -19.664 -24.712 -40.343 1.00 94.00 573 PHE A C 1
ATOM 4594 O O . PHE A 1 573 ? -20.494 -24.377 -39.501 1.00 94.00 573 PHE A O 1
ATOM 4601 N N . ILE A 1 574 ? -19.332 -25.977 -40.574 1.00 92.25 574 ILE A N 1
ATOM 4602 C CA . ILE A 1 574 ? -19.821 -27.108 -39.783 1.00 92.25 574 ILE A CA 1
ATOM 4603 C C . ILE A 1 574 ? -18.648 -27.886 -39.193 1.00 92.25 574 ILE A C 1
ATOM 4605 O O . ILE A 1 574 ? -17.533 -27.833 -39.721 1.00 92.25 574 ILE A O 1
ATOM 4609 N N . ASN A 1 575 ? -18.891 -28.606 -38.102 1.00 90.56 575 ASN A N 1
ATOM 4610 C CA . ASN A 1 575 ? -17.880 -29.429 -37.446 1.00 90.56 575 ASN A CA 1
ATOM 4611 C C . ASN A 1 575 ? -17.218 -30.439 -38.403 1.00 90.56 575 ASN A C 1
ATOM 4613 O O . ASN A 1 575 ? -17.813 -30.913 -39.373 1.00 90.56 575 ASN A O 1
ATOM 4617 N N . LYS A 1 576 ? -15.974 -30.804 -38.096 1.00 85.88 576 LYS A N 1
ATOM 4618 C CA . LYS A 1 576 ? -15.275 -31.937 -38.709 1.00 85.88 576 LYS A CA 1
ATOM 4619 C C . LYS A 1 576 ? -15.726 -33.242 -38.046 1.00 85.88 576 LYS A C 1
ATOM 4621 O O . LYS A 1 576 ? -16.359 -33.246 -36.987 1.00 85.88 576 LYS A O 1
ATOM 4626 N N . ASN A 1 577 ? -15.370 -34.371 -38.655 1.00 82.31 577 ASN A N 1
ATOM 4627 C CA . ASN A 1 577 ? -15.816 -35.697 -38.208 1.00 82.31 577 ASN A CA 1
ATOM 4628 C C . ASN A 1 577 ? -15.355 -36.053 -36.779 1.00 82.31 577 ASN A C 1
ATOM 4630 O O . ASN A 1 577 ? -15.939 -36.932 -36.159 1.00 82.31 577 ASN A O 1
ATOM 4634 N N . TRP A 1 578 ? -14.324 -35.382 -36.257 1.00 76.62 578 TRP A N 1
ATOM 4635 C CA . TRP A 1 578 ? -13.700 -35.679 -34.963 1.00 76.62 578 TRP A CA 1
ATOM 4636 C C . TRP A 1 578 ? -14.011 -34.664 -33.849 1.00 76.62 578 TRP A C 1
ATOM 4638 O O . TRP A 1 578 ? -13.677 -34.928 -32.701 1.00 76.62 578 TRP A O 1
ATOM 4648 N N . ASN A 1 579 ? -14.647 -33.520 -34.140 1.00 85.69 579 ASN A N 1
ATOM 4649 C CA . ASN A 1 579 ? -14.953 -32.481 -33.138 1.00 85.69 579 ASN A CA 1
ATOM 4650 C C . ASN A 1 579 ? -16.439 -32.122 -33.063 1.00 85.69 579 ASN A C 1
ATOM 4652 O O . ASN A 1 579 ? -16.791 -31.000 -32.717 1.00 85.69 579 ASN A O 1
ATOM 4656 N N . ALA A 1 580 ? -17.318 -33.068 -33.391 1.00 84.56 580 ALA A N 1
ATOM 4657 C CA . ALA A 1 580 ? -18.763 -32.867 -33.342 1.00 84.56 580 ALA A CA 1
ATOM 4658 C C . ALA A 1 580 ? -19.310 -32.653 -31.917 1.00 84.56 580 ALA A C 1
ATOM 4660 O O . ALA A 1 580 ? -20.387 -32.076 -31.764 1.00 84.56 580 ALA A O 1
ATOM 4661 N N . GLN A 1 581 ? -18.589 -33.135 -30.899 1.00 85.88 581 GLN A N 1
ATOM 4662 C CA . GLN A 1 581 ? -19.033 -33.147 -29.507 1.00 85.88 581 GLN A CA 1
ATOM 4663 C C . GLN A 1 581 ? -18.422 -31.997 -28.699 1.00 85.88 581 GLN A C 1
ATOM 4665 O O . GLN A 1 581 ? -17.211 -31.788 -28.752 1.00 85.88 581 GLN A O 1
ATOM 4670 N N . LEU A 1 582 ? -19.247 -31.274 -27.934 1.00 84.75 582 LEU A N 1
ATOM 4671 C CA . LEU A 1 582 ? -18.812 -30.198 -27.035 1.00 84.75 582 LEU A CA 1
ATOM 4672 C C . LEU A 1 582 ? -19.454 -30.358 -25.647 1.00 84.75 582 LEU A C 1
ATOM 4674 O O . LEU A 1 582 ? -20.677 -30.460 -25.528 1.00 84.75 582 LEU A O 1
ATOM 4678 N N . ALA A 1 583 ? -18.625 -30.353 -24.600 1.00 73.62 583 ALA A N 1
ATOM 4679 C CA . ALA A 1 583 ? -19.037 -30.619 -23.222 1.00 73.62 583 ALA A CA 1
ATOM 4680 C C . ALA A 1 583 ? -19.750 -29.423 -22.566 1.00 73.62 583 ALA A C 1
ATOM 4682 O O . ALA A 1 583 ? -19.431 -28.261 -22.834 1.00 73.62 583 ALA A O 1
ATOM 4683 N N . LEU A 1 584 ? -20.682 -29.707 -21.651 1.00 70.50 584 LEU A N 1
ATOM 4684 C CA . LEU A 1 584 ? -21.360 -28.695 -20.835 1.00 70.50 584 LEU A CA 1
ATOM 4685 C C . LEU A 1 584 ? -20.351 -27.872 -20.010 1.00 70.50 584 LEU A C 1
ATOM 4687 O O . LEU A 1 584 ? -19.442 -28.422 -19.398 1.00 70.50 584 LEU A O 1
ATOM 4691 N N . ASN A 1 585 ? -20.557 -26.556 -19.962 1.00 63.31 585 ASN A N 1
ATOM 4692 C CA . ASN A 1 585 ? -19.735 -25.548 -19.283 1.00 63.31 585 ASN A CA 1
ATOM 4693 C C . ASN A 1 585 ? -18.302 -25.391 -19.826 1.00 63.31 585 ASN A C 1
ATOM 4695 O O . ASN A 1 585 ? -17.488 -24.717 -19.198 1.00 63.31 585 ASN A O 1
ATOM 4699 N N . SER A 1 586 ? -17.997 -25.959 -20.997 1.00 78.19 586 SER A N 1
ATOM 4700 C CA . SER A 1 586 ? -16.733 -25.707 -21.700 1.00 78.19 586 SER A CA 1
ATOM 4701 C C . SER A 1 586 ? -16.770 -24.396 -22.498 1.00 78.19 586 SER A C 1
ATOM 4703 O O . SER A 1 586 ? -17.841 -23.907 -22.866 1.00 78.19 586 SER A O 1
ATOM 4705 N N . LEU A 1 587 ? -15.600 -23.817 -22.776 1.00 82.75 587 LEU A N 1
ATOM 4706 C CA . LEU A 1 587 ? -15.447 -22.673 -23.678 1.00 82.75 587 LEU A CA 1
ATOM 4707 C C . LEU A 1 587 ? -14.988 -23.183 -25.050 1.00 82.75 587 LEU A C 1
ATOM 4709 O O . LEU A 1 587 ? -13.904 -23.749 -25.166 1.00 82.75 587 LEU A O 1
ATOM 4713 N N . PHE A 1 588 ? -15.814 -23.007 -26.080 1.00 87.25 588 PHE A N 1
ATOM 4714 C CA . PHE A 1 588 ? -15.494 -23.398 -27.450 1.00 87.25 588 PHE A CA 1
ATOM 4715 C C . PHE A 1 588 ? -14.874 -22.224 -28.211 1.00 87.25 588 PHE A C 1
ATOM 4717 O O . PHE A 1 588 ? -15.528 -21.205 -28.416 1.00 87.25 588 PHE A O 1
ATOM 4724 N N . GLU A 1 589 ? -13.624 -22.370 -28.641 1.00 88.62 589 GLU A N 1
ATOM 4725 C CA . GLU A 1 589 ? -12.896 -21.348 -29.398 1.00 88.62 589 GLU A CA 1
ATOM 4726 C C . GLU A 1 589 ? -12.856 -21.707 -30.890 1.00 88.62 589 GLU A C 1
ATOM 4728 O O . GLU A 1 589 ? -12.244 -22.698 -31.284 1.00 88.62 589 GLU A O 1
ATOM 4733 N N . PHE A 1 590 ? -13.487 -20.899 -31.743 1.00 90.31 590 PHE A N 1
ATOM 4734 C CA . PHE A 1 590 ? -13.492 -21.070 -33.195 1.00 90.31 590 PHE A CA 1
ATOM 4735 C C . PHE A 1 590 ? -12.569 -20.045 -33.865 1.00 90.31 590 PHE A C 1
ATOM 4737 O O . PHE A 1 590 ? -12.920 -18.873 -34.007 1.00 90.31 590 PHE A O 1
ATOM 4744 N N . LYS A 1 591 ? -11.378 -20.496 -34.275 1.00 90.50 591 LYS A N 1
ATOM 4745 C CA . LYS A 1 591 ? -10.350 -19.665 -34.923 1.00 90.50 591 LYS A CA 1
ATOM 4746 C C . LYS A 1 591 ? -10.519 -19.598 -36.439 1.00 90.50 591 LYS A C 1
ATOM 4748 O O . LYS A 1 591 ? -10.698 -20.638 -37.085 1.00 90.50 591 LYS A O 1
ATOM 4753 N N . PHE A 1 592 ? -10.402 -18.399 -37.001 1.00 92.31 592 PHE A N 1
ATOM 4754 C CA . PHE A 1 592 ? -10.468 -18.143 -38.437 1.00 92.31 592 PHE A CA 1
ATOM 4755 C C . PHE A 1 592 ? -9.524 -17.013 -38.867 1.00 92.31 592 PHE A C 1
ATOM 4757 O O . PHE A 1 592 ? -9.164 -16.145 -38.078 1.00 92.31 592 PHE A O 1
ATOM 4764 N N . VAL A 1 593 ? -9.175 -17.005 -40.150 1.00 92.12 593 VAL A N 1
ATOM 4765 C CA . VAL A 1 593 ? -8.386 -15.963 -40.808 1.00 92.12 593 VAL A CA 1
ATOM 4766 C C . VAL A 1 593 ? -9.193 -15.390 -41.967 1.00 92.12 593 VAL A C 1
ATOM 4768 O O . VAL A 1 593 ? -9.623 -16.151 -42.832 1.00 92.12 593 VAL A O 1
ATOM 4771 N N . ALA A 1 594 ? -9.379 -14.071 -42.006 1.00 91.06 594 ALA A N 1
ATOM 4772 C CA . ALA A 1 594 ? -10.044 -13.354 -43.094 1.00 91.06 594 ALA A CA 1
ATOM 4773 C C . ALA A 1 594 ? -9.019 -12.558 -43.931 1.00 91.06 594 ALA A C 1
ATOM 4775 O O . ALA A 1 594 ? -8.117 -11.948 -43.366 1.00 91.06 594 ALA A O 1
ATOM 4776 N N . LYS A 1 595 ? -9.127 -12.576 -45.268 1.00 88.56 595 LYS A N 1
ATOM 4777 C CA . LYS A 1 595 ? -8.151 -12.011 -46.231 1.00 88.56 595 LYS A CA 1
ATOM 4778 C C . LYS A 1 595 ? -8.840 -11.297 -47.404 1.00 88.56 595 LYS A C 1
ATOM 4780 O O . LYS A 1 595 ? -9.976 -11.623 -47.741 1.00 88.56 595 LYS A O 1
ATOM 4785 N N . GLY A 1 596 ? -8.134 -10.398 -48.088 1.00 82.75 596 GLY A N 1
ATOM 4786 C CA . GLY A 1 596 ? -8.615 -9.673 -49.272 1.00 82.75 596 GLY A CA 1
ATOM 4787 C C . GLY A 1 596 ? -9.059 -8.241 -48.965 1.00 82.75 596 GLY A C 1
ATOM 4788 O O . GLY A 1 596 ? -10.150 -7.833 -49.359 1.00 82.75 596 GLY A O 1
ATOM 4789 N N . GLY A 1 597 ? -8.226 -7.502 -48.234 1.00 77.38 597 GLY A N 1
ATOM 4790 C CA . GLY A 1 597 ? -8.418 -6.090 -47.906 1.00 77.38 597 GLY A CA 1
ATOM 4791 C C . GLY A 1 597 ? -9.476 -5.837 -46.834 1.00 77.38 597 GLY A C 1
ATOM 4792 O O . GLY A 1 597 ? -10.133 -4.796 -46.871 1.00 77.38 597 GLY A O 1
ATOM 4793 N N . ILE A 1 598 ? -9.688 -6.796 -45.923 1.00 81.75 598 ILE A N 1
ATOM 4794 C CA . ILE A 1 598 ? -10.703 -6.711 -44.868 1.00 81.75 598 ILE A CA 1
ATOM 4795 C C . ILE A 1 598 ? -10.075 -6.449 -43.495 1.00 81.75 598 ILE A C 1
ATOM 4797 O O . ILE A 1 598 ? -9.119 -7.121 -43.116 1.00 81.75 598 ILE A O 1
ATOM 4801 N N . ALA A 1 599 ? -10.635 -5.506 -42.738 1.00 84.25 599 ALA A N 1
ATOM 4802 C CA . ALA A 1 599 ? -10.220 -5.201 -41.370 1.00 84.25 599 ALA A CA 1
ATOM 4803 C C . ALA A 1 599 ? -11.187 -5.838 -40.348 1.00 84.25 599 ALA A C 1
ATOM 4805 O O . ALA A 1 599 ? -12.336 -6.135 -40.696 1.00 84.25 599 ALA A O 1
ATOM 4806 N N . PRO A 1 600 ? -10.806 -6.002 -39.067 1.00 82.12 600 PRO A N 1
ATOM 4807 C CA . PRO A 1 600 ? -11.699 -6.492 -38.013 1.00 82.12 600 PRO A CA 1
ATOM 4808 C C . PRO A 1 600 ? -12.999 -5.694 -37.884 1.00 82.12 600 PRO A C 1
ATOM 4810 O O . PRO A 1 600 ? -14.051 -6.260 -37.591 1.00 82.12 600 PRO A O 1
ATOM 4813 N N . SER A 1 601 ? -12.956 -4.389 -38.168 1.00 78.12 601 SER A N 1
ATOM 4814 C CA . SER A 1 601 ? -14.128 -3.504 -38.169 1.00 78.12 601 SER A CA 1
ATOM 4815 C C . SER A 1 601 ? -15.194 -3.884 -39.205 1.00 78.12 601 SER A C 1
ATOM 4817 O O . SER A 1 601 ? -16.352 -3.504 -39.050 1.00 78.12 601 SER A O 1
ATOM 4819 N N . ASN A 1 602 ? -14.836 -4.664 -40.228 1.00 85.50 602 ASN A N 1
ATOM 4820 C CA . ASN A 1 602 ? -15.759 -5.175 -41.240 1.00 85.50 602 ASN A CA 1
ATOM 4821 C C . ASN A 1 602 ? -16.520 -6.435 -40.791 1.00 85.50 602 ASN A C 1
ATOM 4823 O O . ASN A 1 602 ? -17.408 -6.901 -41.509 1.00 85.50 602 ASN A O 1
ATOM 4827 N N . PHE A 1 603 ? -16.192 -7.017 -39.631 1.00 84.75 603 PHE A N 1
ATOM 4828 C CA . PHE A 1 603 ? -16.948 -8.126 -39.053 1.00 84.75 603 PHE A CA 1
ATOM 4829 C C . PHE A 1 603 ? -18.299 -7.638 -38.512 1.00 84.75 603 PHE A C 1
ATOM 4831 O O . PHE A 1 603 ? -18.367 -6.779 -37.635 1.00 84.75 603 PHE A O 1
ATOM 4838 N N . VAL A 1 604 ? -19.392 -8.217 -39.012 1.00 82.06 604 VAL A N 1
ATOM 4839 C CA . VAL A 1 604 ? -20.763 -7.746 -38.757 1.00 82.06 604 VAL A CA 1
ATOM 4840 C C . VAL A 1 604 ? -21.470 -8.548 -37.685 1.00 82.06 604 VAL A C 1
ATOM 4842 O O . VAL A 1 604 ? -22.235 -7.962 -36.929 1.00 82.06 604 VAL A O 1
ATOM 4845 N N . ALA A 1 605 ? -21.315 -9.871 -37.642 1.00 81.81 605 ALA A N 1
ATOM 4846 C CA . ALA A 1 605 ? -21.999 -10.715 -36.661 1.00 81.81 605 ALA A CA 1
ATOM 4847 C C . ALA A 1 605 ? -21.585 -12.190 -36.772 1.00 81.81 605 ALA A C 1
ATOM 4849 O O . ALA A 1 605 ? -21.085 -12.629 -37.812 1.00 81.81 605 ALA A O 1
ATOM 4850 N N . ALA A 1 606 ? -21.872 -12.959 -35.716 1.00 84.19 606 ALA A N 1
ATOM 4851 C CA . ALA A 1 606 ? -21.771 -14.417 -35.728 1.00 84.19 606 ALA A CA 1
ATOM 4852 C C . ALA A 1 606 ? -23.013 -15.115 -35.165 1.00 84.19 606 ALA A C 1
ATOM 4854 O O . ALA A 1 606 ? -23.665 -14.616 -34.242 1.00 84.19 606 ALA A O 1
ATOM 4855 N N . TRP A 1 607 ? -23.283 -16.314 -35.689 1.00 88.88 607 TRP A N 1
ATOM 4856 C CA . TRP A 1 607 ? -24.273 -17.262 -35.177 1.00 88.88 607 TRP A CA 1
ATOM 4857 C C . TRP A 1 607 ? -23.605 -18.581 -34.803 1.00 88.88 607 TRP A C 1
ATOM 4859 O O . TRP A 1 607 ? -22.667 -19.025 -35.463 1.00 88.88 607 TRP A O 1
ATOM 4869 N N . PHE A 1 608 ? -24.145 -19.239 -33.782 1.00 88.38 608 PHE A N 1
ATOM 4870 C CA . PHE A 1 608 ? -23.788 -20.598 -33.397 1.00 88.38 608 PHE A CA 1
ATOM 4871 C C . PHE A 1 608 ? -25.046 -21.453 -33.312 1.00 88.38 608 PHE A C 1
ATOM 4873 O O . PHE A 1 608 ? -25.990 -21.097 -32.606 1.00 88.38 608 PHE A O 1
ATOM 4880 N N . ASN A 1 609 ? -25.077 -22.560 -34.058 1.00 86.56 609 ASN A N 1
ATOM 4881 C CA . ASN A 1 609 ? -26.251 -23.426 -34.206 1.00 86.56 609 ASN A CA 1
ATOM 4882 C C . ASN A 1 609 ? -27.536 -22.626 -34.474 1.00 86.56 609 ASN A C 1
ATOM 4884 O O . ASN A 1 609 ? -28.537 -22.781 -33.777 1.00 86.56 609 ASN A O 1
ATOM 4888 N N . GLU A 1 610 ? -27.466 -21.732 -35.467 1.00 78.88 610 GLU A N 1
ATOM 4889 C CA . GLU A 1 610 ? -28.591 -20.914 -35.952 1.00 78.88 610 GLU A CA 1
ATOM 4890 C C . GLU A 1 610 ? -29.106 -19.873 -34.934 1.00 78.88 610 GLU A C 1
ATOM 4892 O O . GLU A 1 610 ? -30.087 -19.175 -35.189 1.00 78.88 610 GLU A O 1
ATOM 4897 N N . LYS A 1 611 ? -28.401 -19.679 -33.809 1.00 75.62 611 LYS A N 1
ATOM 4898 C CA . LYS A 1 611 ? -28.685 -18.625 -32.824 1.00 75.62 611 LYS A CA 1
ATOM 4899 C C . LYS A 1 611 ? -27.656 -17.496 -32.910 1.00 75.62 611 LYS A C 1
ATOM 4901 O O . LYS A 1 611 ? -26.463 -17.796 -32.952 1.00 75.62 611 LYS A O 1
ATOM 4906 N N . PRO A 1 612 ? -28.075 -16.217 -32.917 1.00 74.19 612 PRO A N 1
ATOM 4907 C CA . PRO A 1 612 ? -27.141 -15.095 -32.934 1.00 74.19 612 PRO A CA 1
ATOM 4908 C C . PRO A 1 612 ? -26.338 -15.078 -31.636 1.00 74.19 612 PRO A C 1
ATOM 4910 O O . PRO A 1 612 ? -26.909 -15.207 -30.552 1.00 74.19 612 PRO A O 1
ATOM 4913 N N . ILE A 1 613 ? -25.023 -14.921 -31.752 1.00 77.38 613 ILE A N 1
ATOM 4914 C CA . ILE A 1 613 ? -24.110 -14.900 -30.604 1.00 77.38 613 ILE A CA 1
ATOM 4915 C C . ILE A 1 613 ? -23.260 -13.630 -30.522 1.00 77.38 613 ILE A C 1
ATOM 4917 O O . ILE A 1 613 ? -22.812 -13.306 -29.427 1.00 77.38 613 ILE A O 1
ATOM 4921 N N . LEU A 1 614 ? -23.075 -12.896 -31.628 1.00 72.31 614 LEU A N 1
ATOM 4922 C CA . LEU A 1 614 ? -22.361 -11.613 -31.667 1.00 72.31 614 LEU A CA 1
ATOM 4923 C C . LEU A 1 614 ? -22.925 -10.663 -32.727 1.00 72.31 614 LEU A C 1
ATOM 4925 O O . LEU A 1 614 ? -23.303 -11.113 -33.807 1.00 72.31 614 LEU A O 1
ATOM 4929 N N . SER A 1 615 ? -22.887 -9.355 -32.449 1.00 60.16 615 SER A N 1
ATOM 4930 C CA . SER A 1 615 ? -23.158 -8.268 -33.404 1.00 60.16 615 SER A CA 1
ATOM 4931 C C . SER A 1 615 ? -22.019 -7.240 -33.400 1.00 60.16 615 SER A C 1
ATOM 4933 O O . SER A 1 615 ? -21.565 -6.797 -32.346 1.00 60.16 615 SER A O 1
ATOM 4935 N N . GLY A 1 616 ? -21.548 -6.889 -34.589 1.00 53.19 616 GLY A N 1
ATOM 4936 C CA . GLY A 1 616 ? -20.318 -6.171 -34.894 1.00 53.19 616 GLY A CA 1
ATOM 4937 C C . GLY A 1 616 ? -20.424 -4.686 -34.603 1.00 53.19 616 GLY A C 1
ATOM 4938 O O . GLY A 1 616 ? -20.925 -3.929 -35.424 1.00 53.19 616 GLY A O 1
ATOM 4939 N N . SER A 1 617 ? -19.966 -4.308 -33.409 1.00 47.09 617 SER A N 1
ATOM 4940 C CA . SER A 1 617 ? -19.318 -3.015 -33.118 1.00 47.09 617 SER A CA 1
ATOM 4941 C C . SER A 1 617 ? -18.911 -2.859 -31.642 1.00 47.09 617 SER A C 1
ATOM 4943 O O . SER A 1 617 ? -18.294 -1.858 -31.304 1.00 47.09 617 SER A O 1
ATOM 4945 N N . SER A 1 618 ? -19.252 -3.792 -30.740 1.00 42.06 618 SER A N 1
ATOM 4946 C CA . SER A 1 618 ? -19.026 -3.626 -29.286 1.00 42.06 618 SER A CA 1
ATOM 4947 C C . SER A 1 618 ? -18.335 -4.805 -28.584 1.00 42.06 618 SER A C 1
ATOM 4949 O O . SER A 1 618 ? -18.337 -4.866 -27.360 1.00 42.06 618 SER A O 1
ATOM 4951 N N . SER A 1 619 ? -17.765 -5.762 -29.325 1.00 46.44 619 SER A N 1
ATOM 4952 C CA . SER A 1 619 ? -17.223 -7.011 -28.744 1.00 46.44 619 SER A CA 1
ATOM 4953 C C . SER A 1 619 ? -15.904 -7.472 -29.372 1.00 46.44 619 SER A C 1
ATOM 4955 O O . SER A 1 619 ? -15.600 -8.661 -29.325 1.00 46.44 619 SER A O 1
ATOM 4957 N N . ILE A 1 620 ? -15.166 -6.549 -29.996 1.00 47.78 620 ILE A N 1
ATOM 4958 C CA . ILE A 1 620 ? -13.882 -6.805 -30.657 1.00 47.78 620 ILE A CA 1
ATOM 4959 C C . ILE A 1 620 ? -12.771 -6.371 -29.697 1.00 47.78 620 ILE A C 1
ATOM 4961 O O . ILE A 1 620 ? -12.644 -5.187 -29.397 1.00 47.78 620 ILE A O 1
ATOM 4965 N N . THR A 1 621 ? -11.983 -7.319 -29.192 1.00 42.66 621 THR A N 1
ATOM 4966 C CA . THR A 1 621 ? -10.798 -7.030 -28.367 1.00 42.66 621 THR A CA 1
ATOM 4967 C C . THR A 1 621 ? -9.537 -7.294 -29.182 1.00 42.66 621 THR A C 1
ATOM 4969 O O . THR A 1 621 ? -9.322 -8.439 -29.580 1.00 42.66 621 THR A O 1
ATOM 4972 N N . HIS A 1 622 ? -8.721 -6.264 -29.424 1.00 37.22 622 HIS A N 1
ATOM 4973 C CA . HIS A 1 622 ? -7.429 -6.391 -30.108 1.00 37.22 622 HIS A CA 1
ATOM 4974 C C . HIS A 1 622 ? -6.339 -6.837 -29.129 1.00 37.22 622 HIS A C 1
ATOM 4976 O O . HIS A 1 622 ? -6.227 -6.289 -28.031 1.00 37.22 622 HIS A O 1
ATOM 4982 N N . VAL A 1 623 ? -5.529 -7.818 -29.526 1.00 32.78 623 VAL A N 1
ATOM 4983 C CA . VAL A 1 623 ? -4.266 -8.126 -28.847 1.00 32.78 623 VAL A CA 1
ATOM 4984 C C . VAL A 1 623 ? -3.233 -7.051 -29.242 1.00 32.78 623 VAL A C 1
ATOM 4986 O O . VAL A 1 623 ? -3.126 -6.743 -30.428 1.00 32.78 623 VAL A O 1
ATOM 4989 N N . PRO A 1 624 ? -2.489 -6.439 -28.298 1.00 27.27 624 PRO A N 1
ATOM 4990 C CA . PRO A 1 624 ? -1.433 -5.482 -28.627 1.00 27.27 624 PRO A CA 1
ATOM 4991 C C . PRO A 1 624 ? -0.331 -6.161 -29.451 1.00 27.27 624 PRO A C 1
ATOM 4993 O O . PRO A 1 624 ? 0.246 -7.155 -29.010 1.00 27.27 624 PRO A O 1
ATOM 4996 N N . GLU A 1 625 ? -0.029 -5.627 -30.633 1.00 25.86 625 GLU A N 1
ATOM 4997 C CA . GLU A 1 625 ? 1.049 -6.130 -31.486 1.00 25.86 625 GLU A CA 1
ATOM 4998 C C . GLU A 1 625 ? 2.428 -5.872 -30.851 1.00 25.86 625 GLU A C 1
ATOM 5000 O O . GLU A 1 625 ? 2.806 -4.737 -30.552 1.00 25.86 625 GLU A O 1
ATOM 5005 N N . LEU A 1 626 ? 3.203 -6.944 -30.674 1.00 29.36 626 LEU A N 1
ATOM 5006 C CA . LEU A 1 626 ? 4.646 -6.905 -30.444 1.00 29.36 626 LEU A CA 1
ATOM 5007 C C . LEU A 1 626 ? 5.340 -6.531 -31.763 1.00 29.36 626 LEU A C 1
ATOM 5009 O O . LEU A 1 626 ? 5.520 -7.378 -32.636 1.00 29.36 626 LEU A O 1
ATOM 5013 N N . LEU A 1 627 ? 5.755 -5.272 -31.911 1.00 24.03 627 LEU A N 1
ATOM 5014 C CA . LEU A 1 627 ? 6.602 -4.853 -33.030 1.00 24.03 627 LEU A CA 1
ATOM 5015 C C . LEU A 1 627 ? 8.045 -5.330 -32.815 1.00 24.03 627 LEU A C 1
ATOM 5017 O O . LEU A 1 627 ? 8.749 -4.860 -31.921 1.00 24.03 627 LEU A O 1
ATOM 5021 N N . ASN A 1 628 ? 8.490 -6.242 -33.679 1.00 23.19 628 ASN A N 1
ATOM 5022 C CA . ASN A 1 628 ? 9.905 -6.538 -33.889 1.00 23.19 628 ASN A CA 1
ATOM 5023 C C . ASN A 1 628 ? 10.570 -5.451 -34.767 1.00 23.19 628 ASN A C 1
ATOM 5025 O O . ASN A 1 628 ? 9.901 -4.815 -35.586 1.00 23.19 628 ASN A O 1
ATOM 5029 N N . PRO A 1 629 ? 11.889 -5.232 -34.621 1.00 31.55 629 PRO A N 1
ATOM 5030 C CA . PRO A 1 629 ? 12.558 -4.006 -35.035 1.00 31.55 629 PRO A CA 1
ATOM 5031 C C . PRO A 1 629 ? 13.048 -4.083 -36.483 1.00 31.55 629 PRO A C 1
ATOM 5033 O O . PRO A 1 629 ? 13.906 -4.901 -36.801 1.00 31.55 629 PRO A O 1
ATOM 5036 N N . THR A 1 630 ? 12.601 -3.173 -37.350 1.00 24.73 630 THR A N 1
ATOM 5037 C CA . THR A 1 630 ? 13.401 -2.772 -38.519 1.00 24.73 630 THR A CA 1
ATOM 5038 C C . THR A 1 630 ? 13.290 -1.269 -38.776 1.00 24.73 630 THR A C 1
ATOM 5040 O O . THR A 1 630 ? 12.214 -0.685 -38.726 1.00 24.73 630 THR A O 1
ATOM 5043 N N . GLY A 1 631 ? 14.467 -0.667 -38.969 1.00 27.31 631 GLY A N 1
ATOM 5044 C CA . GLY A 1 631 ? 14.778 0.752 -39.143 1.00 27.31 631 GLY A CA 1
ATOM 5045 C C . GLY A 1 631 ? 13.726 1.635 -39.811 1.00 27.31 631 GLY A C 1
ATOM 5046 O O . GLY A 1 631 ? 13.320 1.399 -40.941 1.00 27.31 631 GLY A O 1
ATOM 5047 N N . ASN A 1 632 ? 13.422 2.769 -39.189 1.00 23.16 632 ASN A N 1
ATOM 5048 C CA . ASN A 1 632 ? 14.146 4.003 -39.488 1.00 23.16 632 ASN A CA 1
ATOM 5049 C C . ASN A 1 632 ? 13.658 5.139 -38.587 1.00 23.16 632 ASN A C 1
ATOM 5051 O O . ASN A 1 632 ? 12.482 5.280 -38.270 1.00 23.16 632 ASN A O 1
ATOM 5055 N N . THR A 1 633 ? 14.625 5.942 -38.170 1.00 33.34 633 THR A N 1
ATOM 5056 C CA . THR A 1 633 ? 14.492 7.176 -37.405 1.00 33.34 633 THR A CA 1
ATOM 5057 C C . THR A 1 633 ? 13.496 8.150 -38.033 1.00 33.34 633 THR A C 1
ATOM 5059 O O . THR A 1 633 ? 13.815 8.763 -39.048 1.00 33.34 633 THR A O 1
ATOM 5062 N N . THR A 1 634 ? 12.368 8.387 -37.366 1.00 24.02 634 THR A N 1
ATOM 5063 C CA . THR A 1 634 ? 11.711 9.703 -37.334 1.00 24.02 634 THR A CA 1
ATOM 5064 C C . THR A 1 634 ? 10.989 9.876 -36.002 1.00 24.02 634 THR A C 1
ATOM 5066 O O . THR A 1 634 ? 10.122 9.096 -35.622 1.00 24.02 634 THR A O 1
ATOM 5069 N N . THR A 1 635 ? 11.432 10.907 -35.298 1.00 26.67 635 THR A N 1
ATOM 5070 C CA . THR A 1 635 ? 10.979 11.473 -34.029 1.00 26.67 635 THR A CA 1
ATOM 5071 C C . THR A 1 635 ? 9.458 11.531 -33.844 1.00 26.67 635 THR A C 1
ATOM 5073 O O . THR A 1 635 ? 8.782 12.244 -34.582 1.00 26.67 635 THR A O 1
ATOM 5076 N N . TRP A 1 636 ? 8.964 10.916 -32.766 1.00 22.78 636 TRP A N 1
ATOM 5077 C CA . TRP A 1 636 ? 7.767 11.368 -32.053 1.00 22.78 636 TRP A CA 1
ATOM 5078 C C . TRP A 1 636 ? 8.161 11.684 -30.611 1.00 22.78 636 TRP A C 1
ATOM 5080 O O . TRP A 1 636 ? 8.293 10.804 -29.764 1.00 22.78 636 TRP A O 1
ATOM 5090 N N . LEU A 1 637 ? 8.408 12.971 -30.371 1.00 25.44 637 LEU A N 1
ATOM 5091 C CA . LEU A 1 637 ? 8.385 13.565 -29.044 1.00 25.44 637 LEU A CA 1
ATOM 5092 C C . LEU A 1 637 ? 6.934 13.500 -28.554 1.00 25.44 637 LEU A C 1
ATOM 5094 O O . LEU A 1 637 ? 6.093 14.254 -29.035 1.00 25.44 637 LEU A O 1
ATOM 5098 N N . HIS A 1 638 ? 6.638 12.616 -27.603 1.00 29.45 638 HIS A N 1
ATOM 5099 C CA . HIS A 1 638 ? 5.593 12.929 -26.639 1.00 29.45 638 HIS A CA 1
ATOM 5100 C C . HIS A 1 638 ? 6.256 13.770 -25.558 1.00 29.45 638 HIS A C 1
ATOM 5102 O O . HIS A 1 638 ? 6.984 13.262 -24.706 1.00 29.45 638 HIS A O 1
ATOM 5108 N N . GLU A 1 639 ? 6.046 15.080 -25.663 1.00 26.19 639 GLU A N 1
ATOM 5109 C CA . GLU A 1 639 ? 6.237 16.008 -24.563 1.00 26.19 639 GLU A CA 1
ATOM 5110 C C . GLU A 1 639 ? 5.508 15.437 -23.345 1.00 26.19 639 GLU A C 1
ATOM 5112 O O . GLU A 1 639 ? 4.278 15.350 -23.303 1.00 26.19 639 GLU A O 1
ATOM 5117 N N . GLY A 1 640 ? 6.293 14.993 -22.364 1.00 29.30 640 GLY A N 1
ATOM 5118 C CA . GLY A 1 640 ? 5.802 14.857 -21.011 1.00 29.30 640 GLY A CA 1
ATOM 5119 C C . GLY A 1 640 ? 5.265 16.219 -20.607 1.00 29.30 640 GLY A C 1
ATOM 5120 O O . GLY A 1 640 ? 5.991 17.213 -20.667 1.00 29.30 640 GLY A O 1
ATOM 5121 N N . ASN A 1 641 ? 3.990 16.265 -20.228 1.00 25.22 641 ASN A N 1
ATOM 5122 C CA . ASN A 1 641 ? 3.455 17.422 -19.538 1.00 25.22 641 ASN A CA 1
ATOM 5123 C C . ASN A 1 641 ? 4.402 17.735 -18.381 1.00 25.22 641 ASN A C 1
ATOM 5125 O O . ASN A 1 641 ? 4.582 16.931 -17.465 1.00 25.22 641 ASN A O 1
ATOM 5129 N N . VAL A 1 642 ? 5.033 18.902 -18.469 1.00 28.48 642 VAL A N 1
ATOM 5130 C CA . VAL A 1 642 ? 5.768 19.510 -17.374 1.00 28.48 642 VAL A CA 1
ATOM 5131 C C . VAL A 1 642 ? 4.780 19.622 -16.222 1.00 28.48 642 VAL A C 1
ATOM 5133 O O . VAL A 1 642 ? 3.866 20.445 -16.249 1.00 28.48 642 VAL A O 1
ATOM 5136 N N . SER A 1 643 ? 4.950 18.756 -15.223 1.00 26.67 643 SER A N 1
ATOM 5137 C CA . SER A 1 643 ? 4.327 18.925 -13.921 1.00 26.67 643 SER A CA 1
ATOM 5138 C C . SER A 1 643 ? 4.726 20.307 -13.424 1.00 26.67 643 SER A C 1
ATOM 5140 O O . SER A 1 643 ? 5.897 20.580 -13.152 1.00 26.67 643 SER A O 1
ATOM 5142 N N . THR A 1 644 ? 3.743 21.187 -13.268 1.00 27.92 644 THR A N 1
ATOM 5143 C CA . THR A 1 644 ? 3.826 22.256 -12.277 1.00 27.92 644 THR A CA 1
ATOM 5144 C C . THR A 1 644 ? 4.277 21.629 -10.956 1.00 27.92 644 THR A C 1
ATOM 5146 O O . THR A 1 644 ? 3.834 20.525 -10.641 1.00 27.92 644 THR A O 1
ATOM 5149 N N . LYS A 1 645 ? 5.181 22.275 -10.210 1.00 33.78 645 LYS A N 1
ATOM 5150 C CA . LYS A 1 645 ? 5.646 21.811 -8.889 1.00 33.78 645 LYS A CA 1
ATOM 5151 C C . LYS A 1 645 ? 4.510 21.147 -8.085 1.00 33.78 645 LYS A C 1
ATOM 5153 O O . LYS A 1 645 ? 3.569 21.840 -7.709 1.00 33.78 645 LYS A O 1
ATOM 5158 N N . GLY A 1 646 ? 4.662 19.855 -7.775 1.00 49.03 646 GLY A N 1
ATOM 5159 C CA . GLY A 1 646 ? 4.119 19.274 -6.545 1.00 49.03 646 GLY A CA 1
ATOM 5160 C C . GLY A 1 646 ? 2.979 18.253 -6.622 1.00 49.03 646 GLY A C 1
ATOM 5161 O O . GLY A 1 646 ? 2.021 18.428 -5.880 1.00 49.03 646 GLY A O 1
ATOM 5162 N N . THR A 1 647 ? 3.077 17.158 -7.390 1.00 65.06 647 THR A N 1
ATOM 5163 C CA . THR A 1 647 ? 2.446 15.868 -6.995 1.00 65.06 647 THR A CA 1
ATOM 5164 C C . THR A 1 647 ? 2.977 14.689 -7.827 1.00 65.06 647 THR A C 1
ATOM 5166 O O . THR A 1 647 ? 2.772 14.640 -9.036 1.00 65.06 647 THR A O 1
ATOM 5169 N N . TYR A 1 648 ? 3.660 13.730 -7.188 1.00 87.31 648 TYR A N 1
ATOM 5170 C CA . TYR A 1 648 ? 4.038 12.446 -7.801 1.00 87.31 648 TYR A CA 1
ATOM 5171 C C . TYR A 1 648 ? 2.909 11.421 -7.623 1.00 87.31 648 TYR A C 1
ATOM 5173 O O . TYR A 1 648 ? 2.260 11.397 -6.577 1.00 87.31 648 TYR A O 1
ATOM 5181 N N . ASP A 1 649 ? 2.700 10.545 -8.610 1.00 89.88 649 ASP A N 1
ATOM 5182 C CA . ASP A 1 649 ? 1.763 9.420 -8.487 1.00 89.88 649 ASP A CA 1
ATOM 5183 C C . ASP A 1 649 ? 2.405 8.280 -7.680 1.00 89.88 649 ASP A C 1
ATOM 5185 O O . ASP A 1 649 ? 3.104 7.412 -8.215 1.00 89.88 649 ASP A O 1
ATOM 5189 N N . TYR A 1 650 ? 2.169 8.282 -6.367 1.00 95.00 650 TYR A N 1
ATOM 5190 C CA . TYR A 1 650 ? 2.673 7.245 -5.468 1.00 95.00 650 TYR A CA 1
ATOM 5191 C C . TYR A 1 650 ? 2.099 5.852 -5.771 1.00 95.00 650 TYR A C 1
ATOM 5193 O O . TYR A 1 650 ? 2.761 4.855 -5.486 1.00 95.00 650 TYR A O 1
ATOM 5201 N N . GLY A 1 651 ? 0.920 5.747 -6.394 1.00 93.44 651 GLY A N 1
ATOM 5202 C CA . GLY A 1 651 ? 0.352 4.462 -6.807 1.00 93.44 651 GLY A CA 1
ATOM 5203 C C . GLY A 1 651 ? 1.192 3.786 -7.893 1.00 93.44 651 GLY A C 1
ATOM 5204 O O . GLY A 1 651 ? 1.471 2.585 -7.815 1.00 93.44 651 GLY A O 1
ATOM 5205 N N . VAL A 1 652 ? 1.676 4.564 -8.866 1.00 92.69 652 VAL A N 1
ATOM 5206 C CA . VAL A 1 652 ? 2.627 4.088 -9.887 1.00 92.69 652 VAL A CA 1
ATOM 5207 C C . VAL A 1 652 ? 3.971 3.709 -9.261 1.00 92.69 652 VAL A C 1
ATOM 5209 O O . VAL A 1 652 ? 4.551 2.689 -9.638 1.00 92.69 652 VAL A O 1
ATOM 5212 N N . VAL A 1 653 ? 4.458 4.477 -8.282 1.00 96.81 653 VAL A N 1
ATOM 5213 C CA . VAL A 1 653 ? 5.710 4.162 -7.569 1.00 96.81 653 VAL A CA 1
ATOM 5214 C C . VAL A 1 653 ? 5.600 2.836 -6.806 1.00 96.81 653 VAL A C 1
ATOM 5216 O O . VAL A 1 653 ? 6.502 2.004 -6.913 1.00 96.81 653 VAL A O 1
ATOM 5219 N N . LEU A 1 654 ? 4.482 2.582 -6.111 1.00 97.06 654 LEU A N 1
ATOM 5220 C CA . LEU A 1 654 ? 4.230 1.303 -5.428 1.00 97.06 654 LEU A CA 1
ATOM 5221 C C . LEU A 1 654 ? 4.254 0.122 -6.394 1.00 97.06 654 LEU A C 1
ATOM 5223 O O . LEU A 1 654 ? 4.910 -0.887 -6.130 1.00 97.06 654 LEU A O 1
ATOM 5227 N N . ARG A 1 655 ? 3.561 0.251 -7.531 1.00 97.81 655 ARG A N 1
ATOM 5228 C CA . ARG A 1 655 ? 3.567 -0.778 -8.574 1.00 97.81 655 ARG A CA 1
ATOM 5229 C C . ARG A 1 655 ? 4.983 -1.045 -9.075 1.00 97.81 655 ARG A C 1
ATOM 5231 O O . ARG A 1 655 ? 5.352 -2.207 -9.223 1.00 97.81 655 ARG A O 1
ATOM 5238 N N . SER A 1 656 ? 5.753 0.008 -9.342 1.00 96.81 656 SER A N 1
ATOM 5239 C CA . SER A 1 656 ? 7.135 -0.110 -9.806 1.00 96.81 656 SER A CA 1
ATOM 5240 C C . SER A 1 656 ? 7.996 -0.844 -8.781 1.00 96.81 656 SER A C 1
ATOM 5242 O O . SER A 1 656 ? 8.633 -1.826 -9.138 1.00 96.81 656 SER A O 1
ATOM 5244 N N . SER A 1 657 ? 7.957 -0.457 -7.502 1.00 98.62 657 SER A N 1
ATOM 5245 C CA . SER A 1 657 ? 8.728 -1.136 -6.447 1.00 98.62 657 SER A CA 1
ATOM 5246 C C . SER A 1 657 ? 8.381 -2.630 -6.327 1.00 98.62 657 SER A C 1
ATOM 5248 O O . SER A 1 657 ? 9.265 -3.466 -6.159 1.00 98.62 657 SER A O 1
ATOM 5250 N N . LEU A 1 658 ? 7.111 -3.010 -6.502 1.00 98.69 658 LEU A N 1
ATOM 5251 C CA . LEU A 1 658 ? 6.714 -4.424 -6.507 1.00 98.69 658 LEU A CA 1
ATOM 5252 C C . LEU A 1 658 ? 7.228 -5.199 -7.729 1.00 98.69 658 LEU A C 1
ATOM 5254 O O . LEU A 1 658 ? 7.488 -6.394 -7.613 1.00 98.69 658 LEU A O 1
ATOM 5258 N N . LEU A 1 659 ? 7.400 -4.548 -8.885 1.00 98.62 659 LEU A N 1
ATOM 5259 C CA . LEU A 1 659 ? 8.045 -5.168 -10.049 1.00 98.62 659 LEU A CA 1
ATOM 5260 C C . LEU A 1 659 ? 9.530 -5.445 -9.792 1.00 98.62 659 LEU A C 1
ATOM 5262 O O . LEU A 1 659 ? 10.031 -6.470 -10.250 1.00 98.62 659 LEU A O 1
ATOM 5266 N N . PHE A 1 660 ? 10.210 -4.598 -9.013 1.00 98.88 660 PHE A N 1
ATOM 5267 C CA . PHE A 1 660 ? 11.573 -4.881 -8.569 1.00 98.88 660 PHE A CA 1
ATOM 5268 C C . PHE A 1 660 ? 11.630 -6.153 -7.716 1.00 98.88 660 PHE A C 1
ATOM 5270 O O . PHE A 1 660 ? 12.412 -7.043 -8.030 1.00 98.88 660 PHE A O 1
ATOM 5277 N N . TYR A 1 661 ? 10.744 -6.322 -6.727 1.00 98.81 661 TYR A N 1
ATOM 5278 C CA . TYR A 1 661 ? 10.689 -7.582 -5.974 1.00 98.81 661 TYR A CA 1
ATOM 5279 C C . TYR A 1 661 ? 10.449 -8.790 -6.891 1.00 98.81 661 TYR A C 1
ATOM 5281 O O . TYR A 1 661 ? 11.142 -9.796 -6.776 1.00 98.81 661 TYR A O 1
ATOM 5289 N N . GLU A 1 662 ? 9.540 -8.706 -7.868 1.00 98.69 662 GLU A N 1
ATOM 5290 C CA . GLU A 1 662 ? 9.360 -9.795 -8.844 1.00 98.69 662 GLU A CA 1
ATOM 5291 C C . GLU A 1 662 ? 10.635 -10.109 -9.636 1.00 98.69 662 GLU A C 1
ATOM 5293 O O . GLU A 1 662 ? 10.916 -11.280 -9.900 1.00 98.69 662 GLU A O 1
ATOM 5298 N N . ALA A 1 663 ? 11.435 -9.088 -9.948 1.00 98.62 663 ALA A N 1
ATOM 5299 C CA . ALA A 1 663 ? 12.714 -9.229 -10.629 1.00 98.62 663 ALA A CA 1
ATOM 5300 C C . ALA A 1 663 ? 13.815 -9.845 -9.751 1.00 98.62 663 ALA A C 1
ATOM 5302 O O . ALA A 1 663 ? 14.795 -10.329 -10.311 1.00 98.62 663 ALA A O 1
ATOM 5303 N N . GLN A 1 664 ? 13.628 -9.905 -8.428 1.00 98.81 664 GLN A N 1
ATOM 5304 C CA . GLN A 1 664 ? 14.539 -10.539 -7.467 1.00 98.81 664 GLN A CA 1
ATOM 5305 C C . GLN A 1 664 ? 14.170 -11.995 -7.139 1.00 98.81 664 GLN A C 1
ATOM 5307 O O . GLN A 1 664 ? 14.897 -12.667 -6.416 1.00 98.81 664 GLN A O 1
ATOM 5312 N N . ARG A 1 665 ? 13.045 -12.530 -7.631 1.00 98.75 665 ARG A N 1
ATOM 5313 C CA . ARG A 1 665 ? 12.588 -13.883 -7.255 1.00 98.75 665 ARG A CA 1
ATOM 5314 C C . ARG A 1 665 ? 13.570 -14.968 -7.697 1.00 98.75 665 ARG A C 1
ATOM 5316 O O . ARG A 1 665 ? 13.918 -15.017 -8.872 1.00 98.75 665 ARG A O 1
ATOM 5323 N N . ALA A 1 666 ? 13.957 -15.865 -6.797 1.00 98.44 666 ALA A N 1
ATOM 5324 C CA . ALA A 1 666 ? 14.687 -17.095 -7.104 1.00 98.44 666 ALA A CA 1
ATOM 5325 C C . ALA A 1 666 ? 13.725 -18.294 -7.186 1.00 98.44 666 ALA A C 1
ATOM 5327 O O . ALA A 1 666 ? 12.611 -18.242 -6.660 1.00 98.44 666 ALA A O 1
ATOM 5328 N N . GLY A 1 667 ? 14.151 -19.396 -7.805 1.00 98.19 667 GLY A N 1
ATOM 5329 C CA . GLY A 1 667 ? 13.342 -20.609 -7.927 1.00 98.19 667 GLY A CA 1
ATOM 5330 C C . GLY A 1 667 ? 12.452 -20.628 -9.171 1.00 98.19 667 GLY A C 1
ATOM 5331 O O . GLY A 1 667 ? 12.697 -19.939 -10.163 1.00 98.19 667 GLY A O 1
ATOM 5332 N N . LYS A 1 668 ? 11.404 -21.453 -9.111 1.00 98.06 668 LYS A N 1
ATOM 5333 C CA . LYS A 1 668 ? 10.406 -21.575 -10.176 1.00 98.06 668 LYS A CA 1
ATOM 5334 C C . LYS A 1 668 ? 9.454 -20.386 -10.142 1.00 98.06 668 LYS A C 1
ATOM 5336 O O . LYS A 1 668 ? 8.709 -20.239 -9.176 1.00 98.06 668 LYS A O 1
ATOM 5341 N N . LEU A 1 669 ? 9.447 -19.575 -11.192 1.00 97.19 669 LEU A N 1
ATOM 5342 C CA . LEU A 1 669 ? 8.602 -18.394 -11.290 1.00 97.19 669 LEU A CA 1
ATOM 5343 C C . LEU A 1 669 ? 7.138 -18.787 -11.549 1.00 97.19 669 LEU A C 1
ATOM 5345 O O . LEU A 1 669 ? 6.852 -19.810 -12.181 1.00 97.19 669 LEU A O 1
ATOM 5349 N N . PRO A 1 670 ? 6.168 -17.997 -11.059 1.00 93.38 670 PRO A N 1
ATOM 5350 C CA . PRO A 1 670 ? 4.766 -18.305 -11.271 1.00 93.38 670 PRO A CA 1
ATOM 5351 C C . PRO A 1 670 ? 4.364 -18.000 -12.722 1.00 93.38 670 PRO A C 1
ATOM 5353 O O . PRO A 1 670 ? 4.924 -17.118 -13.370 1.00 93.38 670 PRO A O 1
ATOM 5356 N N . SER A 1 671 ? 3.342 -18.694 -13.231 1.00 89.75 671 SER A N 1
ATOM 5357 C CA . SER A 1 671 ? 2.871 -18.519 -14.622 1.00 89.75 671 SER A CA 1
ATOM 5358 C C . SER A 1 671 ? 2.404 -17.096 -14.968 1.00 89.75 671 SER A C 1
ATOM 5360 O O . SER A 1 671 ? 2.371 -16.729 -16.137 1.00 89.75 671 SER A O 1
ATOM 5362 N N . ASN A 1 672 ? 2.063 -16.291 -13.958 1.00 85.94 672 ASN A N 1
ATOM 5363 C CA . ASN A 1 672 ? 1.668 -14.888 -14.076 1.00 85.94 672 ASN A CA 1
ATOM 5364 C C . ASN A 1 672 ? 2.824 -13.902 -13.794 1.00 85.94 672 ASN A C 1
ATOM 5366 O O . ASN A 1 672 ? 2.556 -12.737 -13.501 1.00 85.94 672 ASN A O 1
ATOM 5370 N N . ASN A 1 673 ? 4.086 -14.349 -13.835 1.00 89.75 673 ASN A N 1
ATOM 5371 C CA . ASN A 1 673 ? 5.261 -13.489 -13.678 1.00 89.75 673 ASN A CA 1
ATOM 5372 C C . ASN A 1 673 ? 5.214 -12.298 -14.656 1.00 89.75 673 ASN A C 1
ATOM 5374 O O . ASN A 1 673 ? 5.067 -12.493 -15.863 1.00 89.75 673 ASN A O 1
ATOM 5378 N N . ARG A 1 674 ? 5.362 -11.067 -14.144 1.00 94.44 674 ARG A N 1
ATOM 5379 C CA . ARG A 1 674 ? 5.307 -9.842 -14.963 1.00 94.44 674 ARG A CA 1
ATOM 5380 C C . ARG A 1 674 ? 6.670 -9.445 -15.532 1.00 94.44 674 ARG A C 1
ATOM 5382 O O . ARG A 1 674 ? 6.730 -8.584 -16.408 1.00 94.44 674 ARG A O 1
ATOM 5389 N N . ILE A 1 675 ? 7.755 -10.064 -15.064 1.00 96.75 675 ILE A N 1
ATOM 5390 C CA . ILE A 1 675 ? 9.126 -9.763 -15.487 1.00 96.75 675 ILE A CA 1
ATOM 5391 C C . ILE A 1 675 ? 9.549 -10.736 -16.587 1.00 96.75 675 ILE A C 1
ATOM 5393 O O . ILE A 1 675 ? 10.108 -11.796 -16.320 1.00 96.75 675 ILE A O 1
ATOM 5397 N N . SER A 1 676 ? 9.270 -10.374 -17.839 1.00 93.00 676 SER A N 1
ATOM 5398 C CA . SER A 1 676 ? 9.434 -11.254 -19.008 1.00 93.00 676 SER A CA 1
ATOM 5399 C C . SER A 1 676 ? 10.871 -11.705 -19.289 1.00 93.00 676 SER A C 1
ATOM 5401 O O . SER A 1 676 ? 11.071 -12.719 -19.954 1.00 93.00 676 SER A O 1
ATOM 5403 N N . TRP A 1 677 ? 11.868 -10.964 -18.803 1.00 94.94 677 TRP A N 1
ATOM 5404 C CA . TRP A 1 677 ? 13.290 -11.268 -18.986 1.00 94.94 677 TRP A CA 1
ATOM 5405 C C . TRP A 1 677 ? 13.885 -12.135 -17.864 1.00 94.94 677 TRP A C 1
ATOM 5407 O O . TRP A 1 677 ? 15.038 -12.551 -17.974 1.00 94.94 677 TRP A O 1
ATOM 5417 N N . ARG A 1 678 ? 13.113 -12.435 -16.809 1.00 97.69 678 ARG A N 1
ATOM 5418 C CA . ARG A 1 678 ? 13.468 -13.399 -15.757 1.00 97.69 678 ARG A CA 1
ATOM 5419 C C . ARG A 1 678 ? 12.836 -14.758 -16.049 1.00 97.69 678 ARG A C 1
ATOM 5421 O O . ARG A 1 678 ? 11.669 -14.833 -16.434 1.00 97.69 678 ARG A O 1
ATOM 5428 N N . GLY A 1 679 ? 13.594 -15.828 -15.827 1.00 95.75 679 GLY A N 1
ATOM 5429 C CA . GLY A 1 679 ? 13.123 -17.209 -15.920 1.00 95.75 679 GLY A CA 1
ATOM 5430 C C . GLY A 1 679 ? 13.357 -18.003 -14.635 1.00 95.75 679 GLY A C 1
ATOM 5431 O O . GLY A 1 679 ? 13.889 -17.486 -13.648 1.00 95.75 679 GLY A O 1
ATOM 5432 N N . ASP A 1 680 ? 12.951 -19.274 -14.670 1.00 98.06 680 ASP A N 1
ATOM 5433 C CA . ASP A 1 680 ? 13.185 -20.235 -13.591 1.00 98.06 680 ASP A CA 1
ATOM 5434 C C . ASP A 1 680 ? 14.690 -20.402 -13.334 1.00 98.06 680 ASP A C 1
ATOM 5436 O O . ASP A 1 680 ? 15.448 -20.741 -14.244 1.00 98.06 680 ASP A O 1
ATOM 5440 N N . SER A 1 681 ? 15.124 -20.201 -12.090 1.00 97.94 681 SER A N 1
ATOM 5441 C CA . SER A 1 681 ? 16.537 -20.264 -11.698 1.00 97.94 681 SER A CA 1
ATOM 5442 C C . SER A 1 681 ? 16.731 -20.974 -10.363 1.00 97.94 681 SER A C 1
ATOM 5444 O O . SER A 1 681 ? 15.793 -21.121 -9.585 1.00 97.94 681 SER A O 1
ATOM 5446 N N . MET A 1 682 ? 17.957 -21.431 -10.088 1.00 96.81 682 MET A N 1
ATOM 5447 C CA . MET A 1 682 ? 18.340 -22.050 -8.807 1.00 96.81 682 MET A CA 1
ATOM 5448 C C . MET A 1 682 ? 17.401 -23.183 -8.347 1.00 96.81 682 MET A C 1
ATOM 5450 O O . MET A 1 682 ? 17.154 -23.382 -7.161 1.00 96.81 682 MET A O 1
ATOM 5454 N N . LEU A 1 683 ? 16.882 -23.966 -9.301 1.00 96.81 683 LEU A N 1
ATOM 5455 C CA . LEU A 1 683 ? 15.929 -25.061 -9.051 1.00 96.81 683 LEU A CA 1
ATOM 5456 C C . LEU A 1 683 ? 16.528 -26.244 -8.271 1.00 96.81 683 LEU A C 1
ATOM 5458 O O . LEU A 1 683 ? 15.813 -27.179 -7.924 1.00 96.81 683 LEU A O 1
ATOM 5462 N N . MET A 1 684 ? 17.839 -26.213 -8.032 1.00 95.88 684 MET A N 1
ATOM 5463 C CA . MET A 1 684 ? 18.595 -27.249 -7.329 1.00 95.88 684 MET A CA 1
ATOM 5464 C C . MET A 1 684 ? 19.032 -26.813 -5.925 1.00 95.88 684 MET A C 1
ATOM 5466 O O . MET A 1 684 ? 19.764 -27.561 -5.272 1.00 95.88 684 MET A O 1
ATOM 5470 N N . ASP A 1 685 ? 18.615 -25.626 -5.470 1.00 98.31 685 ASP A N 1
ATOM 5471 C CA . ASP A 1 685 ? 18.872 -25.144 -4.114 1.00 98.31 685 ASP A CA 1
ATOM 5472 C C . ASP A 1 685 ? 18.274 -26.111 -3.088 1.00 98.31 685 ASP A C 1
ATOM 5474 O O . ASP A 1 685 ? 17.066 -26.360 -3.067 1.00 98.31 685 ASP A O 1
ATOM 5478 N N . LYS A 1 686 ? 19.130 -26.654 -2.222 1.00 98.00 686 LYS A N 1
ATOM 5479 C CA . LYS A 1 686 ? 18.747 -27.653 -1.224 1.00 98.00 686 LYS A CA 1
ATOM 5480 C C . LYS A 1 686 ? 19.611 -27.583 0.027 1.00 98.00 686 LYS A C 1
ATOM 5482 O O . LYS A 1 686 ? 20.757 -27.140 -0.032 1.00 98.00 686 LYS A O 1
ATOM 5487 N N . GLY A 1 687 ? 19.060 -28.056 1.138 1.00 97.88 687 GLY A N 1
ATOM 5488 C CA . GLY A 1 687 ? 19.773 -28.231 2.393 1.00 97.88 687 GLY A CA 1
ATOM 5489 C C . GLY A 1 687 ? 20.781 -29.382 2.344 1.00 97.88 687 GLY A C 1
ATOM 5490 O O . GLY A 1 687 ? 20.883 -30.141 1.374 1.00 97.88 687 GLY A O 1
ATOM 5491 N N . ASN A 1 688 ? 21.531 -29.524 3.433 1.00 96.00 688 ASN A N 1
ATOM 5492 C CA . ASN A 1 688 ? 22.638 -30.473 3.560 1.00 96.00 688 ASN A CA 1
ATOM 5493 C C . ASN A 1 688 ? 22.153 -31.928 3.566 1.00 96.00 688 ASN A C 1
ATOM 5495 O O . ASN A 1 688 ? 22.933 -32.818 3.231 1.00 96.00 688 ASN A O 1
ATOM 5499 N N . ASN A 1 689 ? 20.877 -32.169 3.891 1.00 96.06 689 ASN A N 1
ATOM 5500 C CA . ASN A 1 689 ? 20.251 -33.488 3.831 1.00 96.06 689 ASN A CA 1
ATOM 5501 C C . ASN A 1 689 ? 19.242 -33.610 2.674 1.00 96.06 689 ASN A C 1
ATOM 5503 O O . ASN A 1 689 ? 18.494 -34.585 2.611 1.00 96.06 689 ASN A O 1
ATOM 5507 N N . GLY A 1 690 ? 19.230 -32.655 1.738 1.00 96.75 690 GLY A N 1
ATOM 5508 C CA . GLY A 1 690 ? 18.343 -32.660 0.573 1.00 96.75 690 GLY A CA 1
ATOM 5509 C C . GLY A 1 690 ? 16.986 -31.988 0.787 1.00 96.75 690 GLY A C 1
ATOM 5510 O O . GLY A 1 690 ? 16.098 -32.176 -0.041 1.00 96.75 690 GLY A O 1
ATOM 5511 N N . GLU A 1 691 ? 16.820 -31.213 1.859 1.00 98.44 691 GLU A N 1
ATOM 5512 C CA . GLU A 1 691 ? 15.640 -30.379 2.099 1.00 98.44 691 GLU A CA 1
ATOM 5513 C C . GLU A 1 691 ? 15.459 -29.374 0.949 1.00 98.44 691 GLU A C 1
ATOM 5515 O O . GLU A 1 691 ? 16.436 -28.792 0.487 1.00 98.44 691 GLU A O 1
ATOM 5520 N N . ASP A 1 692 ? 14.235 -29.161 0.463 1.00 98.44 692 ASP A N 1
ATOM 5521 C CA . ASP A 1 692 ? 13.984 -28.195 -0.615 1.00 98.44 692 ASP A CA 1
ATOM 5522 C C . ASP A 1 692 ? 14.205 -26.764 -0.111 1.00 98.44 692 ASP A C 1
ATOM 5524 O O . ASP A 1 692 ? 13.488 -26.315 0.777 1.00 98.44 692 ASP A O 1
ATOM 5528 N N . LEU A 1 693 ? 15.155 -26.038 -0.707 1.00 98.62 693 LEU A N 1
ATOM 5529 C CA . LEU A 1 693 ? 15.399 -24.622 -0.424 1.00 98.62 693 LEU A CA 1
ATOM 5530 C C . LEU A 1 693 ? 15.137 -23.737 -1.650 1.00 98.62 693 LEU A C 1
ATOM 5532 O O . LEU A 1 693 ? 15.576 -22.592 -1.685 1.00 98.62 693 LEU A O 1
ATOM 5536 N N . THR A 1 694 ? 14.418 -24.217 -2.663 1.00 98.44 694 THR A N 1
ATOM 5537 C CA . THR A 1 694 ? 14.033 -23.398 -3.823 1.00 98.44 694 THR A CA 1
ATOM 5538 C C . THR A 1 694 ? 13.043 -22.292 -3.440 1.00 98.44 694 THR A C 1
ATOM 5540 O O . THR A 1 694 ? 12.196 -22.468 -2.557 1.00 98.44 694 THR A O 1
ATOM 5543 N N . GLY A 1 695 ? 13.106 -21.159 -4.145 1.00 98.38 695 GLY A N 1
ATOM 5544 C CA . GLY A 1 695 ? 12.301 -19.969 -3.850 1.00 98.38 695 GLY A CA 1
ATOM 5545 C C . GLY A 1 695 ? 13.104 -18.885 -3.129 1.00 98.38 695 GLY A C 1
ATOM 5546 O O . GLY A 1 695 ? 14.336 -18.917 -3.113 1.00 98.38 695 GLY A O 1
ATOM 5547 N N . GLY A 1 696 ? 12.394 -17.934 -2.521 1.00 98.62 696 GLY A N 1
ATOM 5548 C CA . GLY A 1 696 ? 13.001 -16.784 -1.853 1.00 98.62 696 GLY A CA 1
ATOM 5549 C C . GLY A 1 696 ? 13.480 -15.723 -2.842 1.00 98.62 696 GLY A C 1
ATOM 5550 O O . GLY A 1 696 ? 13.145 -15.758 -4.031 1.00 98.62 696 GLY A O 1
ATOM 5551 N N . TYR A 1 697 ? 14.239 -14.759 -2.335 1.00 98.88 697 TYR A N 1
ATOM 5552 C CA . TYR A 1 697 ? 14.737 -13.628 -3.113 1.00 98.88 697 TYR A CA 1
ATOM 5553 C C . TYR A 1 697 ? 16.257 -13.645 -3.223 1.00 98.88 697 TYR A C 1
ATOM 5555 O O . TYR A 1 697 ? 16.950 -13.968 -2.263 1.00 98.88 697 TYR A O 1
ATOM 5563 N N . PHE A 1 698 ? 16.761 -13.271 -4.393 1.00 98.81 698 PHE A N 1
ATOM 5564 C CA . PHE A 1 698 ? 18.123 -12.781 -4.528 1.00 98.81 698 PHE A CA 1
ATOM 5565 C C . PHE A 1 698 ? 18.249 -11.446 -3.802 1.00 98.81 698 PHE A C 1
ATOM 5567 O O . PHE A 1 698 ? 17.334 -10.617 -3.863 1.00 98.81 698 PHE A O 1
ATOM 5574 N N . ASP A 1 699 ? 19.357 -11.267 -3.097 1.00 98.38 699 ASP A N 1
ATOM 5575 C CA . ASP A 1 699 ? 19.540 -10.144 -2.190 1.00 98.38 699 ASP A CA 1
ATOM 5576 C C . ASP A 1 699 ? 19.630 -8.803 -2.928 1.00 98.38 699 ASP A C 1
ATOM 5578 O O . ASP A 1 699 ? 18.847 -7.885 -2.644 1.00 98.38 699 ASP A O 1
ATOM 5582 N N . ALA A 1 700 ? 20.530 -8.734 -3.913 1.00 98.31 700 ALA A N 1
ATOM 5583 C CA . ALA A 1 700 ? 20.937 -7.493 -4.554 1.00 98.31 700 ALA A CA 1
ATOM 5584 C C . ALA A 1 700 ? 21.093 -7.633 -6.077 1.00 98.31 700 ALA A C 1
ATOM 5586 O O . ALA A 1 700 ? 20.205 -8.121 -6.778 1.00 98.31 700 ALA A O 1
ATOM 5587 N N . GLY A 1 701 ? 22.224 -7.170 -6.612 1.00 97.88 701 GLY A N 1
ATOM 5588 C CA . GLY A 1 701 ? 22.639 -7.404 -7.992 1.00 97.88 701 GLY A CA 1
ATOM 5589 C C . GLY A 1 701 ? 23.160 -8.813 -8.275 1.00 97.88 701 GLY A C 1
ATOM 5590 O O . GLY A 1 701 ? 23.443 -9.124 -9.436 1.00 97.88 701 GLY A O 1
ATOM 5591 N N . ASP A 1 702 ? 23.299 -9.610 -7.221 1.00 97.94 702 ASP A N 1
ATOM 5592 C CA . ASP A 1 702 ? 23.867 -10.948 -7.161 1.00 97.94 702 ASP A CA 1
ATOM 5593 C C . ASP A 1 702 ? 22.768 -12.025 -7.110 1.00 97.94 702 ASP A C 1
ATOM 5595 O O . ASP A 1 702 ? 21.586 -11.742 -7.331 1.00 97.94 702 ASP A O 1
ATOM 5599 N N . TYR A 1 703 ? 23.150 -13.279 -6.858 1.00 98.25 703 TYR A N 1
ATOM 5600 C CA . TYR A 1 703 ? 22.212 -14.393 -6.735 1.00 98.25 703 TYR A CA 1
ATOM 5601 C C . TYR A 1 703 ? 22.247 -15.086 -5.381 1.00 98.25 703 TYR A C 1
ATOM 5603 O O . TYR A 1 703 ? 21.632 -16.145 -5.229 1.00 98.25 703 TYR A O 1
ATOM 5611 N N . VAL A 1 704 ? 22.921 -14.528 -4.376 1.00 98.44 704 VAL A N 1
ATOM 5612 C CA . VAL A 1 704 ? 22.919 -15.082 -3.020 1.00 98.44 704 VAL A CA 1
ATOM 5613 C C . VAL A 1 704 ? 21.568 -14.848 -2.350 1.00 98.44 704 VAL A C 1
ATOM 5615 O O . VAL A 1 704 ? 20.925 -13.813 -2.512 1.00 98.44 704 VAL A O 1
ATOM 5618 N N . LYS A 1 705 ? 21.121 -15.838 -1.576 1.00 98.69 705 LYS A N 1
ATOM 5619 C CA . LYS A 1 705 ? 19.955 -15.712 -0.698 1.00 98.69 705 LYS A CA 1
ATOM 5620 C C . LYS A 1 705 ? 20.431 -15.483 0.727 1.00 98.69 705 LYS A C 1
ATOM 5622 O O . LYS A 1 705 ? 20.594 -16.450 1.473 1.00 98.69 705 LYS A O 1
ATOM 5627 N N . PHE A 1 706 ? 20.663 -14.226 1.091 1.00 98.69 706 PHE A N 1
ATOM 5628 C CA . PHE A 1 706 ? 21.019 -13.838 2.455 1.00 98.69 706 PHE A CA 1
ATOM 5629 C C . PHE A 1 706 ? 19.762 -13.742 3.328 1.00 98.69 706 PHE A C 1
ATOM 5631 O O . PHE A 1 706 ? 18.893 -12.902 3.116 1.00 98.69 706 PHE A O 1
ATOM 5638 N N . GLY A 1 707 ? 19.633 -14.634 4.311 1.00 98.44 707 GLY A N 1
ATOM 5639 C CA . GLY A 1 707 ? 18.416 -14.765 5.112 1.00 98.44 707 GLY A CA 1
ATOM 5640 C C . GLY A 1 707 ? 18.147 -13.574 6.031 1.00 98.44 707 GLY A C 1
ATOM 5641 O O . GLY A 1 707 ? 16.989 -13.215 6.222 1.00 98.44 707 GLY A O 1
ATOM 5642 N N . PHE A 1 708 ? 19.193 -12.941 6.569 1.00 98.56 708 PHE A N 1
ATOM 5643 C CA . PHE A 1 708 ? 19.041 -11.850 7.533 1.00 98.56 708 PHE A CA 1
ATOM 5644 C C . PHE A 1 708 ? 18.439 -10.574 6.911 1.00 98.56 708 PHE A C 1
ATOM 5646 O O . PHE A 1 708 ? 17.363 -10.163 7.361 1.00 98.56 708 PHE A O 1
ATOM 5653 N N . PRO A 1 709 ? 19.010 -9.995 5.833 1.00 98.38 709 PRO A N 1
ATOM 5654 C CA . PRO A 1 709 ? 18.366 -8.885 5.127 1.00 98.38 709 PRO A CA 1
ATOM 5655 C C . PRO A 1 709 ? 17.025 -9.295 4.508 1.00 98.38 709 PRO A C 1
ATOM 5657 O O . PRO A 1 709 ? 16.080 -8.502 4.539 1.00 98.38 709 PRO A O 1
ATOM 5660 N N . MET A 1 710 ? 16.885 -10.547 4.037 1.00 98.88 710 MET A N 1
ATOM 5661 C CA . MET A 1 710 ? 15.619 -11.042 3.491 1.00 98.88 710 MET A CA 1
ATOM 5662 C C . MET A 1 710 ? 14.484 -11.003 4.516 1.00 98.88 710 MET A C 1
ATOM 5664 O O . MET A 1 710 ? 13.377 -10.549 4.215 1.00 98.88 710 MET A O 1
ATOM 5668 N N . ALA A 1 711 ? 14.754 -11.462 5.738 1.00 98.88 711 ALA A N 1
ATOM 5669 C CA . ALA A 1 711 ? 13.807 -11.393 6.839 1.00 98.88 711 ALA A CA 1
ATOM 5670 C C . ALA A 1 711 ? 13.502 -9.934 7.208 1.00 98.88 711 ALA A C 1
ATOM 5672 O O . ALA A 1 711 ? 12.331 -9.559 7.259 1.00 98.88 711 ALA A O 1
ATOM 5673 N N . GLY A 1 712 ? 14.534 -9.093 7.344 1.00 98.56 712 GLY A N 1
ATOM 5674 C CA . GLY A 1 712 ? 14.386 -7.679 7.699 1.00 98.56 712 GLY A CA 1
ATOM 5675 C C . GLY A 1 712 ? 13.482 -6.904 6.741 1.00 98.56 712 GLY A C 1
ATOM 5676 O O . GLY A 1 712 ? 12.515 -6.262 7.162 1.00 98.56 712 GLY A O 1
ATOM 5677 N N . PHE A 1 713 ? 13.734 -7.004 5.433 1.00 98.44 713 PHE A N 1
ATOM 5678 C CA . PHE A 1 713 ? 12.911 -6.311 4.442 1.00 98.44 713 PHE A CA 1
ATOM 5679 C C . PHE A 1 713 ? 11.479 -6.870 4.418 1.00 98.44 713 PHE A C 1
ATOM 5681 O O . PHE A 1 713 ? 10.522 -6.111 4.246 1.00 98.44 713 PHE A O 1
ATOM 5688 N N . THR A 1 714 ? 11.308 -8.182 4.631 1.00 98.94 714 THR A N 1
ATOM 5689 C CA . THR A 1 714 ? 9.984 -8.822 4.664 1.00 98.94 714 THR A CA 1
ATOM 5690 C C . THR A 1 714 ? 9.156 -8.304 5.837 1.00 98.94 714 THR A C 1
ATOM 5692 O O . THR A 1 714 ? 7.983 -7.971 5.646 1.00 98.94 714 THR A O 1
ATOM 5695 N N . THR A 1 715 ? 9.757 -8.153 7.024 1.00 98.94 715 THR A N 1
ATOM 5696 C CA . THR A 1 715 ? 9.093 -7.551 8.189 1.00 98.94 715 THR A CA 1
ATOM 5697 C C . THR A 1 715 ? 8.634 -6.124 7.888 1.00 98.94 715 THR A C 1
ATOM 5699 O O . THR A 1 715 ? 7.496 -5.766 8.190 1.00 98.94 715 THR A O 1
ATOM 5702 N N . VAL A 1 716 ? 9.478 -5.305 7.251 1.00 98.88 716 VAL A N 1
ATOM 5703 C CA . VAL A 1 716 ? 9.161 -3.899 6.930 1.00 98.88 716 VAL A CA 1
ATOM 5704 C C . VAL A 1 716 ? 8.086 -3.775 5.843 1.00 98.88 716 VAL A C 1
ATOM 5706 O O . VAL A 1 716 ? 7.198 -2.924 5.958 1.00 98.88 716 VAL A O 1
ATOM 5709 N N . LEU A 1 717 ? 8.111 -4.629 4.814 1.00 98.69 717 LEU A N 1
ATOM 5710 C CA . LEU A 1 717 ? 7.046 -4.696 3.807 1.00 98.69 717 LEU A CA 1
ATOM 5711 C C . LEU A 1 717 ? 5.712 -5.118 4.426 1.00 98.69 717 LEU A C 1
ATOM 5713 O O . LEU A 1 717 ? 4.684 -4.495 4.153 1.00 98.69 717 LEU A O 1
ATOM 5717 N N . ALA A 1 718 ? 5.724 -6.148 5.278 1.00 98.88 718 ALA A N 1
ATOM 5718 C CA . ALA A 1 718 ? 4.537 -6.594 5.996 1.00 98.88 718 ALA A CA 1
ATOM 5719 C C . ALA A 1 718 ? 4.013 -5.498 6.931 1.00 98.88 718 ALA A C 1
ATOM 5721 O O . ALA A 1 718 ? 2.814 -5.231 6.941 1.00 98.88 718 ALA A O 1
ATOM 5722 N N . TRP A 1 719 ? 4.897 -4.790 7.641 1.00 98.81 719 TRP A N 1
ATOM 5723 C CA . TRP A 1 719 ? 4.509 -3.655 8.475 1.00 98.81 719 TRP A CA 1
ATOM 5724 C C . TRP A 1 719 ? 3.820 -2.561 7.650 1.00 98.81 719 TRP A C 1
ATOM 5726 O O . TRP A 1 719 ? 2.726 -2.132 8.007 1.00 98.81 719 TRP A O 1
ATOM 5736 N N . GLY A 1 720 ? 4.388 -2.166 6.508 1.00 98.62 720 GLY A N 1
ATOM 5737 C CA . GLY A 1 720 ? 3.745 -1.213 5.600 1.00 98.62 720 GLY A CA 1
ATOM 5738 C C . GLY A 1 720 ? 2.386 -1.697 5.085 1.00 98.62 720 GLY A C 1
ATOM 5739 O O . GLY A 1 720 ? 1.436 -0.920 5.054 1.00 98.62 720 GLY A O 1
ATOM 5740 N N . ALA A 1 721 ? 2.266 -2.977 4.724 1.00 98.50 721 ALA A N 1
ATOM 5741 C CA . ALA A 1 721 ? 1.014 -3.563 4.245 1.00 98.50 721 ALA A CA 1
ATOM 5742 C C . ALA A 1 721 ? -0.083 -3.616 5.323 1.00 98.50 721 ALA A C 1
ATOM 5744 O O . ALA A 1 721 ? -1.250 -3.426 4.995 1.00 98.50 721 ALA A O 1
ATOM 5745 N N . ILE A 1 722 ? 0.281 -3.840 6.593 1.00 98.31 722 ILE A N 1
ATOM 5746 C CA . ILE A 1 722 ? -0.655 -3.813 7.730 1.00 98.31 722 ILE A CA 1
ATOM 5747 C C . ILE A 1 722 ? -1.170 -2.393 7.973 1.00 98.31 722 ILE A C 1
ATOM 5749 O O . ILE A 1 722 ? -2.353 -2.195 8.232 1.00 98.31 722 ILE A O 1
ATOM 5753 N N . GLU A 1 723 ? -0.278 -1.404 7.947 1.00 97.44 723 GLU A N 1
ATOM 5754 C CA . GLU A 1 723 ? -0.606 -0.037 8.374 1.00 97.44 723 GLU A CA 1
ATOM 5755 C C . GLU A 1 723 ? -1.277 0.784 7.277 1.00 97.44 723 GLU A C 1
ATOM 5757 O O . GLU A 1 723 ? -2.103 1.649 7.567 1.00 97.44 723 GLU A O 1
ATOM 5762 N N . TYR A 1 724 ? -0.928 0.499 6.024 1.00 98.31 724 TYR A N 1
ATOM 5763 C CA . TYR A 1 724 ? -1.326 1.268 4.849 1.00 98.31 724 TYR A CA 1
ATOM 5764 C C . TYR A 1 724 ? -2.021 0.372 3.811 1.00 98.31 724 TYR A C 1
ATOM 5766 O O . TYR A 1 724 ? -1.803 0.499 2.605 1.00 98.31 724 TYR A O 1
ATOM 5774 N N . GLU A 1 725 ? -2.842 -0.582 4.274 1.00 97.62 725 GLU A N 1
ATOM 5775 C CA . GLU A 1 725 ? -3.560 -1.533 3.409 1.00 97.62 725 GLU A CA 1
ATOM 5776 C C . GLU A 1 725 ? -4.441 -0.820 2.367 1.00 97.62 725 GLU A C 1
ATOM 5778 O O . GLU A 1 725 ? -4.541 -1.252 1.218 1.00 97.62 725 GLU A O 1
ATOM 5783 N N . ASP A 1 726 ? -5.059 0.294 2.756 1.00 96.31 726 ASP A N 1
ATOM 5784 C CA . ASP A 1 726 ? -5.875 1.153 1.899 1.00 96.31 726 ASP A CA 1
ATOM 5785 C C . ASP A 1 726 ? -5.086 1.737 0.720 1.00 96.31 726 ASP A C 1
ATOM 5787 O O . ASP A 1 726 ? -5.579 1.705 -0.405 1.00 96.31 726 ASP A O 1
ATOM 5791 N N . ALA A 1 727 ? -3.841 2.170 0.929 1.00 94.44 727 ALA A N 1
ATOM 5792 C CA . ALA A 1 727 ? -2.963 2.650 -0.137 1.00 94.44 727 ALA A CA 1
ATOM 5793 C C . ALA A 1 727 ? -2.649 1.547 -1.162 1.00 94.44 727 ALA A C 1
ATOM 5795 O O . ALA A 1 727 ? -2.728 1.760 -2.378 1.00 94.44 727 ALA A O 1
ATOM 5796 N N . TYR A 1 728 ? -2.350 0.333 -0.690 1.00 96.19 728 TYR A N 1
ATOM 5797 C CA . TYR A 1 728 ? -2.143 -0.820 -1.569 1.00 96.19 728 TYR A CA 1
ATOM 5798 C C . TYR A 1 728 ? -3.433 -1.246 -2.281 1.00 96.19 728 TYR A C 1
ATOM 5800 O O . TYR A 1 728 ? -3.397 -1.643 -3.446 1.00 96.19 728 TYR A O 1
ATOM 5808 N N . ARG A 1 729 ? -4.587 -1.151 -1.618 1.00 95.69 729 ARG A N 1
ATOM 5809 C CA . ARG A 1 729 ? -5.894 -1.460 -2.208 1.00 95.69 729 ARG A CA 1
ATOM 5810 C C . ARG A 1 729 ? -6.266 -0.459 -3.300 1.00 95.69 729 ARG A C 1
ATOM 5812 O O . ARG A 1 729 ? -6.617 -0.881 -4.399 1.00 95.69 729 ARG A O 1
ATOM 5819 N N . GLN A 1 730 ? -6.127 0.834 -3.023 1.00 90.69 730 GLN A N 1
ATOM 5820 C CA . GLN A 1 730 ? -6.443 1.920 -3.950 1.00 90.69 730 GLN A CA 1
ATOM 5821 C C . GLN A 1 730 ? -5.552 1.897 -5.196 1.00 90.69 730 GLN A C 1
ATOM 5823 O O . GLN A 1 730 ? -6.027 2.119 -6.305 1.00 90.69 730 GLN A O 1
ATOM 5828 N N . SER A 1 731 ? -4.266 1.577 -5.036 1.00 86.81 731 SER A N 1
ATOM 5829 C CA . SER A 1 731 ? -3.321 1.446 -6.156 1.00 86.81 731 SER A CA 1
ATOM 5830 C C . SER A 1 731 ? -3.447 0.119 -6.929 1.00 86.81 731 SER A C 1
ATOM 5832 O O . SER A 1 731 ? -2.691 -0.133 -7.873 1.00 86.81 731 SER A O 1
ATOM 5834 N N . GLY A 1 732 ? -4.371 -0.768 -6.536 1.00 92.50 732 GLY A N 1
ATOM 5835 C CA . GLY A 1 732 ? -4.519 -2.103 -7.124 1.00 92.50 732 GLY A CA 1
ATOM 5836 C C . GLY A 1 732 ? -3.310 -3.018 -6.884 1.00 92.50 732 GLY A C 1
ATOM 5837 O O . GLY A 1 732 ? -3.088 -3.960 -7.644 1.00 92.50 732 GLY A O 1
ATOM 5838 N N . GLN A 1 733 ? -2.500 -2.724 -5.862 1.00 96.12 733 GLN A N 1
ATOM 5839 C CA . GLN A 1 733 ? -1.260 -3.428 -5.532 1.00 96.12 733 GLN A CA 1
ATOM 5840 C C . GLN A 1 733 ? -1.376 -4.379 -4.327 1.00 96.12 733 GLN A C 1
ATOM 5842 O O . GLN A 1 733 ? -0.410 -5.073 -4.013 1.00 96.12 733 GLN A O 1
ATOM 5847 N N . LEU A 1 734 ? -2.540 -4.466 -3.670 1.00 97.81 734 LEU A N 1
ATOM 5848 C CA . LEU A 1 734 ? -2.733 -5.275 -2.456 1.00 97.81 734 LEU A CA 1
ATOM 5849 C C . LEU A 1 734 ? -2.393 -6.762 -2.640 1.00 97.81 734 LEU A C 1
ATOM 5851 O O . LEU A 1 734 ? -1.668 -7.341 -1.832 1.00 97.81 734 LEU A O 1
ATOM 5855 N N . ASP A 1 735 ? -2.863 -7.385 -3.718 1.00 97.44 735 ASP A N 1
ATOM 5856 C CA . ASP A 1 735 ? -2.565 -8.799 -3.964 1.00 97.44 735 ASP A CA 1
ATOM 5857 C C . ASP A 1 735 ? -1.100 -9.017 -4.355 1.00 97.44 735 ASP A C 1
ATOM 5859 O O . ASP A 1 735 ? -0.537 -10.078 -4.086 1.00 97.44 735 ASP A O 1
ATOM 5863 N N . TYR A 1 736 ? -0.457 -8.017 -4.961 1.00 98.12 736 TYR A N 1
ATOM 5864 C CA . TYR A 1 736 ? 0.950 -8.088 -5.349 1.00 98.12 736 TYR A CA 1
ATOM 5865 C C . TYR A 1 736 ? 1.881 -7.924 -4.146 1.00 98.12 736 TYR A C 1
ATOM 5867 O O . TYR A 1 736 ? 2.843 -8.678 -4.042 1.00 98.12 736 TYR A O 1
ATOM 5875 N N . VAL A 1 737 ? 1.579 -7.028 -3.196 1.00 98.62 737 VAL A N 1
ATOM 5876 C CA . VAL A 1 737 ? 2.358 -6.938 -1.948 1.00 98.62 737 VAL A CA 1
ATOM 5877 C C . VAL A 1 737 ? 2.180 -8.189 -1.088 1.00 98.62 737 VAL A C 1
ATOM 5879 O O . VAL A 1 737 ? 3.160 -8.704 -0.555 1.00 98.62 737 VAL A O 1
ATOM 5882 N N . ARG A 1 738 ? 0.972 -8.769 -1.040 1.00 98.56 738 ARG A N 1
ATOM 5883 C CA . ARG A 1 738 ? 0.742 -10.075 -0.399 1.00 98.56 738 ARG A CA 1
ATOM 5884 C C . ARG A 1 738 ? 1.563 -11.176 -1.059 1.00 98.56 738 ARG A C 1
ATOM 5886 O O . ARG A 1 738 ? 2.225 -11.934 -0.363 1.00 98.56 738 ARG A O 1
ATOM 5893 N N . GLN A 1 739 ? 1.577 -11.250 -2.388 1.00 98.31 739 GLN A N 1
ATOM 5894 C CA . GLN A 1 739 ? 2.427 -12.205 -3.107 1.00 98.31 739 GLN A CA 1
ATOM 5895 C C . GLN A 1 739 ? 3.919 -11.958 -2.860 1.00 98.31 739 GLN A C 1
ATOM 5897 O O . GLN A 1 739 ? 4.675 -12.921 -2.765 1.00 98.31 739 GLN A O 1
ATOM 5902 N N . ALA A 1 740 ? 4.349 -10.699 -2.743 1.00 98.69 740 ALA A N 1
ATOM 5903 C CA . ALA A 1 740 ? 5.737 -10.367 -2.454 1.00 98.69 740 ALA A CA 1
ATOM 5904 C C . ALA A 1 740 ? 6.162 -10.879 -1.067 1.00 98.69 740 ALA A C 1
ATOM 5906 O O . ALA A 1 740 ? 7.182 -11.556 -0.958 1.00 98.69 740 ALA A O 1
ATOM 5907 N N . ILE A 1 741 ? 5.338 -10.638 -0.042 1.00 98.88 741 ILE A N 1
ATOM 5908 C CA . ILE A 1 741 ? 5.555 -11.136 1.326 1.00 98.88 741 ILE A CA 1
ATOM 5909 C C . ILE A 1 741 ? 5.517 -12.668 1.347 1.00 98.88 741 ILE A C 1
ATOM 5911 O O . ILE A 1 741 ? 6.433 -13.297 1.872 1.00 98.88 741 ILE A O 1
ATOM 5915 N N . ARG A 1 742 ? 4.502 -13.272 0.709 1.00 98.75 742 ARG A N 1
ATOM 5916 C CA . ARG A 1 742 ? 4.335 -14.730 0.650 1.00 98.75 742 ARG A CA 1
ATOM 5917 C C . ARG A 1 742 ? 5.552 -15.434 0.055 1.00 98.75 742 ARG A C 1
ATOM 5919 O O . ARG A 1 742 ? 5.946 -16.485 0.539 1.00 98.75 742 ARG A O 1
ATOM 5926 N N . TRP A 1 743 ? 6.163 -14.853 -0.976 1.00 98.88 743 TRP A N 1
ATOM 5927 C CA . TRP A 1 743 ? 7.333 -15.436 -1.635 1.00 98.88 743 TRP A CA 1
ATOM 5928 C C . TRP A 1 743 ? 8.537 -15.594 -0.694 1.00 98.88 743 TRP A C 1
ATOM 5930 O O . TRP A 1 743 ? 9.264 -16.583 -0.785 1.00 98.88 743 TRP A O 1
ATOM 5940 N N . ALA A 1 744 ? 8.735 -14.639 0.222 1.00 98.88 744 ALA A N 1
ATOM 5941 C CA . ALA A 1 744 ? 9.766 -14.731 1.253 1.00 98.88 744 ALA A CA 1
ATOM 5942 C C . ALA A 1 744 ? 9.361 -15.715 2.356 1.00 98.88 744 ALA A C 1
ATOM 5944 O O . ALA A 1 744 ? 10.147 -16.574 2.743 1.00 98.88 744 ALA A O 1
ATOM 5945 N N . THR A 1 745 ? 8.118 -15.644 2.836 1.00 98.94 745 THR A N 1
ATOM 5946 C CA . THR A 1 745 ? 7.671 -16.479 3.957 1.00 98.94 745 THR A CA 1
ATOM 5947 C C . THR A 1 745 ? 7.543 -17.955 3.593 1.00 98.94 745 THR A C 1
ATOM 5949 O O . THR A 1 745 ? 7.887 -18.804 4.410 1.00 98.94 745 THR A O 1
ATOM 5952 N N . ASP A 1 746 ? 7.154 -18.282 2.356 1.00 98.88 746 ASP A N 1
ATOM 5953 C CA . ASP A 1 746 ? 7.194 -19.655 1.835 1.00 98.88 746 ASP A CA 1
ATOM 5954 C C . ASP A 1 746 ? 8.629 -20.205 1.844 1.00 98.88 746 ASP A C 1
ATOM 5956 O O . ASP A 1 746 ? 8.844 -21.372 2.171 1.00 98.88 746 ASP A O 1
ATOM 5960 N N . TYR A 1 747 ? 9.626 -19.366 1.547 1.00 98.94 747 TYR A N 1
ATOM 5961 C CA . TYR A 1 747 ? 11.034 -19.746 1.654 1.00 98.94 747 TYR A CA 1
ATOM 5962 C C . TYR A 1 747 ? 11.488 -19.908 3.111 1.00 98.94 747 TYR A C 1
ATOM 5964 O O . TYR A 1 747 ? 12.162 -20.885 3.425 1.00 98.94 747 TYR A O 1
ATOM 5972 N N . PHE A 1 748 ? 11.085 -19.022 4.026 1.00 98.94 748 PHE A N 1
ATOM 5973 C CA . PHE A 1 748 ? 11.418 -19.159 5.450 1.00 98.94 748 PHE A CA 1
ATOM 5974 C C . PHE A 1 748 ? 10.838 -20.432 6.071 1.00 98.94 748 PHE A C 1
ATOM 5976 O O . PHE A 1 748 ? 11.517 -21.089 6.857 1.00 98.94 748 PHE A O 1
ATOM 5983 N N . ILE A 1 749 ? 9.617 -20.820 5.687 1.00 98.94 749 ILE A N 1
ATOM 5984 C CA . ILE A 1 749 ? 9.001 -22.086 6.111 1.00 98.94 749 ILE A CA 1
ATOM 5985 C C . ILE A 1 749 ? 9.858 -23.273 5.659 1.00 98.94 749 ILE A C 1
ATOM 5987 O O . ILE A 1 749 ? 10.127 -24.165 6.458 1.00 98.94 749 ILE A O 1
ATOM 5991 N N . LYS A 1 750 ? 10.334 -23.266 4.407 1.00 98.81 750 LYS A N 1
ATOM 5992 C CA . LYS A 1 750 ? 11.246 -24.297 3.887 1.00 98.81 750 LYS A CA 1
ATOM 5993 C C . LYS A 1 750 ? 12.597 -24.309 4.607 1.00 98.81 750 LYS A C 1
ATOM 5995 O O . LYS A 1 750 ? 13.125 -25.373 4.911 1.00 98.81 750 LYS A O 1
ATOM 6000 N N . ALA A 1 751 ? 13.152 -23.130 4.880 1.00 98.81 751 ALA A N 1
ATOM 6001 C CA . ALA A 1 751 ? 14.433 -22.972 5.558 1.00 98.81 751 ALA A CA 1
ATOM 6002 C C . ALA A 1 751 ? 14.385 -23.398 7.037 1.00 98.81 751 ALA A C 1
ATOM 6004 O O . ALA A 1 751 ? 15.409 -23.816 7.582 1.00 98.81 751 ALA A O 1
ATOM 6005 N N . HIS A 1 752 ? 13.214 -23.328 7.678 1.00 98.81 752 HIS A N 1
ATOM 6006 C CA . HIS A 1 752 ? 12.973 -23.798 9.041 1.00 98.81 752 HIS A CA 1
ATOM 6007 C C . HIS A 1 752 ? 12.662 -25.304 9.061 1.00 98.81 752 HIS A C 1
ATOM 6009 O O . HIS A 1 752 ? 11.520 -25.733 9.221 1.00 98.81 752 HIS A O 1
ATOM 6015 N N . VAL A 1 753 ? 13.710 -26.110 8.875 1.00 98.25 753 VAL A N 1
ATOM 6016 C CA . VAL A 1 753 ? 13.621 -27.569 8.676 1.00 98.25 753 VAL A CA 1
ATOM 6017 C C . VAL A 1 753 ? 13.347 -28.359 9.961 1.00 98.25 753 VAL A C 1
ATOM 6019 O O . VAL A 1 753 ? 12.891 -29.500 9.909 1.00 98.25 753 VAL A O 1
ATOM 6022 N N . SER A 1 754 ? 13.638 -27.772 11.121 1.00 97.44 754 SER A N 1
ATOM 6023 C CA . SER A 1 754 ? 13.382 -28.336 12.448 1.00 97.44 754 SER A CA 1
ATOM 6024 C C . SER A 1 754 ? 13.347 -27.208 13.474 1.00 97.44 754 SER A C 1
ATOM 6026 O O . SER A 1 754 ? 13.958 -26.171 13.248 1.00 97.44 754 SER A O 1
ATOM 6028 N N . GLN A 1 755 ? 12.717 -27.435 14.631 1.00 95.81 755 GLN A N 1
ATOM 6029 C CA . GLN A 1 755 ? 12.494 -26.426 15.679 1.00 95.81 755 GLN A CA 1
ATOM 6030 C C . GLN A 1 755 ? 13.742 -25.599 16.049 1.00 95.81 755 GLN A C 1
ATOM 6032 O O . GLN A 1 755 ? 13.618 -24.443 16.438 1.00 95.81 755 GLN A O 1
ATOM 6037 N N . TYR A 1 756 ? 14.936 -26.193 15.963 1.00 98.38 756 TYR A N 1
ATOM 6038 C CA . TYR A 1 756 ? 16.209 -25.556 16.316 1.00 98.38 756 TYR A CA 1
ATOM 6039 C C . TYR A 1 756 ? 17.237 -25.590 15.176 1.00 98.38 756 TYR A C 1
ATOM 6041 O O . TYR A 1 756 ? 18.443 -25.602 15.427 1.00 98.38 756 TYR A O 1
ATOM 6049 N N . GLU A 1 757 ? 16.768 -25.658 13.928 1.00 98.62 757 GLU A N 1
ATOM 6050 C CA . GLU A 1 757 ? 17.608 -25.609 12.733 1.00 98.62 757 GLU A CA 1
ATOM 6051 C C . GLU A 1 757 ? 16.985 -24.710 11.662 1.00 98.62 757 GLU A C 1
ATOM 6053 O O . GLU A 1 757 ? 15.868 -24.952 11.199 1.00 98.62 757 GLU A O 1
ATOM 6058 N N . PHE A 1 758 ? 17.733 -23.695 11.227 1.00 98.81 758 PHE A N 1
ATOM 6059 C CA . PHE A 1 758 ? 17.259 -22.733 10.233 1.00 98.81 758 PHE A CA 1
ATOM 6060 C C . PHE A 1 758 ? 18.344 -22.395 9.209 1.00 98.81 758 PHE A C 1
ATOM 6062 O O . PHE A 1 758 ? 19.439 -21.972 9.580 1.00 98.81 758 PHE A O 1
ATOM 6069 N N . TYR A 1 759 ? 18.048 -22.574 7.921 1.00 98.88 759 TYR A N 1
ATOM 6070 C CA . TYR A 1 759 ? 18.948 -22.204 6.826 1.00 98.88 759 TYR A CA 1
ATOM 6071 C C . TYR A 1 759 ? 18.989 -20.686 6.626 1.00 98.88 759 TYR A C 1
ATOM 6073 O O . TYR A 1 759 ? 18.003 -20.069 6.237 1.00 98.88 759 TYR A O 1
ATOM 6081 N N . GLY A 1 760 ? 20.156 -20.093 6.875 1.00 97.69 760 GLY A N 1
ATOM 6082 C CA . GLY A 1 760 ? 20.376 -18.650 6.807 1.00 97.69 760 GLY A CA 1
ATOM 6083 C C . GLY A 1 760 ? 20.979 -18.153 5.501 1.00 97.69 760 GLY A C 1
ATOM 6084 O O . GLY A 1 760 ? 20.901 -16.960 5.225 1.00 97.69 760 GLY A O 1
ATOM 6085 N N . GLN A 1 761 ? 21.578 -19.037 4.700 1.00 98.50 761 GLN A N 1
ATOM 6086 C CA . GLN A 1 761 ? 22.210 -18.653 3.440 1.00 98.50 761 GLN A CA 1
ATOM 6087 C C . GLN A 1 761 ? 22.193 -19.796 2.428 1.00 98.50 761 GLN A C 1
ATOM 6089 O O . GLN A 1 761 ? 22.449 -20.947 2.790 1.00 98.50 761 GLN A O 1
ATOM 6094 N N . VAL A 1 762 ? 21.941 -19.464 1.157 1.00 98.50 762 VAL A N 1
ATOM 6095 C CA . VAL A 1 762 ? 22.167 -20.365 0.016 1.00 98.50 762 VAL A CA 1
ATOM 6096 C C . VAL A 1 762 ? 22.980 -19.654 -1.068 1.00 98.50 762 VAL A C 1
ATOM 6098 O O . VAL A 1 762 ? 22.548 -18.630 -1.604 1.00 98.50 762 VAL A O 1
ATOM 6101 N N . GLY A 1 763 ? 24.124 -20.242 -1.420 1.00 97.44 763 GLY A N 1
ATOM 6102 C CA . GLY A 1 763 ? 25.156 -19.682 -2.296 1.00 97.44 763 GLY A CA 1
ATOM 6103 C C . GLY A 1 763 ? 26.311 -19.061 -1.520 1.00 97.44 763 GLY A C 1
ATOM 6104 O O . GLY A 1 763 ? 26.084 -18.339 -0.552 1.00 97.44 763 GLY A O 1
ATOM 6105 N N . ASP A 1 764 ? 27.541 -19.343 -1.947 1.00 97.25 764 ASP A N 1
ATOM 6106 C CA . ASP A 1 764 ? 28.746 -18.686 -1.433 1.00 97.25 764 ASP A CA 1
ATOM 6107 C C . ASP A 1 764 ? 28.879 -17.300 -2.065 1.00 97.25 764 ASP A C 1
ATOM 6109 O O . ASP A 1 764 ? 28.860 -17.192 -3.289 1.00 97.25 764 ASP A O 1
ATOM 6113 N N . GLY A 1 765 ? 29.011 -16.250 -1.252 1.00 94.88 765 GLY A N 1
ATOM 6114 C CA . GLY A 1 765 ? 29.033 -14.884 -1.772 1.00 94.88 765 GLY A CA 1
ATOM 6115 C C . GLY A 1 765 ? 30.237 -14.583 -2.661 1.00 94.88 765 GLY A C 1
ATOM 6116 O O . GLY A 1 765 ? 30.088 -13.908 -3.673 1.00 94.88 765 GLY A O 1
ATOM 6117 N N . HIS A 1 766 ? 31.420 -15.126 -2.367 1.00 96.19 766 HIS A N 1
ATOM 6118 C CA . HIS A 1 766 ? 32.588 -14.890 -3.214 1.00 96.19 766 HIS A CA 1
ATOM 6119 C C . HIS A 1 766 ? 32.479 -15.634 -4.549 1.00 96.19 766 HIS A C 1
ATOM 6121 O O . HIS A 1 766 ? 32.826 -15.077 -5.591 1.00 96.19 766 HIS A O 1
ATOM 6127 N N . GLU A 1 767 ? 31.993 -16.880 -4.546 1.00 96.00 767 GLU A N 1
ATOM 6128 C CA . GLU A 1 767 ? 31.771 -17.619 -5.795 1.00 96.00 767 GLU A CA 1
ATOM 6129 C C . GLU A 1 767 ? 30.656 -17.006 -6.648 1.00 96.00 767 GLU A C 1
ATOM 6131 O O . GLU A 1 767 ? 30.767 -16.986 -7.877 1.00 96.00 767 GLU A O 1
ATOM 6136 N N . ASP A 1 768 ? 29.595 -16.517 -6.006 1.00 96.56 768 ASP A N 1
ATOM 6137 C CA . ASP A 1 768 ? 28.474 -15.840 -6.653 1.00 96.56 768 ASP A CA 1
ATOM 6138 C C . ASP A 1 768 ? 28.915 -14.518 -7.287 1.00 96.56 768 ASP A C 1
ATOM 6140 O O . ASP A 1 768 ? 28.703 -14.305 -8.477 1.00 96.56 768 ASP A O 1
ATOM 6144 N N . HIS A 1 769 ? 29.657 -13.687 -6.552 1.00 96.00 769 HIS A N 1
ATOM 6145 C CA . HIS A 1 769 ? 30.143 -12.395 -7.051 1.00 96.00 769 HIS A CA 1
ATOM 6146 C C . HIS A 1 769 ? 31.245 -12.539 -8.112 1.00 96.00 769 HIS A C 1
ATOM 6148 O O . HIS A 1 769 ? 31.471 -11.628 -8.908 1.00 96.00 769 HIS A O 1
ATOM 6154 N N . ALA A 1 770 ? 31.905 -13.700 -8.191 1.00 96.56 770 ALA A N 1
ATOM 6155 C CA . ALA A 1 770 ? 32.810 -14.048 -9.290 1.00 96.56 770 ALA A CA 1
ATOM 6156 C C . ALA A 1 770 ? 32.074 -14.439 -10.593 1.00 96.56 770 ALA A C 1
ATOM 6158 O O . ALA A 1 770 ? 32.711 -14.662 -11.633 1.00 96.56 770 ALA A O 1
ATOM 6159 N N . TYR A 1 771 ? 30.742 -14.508 -10.567 1.00 96.62 771 TYR A N 1
ATOM 6160 C CA . TYR A 1 771 ? 29.890 -14.844 -11.699 1.00 96.62 771 TYR A CA 1
ATOM 6161 C C . TYR A 1 771 ? 29.029 -13.650 -12.122 1.00 96.62 771 TYR A C 1
ATOM 6163 O O . TYR A 1 771 ? 28.118 -13.227 -11.421 1.00 96.62 771 TYR A O 1
ATOM 6171 N N . TRP A 1 772 ? 29.256 -13.158 -13.342 1.00 97.75 772 TRP A N 1
ATOM 6172 C CA . TRP A 1 772 ? 28.413 -12.129 -13.948 1.00 97.75 772 TRP A CA 1
ATOM 6173 C C . TRP A 1 772 ? 27.697 -12.670 -15.183 1.00 97.75 772 TRP A C 1
ATOM 6175 O O . TRP A 1 772 ? 28.216 -12.614 -16.294 1.00 97.75 772 TRP A O 1
ATOM 6185 N N . SER A 1 773 ? 26.508 -13.233 -14.999 1.00 96.94 773 SER A N 1
ATOM 6186 C CA . SER A 1 773 ? 25.617 -13.650 -16.090 1.00 96.94 773 SER A CA 1
ATOM 6187 C C . SER A 1 773 ? 24.195 -13.803 -15.550 1.00 96.94 773 SER A C 1
ATOM 6189 O O . SER A 1 773 ? 23.902 -13.296 -14.474 1.00 96.94 773 SER A O 1
ATOM 6191 N N . ARG A 1 774 ? 23.287 -14.465 -16.269 1.00 97.88 774 ARG A N 1
ATOM 6192 C CA . ARG A 1 774 ? 21.899 -14.689 -15.835 1.00 97.88 774 ARG A CA 1
ATOM 6193 C C . ARG A 1 774 ? 21.816 -15.781 -14.759 1.00 97.88 774 ARG A C 1
ATOM 6195 O O . ARG A 1 774 ? 22.618 -16.717 -14.799 1.00 97.88 774 ARG A O 1
ATOM 6202 N N . PRO A 1 775 ? 20.833 -15.750 -13.845 1.00 97.75 775 PRO A N 1
ATOM 6203 C CA . PRO A 1 775 ? 20.710 -16.763 -12.803 1.00 97.75 775 PRO A CA 1
ATOM 6204 C C . PRO A 1 775 ? 20.226 -18.099 -13.366 1.00 97.75 775 PRO A C 1
ATOM 6206 O O . PRO A 1 775 ? 20.529 -19.146 -12.806 1.00 97.75 775 PRO A O 1
ATOM 6209 N N . GLU A 1 776 ? 19.495 -18.093 -14.486 1.00 97.25 776 GLU A N 1
ATOM 6210 C CA . GLU A 1 776 ? 19.038 -19.328 -15.131 1.00 97.25 776 GLU A CA 1
ATOM 6211 C C . GLU A 1 776 ? 20.178 -20.045 -15.887 1.00 97.25 776 GLU A C 1
ATOM 6213 O O . GLU A 1 776 ? 20.032 -21.206 -16.256 1.00 97.25 776 GLU A O 1
ATOM 6218 N N . ASP A 1 777 ? 21.314 -19.368 -16.110 1.00 95.56 777 ASP A N 1
ATOM 6219 C CA . ASP A 1 777 ? 22.533 -19.948 -16.699 1.00 95.56 777 ASP A CA 1
ATOM 6220 C C . ASP A 1 777 ? 23.481 -20.539 -15.629 1.00 95.56 777 ASP A C 1
ATOM 6222 O O . ASP A 1 777 ? 24.532 -21.092 -15.959 1.00 95.56 777 ASP A O 1
ATOM 6226 N N . TRP A 1 778 ? 23.117 -20.463 -14.341 1.00 95.25 778 TRP A N 1
ATOM 6227 C CA . TRP A 1 778 ? 23.925 -20.998 -13.248 1.00 95.25 778 TRP A CA 1
ATOM 6228 C C . TRP A 1 778 ? 23.867 -22.531 -13.200 1.00 95.25 778 TRP A C 1
ATOM 6230 O O . TRP A 1 778 ? 22.805 -23.126 -13.024 1.00 95.25 778 TRP A O 1
ATOM 6240 N N . THR A 1 779 ? 25.024 -23.191 -13.289 1.00 88.31 779 THR A N 1
ATOM 6241 C CA . THR A 1 779 ? 25.104 -24.665 -13.331 1.00 88.31 779 THR A CA 1
ATOM 6242 C C . THR A 1 779 ? 25.795 -25.299 -12.126 1.00 88.31 779 THR A C 1
ATOM 6244 O O . THR A 1 779 ? 25.788 -26.524 -11.994 1.00 88.31 779 THR A O 1
ATOM 6247 N N . LYS A 1 780 ? 26.440 -24.508 -11.261 1.00 90.06 780 LYS A N 1
ATOM 6248 C CA . LYS A 1 780 ? 27.207 -25.038 -10.126 1.00 90.06 780 LYS A CA 1
ATOM 6249 C C . LYS A 1 780 ? 26.285 -25.366 -8.943 1.00 90.06 780 LYS A C 1
ATOM 6251 O O . LYS A 1 780 ? 25.321 -24.640 -8.709 1.00 90.06 780 LYS A O 1
ATOM 6256 N N . PRO A 1 781 ? 26.568 -26.414 -8.152 1.00 91.19 781 PRO A N 1
ATOM 6257 C CA . PRO A 1 781 ? 25.919 -26.585 -6.857 1.00 91.19 781 PRO A CA 1
ATOM 6258 C C . PRO A 1 781 ? 26.159 -25.359 -5.974 1.00 91.19 781 PRO A C 1
ATOM 6260 O O . PRO A 1 781 ? 27.252 -24.800 -5.987 1.00 91.19 781 PRO A O 1
ATOM 6263 N N . ARG A 1 782 ? 25.146 -24.957 -5.210 1.00 97.44 782 ARG A N 1
ATOM 6264 C CA . ARG A 1 782 ? 25.226 -23.818 -4.296 1.00 97.44 782 ARG A CA 1
ATOM 6265 C C . ARG A 1 782 ? 25.203 -24.337 -2.859 1.00 97.44 782 ARG A C 1
ATOM 6267 O O . ARG A 1 782 ? 24.279 -25.081 -2.526 1.00 97.44 782 ARG A O 1
ATOM 6274 N N . PRO A 1 783 ? 26.205 -24.016 -2.025 1.00 97.62 783 PRO A N 1
ATOM 6275 C CA . PRO A 1 783 ? 26.221 -24.447 -0.631 1.00 97.62 783 PRO A CA 1
ATOM 6276 C C . PRO A 1 783 ? 25.075 -23.804 0.154 1.00 97.62 783 PRO A C 1
ATOM 6278 O O . PRO A 1 783 ? 24.646 -22.695 -0.162 1.00 97.62 783 PRO A O 1
ATOM 6281 N N . ALA A 1 784 ? 24.591 -24.496 1.183 1.00 98.19 784 ALA A N 1
ATOM 6282 C CA . ALA A 1 784 ? 23.567 -23.995 2.089 1.00 98.19 784 ALA A CA 1
ATOM 6283 C C . ALA A 1 784 ? 24.073 -24.066 3.534 1.00 98.19 784 ALA A C 1
ATOM 6285 O O . ALA A 1 784 ? 24.506 -25.122 4.002 1.00 98.19 784 ALA A O 1
ATOM 6286 N N . TRP A 1 785 ? 23.999 -22.953 4.258 1.00 98.56 785 TRP A N 1
ATOM 6287 C CA . TRP A 1 785 ? 24.426 -22.878 5.655 1.00 98.56 785 TRP A CA 1
ATOM 6288 C C . TRP A 1 785 ? 23.248 -22.605 6.571 1.00 98.56 785 TRP A C 1
ATOM 6290 O O . TRP A 1 785 ? 22.339 -21.838 6.245 1.00 98.56 785 TRP A O 1
ATOM 6300 N N . LYS A 1 786 ? 23.276 -23.255 7.733 1.00 98.25 786 LYS A N 1
ATOM 6301 C CA . LYS A 1 786 ? 22.230 -23.173 8.743 1.00 98.25 786 LYS A CA 1
ATOM 6302 C C . LYS A 1 786 ? 22.799 -22.821 10.102 1.00 98.25 786 LYS A C 1
ATOM 6304 O O . LYS A 1 786 ? 23.905 -23.232 10.447 1.00 98.25 786 LYS A O 1
ATOM 6309 N N . ILE A 1 787 ? 21.984 -22.128 10.876 1.00 98.75 787 ILE A N 1
ATOM 6310 C CA . ILE A 1 787 ? 22.168 -21.962 12.310 1.00 98.75 787 ILE A CA 1
ATOM 6311 C C . ILE A 1 787 ? 21.506 -23.131 13.042 1.00 98.75 787 ILE A C 1
ATOM 6313 O O . ILE A 1 787 ? 20.516 -23.707 12.582 1.00 98.75 787 ILE A O 1
ATOM 6317 N N . THR A 1 788 ? 22.097 -23.513 14.167 1.00 98.50 788 THR A N 1
ATOM 6318 C CA . THR A 1 788 ? 21.717 -24.668 14.993 1.00 98.50 788 THR A CA 1
ATOM 6319 C C . THR A 1 788 ? 21.897 -24.326 16.471 1.00 98.50 788 THR A C 1
ATOM 6321 O O . THR A 1 788 ? 22.362 -23.243 16.814 1.00 98.50 788 THR A O 1
ATOM 6324 N N . GLN A 1 789 ? 21.602 -25.261 17.370 1.00 97.94 789 GLN A N 1
ATOM 6325 C CA . GLN A 1 789 ? 21.891 -25.087 18.797 1.00 97.94 789 GLN A CA 1
ATOM 6326 C C . GLN A 1 789 ? 23.385 -24.864 19.090 1.00 97.94 789 GLN A C 1
ATOM 6328 O O . GLN A 1 789 ? 23.722 -24.134 20.019 1.00 97.94 789 GLN A O 1
ATOM 6333 N N . GLN A 1 790 ? 24.278 -25.512 18.331 1.00 97.69 790 GLN A N 1
ATOM 6334 C CA . GLN A 1 790 ? 25.733 -25.423 18.516 1.00 97.69 790 GLN A CA 1
ATOM 6335 C C . GLN A 1 790 ? 26.348 -24.227 17.785 1.00 97.69 790 GLN A C 1
ATOM 6337 O O . GLN A 1 790 ? 27.367 -23.711 18.229 1.00 97.69 790 GLN A O 1
ATOM 6342 N N . ASN A 1 791 ? 25.720 -23.797 16.689 1.00 97.94 791 ASN A N 1
ATOM 6343 C CA . ASN A 1 791 ? 26.113 -22.634 15.896 1.00 97.94 791 ASN A CA 1
ATOM 6344 C C . ASN A 1 791 ? 24.911 -21.673 15.823 1.00 97.94 791 ASN A C 1
ATOM 6346 O O . ASN A 1 791 ? 24.172 -21.704 14.833 1.00 97.94 791 ASN A O 1
ATOM 6350 N N . PRO A 1 792 ? 24.629 -20.919 16.901 1.00 98.38 792 PRO A N 1
ATOM 6351 C CA . PRO A 1 792 ? 23.432 -20.087 17.007 1.00 98.38 792 PRO A CA 1
ATOM 6352 C C . PRO A 1 792 ? 23.472 -18.863 16.084 1.00 98.38 792 PRO A C 1
ATOM 6354 O O . PRO A 1 792 ? 24.528 -18.419 15.645 1.00 98.38 792 PRO A O 1
ATOM 6357 N N . GLY A 1 793 ? 22.300 -18.290 15.822 1.00 98.50 793 GLY A N 1
ATOM 6358 C CA . GLY A 1 793 ? 22.158 -17.013 15.126 1.00 98.50 793 GLY A CA 1
ATOM 6359 C C . GLY A 1 793 ? 20.871 -16.331 15.542 1.00 98.50 793 GLY A C 1
ATOM 6360 O O . GLY A 1 793 ? 19.851 -16.453 14.863 1.00 98.50 793 GLY A O 1
ATOM 6361 N N . SER A 1 794 ? 20.909 -15.689 16.705 1.00 98.81 794 SER A N 1
ATOM 6362 C CA . SER A 1 794 ? 19.732 -15.129 17.363 1.00 98.81 794 SER A CA 1
ATOM 6363 C C . SER A 1 794 ? 19.060 -14.058 16.521 1.00 98.81 794 SER A C 1
ATOM 6365 O O . SER A 1 794 ? 17.850 -14.108 16.362 1.00 98.81 794 SER A O 1
ATOM 6367 N N . GLU A 1 795 ? 19.825 -13.135 15.952 1.00 98.44 795 GLU A N 1
ATOM 6368 C CA . GLU A 1 795 ? 19.347 -12.046 15.104 1.00 98.44 795 GLU A CA 1
ATOM 6369 C C . GLU A 1 795 ? 18.656 -12.572 13.843 1.00 98.44 795 GLU A C 1
ATOM 6371 O O . GLU A 1 795 ? 17.520 -12.203 13.553 1.00 98.44 795 GLU A O 1
ATOM 6376 N N . LEU A 1 796 ? 19.269 -13.540 13.157 1.00 98.75 796 LEU A N 1
ATOM 6377 C CA . LEU A 1 796 ? 18.698 -14.163 11.966 1.00 98.75 796 LEU A CA 1
ATOM 6378 C C . LEU A 1 796 ? 17.376 -14.882 12.284 1.00 98.75 796 LEU A C 1
ATOM 6380 O O . LEU A 1 796 ? 16.375 -14.693 11.587 1.00 98.75 796 LEU A O 1
ATOM 6384 N N . ALA A 1 797 ? 17.362 -15.714 13.330 1.00 98.88 797 ALA A N 1
ATOM 6385 C CA . ALA A 1 797 ? 16.169 -16.458 13.725 1.00 98.88 797 ALA A CA 1
ATOM 6386 C C . ALA A 1 797 ? 15.062 -15.529 14.255 1.00 98.88 797 ALA A C 1
ATOM 6388 O O . ALA A 1 797 ? 13.895 -15.702 13.899 1.00 98.88 797 ALA A O 1
ATOM 6389 N N . ALA A 1 798 ? 15.413 -14.522 15.058 1.00 98.88 798 ALA A N 1
ATOM 6390 C CA . ALA A 1 798 ? 14.463 -13.575 15.630 1.00 98.88 798 ALA A CA 1
ATOM 6391 C C . ALA A 1 798 ? 13.873 -12.635 14.571 1.00 98.88 798 ALA A C 1
ATOM 6393 O O . ALA A 1 798 ? 12.660 -12.420 14.587 1.00 98.88 798 ALA A O 1
ATOM 6394 N N . GLU A 1 799 ? 14.664 -12.136 13.616 1.00 98.94 799 GLU A N 1
ATOM 6395 C CA . GLU A 1 799 ? 14.135 -11.335 12.507 1.00 98.94 799 GLU A CA 1
ATOM 6396 C C . GLU A 1 799 ? 13.235 -12.179 11.599 1.00 98.94 799 GLU A C 1
ATOM 6398 O O . GLU A 1 799 ? 12.165 -11.728 11.200 1.00 98.94 799 GLU A O 1
ATOM 6403 N N . THR A 1 800 ? 13.591 -13.442 11.339 1.00 98.94 800 THR A N 1
ATOM 6404 C CA . THR A 1 800 ? 12.713 -14.353 10.585 1.00 98.94 800 THR A CA 1
ATOM 6405 C C . THR A 1 800 ? 11.401 -14.601 11.333 1.00 98.94 800 THR A C 1
ATOM 6407 O O . THR A 1 800 ? 10.324 -14.585 10.733 1.00 98.94 800 THR A O 1
ATOM 6410 N N . ALA A 1 801 ? 11.455 -14.768 12.657 1.00 98.94 801 ALA A N 1
ATOM 6411 C CA . ALA A 1 801 ? 10.260 -14.855 13.487 1.00 98.94 801 ALA A CA 1
ATOM 6412 C C . ALA A 1 801 ? 9.425 -13.561 13.445 1.00 98.94 801 ALA A C 1
ATOM 6414 O O . ALA A 1 801 ? 8.196 -13.637 13.369 1.00 98.94 801 ALA A O 1
ATOM 6415 N N . ALA A 1 802 ? 10.059 -12.384 13.423 1.00 98.94 802 ALA A N 1
ATOM 6416 C CA . ALA A 1 802 ? 9.375 -11.102 13.264 1.00 98.94 802 ALA A CA 1
ATOM 6417 C C . ALA A 1 802 ? 8.678 -11.007 11.896 1.00 98.94 802 ALA A C 1
ATOM 6419 O O . ALA A 1 802 ? 7.495 -10.666 11.840 1.00 98.94 802 ALA A O 1
ATOM 6420 N N . ALA A 1 803 ? 9.358 -11.405 10.817 1.00 98.94 803 ALA A N 1
ATOM 6421 C CA . ALA A 1 803 ? 8.825 -11.414 9.457 1.00 98.94 803 ALA A CA 1
ATOM 6422 C C . ALA A 1 803 ? 7.602 -12.329 9.325 1.00 98.94 803 ALA A C 1
ATOM 6424 O O . ALA A 1 803 ? 6.560 -11.911 8.818 1.00 98.94 803 ALA A O 1
ATOM 6425 N N . LEU A 1 804 ? 7.699 -13.564 9.829 1.00 98.94 804 LEU A N 1
ATOM 6426 C CA . LEU A 1 804 ? 6.594 -14.527 9.836 1.00 98.94 804 LEU A CA 1
ATOM 6427 C C . LEU A 1 804 ? 5.422 -14.039 10.698 1.00 98.94 804 LEU A C 1
ATOM 6429 O O . LEU A 1 804 ? 4.264 -14.191 10.311 1.00 98.94 804 LEU A O 1
ATOM 6433 N N . THR A 1 805 ? 5.704 -13.396 11.833 1.00 98.94 805 THR A N 1
ATOM 6434 C CA . THR A 1 805 ? 4.668 -12.825 12.704 1.00 98.94 805 THR A CA 1
ATOM 6435 C C . THR A 1 805 ? 3.963 -11.632 12.061 1.00 98.94 805 THR A C 1
ATOM 6437 O O . THR A 1 805 ? 2.739 -11.534 12.111 1.00 98.94 805 THR A O 1
ATOM 6440 N N . ALA A 1 806 ? 4.700 -10.719 11.429 1.00 98.88 806 ALA A N 1
ATOM 6441 C CA . ALA A 1 806 ? 4.108 -9.602 10.703 1.00 98.88 806 ALA A CA 1
ATOM 6442 C C . ALA A 1 806 ? 3.302 -10.105 9.492 1.00 98.88 806 ALA A C 1
ATOM 6444 O O . ALA A 1 806 ? 2.180 -9.659 9.257 1.00 98.88 806 ALA A O 1
ATOM 6445 N N . ALA A 1 807 ? 3.813 -11.092 8.755 1.00 98.88 807 ALA A N 1
ATOM 6446 C CA . ALA A 1 807 ? 3.085 -11.705 7.651 1.00 98.88 807 ALA A CA 1
ATOM 6447 C C . ALA A 1 807 ? 1.794 -12.399 8.113 1.00 98.88 807 ALA A C 1
ATOM 6449 O O . ALA A 1 807 ? 0.774 -12.290 7.434 1.00 98.88 807 ALA A O 1
ATOM 6450 N N . SER A 1 808 ? 1.790 -13.054 9.279 1.00 98.81 808 SER A N 1
ATOM 6451 C CA . SER A 1 808 ? 0.582 -13.692 9.816 1.00 98.81 808 SER A CA 1
ATOM 6452 C C . SER A 1 808 ? -0.556 -12.668 9.975 1.00 98.81 808 SER A C 1
ATOM 6454 O O . SER A 1 808 ? -1.679 -12.911 9.536 1.00 98.81 808 SER A O 1
ATOM 6456 N N . LEU A 1 809 ? -0.246 -11.451 10.441 1.00 98.62 809 LEU A N 1
ATOM 6457 C CA . LEU A 1 809 ? -1.201 -10.339 10.504 1.00 98.62 809 LEU A CA 1
ATOM 6458 C C . LEU A 1 809 ? -1.731 -9.913 9.125 1.00 98.62 809 LEU A C 1
ATOM 6460 O O . LEU A 1 809 ? -2.919 -9.618 9.005 1.00 98.62 809 LEU A O 1
ATOM 6464 N N . VAL A 1 810 ? -0.885 -9.910 8.088 1.00 98.62 810 VAL A N 1
ATOM 6465 C CA . VAL A 1 810 ? -1.281 -9.580 6.702 1.00 98.62 810 VAL A CA 1
ATOM 6466 C C . VAL A 1 810 ? -2.270 -10.604 6.132 1.00 98.62 810 VAL A C 1
ATOM 6468 O O . VAL A 1 810 ? -3.181 -10.234 5.386 1.00 98.62 810 VAL A O 1
ATOM 6471 N N . PHE A 1 811 ? -2.101 -11.887 6.467 1.00 98.38 811 PHE A N 1
ATOM 6472 C CA . PHE A 1 811 ? -2.924 -12.982 5.939 1.00 98.38 811 PHE A CA 1
ATOM 6473 C C . PHE A 1 811 ? -4.119 -13.353 6.819 1.00 98.38 811 PHE A C 1
ATOM 6475 O O . PHE A 1 811 ? -5.013 -14.047 6.340 1.00 98.38 811 PHE A O 1
ATOM 6482 N N . ARG A 1 812 ? -4.206 -12.843 8.051 1.00 95.00 812 ARG A N 1
ATOM 6483 C CA . ARG A 1 812 ? -5.253 -13.183 9.029 1.00 95.00 812 ARG A CA 1
ATOM 6484 C C . ARG A 1 812 ? -6.684 -13.149 8.490 1.00 95.00 812 ARG A C 1
ATOM 6486 O O . ARG A 1 812 ? -7.482 -14.012 8.840 1.00 95.00 812 ARG A O 1
ATOM 6493 N N . SER A 1 813 ? -7.024 -12.165 7.657 1.00 88.69 813 SER A N 1
ATOM 6494 C CA . SER A 1 813 ? -8.377 -11.999 7.104 1.00 88.69 813 SER A CA 1
ATOM 6495 C C . SER A 1 813 ? -8.599 -12.679 5.747 1.00 88.69 813 SER A C 1
ATOM 6497 O O . SER A 1 813 ? -9.728 -12.694 5.261 1.00 88.69 813 SER A O 1
ATOM 6499 N N . VAL A 1 814 ? -7.548 -13.221 5.121 1.00 94.69 814 VAL A N 1
ATOM 6500 C CA . VAL A 1 814 ? -7.578 -13.697 3.723 1.00 94.69 814 VAL A CA 1
ATOM 6501 C C . VAL A 1 814 ? -7.200 -15.172 3.589 1.00 94.69 814 VAL A C 1
ATOM 6503 O O . VAL A 1 814 ? -7.741 -15.856 2.726 1.00 94.69 814 VAL A O 1
ATOM 6506 N N . ASP A 1 815 ? -6.308 -15.673 4.441 1.00 96.94 815 ASP A N 1
ATOM 6507 C CA . ASP A 1 815 ? -5.876 -17.071 4.488 1.00 96.94 815 ASP A CA 1
ATOM 6508 C C . ASP A 1 815 ? -5.515 -17.450 5.935 1.00 96.94 815 ASP A C 1
ATOM 6510 O O . ASP A 1 815 ? -4.359 -17.390 6.357 1.00 96.94 815 ASP A O 1
ATOM 6514 N N . SER A 1 816 ? -6.531 -17.816 6.721 1.00 95.38 816 SER A N 1
ATOM 6515 C CA . SER A 1 816 ? -6.366 -18.156 8.142 1.00 95.38 816 SER A CA 1
ATOM 6516 C C . SER A 1 816 ? -5.538 -19.425 8.368 1.00 95.38 816 SER A C 1
ATOM 6518 O O . SER A 1 816 ? -4.931 -19.590 9.421 1.00 95.38 816 SER A O 1
ATOM 6520 N N . ASN A 1 817 ? -5.507 -20.340 7.393 1.00 97.88 817 ASN A N 1
ATOM 6521 C CA . ASN A 1 817 ? -4.676 -21.537 7.484 1.00 97.88 817 ASN A CA 1
ATOM 6522 C C . ASN A 1 817 ? -3.196 -21.169 7.340 1.00 97.88 817 ASN A C 1
ATOM 6524 O O . ASN A 1 817 ? -2.367 -21.598 8.140 1.00 97.88 817 ASN A O 1
ATOM 6528 N N . TYR A 1 818 ? -2.870 -20.332 6.354 1.00 98.38 818 TYR A N 1
ATOM 6529 C CA . TYR A 1 818 ? -1.512 -19.828 6.195 1.00 98.38 818 TYR A CA 1
ATOM 6530 C C . TYR A 1 818 ? -1.086 -18.950 7.380 1.00 98.38 818 TYR A C 1
ATOM 6532 O O . TYR A 1 818 ? 0.029 -19.106 7.866 1.00 98.38 818 TYR A O 1
ATOM 6540 N N . GLU A 1 819 ? -1.979 -18.110 7.917 1.00 98.06 819 GLU A N 1
ATOM 6541 C CA . GLU A 1 819 ? -1.733 -17.334 9.145 1.00 98.06 819 GLU A CA 1
ATOM 6542 C C . GLU A 1 819 ? -1.289 -18.217 10.321 1.00 98.06 819 GLU A C 1
ATOM 6544 O O . GLU A 1 819 ? -0.268 -17.930 10.952 1.00 98.06 819 GLU A O 1
ATOM 6549 N N . SER A 1 820 ? -1.991 -19.328 10.561 1.00 98.00 820 SER A N 1
ATOM 6550 C CA . SER A 1 820 ? -1.657 -20.267 11.635 1.00 98.00 820 SER A CA 1
ATOM 6551 C C . SER A 1 820 ? -0.305 -20.958 11.416 1.00 98.00 820 SER A C 1
ATOM 6553 O O . SER A 1 820 ? 0.475 -21.087 12.362 1.00 98.00 820 SER A O 1
ATOM 6555 N N . ILE A 1 821 ? 0.009 -21.346 10.172 1.00 98.69 821 ILE A N 1
ATOM 6556 C CA . ILE A 1 821 ? 1.314 -21.924 9.809 1.00 98.69 821 ILE A CA 1
ATOM 6557 C C . ILE A 1 821 ? 2.433 -20.917 10.094 1.00 98.69 821 ILE A C 1
ATOM 6559 O O . ILE A 1 821 ? 3.402 -21.248 10.778 1.00 98.69 821 ILE A O 1
ATOM 6563 N N . LEU A 1 822 ? 2.285 -19.679 9.615 1.00 98.81 822 LEU A N 1
ATOM 6564 C CA . LEU A 1 822 ? 3.270 -18.618 9.817 1.00 98.81 822 LEU A CA 1
ATOM 6565 C C . LEU A 1 822 ? 3.534 -18.379 11.305 1.00 98.81 822 LEU A C 1
ATOM 6567 O O . LEU A 1 822 ? 4.690 -18.349 11.728 1.00 98.81 822 LEU A O 1
ATOM 6571 N N . LEU A 1 823 ? 2.473 -18.257 12.107 1.00 98.44 823 LEU A N 1
ATOM 6572 C CA . LEU A 1 823 ? 2.598 -18.010 13.539 1.00 98.44 823 LEU A CA 1
ATOM 6573 C C . LEU A 1 823 ? 3.264 -19.186 14.272 1.00 98.44 823 LEU A C 1
ATOM 6575 O O . LEU A 1 823 ? 4.093 -18.958 15.151 1.00 98.44 823 LEU A O 1
ATOM 6579 N N . GLY A 1 824 ? 2.972 -20.430 13.879 1.00 98.56 824 GLY A N 1
ATOM 6580 C CA . GLY A 1 824 ? 3.616 -21.620 14.442 1.00 98.56 824 GLY A CA 1
ATOM 6581 C C . GLY A 1 824 ? 5.132 -21.640 14.218 1.00 98.56 824 GLY A C 1
ATOM 6582 O O . GLY A 1 824 ? 5.893 -21.817 15.172 1.00 98.56 824 GLY A O 1
ATOM 6583 N N . HIS A 1 825 ? 5.586 -21.387 12.984 1.00 98.88 825 HIS A N 1
ATOM 6584 C CA . HIS A 1 825 ? 7.021 -21.276 12.689 1.00 98.88 825 HIS A CA 1
ATOM 6585 C C . HIS A 1 825 ? 7.652 -20.068 13.399 1.00 98.88 825 HIS A C 1
ATOM 6587 O O . HIS A 1 825 ? 8.764 -20.185 13.912 1.00 98.88 825 HIS A O 1
ATOM 6593 N N . ALA A 1 826 ? 6.951 -18.931 13.481 1.00 98.88 826 ALA A N 1
ATOM 6594 C CA . ALA A 1 826 ? 7.453 -17.734 14.151 1.00 98.88 826 ALA A CA 1
ATOM 6595 C C . ALA A 1 826 ? 7.728 -17.963 15.645 1.00 98.88 826 ALA A C 1
ATOM 6597 O O . ALA A 1 826 ? 8.791 -17.602 16.144 1.00 98.88 826 ALA A O 1
ATOM 6598 N N . GLN A 1 827 ? 6.798 -18.604 16.358 1.00 98.81 827 GLN A N 1
ATOM 6599 C CA . GLN A 1 827 ? 6.952 -18.897 17.785 1.00 98.81 827 GLN A CA 1
ATOM 6600 C C . GLN A 1 827 ? 8.122 -19.851 18.055 1.00 98.81 827 GLN A C 1
ATOM 6602 O O . GLN A 1 827 ? 8.866 -19.655 19.015 1.00 98.81 827 GLN A O 1
ATOM 6607 N N . GLN A 1 828 ? 8.305 -20.859 17.200 1.00 98.81 828 GLN A N 1
ATOM 6608 C CA . GLN A 1 828 ? 9.422 -21.802 17.291 1.00 98.81 828 GLN A CA 1
ATOM 6609 C C . GLN A 1 828 ? 10.772 -21.132 17.001 1.00 98.81 828 GLN A C 1
ATOM 6611 O O . GLN A 1 828 ? 11.716 -21.323 17.764 1.00 98.81 828 GLN A O 1
ATOM 6616 N N . LEU A 1 829 ? 10.860 -20.306 15.953 1.00 98.94 829 LEU A N 1
ATOM 6617 C CA . LEU A 1 829 ? 12.087 -19.572 15.626 1.00 98.94 829 LEU A CA 1
ATOM 6618 C C . LEU A 1 829 ? 12.444 -18.533 16.693 1.00 98.94 829 LEU A C 1
ATOM 6620 O O . LEU A 1 829 ? 13.621 -18.357 16.998 1.00 98.94 829 LEU A O 1
ATOM 6624 N N . TYR A 1 830 ? 11.451 -17.887 17.308 1.00 98.88 830 TYR A N 1
ATOM 6625 C CA . TYR A 1 830 ? 11.692 -16.998 18.442 1.00 98.88 830 TYR A CA 1
ATOM 6626 C C . TYR A 1 830 ? 12.203 -17.757 19.678 1.00 98.88 830 TYR A C 1
ATOM 6628 O O . TYR A 1 830 ? 13.170 -17.318 20.304 1.00 98.88 830 TYR A O 1
ATOM 6636 N N . ASP A 1 831 ? 11.612 -18.917 20.009 1.00 98.69 831 ASP A N 1
ATOM 6637 C CA . ASP A 1 831 ? 12.127 -19.799 21.073 1.00 98.69 831 ASP A CA 1
ATOM 6638 C C . ASP A 1 831 ? 13.578 -20.202 20.788 1.00 98.69 831 ASP A C 1
ATOM 6640 O O . ASP A 1 831 ? 14.440 -20.074 21.657 1.00 98.69 831 ASP A O 1
ATOM 6644 N N . PHE A 1 832 ? 13.875 -20.611 19.551 1.00 98.81 832 PHE A N 1
ATOM 6645 C CA . PHE A 1 832 ? 15.229 -20.941 19.120 1.00 98.81 832 PHE A CA 1
ATOM 6646 C C . PHE A 1 832 ? 16.196 -19.766 19.325 1.00 98.81 832 PHE A C 1
ATOM 6648 O O . PHE A 1 832 ? 17.220 -19.931 19.993 1.00 98.81 832 PHE A O 1
ATOM 6655 N N . ALA A 1 833 ? 15.838 -18.579 18.828 1.00 98.81 833 ALA A N 1
ATOM 6656 C CA . ALA A 1 833 ? 16.653 -17.372 18.909 1.00 98.81 833 ALA A CA 1
ATOM 6657 C C . ALA A 1 833 ? 16.962 -16.947 20.350 1.00 98.81 833 ALA A C 1
ATOM 6659 O O . ALA A 1 833 ? 18.101 -16.598 20.666 1.00 98.81 833 ALA A O 1
ATOM 6660 N N . ASN A 1 834 ? 15.954 -16.960 21.228 1.00 98.25 834 ASN A N 1
ATOM 6661 C CA . ASN A 1 834 ? 16.098 -16.491 22.606 1.00 98.25 834 ASN A CA 1
ATOM 6662 C C . ASN A 1 834 ? 16.818 -17.522 23.490 1.00 98.25 834 ASN A C 1
ATOM 6664 O O . ASN A 1 834 ? 17.550 -17.147 24.412 1.00 98.25 834 ASN A O 1
ATOM 6668 N N . ARG A 1 835 ? 16.631 -18.819 23.207 1.00 98.25 835 ARG A N 1
ATOM 6669 C CA . ARG A 1 835 ? 17.203 -19.922 23.988 1.00 98.25 835 ARG A CA 1
ATOM 6670 C C . ARG A 1 835 ? 18.665 -20.203 23.658 1.00 98.25 835 ARG A C 1
ATOM 6672 O O . ARG A 1 835 ? 19.437 -20.482 24.574 1.00 98.25 835 ARG A O 1
ATOM 6679 N N . TYR A 1 836 ? 19.047 -20.131 22.384 1.00 98.50 836 TYR A N 1
ATOM 6680 C CA . TYR A 1 836 ? 20.404 -20.420 21.917 1.00 98.50 836 TYR A CA 1
ATOM 6681 C C . TYR A 1 836 ? 21.022 -19.150 21.350 1.00 98.50 836 TYR A C 1
ATOM 6683 O O . TYR A 1 836 ? 20.800 -18.799 20.194 1.00 98.50 836 TYR A O 1
ATOM 6691 N N . ARG A 1 837 ? 21.768 -18.438 22.202 1.00 98.06 837 ARG A N 1
ATOM 6692 C CA . ARG A 1 837 ? 22.229 -17.084 21.902 1.00 98.06 837 ARG A CA 1
ATOM 6693 C C . ARG A 1 837 ? 23.612 -17.029 21.284 1.00 98.06 837 ARG A C 1
ATOM 6695 O O . ARG A 1 837 ? 24.562 -17.569 21.845 1.00 98.06 837 ARG A O 1
ATOM 6702 N N . GLY A 1 838 ? 23.724 -16.303 20.182 1.00 97.81 838 GLY A N 1
ATOM 6703 C CA . GLY A 1 838 ? 24.985 -15.983 19.523 1.00 97.81 838 GLY A CA 1
ATOM 6704 C C . GLY A 1 838 ? 24.742 -15.381 18.149 1.00 97.81 838 GLY A C 1
ATOM 6705 O O . GLY A 1 838 ? 23.626 -15.471 17.634 1.00 97.81 838 GLY A O 1
ATOM 6706 N N . LYS A 1 839 ? 25.775 -14.745 17.594 1.00 97.81 839 LYS A N 1
ATOM 6707 C CA . LYS A 1 839 ? 25.669 -14.073 16.304 1.00 97.81 839 LYS A CA 1
ATOM 6708 C C . LYS A 1 839 ? 25.662 -15.087 15.170 1.00 97.81 839 LYS A C 1
ATOM 6710 O O . LYS A 1 839 ? 26.516 -15.970 15.108 1.00 97.81 839 LYS A O 1
ATOM 6715 N N . TYR A 1 840 ? 24.752 -14.919 14.222 1.00 97.25 840 TYR A N 1
ATOM 6716 C CA . TYR A 1 840 ? 24.696 -15.739 13.017 1.00 97.25 840 TYR A CA 1
ATOM 6717 C C . TYR A 1 840 ? 25.963 -15.560 12.173 1.00 97.25 840 TYR A C 1
ATOM 6719 O O . TYR A 1 840 ? 26.396 -16.506 11.513 1.00 97.25 840 TYR A O 1
ATOM 6727 N N . SER A 1 841 ? 26.591 -14.379 12.252 1.00 94.50 841 SER A N 1
ATOM 6728 C CA . SER A 1 841 ? 27.811 -14.061 11.516 1.00 94.50 841 SER A CA 1
ATOM 6729 C C . SER A 1 841 ? 29.056 -14.788 12.018 1.00 94.50 841 SER A C 1
ATOM 6731 O O . SER A 1 841 ? 30.042 -14.872 11.288 1.00 94.50 841 SER A O 1
ATOM 6733 N N . ASP A 1 842 ? 28.990 -15.341 13.231 1.00 96.75 842 ASP A N 1
ATOM 6734 C CA . ASP A 1 842 ? 30.015 -16.227 13.790 1.00 96.75 842 ASP A CA 1
ATOM 6735 C C . ASP A 1 842 ? 29.765 -17.697 13.393 1.00 96.75 842 ASP A C 1
ATOM 6737 O O . ASP A 1 842 ? 30.672 -18.528 13.441 1.00 96.75 842 ASP A O 1
ATOM 6741 N N . SER A 1 843 ? 28.530 -18.020 12.994 1.00 97.25 843 SER A N 1
ATOM 6742 C CA . SER A 1 843 ? 28.057 -19.379 12.708 1.00 97.25 843 SER A CA 1
ATOM 6743 C C . SER A 1 843 ? 28.066 -19.731 11.220 1.00 97.25 843 SER A C 1
ATOM 6745 O O . SER A 1 843 ? 28.317 -20.883 10.860 1.00 97.25 843 SER A O 1
ATOM 6747 N N . ILE A 1 844 ? 27.771 -18.766 10.346 1.00 96.69 844 ILE A N 1
ATOM 6748 C CA . ILE A 1 844 ? 27.773 -18.950 8.891 1.00 96.69 844 ILE A CA 1
ATOM 6749 C C . ILE A 1 844 ? 29.107 -18.439 8.316 1.00 96.69 844 ILE A C 1
ATOM 6751 O O . ILE A 1 844 ? 29.454 -17.282 8.534 1.00 96.69 844 ILE A O 1
ATOM 6755 N N . PRO A 1 845 ? 29.875 -19.261 7.576 1.00 92.19 845 PRO A N 1
ATOM 6756 C CA . PRO A 1 845 ? 31.165 -18.850 7.016 1.00 92.19 845 PRO A CA 1
ATOM 6757 C C . PRO A 1 845 ? 31.065 -17.663 6.048 1.00 92.19 845 PRO A C 1
ATOM 6759 O O . PRO A 1 845 ? 30.127 -17.592 5.259 1.00 92.19 845 PRO A O 1
ATOM 6762 N N . ASN A 1 846 ? 32.064 -16.771 6.075 1.00 87.31 846 ASN A N 1
ATOM 6763 C CA . ASN A 1 846 ? 32.271 -15.628 5.160 1.00 87.31 846 ASN A CA 1
ATOM 6764 C C . ASN A 1 846 ? 31.124 -14.602 5.074 1.00 87.31 846 ASN A C 1
ATOM 6766 O O . ASN A 1 846 ? 31.240 -13.595 4.385 1.00 87.31 846 ASN A O 1
ATOM 6770 N N . ILE A 1 847 ? 30.027 -14.795 5.807 1.00 93.94 847 ILE A N 1
ATOM 6771 C CA . ILE A 1 847 ? 28.886 -13.875 5.809 1.00 93.94 847 ILE A CA 1
ATOM 6772 C C . ILE A 1 847 ? 29.255 -12.478 6.325 1.00 93.94 847 ILE A C 1
ATOM 6774 O O . ILE A 1 847 ? 28.646 -11.490 5.926 1.00 93.94 847 ILE A O 1
ATOM 6778 N N . SER A 1 848 ? 30.282 -12.390 7.177 1.00 93.62 848 SER A N 1
ATOM 6779 C CA . SER A 1 848 ? 30.787 -11.126 7.722 1.00 93.62 848 SER A CA 1
ATOM 6780 C C . SER A 1 848 ? 31.368 -10.188 6.658 1.00 93.62 848 SER A C 1
ATOM 6782 O O . SER A 1 848 ? 31.455 -8.991 6.910 1.00 93.62 848 SER A O 1
ATOM 6784 N N . ASP A 1 849 ? 31.710 -10.694 5.472 1.00 95.38 849 ASP A N 1
ATOM 6785 C CA . ASP A 1 849 ? 32.174 -9.856 4.360 1.00 95.38 849 ASP A CA 1
ATOM 6786 C C . ASP A 1 849 ? 31.013 -9.164 3.622 1.00 95.38 849 ASP A C 1
ATOM 6788 O O . ASP A 1 849 ? 31.245 -8.275 2.805 1.00 95.38 849 ASP A O 1
ATOM 6792 N N . PHE A 1 850 ? 29.766 -9.551 3.923 1.00 95.75 850 PHE A N 1
ATOM 6793 C CA . PHE A 1 850 ? 28.552 -9.064 3.262 1.00 95.75 850 PHE A CA 1
ATOM 6794 C C . PHE A 1 850 ? 27.563 -8.455 4.264 1.00 95.75 850 PHE A C 1
ATOM 6796 O O . PHE A 1 850 ? 27.320 -7.251 4.257 1.00 95.75 850 PHE A O 1
ATOM 6803 N N . TYR A 1 851 ? 27.034 -9.281 5.171 1.00 96.56 851 TYR A N 1
ATOM 6804 C CA . TYR A 1 851 ? 25.992 -8.934 6.138 1.00 96.56 851 TYR A CA 1
ATOM 6805 C C . TYR A 1 851 ? 26.431 -9.302 7.561 1.00 96.56 851 TYR A C 1
ATOM 6807 O O . TYR A 1 851 ? 25.837 -10.160 8.220 1.00 96.56 851 TYR A O 1
ATOM 6815 N N . HIS A 1 852 ? 27.508 -8.672 8.035 1.00 96.62 852 HIS A N 1
ATOM 6816 C CA . HIS A 1 852 ? 27.984 -8.821 9.414 1.00 96.62 852 HIS A CA 1
ATOM 6817 C C . HIS A 1 852 ? 26.971 -8.275 10.431 1.00 96.62 852 HIS A C 1
ATOM 6819 O O . HIS A 1 852 ? 26.475 -7.170 10.249 1.00 96.62 852 HIS A O 1
ATOM 6825 N N . SER A 1 853 ? 26.723 -8.999 11.529 1.00 95.19 853 SER A N 1
ATOM 6826 C CA . SER A 1 853 ? 25.905 -8.488 12.641 1.00 95.19 853 SER A CA 1
ATOM 6827 C C . SER A 1 853 ? 26.717 -7.491 13.482 1.00 95.19 853 SER A C 1
ATOM 6829 O O . SER A 1 853 ? 27.510 -7.893 14.349 1.00 95.19 853 SER A O 1
ATOM 6831 N N . TRP A 1 854 ? 26.561 -6.185 13.233 1.00 93.25 854 TRP A N 1
ATOM 6832 C CA . TRP A 1 854 ? 27.347 -5.147 13.918 1.00 93.25 854 TRP A CA 1
ATOM 6833 C C . TRP A 1 854 ? 26.751 -4.797 15.278 1.00 93.25 854 TRP A C 1
ATOM 6835 O O . TRP A 1 854 ? 27.473 -4.752 16.280 1.00 93.25 854 TRP A O 1
ATOM 6845 N N . THR A 1 855 ? 25.440 -4.586 15.323 1.00 92.69 855 THR A N 1
ATOM 6846 C CA . THR A 1 855 ? 24.673 -4.220 16.528 1.00 92.69 855 THR A CA 1
ATOM 6847 C C . THR A 1 855 ? 24.502 -5.376 17.513 1.00 92.69 855 THR A C 1
ATOM 6849 O O . THR A 1 855 ? 24.359 -5.147 18.718 1.00 92.69 855 THR A O 1
ATOM 6852 N N . GLY A 1 856 ? 24.600 -6.616 17.028 1.00 94.38 856 GLY A N 1
ATOM 6853 C CA . GLY A 1 856 ? 24.359 -7.830 17.797 1.00 94.38 856 GLY A CA 1
ATOM 6854 C C . GLY A 1 856 ? 22.994 -8.434 17.485 1.00 94.38 856 GLY A C 1
ATOM 6855 O O . GLY A 1 856 ? 22.608 -8.513 16.329 1.00 94.38 856 GLY A O 1
ATOM 6856 N N . TYR A 1 857 ? 22.324 -8.951 18.516 1.00 97.62 857 TYR A N 1
ATOM 6857 C CA . TYR A 1 857 ? 21.037 -9.650 18.378 1.00 97.62 857 TYR A CA 1
ATOM 6858 C C . TYR A 1 857 ? 19.982 -9.218 19.398 1.00 97.62 857 TYR A C 1
ATOM 6860 O O . TYR A 1 857 ? 18.879 -9.767 19.453 1.00 97.62 857 TYR A O 1
ATOM 6868 N N . GLY A 1 858 ? 20.343 -8.301 20.299 1.00 98.06 858 GLY A N 1
ATOM 6869 C CA . GLY A 1 858 ? 19.483 -7.908 21.410 1.00 98.06 858 GLY A CA 1
ATOM 6870 C C . GLY A 1 858 ? 18.246 -7.155 20.938 1.00 98.06 858 GLY A C 1
ATOM 6871 O O . GLY A 1 858 ? 17.145 -7.358 21.457 1.00 98.06 858 GLY A O 1
ATOM 6872 N N . ASP A 1 859 ? 18.427 -6.310 19.931 1.00 98.19 859 ASP A N 1
ATOM 6873 C CA . ASP A 1 859 ? 17.377 -5.552 19.282 1.00 98.19 859 ASP A CA 1
ATOM 6874 C C . ASP A 1 859 ? 16.446 -6.435 18.449 1.00 98.19 859 ASP A C 1
ATOM 6876 O O . ASP A 1 859 ? 15.237 -6.259 18.591 1.00 98.19 859 ASP A O 1
ATOM 6880 N N . GLU A 1 860 ? 16.923 -7.449 17.715 1.00 98.75 860 GLU A N 1
ATOM 6881 C CA . GLU A 1 860 ? 16.044 -8.432 17.058 1.00 98.75 860 GLU A CA 1
ATOM 6882 C C . GLU A 1 860 ? 15.229 -9.253 18.059 1.00 98.75 860 GLU A C 1
ATOM 6884 O O . GLU A 1 860 ? 14.047 -9.509 17.823 1.00 98.75 860 GLU A O 1
ATOM 6889 N N . LEU A 1 861 ? 15.814 -9.657 19.195 1.00 98.88 861 LEU A N 1
ATOM 6890 C CA . LEU A 1 861 ? 15.077 -10.380 20.237 1.00 98.88 861 LEU A CA 1
ATOM 6891 C C . LEU A 1 861 ? 13.930 -9.530 20.800 1.00 98.88 861 LEU A C 1
ATOM 6893 O O . LEU A 1 861 ? 12.804 -10.016 20.934 1.00 98.88 861 LEU A O 1
ATOM 6897 N N . GLY A 1 862 ? 14.190 -8.253 21.098 1.00 98.62 862 GLY A N 1
ATOM 6898 C CA . GLY A 1 862 ? 13.149 -7.316 21.525 1.00 98.62 862 GLY A CA 1
ATOM 6899 C C . GLY A 1 862 ? 12.115 -7.053 20.425 1.00 98.62 862 GLY A C 1
ATOM 6900 O O . GLY A 1 862 ? 10.912 -7.080 20.679 1.00 98.62 862 GLY A O 1
ATOM 6901 N N . TRP A 1 863 ? 12.570 -6.837 19.192 1.00 98.81 863 TRP A N 1
ATOM 6902 C CA . TRP A 1 863 ? 11.751 -6.582 18.005 1.00 98.81 863 TRP A CA 1
ATOM 6903 C C . TRP A 1 863 ? 10.788 -7.730 17.695 1.00 98.81 863 TRP A C 1
ATOM 6905 O O . TRP A 1 863 ? 9.586 -7.514 17.530 1.00 98.81 863 TRP A O 1
ATOM 6915 N N . SER A 1 864 ? 11.295 -8.959 17.691 1.00 98.88 864 SER A N 1
ATOM 6916 C CA . SER A 1 864 ? 10.522 -10.172 17.435 1.00 98.88 864 SER A CA 1
ATOM 6917 C C . SER A 1 864 ? 9.488 -10.432 18.530 1.00 98.88 864 SER A C 1
ATOM 6919 O O . SER A 1 864 ? 8.314 -10.674 18.238 1.00 98.88 864 SER A O 1
ATOM 6921 N N . ALA A 1 865 ? 9.878 -10.262 19.798 1.00 98.88 865 ALA A N 1
ATOM 6922 C CA . ALA A 1 865 ? 8.951 -10.337 20.922 1.00 98.88 865 ALA A CA 1
ATOM 6923 C C . ALA A 1 865 ? 7.838 -9.279 20.813 1.00 98.88 865 ALA A C 1
ATOM 6925 O O . ALA A 1 865 ? 6.670 -9.585 21.045 1.00 98.88 865 ALA A O 1
ATOM 6926 N N . ALA A 1 866 ? 8.154 -8.050 20.393 1.00 98.88 866 ALA A N 1
ATOM 6927 C CA . ALA A 1 866 ? 7.157 -6.999 20.198 1.00 98.88 866 ALA A CA 1
ATOM 6928 C C . ALA A 1 866 ? 6.152 -7.337 19.080 1.00 98.88 866 ALA A C 1
ATOM 6930 O O . ALA A 1 866 ? 4.951 -7.091 19.232 1.00 98.88 866 ALA A O 1
ATOM 6931 N N . TRP A 1 867 ? 6.602 -7.950 17.981 1.00 98.88 867 TRP A N 1
ATOM 6932 C CA . TRP A 1 867 ? 5.701 -8.453 16.939 1.00 98.88 867 TRP A CA 1
ATOM 6933 C C . TRP A 1 867 ? 4.818 -9.595 17.432 1.00 98.88 867 TRP A C 1
ATOM 6935 O O . TRP A 1 867 ? 3.609 -9.574 17.188 1.00 98.88 867 TRP A O 1
ATOM 6945 N N . LEU A 1 868 ? 5.381 -10.559 18.163 1.00 98.88 868 LEU A N 1
ATOM 6946 C CA . LEU A 1 868 ? 4.623 -11.674 18.740 1.00 98.88 868 LEU A CA 1
ATOM 6947 C C . LEU A 1 868 ? 3.592 -11.185 19.755 1.00 98.88 868 LEU A C 1
ATOM 6949 O O . LEU A 1 868 ? 2.442 -11.630 19.722 1.00 98.88 868 LEU A O 1
ATOM 6953 N N . LEU A 1 869 ? 3.948 -10.200 20.580 1.00 98.75 869 LEU A N 1
ATOM 6954 C CA . LEU A 1 869 ? 3.014 -9.508 21.459 1.00 98.75 869 LEU A CA 1
ATOM 6955 C C . LEU A 1 869 ? 1.876 -8.861 20.660 1.00 98.75 869 LEU A C 1
ATOM 6957 O O . LEU A 1 869 ? 0.709 -9.045 21.002 1.00 98.75 869 LEU A O 1
ATOM 6961 N N . ARG A 1 870 ? 2.189 -8.139 19.576 1.00 98.31 870 ARG A N 1
ATOM 6962 C CA . ARG A 1 870 ? 1.180 -7.500 18.716 1.00 98.31 870 ARG A CA 1
ATOM 6963 C C . ARG A 1 870 ? 0.236 -8.512 18.071 1.00 98.31 870 ARG A C 1
ATOM 6965 O O . ARG A 1 870 ? -0.959 -8.245 17.971 1.00 98.31 870 ARG A O 1
ATOM 6972 N N . ALA A 1 871 ? 0.761 -9.642 17.602 1.00 98.06 871 ALA A N 1
ATOM 6973 C CA . ALA A 1 871 ? -0.030 -10.638 16.894 1.00 98.06 871 ALA A CA 1
ATOM 6974 C C . ALA A 1 871 ? -0.899 -11.488 17.826 1.00 98.06 871 ALA A C 1
ATOM 6976 O O . ALA A 1 871 ? -2.036 -11.799 17.464 1.00 98.06 871 ALA A O 1
ATOM 6977 N N . THR A 1 872 ? -0.386 -11.848 19.005 1.00 97.25 872 THR A N 1
ATOM 6978 C CA . THR A 1 872 ? -1.016 -12.833 19.902 1.00 97.25 872 THR A CA 1
ATOM 6979 C C . THR A 1 872 ? -1.695 -12.223 21.125 1.00 97.25 872 THR A C 1
ATOM 6981 O O . THR A 1 872 ? -2.593 -12.839 21.691 1.00 97.25 872 THR A O 1
ATOM 6984 N N . GLY A 1 873 ? -1.265 -11.036 21.566 1.00 96.62 873 GLY A N 1
ATOM 6985 C CA . GLY A 1 873 ? -1.663 -10.458 22.852 1.00 96.62 873 GLY A CA 1
ATOM 6986 C C . GLY A 1 873 ? -1.096 -11.184 24.083 1.00 96.62 873 GLY A C 1
ATOM 6987 O O . GLY A 1 873 ? -1.413 -10.795 25.211 1.00 96.62 873 GLY A O 1
ATOM 6988 N N . ASP A 1 874 ? -0.263 -12.217 23.896 1.00 96.25 874 ASP A N 1
ATOM 6989 C CA . ASP A 1 874 ? 0.315 -13.005 24.984 1.00 96.25 874 ASP A CA 1
ATOM 6990 C C . ASP A 1 874 ? 1.340 -12.175 25.769 1.00 96.25 874 ASP A C 1
ATOM 6992 O O . ASP A 1 874 ? 2.363 -11.724 25.248 1.00 96.25 874 ASP A O 1
ATOM 6996 N N . GLN A 1 875 ? 1.062 -11.992 27.059 1.00 96.25 875 GLN A N 1
ATOM 6997 C CA . GLN A 1 875 ? 1.862 -11.159 27.951 1.00 96.25 875 GLN A CA 1
ATOM 6998 C C . GLN A 1 875 ? 3.263 -11.715 28.216 1.00 96.25 875 GLN A C 1
ATOM 7000 O O . GLN A 1 875 ? 4.132 -10.961 28.648 1.00 96.25 875 GLN A O 1
ATOM 7005 N N . ARG A 1 876 ? 3.531 -12.994 27.920 1.00 96.81 876 ARG A N 1
ATOM 7006 C CA . ARG A 1 876 ? 4.894 -13.544 27.992 1.00 96.81 876 ARG A CA 1
ATOM 7007 C C . ARG A 1 876 ? 5.856 -12.773 27.091 1.00 96.81 876 ARG A C 1
ATOM 7009 O O . ARG A 1 876 ? 6.948 -12.431 27.527 1.00 96.81 876 ARG A O 1
ATOM 7016 N N . TYR A 1 877 ? 5.408 -12.382 25.900 1.00 98.31 877 TYR A N 1
ATOM 7017 C CA . TYR A 1 877 ? 6.230 -11.590 24.991 1.00 98.31 877 TYR A CA 1
ATOM 7018 C C . TYR A 1 877 ? 6.432 -10.150 25.474 1.00 98.31 877 TYR A C 1
ATOM 7020 O O . TYR A 1 877 ? 7.489 -9.580 25.238 1.00 98.31 877 TYR A O 1
ATOM 7028 N N . GLN A 1 878 ? 5.481 -9.561 26.211 1.00 97.56 878 GLN A N 1
ATOM 7029 C CA . GLN A 1 878 ? 5.698 -8.264 26.871 1.00 97.56 878 GLN A CA 1
ATOM 7030 C C . GLN A 1 878 ? 6.814 -8.356 27.921 1.00 97.56 878 GLN A C 1
ATOM 7032 O O . GLN A 1 878 ? 7.651 -7.456 28.000 1.00 97.56 878 GLN A O 1
ATOM 7037 N N . VAL A 1 879 ? 6.837 -9.440 28.705 1.00 97.62 879 VAL A N 1
ATOM 7038 C CA . VAL A 1 879 ? 7.903 -9.704 29.683 1.00 97.62 879 VAL A CA 1
ATOM 7039 C C . VAL A 1 879 ? 9.250 -9.868 28.983 1.00 97.62 879 VAL A C 1
ATOM 7041 O O . VAL A 1 879 ? 10.238 -9.293 29.436 1.00 97.62 879 VAL A O 1
ATOM 7044 N N . ASP A 1 880 ? 9.289 -10.594 27.865 1.00 98.25 880 ASP A N 1
ATOM 7045 C CA . ASP A 1 880 ? 10.513 -10.763 27.085 1.00 98.25 880 ASP A CA 1
ATOM 7046 C C . ASP A 1 880 ? 11.002 -9.442 26.476 1.00 98.25 880 ASP A C 1
ATOM 7048 O O . ASP A 1 880 ? 12.191 -9.139 26.580 1.00 98.25 880 ASP A O 1
ATOM 7052 N N . VAL A 1 881 ? 10.108 -8.606 25.924 1.00 98.44 881 VAL A N 1
ATOM 7053 C CA . VAL A 1 881 ? 10.476 -7.258 25.455 1.00 98.44 881 VAL A CA 1
ATOM 7054 C C . VAL A 1 881 ? 11.109 -6.459 26.587 1.00 98.44 881 VAL A C 1
ATOM 7056 O O . VAL A 1 881 ? 12.216 -5.956 26.422 1.00 98.44 881 VAL A O 1
ATOM 7059 N N . ASP A 1 882 ? 10.442 -6.354 27.740 1.00 96.44 882 ASP A N 1
ATOM 7060 C CA . ASP A 1 882 ? 10.942 -5.556 28.863 1.00 96.44 882 ASP A CA 1
ATOM 7061 C C . ASP A 1 882 ? 12.290 -6.106 29.382 1.00 96.44 882 ASP A C 1
ATOM 7063 O O . ASP A 1 882 ? 13.193 -5.329 29.704 1.00 96.44 882 ASP A O 1
ATOM 7067 N N . LYS A 1 883 ? 12.473 -7.436 29.390 1.00 97.44 883 LYS A N 1
ATOM 7068 C CA . LYS A 1 883 ? 13.745 -8.091 29.729 1.00 97.44 883 LYS A CA 1
ATOM 7069 C C . LYS A 1 883 ? 14.853 -7.718 28.746 1.00 97.44 883 LYS A C 1
ATOM 7071 O O . LYS A 1 883 ? 15.903 -7.258 29.186 1.00 97.44 883 LYS A O 1
ATOM 7076 N N . HIS A 1 884 ? 14.637 -7.894 27.444 1.00 98.12 884 HIS A N 1
ATOM 7077 C CA . HIS A 1 884 ? 15.639 -7.591 26.417 1.00 98.12 884 HIS A CA 1
ATOM 7078 C C . HIS A 1 884 ? 15.968 -6.099 26.357 1.00 98.12 884 HIS A C 1
ATOM 7080 O O . HIS A 1 884 ? 17.127 -5.724 26.190 1.00 98.12 884 HIS A O 1
ATOM 7086 N N . TYR A 1 885 ? 14.969 -5.243 26.578 1.00 96.00 885 TYR A N 1
ATOM 7087 C CA . TYR A 1 885 ? 15.148 -3.797 26.596 1.00 96.00 885 TYR A CA 1
ATOM 7088 C C . TYR A 1 885 ? 16.132 -3.347 27.681 1.00 96.00 885 TYR A C 1
ATOM 7090 O O .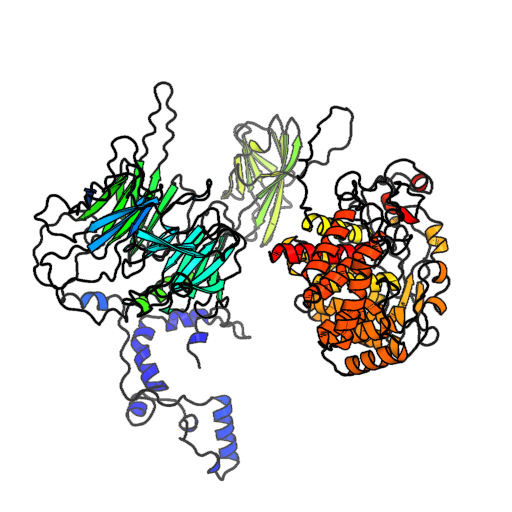 TYR A 1 885 ? 16.952 -2.459 27.444 1.00 96.00 885 TYR A O 1
ATOM 7098 N N . ILE A 1 886 ? 16.075 -3.987 28.853 1.00 96.69 886 ILE A N 1
ATOM 7099 C CA . ILE A 1 886 ? 17.008 -3.757 29.962 1.00 96.69 886 ILE A CA 1
ATOM 7100 C C . ILE A 1 886 ? 18.346 -4.453 29.698 1.00 96.69 886 ILE A C 1
ATOM 7102 O O . ILE A 1 886 ? 19.391 -3.820 29.817 1.00 96.69 886 ILE A O 1
ATOM 7106 N N . GLU A 1 887 ? 18.312 -5.739 29.341 1.00 97.56 887 GLU A N 1
ATOM 7107 C CA . GLU A 1 887 ? 19.493 -6.589 29.152 1.00 97.56 887 GLU A CA 1
ATOM 7108 C C . GLU A 1 887 ? 20.477 -6.003 28.132 1.00 97.56 887 GLU A C 1
ATOM 7110 O O . GLU A 1 887 ? 21.684 -6.019 28.367 1.00 97.56 887 GLU A O 1
ATOM 7115 N N . PHE A 1 888 ? 19.961 -5.436 27.039 1.00 97.44 888 PHE A N 1
ATOM 7116 C CA . PHE A 1 888 ? 20.767 -4.921 25.931 1.00 97.44 888 PHE A CA 1
ATOM 7117 C C . PHE A 1 888 ? 20.803 -3.389 25.845 1.00 97.44 888 PHE A C 1
ATOM 7119 O O . PHE A 1 888 ? 21.327 -2.843 24.877 1.00 97.44 888 PHE A O 1
ATOM 7126 N N . GLY A 1 889 ? 20.260 -2.670 26.836 1.00 96.19 889 GLY A N 1
ATOM 7127 C CA . GLY A 1 889 ? 20.293 -1.202 26.847 1.00 96.19 889 GLY A CA 1
ATOM 7128 C C . GLY A 1 889 ? 19.579 -0.567 25.647 1.00 96.19 889 GLY A C 1
ATOM 7129 O O . GLY A 1 889 ? 20.043 0.427 25.083 1.00 96.19 889 GLY A O 1
ATOM 7130 N N . LEU A 1 890 ? 18.432 -1.124 25.244 1.00 96.25 890 LEU A N 1
ATOM 7131 C CA . LEU A 1 890 ? 17.670 -0.675 24.067 1.00 96.25 890 LEU A CA 1
ATOM 7132 C C . LEU A 1 890 ? 16.882 0.619 24.324 1.00 96.25 890 LEU A C 1
ATOM 7134 O O . LEU A 1 890 ? 16.170 1.115 23.453 1.00 96.25 890 LEU A O 1
ATOM 7138 N N . ASN A 1 891 ? 17.039 1.207 25.512 1.00 92.75 891 ASN A N 1
ATOM 7139 C CA . ASN A 1 891 ? 16.605 2.560 25.830 1.00 92.75 891 ASN A CA 1
ATOM 7140 C C . ASN A 1 891 ? 17.547 3.643 25.285 1.00 92.75 891 ASN A C 1
ATOM 7142 O O . ASN A 1 891 ? 17.295 4.816 25.550 1.00 92.75 891 ASN A O 1
ATOM 7146 N N . ARG A 1 892 ? 18.612 3.291 24.558 1.00 93.06 892 ARG A N 1
ATOM 7147 C CA . ARG A 1 892 ? 19.469 4.253 23.849 1.00 93.06 892 ARG A CA 1
ATOM 7148 C C . ARG A 1 892 ? 18.712 4.987 22.737 1.00 93.06 892 ARG A C 1
ATOM 7150 O O . ARG A 1 892 ? 17.701 4.501 22.235 1.00 93.06 892 ARG A O 1
ATOM 7157 N N . GLN A 1 893 ? 19.223 6.147 22.328 1.00 90.50 893 GLN A N 1
ATOM 7158 C CA . GLN A 1 893 ? 18.767 6.822 21.112 1.00 90.50 893 GLN A CA 1
ATOM 7159 C C . GLN A 1 893 ? 19.482 6.191 19.903 1.00 90.50 893 GLN A C 1
ATOM 7161 O O . GLN A 1 893 ? 20.706 6.303 19.823 1.00 90.50 893 GLN A O 1
ATOM 7166 N N . PRO A 1 894 ? 18.772 5.506 18.990 1.00 92.38 894 PRO A N 1
ATOM 7167 C CA . PRO A 1 894 ? 19.375 5.020 17.753 1.00 92.38 894 PRO A CA 1
ATOM 7168 C C . PRO A 1 894 ? 19.632 6.178 16.777 1.00 92.38 894 PRO A C 1
ATOM 7170 O O . PRO A 1 894 ? 19.028 7.246 16.892 1.00 92.38 894 PRO A O 1
ATOM 7173 N N . HIS A 1 895 ? 20.523 5.969 15.806 1.00 87.19 895 HIS A N 1
ATOM 7174 C CA . HIS A 1 895 ? 20.812 6.944 14.742 1.00 87.19 895 HIS A CA 1
ATOM 7175 C C . HIS A 1 895 ? 20.302 6.499 13.366 1.00 87.19 895 HIS A C 1
ATOM 7177 O O . HIS A 1 895 ? 20.217 7.317 12.452 1.00 87.19 895 HIS A O 1
ATOM 7183 N N . GLU A 1 896 ? 19.911 5.232 13.232 1.00 91.62 896 GLU A N 1
ATOM 7184 C CA . GLU A 1 896 ? 19.389 4.649 12.002 1.00 91.62 896 GLU A CA 1
ATOM 7185 C C . GLU A 1 896 ? 18.321 3.581 12.282 1.00 91.62 896 GLU A C 1
ATOM 7187 O O . GLU A 1 896 ? 18.015 3.259 13.431 1.00 91.62 896 GLU A O 1
ATOM 7192 N N . PHE A 1 897 ? 17.754 3.050 11.202 1.00 96.88 897 PHE A N 1
ATOM 7193 C CA . PHE A 1 897 ? 16.972 1.820 11.176 1.00 96.88 897 PHE A CA 1
ATOM 7194 C C . PHE A 1 897 ? 17.329 1.078 9.891 1.00 96.88 897 PHE A C 1
ATOM 7196 O O . PHE A 1 897 ? 17.270 1.663 8.802 1.00 96.88 897 PHE A O 1
ATOM 7203 N N . SER A 1 898 ? 17.730 -0.182 10.003 1.00 96.38 898 SER A N 1
ATOM 7204 C CA . SER A 1 898 ? 18.260 -0.956 8.879 1.00 96.38 898 SER A CA 1
ATOM 7205 C C . SER A 1 898 ? 17.957 -2.445 9.044 1.00 96.38 898 SER A C 1
ATOM 7207 O O . SER A 1 898 ? 17.189 -2.845 9.919 1.00 96.38 898 SER A O 1
ATOM 7209 N N . TRP A 1 899 ? 18.534 -3.272 8.173 1.00 95.81 899 TRP A N 1
ATOM 7210 C CA . TRP A 1 899 ? 18.497 -4.722 8.328 1.00 95.81 899 TRP A CA 1
ATOM 7211 C C . TRP A 1 899 ? 19.245 -5.203 9.587 1.00 95.81 899 TRP A C 1
ATOM 7213 O O . TRP A 1 899 ? 18.937 -6.301 10.042 1.00 95.81 899 TRP A O 1
ATOM 7223 N N . ASP A 1 900 ? 20.143 -4.385 10.159 1.00 96.75 900 ASP A N 1
ATOM 7224 C CA . ASP A 1 900 ? 20.991 -4.715 11.320 1.00 96.75 900 ASP A CA 1
ATOM 7225 C C . ASP A 1 900 ? 20.553 -4.027 12.630 1.00 96.75 900 ASP A C 1
ATOM 7227 O O . ASP A 1 900 ? 20.642 -4.644 13.676 1.00 96.75 900 ASP A O 1
ATOM 7231 N N . ASP A 1 901 ? 20.061 -2.773 12.617 1.00 97.31 901 ASP A N 1
ATOM 7232 C CA . ASP A 1 901 ? 19.565 -2.101 13.845 1.00 97.31 901 ASP A CA 1
ATOM 7233 C C . ASP A 1 901 ? 18.033 -1.976 13.847 1.00 97.31 901 ASP A C 1
ATOM 7235 O O . ASP A 1 901 ? 17.451 -1.200 13.075 1.00 97.31 901 ASP A O 1
ATOM 7239 N N . LYS A 1 902 ? 17.367 -2.690 14.763 1.00 98.06 902 LYS A N 1
ATOM 7240 C CA . LYS A 1 902 ? 15.902 -2.679 14.959 1.00 98.06 902 LYS A CA 1
ATOM 7241 C C . LYS A 1 902 ? 15.449 -1.804 16.118 1.00 98.06 902 LYS A C 1
ATOM 7243 O O . LYS A 1 902 ? 14.243 -1.675 16.348 1.00 98.06 902 LYS A O 1
ATOM 7248 N N . THR A 1 903 ? 16.370 -1.161 16.835 1.00 98.12 903 THR A N 1
ATOM 7249 C CA . THR A 1 903 ? 16.077 -0.419 18.072 1.00 98.12 903 THR A CA 1
ATOM 7250 C C . THR A 1 903 ? 15.010 0.659 17.857 1.00 98.12 903 THR A C 1
ATOM 7252 O O . THR A 1 903 ? 14.052 0.746 18.628 1.00 98.12 903 THR A O 1
ATOM 7255 N N . ALA A 1 904 ? 15.122 1.454 16.786 1.00 97.88 904 ALA A N 1
ATOM 7256 C CA . ALA A 1 904 ? 14.156 2.514 16.476 1.00 97.88 904 ALA A CA 1
ATOM 7257 C C . ALA A 1 904 ? 12.760 1.952 16.154 1.00 97.88 904 ALA A C 1
ATOM 7259 O O . ALA A 1 904 ? 11.745 2.447 16.654 1.00 97.88 904 ALA A O 1
ATOM 7260 N N . GLY A 1 905 ? 12.716 0.882 15.352 1.00 98.25 905 GLY A N 1
ATOM 7261 C CA . GLY A 1 905 ? 11.486 0.171 15.013 1.00 98.25 905 GLY A CA 1
ATOM 7262 C C . GLY A 1 905 ? 10.805 -0.396 16.257 1.00 98.25 905 GLY A C 1
ATOM 7263 O O . GLY A 1 905 ? 9.615 -0.155 16.463 1.00 98.25 905 GLY A O 1
ATOM 7264 N N . LEU A 1 906 ? 11.566 -1.065 17.129 1.00 98.62 906 LEU A N 1
ATOM 7265 C CA . LEU A 1 906 ? 11.096 -1.601 18.408 1.00 98.62 906 LEU A CA 1
ATOM 7266 C C . LEU A 1 906 ? 10.484 -0.509 19.292 1.00 98.62 906 LEU A C 1
ATOM 7268 O O . LEU A 1 906 ? 9.370 -0.675 19.790 1.00 98.62 906 LEU A O 1
ATOM 7272 N N . GLN A 1 907 ? 11.174 0.620 19.466 1.00 98.19 907 GLN A N 1
ATOM 7273 C CA . GLN A 1 907 ? 10.688 1.733 20.286 1.00 98.19 907 GLN A CA 1
ATOM 7274 C C . GLN A 1 907 ? 9.355 2.289 19.762 1.00 98.19 907 GLN A C 1
ATOM 7276 O O . GLN A 1 907 ? 8.425 2.490 20.544 1.00 98.19 907 GLN A O 1
ATOM 7281 N N . ILE A 1 908 ? 9.220 2.480 18.447 1.00 98.38 908 ILE A N 1
ATOM 7282 C CA . ILE A 1 908 ? 7.983 2.979 17.822 1.00 98.38 908 ILE A CA 1
ATOM 7283 C C . ILE A 1 908 ? 6.856 1.942 17.901 1.00 98.38 908 ILE A C 1
ATOM 7285 O O . ILE A 1 908 ? 5.720 2.279 18.252 1.00 98.38 908 ILE A O 1
ATOM 7289 N N . LEU A 1 909 ? 7.156 0.671 17.629 1.00 98.50 909 LEU A N 1
ATOM 7290 C CA . LEU A 1 909 ? 6.188 -0.420 17.708 1.00 98.50 909 LEU A CA 1
ATOM 7291 C C . LEU A 1 909 ? 5.648 -0.569 19.137 1.00 98.50 909 LEU A C 1
ATOM 7293 O O . LEU A 1 909 ? 4.435 -0.623 19.343 1.00 98.50 909 LEU A O 1
ATOM 7297 N N . MET A 1 910 ? 6.522 -0.530 20.143 1.00 98.31 910 MET A N 1
ATOM 7298 C CA . MET A 1 910 ? 6.119 -0.596 21.548 1.00 98.31 910 MET A CA 1
ATOM 7299 C C . MET A 1 910 ? 5.397 0.664 22.022 1.00 98.31 910 MET A C 1
ATOM 7301 O O . MET A 1 910 ? 4.461 0.559 22.822 1.00 98.31 910 MET A O 1
ATOM 7305 N N . ALA A 1 911 ? 5.754 1.843 21.504 1.00 97.50 911 ALA A N 1
ATOM 7306 C CA . ALA A 1 911 ? 4.999 3.072 21.739 1.00 97.50 911 ALA A CA 1
ATOM 7307 C C . ALA A 1 911 ? 3.551 2.939 21.249 1.00 97.50 911 ALA A 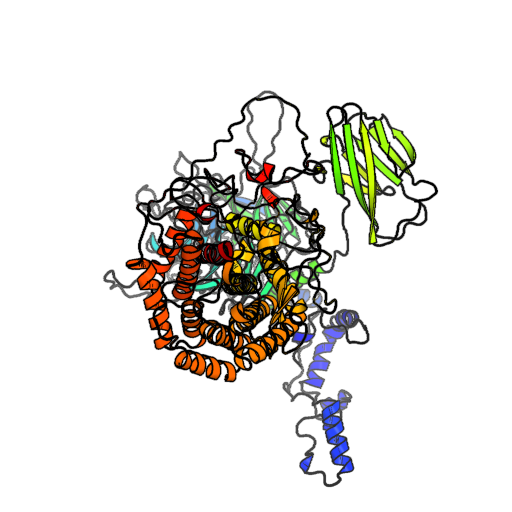C 1
ATOM 7309 O O . ALA A 1 911 ? 2.627 3.401 21.922 1.00 97.50 911 ALA A O 1
ATOM 7310 N N . LYS A 1 912 ? 3.342 2.260 20.116 1.00 96.31 912 LYS A N 1
ATOM 7311 C CA . LYS A 1 912 ? 2.017 1.992 19.554 1.00 96.31 912 LYS A CA 1
ATOM 7312 C C . LYS A 1 912 ? 1.236 0.937 20.336 1.00 96.31 912 LYS A C 1
ATOM 7314 O O . LYS A 1 912 ? 0.070 1.170 20.649 1.00 96.31 912 LYS A O 1
ATOM 7319 N N . ILE A 1 913 ? 1.866 -0.192 20.670 1.00 96.69 913 ILE A N 1
ATOM 7320 C CA . ILE A 1 913 ? 1.218 -1.309 21.377 1.00 96.69 913 ILE A CA 1
ATOM 7321 C C . ILE A 1 913 ? 0.841 -0.904 22.806 1.00 96.69 913 ILE A C 1
ATOM 7323 O O . ILE A 1 913 ? -0.293 -1.100 23.233 1.00 96.69 913 ILE A O 1
ATOM 7327 N N . THR A 1 914 ? 1.787 -0.328 23.551 1.00 95.25 914 THR A N 1
ATOM 7328 C CA . THR A 1 914 ? 1.640 -0.130 25.004 1.00 95.25 914 THR A CA 1
ATOM 7329 C C . THR A 1 914 ? 1.191 1.268 25.398 1.00 95.25 914 THR A C 1
ATOM 7331 O O . THR A 1 914 ? 0.742 1.468 26.524 1.00 95.25 914 THR A O 1
ATOM 7334 N N . ARG A 1 915 ? 1.366 2.259 24.512 1.00 93.19 915 ARG A N 1
ATOM 7335 C CA . ARG A 1 915 ? 1.170 3.690 24.802 1.00 93.19 915 ARG A CA 1
ATOM 7336 C C . ARG A 1 915 ? 2.000 4.218 25.985 1.00 93.19 915 ARG A C 1
ATOM 7338 O O . ARG A 1 915 ? 1.736 5.319 26.463 1.00 93.19 915 ARG A O 1
ATOM 7345 N N . LYS A 1 916 ? 3.019 3.480 26.455 1.00 93.06 916 LYS A N 1
ATOM 7346 C CA . LYS A 1 916 ? 3.912 3.929 27.537 1.00 93.06 916 LYS A CA 1
ATOM 7347 C C . LYS A 1 916 ? 4.698 5.165 27.085 1.00 93.06 916 LYS A C 1
ATOM 7349 O O . LYS A 1 916 ? 5.288 5.183 26.002 1.00 93.06 916 LYS A O 1
ATOM 7354 N N . GLN A 1 917 ? 4.760 6.175 27.953 1.00 93.88 917 GLN A N 1
ATOM 7355 C CA . GLN A 1 917 ? 5.417 7.448 27.644 1.00 93.88 917 GLN A CA 1
ATOM 7356 C C . GLN A 1 917 ? 6.923 7.299 27.386 1.00 93.88 917 GLN A C 1
ATOM 7358 O O . GLN A 1 917 ? 7.471 8.038 26.577 1.00 93.88 917 GLN A O 1
ATOM 7363 N N . SER A 1 918 ? 7.589 6.323 28.010 1.00 93.81 918 SER A N 1
ATOM 7364 C CA . SER A 1 918 ? 9.015 6.049 27.785 1.00 93.81 918 SER A CA 1
ATOM 7365 C C . SER A 1 918 ? 9.317 5.688 26.327 1.00 93.81 918 SER A C 1
ATOM 7367 O O . SER A 1 918 ? 10.218 6.270 25.729 1.00 93.81 918 SER A O 1
ATOM 7369 N N . TYR A 1 919 ? 8.539 4.780 25.731 1.00 96.62 919 TYR A N 1
ATOM 7370 C CA . TYR A 1 919 ? 8.692 4.399 24.326 1.00 96.62 919 TYR A CA 1
ATOM 7371 C C . TYR A 1 919 ? 8.304 5.543 23.383 1.00 96.62 919 TYR A C 1
ATOM 7373 O O . TYR A 1 919 ? 9.016 5.802 22.416 1.00 96.62 919 TYR A O 1
ATOM 7381 N N . ARG A 1 920 ? 7.222 6.280 23.692 1.00 95.88 920 ARG A N 1
ATOM 7382 C CA . ARG A 1 920 ? 6.828 7.473 22.917 1.00 95.88 920 ARG A CA 1
ATOM 7383 C C . ARG A 1 920 ? 7.931 8.534 22.904 1.00 95.88 920 ARG A C 1
ATOM 7385 O O . ARG A 1 920 ? 8.214 9.082 21.846 1.00 95.88 920 ARG A O 1
ATOM 7392 N N . GLN A 1 921 ? 8.578 8.778 24.045 1.00 96.31 921 GLN A N 1
ATOM 7393 C CA . GLN A 1 921 ? 9.679 9.734 24.140 1.00 96.31 921 GLN A CA 1
ATOM 7394 C C . GLN A 1 921 ? 10.882 9.300 23.299 1.00 96.31 921 GLN A C 1
ATOM 7396 O O . GLN A 1 921 ? 11.480 10.141 22.637 1.00 96.31 921 GLN A O 1
ATOM 7401 N N . GLN A 1 922 ? 11.228 8.007 23.278 1.00 96.69 922 GLN A N 1
ATOM 7402 C CA . GLN A 1 922 ? 12.342 7.544 22.444 1.00 96.69 922 GLN A CA 1
ATOM 7403 C C . GLN A 1 922 ? 12.030 7.560 20.949 1.00 96.69 922 GLN A C 1
ATOM 7405 O O . GLN A 1 922 ? 12.868 8.009 20.169 1.00 96.69 922 GLN A O 1
ATOM 7410 N N . ALA A 1 923 ? 10.805 7.198 20.560 1.00 96.12 923 ALA A N 1
ATOM 7411 C CA . ALA A 1 923 ? 10.324 7.375 19.193 1.00 96.12 923 ALA A CA 1
ATOM 7412 C C . ALA A 1 923 ? 10.423 8.844 18.737 1.00 96.12 923 ALA A C 1
ATOM 7414 O O . ALA A 1 923 ? 10.918 9.131 17.645 1.00 96.12 923 ALA A O 1
ATOM 7415 N N . GLU A 1 924 ? 9.996 9.778 19.593 1.00 96.88 924 GLU A N 1
ATOM 7416 C CA . GLU A 1 924 ? 10.103 11.213 19.335 1.00 96.88 924 GLU A CA 1
ATOM 7417 C C . GLU A 1 924 ? 11.563 11.681 19.254 1.00 96.88 924 GLU A C 1
ATOM 7419 O O . GLU A 1 924 ? 11.924 12.407 18.329 1.00 96.88 924 GLU A O 1
ATOM 7424 N N . ASN A 1 925 ? 12.422 11.257 20.185 1.00 96.69 925 ASN A N 1
ATOM 7425 C CA . ASN A 1 925 ? 13.837 11.631 20.206 1.00 96.69 925 ASN A CA 1
ATOM 7426 C C . ASN A 1 925 ? 14.562 11.170 18.936 1.00 96.69 925 ASN A C 1
ATOM 7428 O O . ASN A 1 925 ? 15.334 11.938 18.357 1.00 96.69 925 ASN A O 1
ATOM 7432 N N . PHE A 1 926 ? 14.303 9.941 18.483 1.00 97.31 926 PHE A N 1
ATOM 7433 C CA . PHE A 1 926 ? 14.845 9.406 17.236 1.00 97.31 926 PHE A CA 1
ATOM 7434 C C . PHE A 1 926 ? 14.426 10.253 16.029 1.00 97.31 926 PHE A C 1
ATOM 7436 O O . PHE A 1 926 ? 15.278 10.799 15.325 1.00 97.31 926 PHE A O 1
ATOM 7443 N N . CYS A 1 927 ? 13.118 10.436 15.828 1.00 97.62 927 CYS A N 1
ATOM 7444 C CA . CYS A 1 927 ? 12.603 11.176 14.678 1.00 97.62 927 CYS A CA 1
ATOM 7445 C C . CYS A 1 927 ? 13.046 12.651 14.714 1.00 97.62 927 CYS A C 1
ATOM 7447 O O . CYS A 1 927 ? 13.472 13.192 13.698 1.00 97.62 927 CYS A O 1
ATOM 7449 N N . ASN A 1 928 ? 13.040 13.299 15.886 1.00 97.06 928 ASN A N 1
ATOM 7450 C CA . ASN A 1 928 ? 13.505 14.682 16.037 1.00 97.06 928 ASN A CA 1
ATOM 7451 C C . ASN A 1 928 ? 14.991 14.843 15.709 1.00 97.06 928 ASN A C 1
ATOM 7453 O O . ASN A 1 928 ? 15.363 15.838 15.086 1.00 97.06 928 ASN A O 1
ATOM 7457 N N . TYR A 1 929 ? 15.840 13.890 16.106 1.00 95.31 929 TYR A N 1
ATOM 7458 C CA . TYR A 1 929 ? 17.251 13.905 15.725 1.00 95.31 929 TYR A CA 1
ATOM 7459 C C . TYR A 1 929 ? 17.401 13.859 14.203 1.00 95.31 929 TYR A C 1
ATOM 7461 O O . TYR A 1 929 ? 18.044 14.740 13.632 1.00 95.31 929 TYR A O 1
ATOM 7469 N N . VAL A 1 930 ? 16.748 12.908 13.527 1.00 93.88 930 VAL A N 1
ATOM 7470 C CA . VAL A 1 930 ? 16.918 12.764 12.074 1.00 93.88 930 VAL A CA 1
ATOM 7471 C C . VAL A 1 930 ? 16.323 13.947 11.305 1.00 93.88 930 VAL A C 1
ATOM 7473 O O . VAL A 1 930 ? 16.955 14.490 10.401 1.00 93.88 930 VAL A O 1
ATOM 7476 N N . VAL A 1 931 ? 15.140 14.417 11.696 1.00 94.62 931 VAL A N 1
ATOM 7477 C CA . VAL A 1 931 ? 14.455 15.527 11.018 1.00 94.62 931 VAL A CA 1
ATOM 7478 C C . VAL A 1 931 ? 15.215 16.849 11.181 1.00 94.62 931 VAL A C 1
ATOM 7480 O O . VAL A 1 931 ? 15.337 17.620 10.218 1.00 94.62 931 VAL A O 1
ATOM 7483 N N . ARG A 1 932 ? 15.721 17.128 12.391 1.00 94.88 932 ARG A N 1
ATOM 7484 C CA . ARG A 1 932 ? 16.210 18.463 12.772 1.00 94.88 932 ARG A CA 1
ATOM 7485 C C . ARG A 1 932 ? 17.732 18.583 12.842 1.00 94.88 932 ARG A C 1
ATOM 7487 O O . ARG A 1 932 ? 18.227 19.696 12.709 1.00 94.88 932 ARG A O 1
ATOM 7494 N N . GLN A 1 933 ? 18.461 17.490 13.073 1.00 94.62 933 GLN A N 1
ATOM 7495 C CA . GLN A 1 933 ? 19.894 17.532 13.402 1.00 94.62 933 GLN A CA 1
ATOM 7496 C C . GLN A 1 933 ? 20.779 16.691 12.478 1.00 94.62 933 GLN A C 1
ATOM 7498 O O . GLN A 1 933 ? 21.959 17.012 12.345 1.00 94.62 933 GLN A O 1
ATOM 7503 N N . ALA A 1 934 ? 20.253 15.631 11.854 1.00 94.75 934 ALA A N 1
ATOM 7504 C CA . ALA A 1 934 ? 21.066 14.784 10.985 1.00 94.75 934 ALA A CA 1
ATOM 7505 C C . ALA A 1 934 ? 21.643 15.569 9.787 1.00 94.75 934 ALA A C 1
ATOM 7507 O O . ALA A 1 934 ? 21.000 16.511 9.302 1.00 94.75 934 ALA A O 1
ATOM 7508 N N . PRO A 1 935 ? 22.842 15.192 9.296 1.00 95.12 935 PRO A N 1
ATOM 7509 C CA . PRO A 1 935 ? 23.476 15.847 8.158 1.00 95.12 935 PRO A CA 1
ATOM 7510 C C . PRO A 1 935 ? 22.573 15.843 6.925 1.00 95.12 935 PRO A C 1
ATOM 7512 O O . PRO A 1 935 ? 21.931 14.837 6.618 1.00 95.12 935 PRO A O 1
ATOM 7515 N N . LYS A 1 936 ? 22.543 16.966 6.203 1.00 96.81 936 LYS A N 1
ATOM 7516 C CA . LYS A 1 936 ? 21.789 17.111 4.955 1.00 96.81 936 LYS A CA 1
ATOM 7517 C C . LYS A 1 936 ? 22.713 17.509 3.817 1.00 96.81 936 LYS A C 1
ATOM 7519 O O . LYS A 1 936 ? 23.608 18.332 4.009 1.00 96.81 936 LYS A O 1
ATOM 7524 N N . THR A 1 937 ? 22.467 16.953 2.640 1.00 98.25 937 THR A N 1
ATOM 7525 C CA . THR A 1 937 ? 23.108 17.393 1.402 1.00 98.25 937 THR A CA 1
ATOM 7526 C C . THR A 1 937 ? 22.635 18.805 1.022 1.00 98.25 937 THR A C 1
ATOM 7528 O O . THR A 1 937 ? 21.582 19.251 1.499 1.00 98.25 937 THR A O 1
ATOM 7531 N N . PRO A 1 938 ? 23.355 19.528 0.143 1.00 98.06 938 PRO A N 1
ATOM 7532 C CA . PRO A 1 938 ? 22.930 20.840 -0.355 1.00 98.06 938 PRO A CA 1
ATOM 7533 C C . PRO A 1 938 ? 21.493 20.901 -0.906 1.00 98.06 938 PRO A C 1
ATOM 7535 O O . PRO A 1 938 ? 20.836 21.934 -0.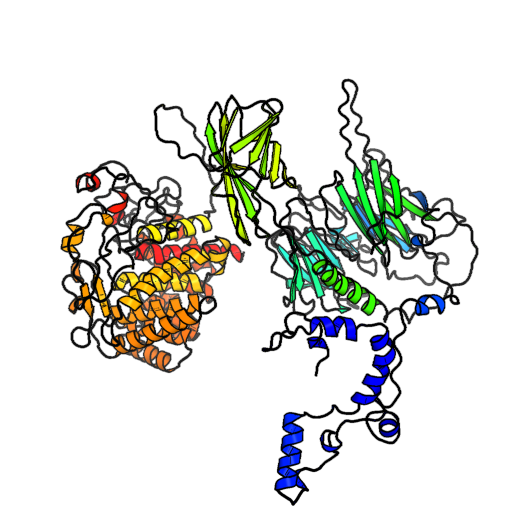772 1.00 98.06 938 PRO A O 1
ATOM 7538 N N . LYS A 1 939 ? 20.983 19.816 -1.501 1.00 96.56 939 LYS A N 1
ATOM 7539 C CA . LYS A 1 939 ? 19.605 19.719 -2.018 1.00 96.56 939 LYS A CA 1
ATOM 7540 C C . LYS A 1 939 ? 18.593 19.143 -1.016 1.00 96.56 939 LYS A C 1
ATOM 7542 O O . LYS A 1 939 ? 17.421 19.004 -1.359 1.00 96.56 939 LYS A O 1
ATOM 7547 N N . GLY A 1 940 ? 19.003 18.854 0.219 1.00 95.69 940 GLY A N 1
ATOM 7548 C CA . GLY A 1 940 ? 18.094 18.547 1.328 1.00 95.69 940 GLY A CA 1
ATOM 7549 C C . GLY A 1 940 ? 17.818 17.065 1.598 1.00 95.69 940 GLY A C 1
ATOM 7550 O O . GLY A 1 940 ? 16.919 16.773 2.392 1.00 95.69 940 GLY A O 1
ATOM 7551 N N . LEU A 1 941 ? 18.579 16.144 0.999 1.00 98.12 941 LEU A N 1
ATOM 7552 C CA . LEU A 1 941 ? 18.577 14.732 1.392 1.00 98.12 941 LEU A CA 1
ATOM 7553 C C . LEU A 1 941 ? 19.245 14.590 2.759 1.00 98.12 941 LEU A C 1
ATOM 7555 O O . LEU A 1 941 ? 20.350 15.092 2.948 1.00 98.12 941 LEU A O 1
ATOM 7559 N N . VAL A 1 942 ? 18.621 13.887 3.702 1.00 97.94 942 VAL A N 1
ATOM 7560 C CA . VAL A 1 942 ? 19.317 13.461 4.922 1.00 97.94 942 VAL A CA 1
ATOM 7561 C C . VAL A 1 942 ? 20.304 12.346 4.577 1.00 97.94 942 VAL A C 1
ATOM 7563 O O . VAL A 1 942 ? 19.916 11.299 4.066 1.00 97.94 942 VAL A O 1
ATOM 7566 N N . PHE A 1 943 ? 21.581 12.571 4.877 1.00 97.00 943 PHE A N 1
ATOM 7567 C CA . PHE A 1 943 ? 22.682 11.684 4.517 1.00 97.00 943 PHE A CA 1
ATOM 7568 C C . PHE A 1 943 ? 23.243 11.003 5.769 1.00 97.00 943 PHE A C 1
ATOM 7570 O O . PHE A 1 943 ? 24.029 11.595 6.510 1.00 97.00 943 PHE A O 1
ATOM 7577 N N . LEU A 1 944 ? 22.802 9.766 6.023 1.00 95.25 944 LEU A N 1
ATOM 7578 C CA . LEU A 1 944 ? 23.183 8.998 7.218 1.00 95.25 944 LEU A CA 1
ATOM 7579 C C . LEU A 1 944 ? 24.436 8.142 7.001 1.00 95.25 944 LEU A C 1
ATOM 7581 O O . LEU A 1 944 ? 25.254 8.018 7.907 1.00 95.25 944 LEU A O 1
ATOM 7585 N N . ALA A 1 945 ? 24.603 7.587 5.802 1.00 94.25 945 ALA A N 1
ATOM 7586 C CA . ALA A 1 945 ? 25.745 6.759 5.441 1.00 94.25 945 ALA A CA 1
ATOM 7587 C C . ALA A 1 945 ? 26.020 6.846 3.930 1.00 94.25 945 ALA A C 1
ATOM 7589 O O . ALA A 1 945 ? 25.090 7.100 3.159 1.00 94.25 945 ALA A O 1
ATOM 7590 N N . PRO A 1 946 ? 27.275 6.623 3.490 1.00 93.19 946 PRO A N 1
ATOM 7591 C CA . PRO A 1 946 ? 27.620 6.614 2.071 1.00 93.19 946 PRO A CA 1
ATOM 7592 C C . PRO A 1 946 ? 27.050 5.414 1.315 1.00 93.19 946 PRO A C 1
ATOM 7594 O O . PRO A 1 946 ? 26.716 5.551 0.143 1.00 93.19 946 PRO A O 1
ATOM 7597 N N . TRP A 1 947 ? 26.922 4.259 1.969 1.00 94.19 947 TRP A N 1
ATOM 7598 C CA . TRP A 1 947 ? 26.397 3.051 1.345 1.00 94.19 947 TRP A CA 1
ATOM 7599 C C . TRP A 1 947 ? 24.889 2.949 1.576 1.00 94.19 947 TRP A C 1
ATOM 7601 O O . TRP A 1 947 ? 24.431 2.986 2.718 1.00 94.19 947 TRP A O 1
ATOM 7611 N N . GLY A 1 948 ? 24.104 2.884 0.498 1.00 96.00 948 GLY A N 1
ATOM 7612 C CA . GLY A 1 948 ? 22.643 2.889 0.592 1.00 96.00 948 GLY A CA 1
ATOM 7613 C C . GLY A 1 948 ? 22.077 4.172 1.203 1.00 96.00 948 GLY A C 1
ATOM 7614 O O . GLY A 1 948 ? 21.175 4.108 2.042 1.00 96.00 948 GLY A O 1
ATOM 7615 N N . SER A 1 949 ? 22.599 5.345 0.824 1.00 97.81 949 SER A N 1
ATOM 7616 C CA . SER A 1 949 ? 22.171 6.633 1.392 1.00 97.81 949 SER A CA 1
ATOM 7617 C C . SER A 1 949 ? 20.652 6.839 1.281 1.00 97.81 949 SER A C 1
ATOM 7619 O O . SER A 1 949 ? 20.006 7.251 2.251 1.00 97.81 949 SER A O 1
ATOM 7621 N N . LEU A 1 950 ? 20.051 6.445 0.152 1.00 98.62 950 LEU A N 1
ATOM 7622 C CA . LEU A 1 950 ? 18.601 6.527 -0.062 1.00 98.62 950 LEU A CA 1
ATOM 7623 C C . LEU A 1 950 ? 17.807 5.461 0.705 1.00 98.62 950 LEU A C 1
ATOM 7625 O O . LEU A 1 950 ? 16.679 5.733 1.125 1.00 98.62 950 LEU A O 1
ATOM 7629 N N . ARG A 1 951 ? 18.388 4.280 0.950 1.00 98.50 951 ARG A N 1
ATOM 7630 C CA . ARG A 1 951 ? 17.800 3.246 1.819 1.00 98.50 951 ARG A CA 1
ATOM 7631 C C . ARG A 1 951 ? 17.651 3.762 3.238 1.00 98.50 951 ARG A C 1
ATOM 7633 O O . ARG A 1 951 ? 16.559 3.705 3.800 1.00 98.50 951 ARG A O 1
ATOM 7640 N N . HIS A 1 952 ? 18.724 4.316 3.806 1.00 97.75 952 HIS A N 1
ATOM 7641 C CA . HIS A 1 952 ? 18.701 4.791 5.190 1.00 97.75 952 HIS A CA 1
ATOM 7642 C C . HIS A 1 952 ? 17.649 5.884 5.387 1.00 97.75 952 HIS A C 1
ATOM 7644 O O . HIS A 1 952 ? 16.856 5.811 6.325 1.00 97.75 952 HIS A O 1
ATOM 7650 N N . VAL A 1 953 ? 17.574 6.864 4.481 1.00 97.69 953 VAL A N 1
ATOM 7651 C CA . VAL A 1 953 ? 16.570 7.923 4.623 1.00 97.69 953 VAL A CA 1
ATOM 7652 C C . VAL A 1 953 ? 15.143 7.420 4.397 1.00 97.69 953 VAL A C 1
ATOM 7654 O O . VAL A 1 953 ? 14.228 7.877 5.079 1.00 97.69 953 VAL A O 1
ATOM 7657 N N . SER A 1 954 ? 14.941 6.457 3.493 1.00 98.56 954 SER A N 1
ATOM 7658 C CA . SER A 1 954 ? 13.624 5.865 3.231 1.00 98.56 954 SER A CA 1
ATOM 7659 C C . SER A 1 954 ? 13.111 5.077 4.436 1.00 98.56 954 SER A C 1
ATOM 7661 O O . SER A 1 954 ? 11.946 5.202 4.814 1.00 98.56 954 SER A O 1
ATOM 7663 N N . ASN A 1 955 ? 14.000 4.329 5.092 1.00 98.50 955 ASN A N 1
ATOM 7664 C CA . ASN A 1 955 ? 13.722 3.623 6.339 1.00 98.50 955 ASN A CA 1
ATOM 7665 C C . ASN A 1 955 ? 13.281 4.589 7.444 1.00 98.50 955 ASN A C 1
ATOM 7667 O O . ASN A 1 955 ? 12.260 4.364 8.097 1.00 98.50 955 ASN A O 1
ATOM 7671 N N . VAL A 1 956 ? 14.001 5.701 7.621 1.00 96.31 956 VAL A N 1
ATOM 7672 C CA . VAL A 1 956 ? 13.614 6.701 8.622 1.00 96.31 956 VAL A CA 1
ATOM 7673 C C . VAL A 1 956 ? 12.332 7.432 8.231 1.00 96.31 956 VAL A C 1
ATOM 7675 O O . VAL A 1 956 ? 11.490 7.660 9.094 1.00 96.31 956 VAL A O 1
ATOM 7678 N N . ALA A 1 957 ? 12.127 7.762 6.954 1.00 98.44 957 ALA A N 1
ATOM 7679 C CA . ALA A 1 957 ? 10.879 8.360 6.484 1.00 98.44 957 ALA A CA 1
ATOM 7680 C C . ALA A 1 957 ? 9.674 7.469 6.826 1.00 98.44 957 ALA A C 1
ATOM 7682 O O . ALA A 1 957 ? 8.679 7.964 7.357 1.00 98.44 957 ALA A O 1
ATOM 7683 N N . PHE A 1 958 ? 9.786 6.154 6.616 1.00 98.75 958 PHE A N 1
ATOM 7684 C CA . PHE A 1 958 ? 8.759 5.196 7.022 1.00 98.75 958 PHE A CA 1
ATOM 7685 C C . PHE A 1 958 ? 8.523 5.191 8.540 1.00 98.75 958 PHE A C 1
ATOM 7687 O O . PHE A 1 958 ? 7.373 5.266 8.975 1.00 98.75 958 PHE A O 1
ATOM 7694 N N . LEU A 1 959 ? 9.578 5.161 9.359 1.00 98.50 959 LEU A N 1
ATOM 7695 C CA . LEU A 1 959 ? 9.443 5.201 10.820 1.00 98.50 959 LEU A CA 1
ATOM 7696 C C . LEU A 1 959 ? 8.840 6.517 11.335 1.00 98.50 959 LEU A C 1
ATOM 7698 O O . LEU A 1 959 ? 7.973 6.493 12.209 1.00 98.50 959 LEU A O 1
ATOM 7702 N N . CYS A 1 960 ? 9.226 7.657 10.764 1.00 98.38 960 CYS A N 1
ATOM 7703 C CA . CYS A 1 960 ? 8.623 8.955 11.059 1.00 98.38 960 CYS A CA 1
ATOM 7704 C C . CYS A 1 960 ? 7.121 8.960 10.730 1.00 98.38 960 CYS A C 1
ATOM 7706 O O . CYS A 1 960 ? 6.333 9.506 11.501 1.00 98.38 960 CYS A O 1
ATOM 7708 N N . LEU A 1 961 ? 6.695 8.305 9.642 1.00 98.56 961 LEU A N 1
ATOM 7709 C CA . LEU A 1 961 ? 5.272 8.121 9.327 1.00 98.56 961 LEU A CA 1
ATOM 7710 C C . LEU A 1 961 ? 4.565 7.216 10.350 1.00 98.56 961 LEU A C 1
ATOM 7712 O O . LEU A 1 961 ? 3.452 7.527 10.769 1.00 98.56 961 LEU A O 1
ATOM 7716 N N . GLN A 1 962 ? 5.217 6.150 10.831 1.00 98.44 962 GLN A N 1
ATOM 7717 C CA . GLN A 1 962 ? 4.674 5.321 11.919 1.00 98.44 962 GLN A CA 1
ATOM 7718 C C . GLN A 1 962 ? 4.496 6.124 13.219 1.00 98.44 962 GLN A C 1
ATOM 7720 O O . GLN A 1 962 ? 3.461 6.010 13.878 1.00 98.44 962 GLN A O 1
ATOM 7725 N N . ALA A 1 963 ? 5.467 6.975 13.568 1.00 98.00 963 ALA A N 1
ATOM 7726 C CA . ALA A 1 963 ? 5.381 7.882 14.713 1.00 98.00 963 ALA A CA 1
ATOM 7727 C C . ALA A 1 963 ? 4.276 8.943 14.527 1.00 98.00 963 ALA A C 1
ATOM 7729 O O . ALA A 1 963 ? 3.504 9.212 15.451 1.00 98.00 963 ALA A O 1
ATOM 7730 N N . ALA A 1 964 ? 4.136 9.489 13.316 1.00 97.12 964 ALA A N 1
ATOM 7731 C CA . ALA A 1 964 ? 3.059 10.408 12.956 1.00 97.12 964 ALA A CA 1
ATOM 7732 C C . ALA A 1 964 ? 1.672 9.750 13.077 1.00 97.12 964 ALA A C 1
ATOM 7734 O O . ALA A 1 964 ? 0.725 10.392 13.532 1.00 97.12 964 ALA A O 1
ATOM 7735 N N . GLY A 1 965 ? 1.560 8.461 12.739 1.00 94.69 965 GLY A N 1
ATOM 7736 C CA . GLY A 1 965 ? 0.340 7.659 12.876 1.00 94.69 965 GLY A CA 1
ATOM 7737 C C . GLY A 1 965 ? -0.110 7.410 14.322 1.00 94.69 965 GLY A C 1
ATOM 7738 O O . GLY A 1 965 ? -1.248 6.998 14.538 1.00 94.69 965 GLY A O 1
ATOM 7739 N N . ILE A 1 966 ? 0.748 7.681 15.312 1.00 95.00 966 ILE A N 1
ATOM 7740 C CA . ILE A 1 966 ? 0.411 7.689 16.747 1.00 95.00 966 ILE A CA 1
ATOM 7741 C C . ILE A 1 966 ? 0.492 9.103 17.353 1.00 95.00 966 ILE A C 1
ATOM 7743 O O . ILE A 1 966 ? 0.717 9.256 18.560 1.00 95.00 966 ILE A O 1
ATOM 7747 N N . ASP A 1 967 ? 0.324 10.123 16.506 1.00 94.50 967 ASP A N 1
ATOM 7748 C CA . ASP A 1 967 ? 0.247 11.553 16.823 1.00 94.50 967 ASP A CA 1
ATOM 7749 C C . ASP A 1 967 ? 1.491 12.133 17.529 1.00 94.50 967 ASP A C 1
ATOM 7751 O O . ASP A 1 967 ? 1.386 12.996 18.400 1.00 94.50 967 ASP A O 1
ATOM 7755 N N . ILE A 1 968 ? 2.693 11.680 17.153 1.00 95.75 968 ILE A N 1
ATOM 7756 C CA . ILE A 1 968 ? 3.965 12.316 17.543 1.00 95.75 968 ILE A CA 1
ATOM 7757 C C . ILE A 1 968 ? 4.404 13.252 16.410 1.00 95.75 968 ILE A C 1
ATOM 7759 O O . ILE A 1 968 ? 4.633 12.779 15.302 1.00 95.75 968 ILE A O 1
ATOM 7763 N N . ASN A 1 969 ? 4.486 14.567 16.672 1.00 96.19 969 ASN A N 1
ATOM 7764 C CA . ASN A 1 969 ? 4.914 15.622 15.724 1.00 96.19 969 ASN A CA 1
ATOM 7765 C C . ASN A 1 969 ? 4.395 15.432 14.284 1.00 96.19 969 ASN A C 1
ATOM 7767 O O . ASN A 1 969 ? 5.099 15.657 13.298 1.00 96.19 969 ASN A O 1
ATOM 7771 N N . ARG A 1 970 ? 3.125 15.019 14.177 1.00 95.25 970 ARG A N 1
ATOM 7772 C CA . ARG A 1 970 ? 2.524 14.426 12.976 1.00 95.25 970 ARG A CA 1
ATOM 7773 C C . ARG A 1 970 ? 2.796 15.200 11.689 1.00 95.25 970 ARG A C 1
ATOM 7775 O O . ARG A 1 970 ? 3.243 14.612 10.710 1.00 95.25 970 ARG A O 1
ATOM 7782 N N . GLN A 1 971 ? 2.541 16.507 11.685 1.00 95.75 971 GLN A N 1
ATOM 7783 C CA . GLN A 1 971 ? 2.700 17.318 10.476 1.00 95.75 971 GLN A CA 1
ATOM 7784 C C . GLN A 1 971 ? 4.169 17.473 10.064 1.00 95.75 971 GLN A C 1
ATOM 7786 O O . GLN A 1 971 ? 4.481 17.436 8.878 1.00 95.75 971 GLN A O 1
ATOM 7791 N N . GLU A 1 972 ? 5.077 17.636 11.026 1.00 97.38 972 GLU A N 1
ATOM 7792 C CA . GLU A 1 972 ? 6.507 17.784 10.749 1.00 97.38 972 GLU A CA 1
ATOM 7793 C C . GLU A 1 972 ? 7.083 16.492 10.163 1.00 97.38 972 GLU A C 1
ATOM 7795 O O . GLU A 1 972 ? 7.810 16.530 9.172 1.00 97.38 972 GLU A O 1
ATOM 7800 N N . TYR A 1 973 ? 6.698 15.343 10.721 1.00 98.19 973 TYR A N 1
ATOM 7801 C CA . TYR A 1 973 ? 7.155 14.033 10.259 1.00 98.19 973 TYR A CA 1
ATOM 7802 C C . TYR A 1 973 ? 6.565 13.655 8.896 1.00 98.19 973 TYR A C 1
ATOM 7804 O O . TYR A 1 973 ? 7.283 13.113 8.056 1.00 98.19 973 TYR A O 1
ATOM 7812 N N . LEU A 1 974 ? 5.303 14.013 8.630 1.00 96.75 974 LEU A N 1
ATOM 7813 C CA . LEU A 1 974 ? 4.694 13.869 7.305 1.00 96.75 974 LEU A CA 1
ATOM 7814 C C . LEU A 1 974 ? 5.411 14.733 6.255 1.00 96.75 974 LEU A C 1
ATOM 7816 O O . LEU A 1 974 ? 5.727 14.255 5.163 1.00 96.75 974 LEU A O 1
ATOM 7820 N N . ASN A 1 975 ? 5.699 15.995 6.588 1.00 96.69 975 ASN A N 1
ATOM 7821 C CA . ASN A 1 975 ? 6.413 16.913 5.700 1.00 96.69 975 ASN A CA 1
ATOM 7822 C C . ASN A 1 975 ? 7.833 16.414 5.415 1.00 96.69 975 ASN A C 1
ATOM 7824 O O . ASN A 1 975 ? 8.277 16.446 4.268 1.00 96.69 975 ASN A O 1
ATOM 7828 N N . PHE A 1 976 ? 8.526 15.917 6.442 1.00 98.12 976 PHE A N 1
ATOM 7829 C CA . PHE A 1 976 ? 9.838 15.297 6.300 1.00 98.12 976 PHE A CA 1
ATOM 7830 C C . PHE A 1 976 ? 9.789 14.093 5.356 1.00 98.12 976 PHE A C 1
ATOM 7832 O O . PHE A 1 976 ? 10.528 14.066 4.375 1.00 98.12 976 PHE A O 1
ATOM 7839 N N . ALA A 1 977 ? 8.896 13.130 5.603 1.00 98.38 977 ALA A N 1
ATOM 7840 C CA . ALA A 1 977 ? 8.781 11.944 4.761 1.00 98.38 977 ALA A CA 1
ATOM 7841 C C . ALA A 1 977 ? 8.455 12.312 3.305 1.00 98.38 977 ALA A C 1
ATOM 7843 O O . ALA A 1 977 ? 9.088 11.801 2.385 1.00 98.38 977 ALA A O 1
ATOM 7844 N N . THR A 1 978 ? 7.544 13.269 3.096 1.00 97.50 978 THR A N 1
ATOM 7845 C CA . THR A 1 978 ? 7.216 13.796 1.762 1.00 97.50 978 THR A CA 1
ATOM 7846 C C . THR A 1 978 ? 8.446 14.394 1.083 1.00 97.50 978 THR A C 1
ATOM 7848 O O . THR A 1 978 ? 8.720 14.080 -0.071 1.00 97.50 978 THR A O 1
ATOM 7851 N N . GLN A 1 979 ? 9.224 15.217 1.794 1.00 97.56 979 GLN A N 1
ATOM 7852 C CA . GLN A 1 979 ? 10.437 15.832 1.254 1.00 97.56 979 GLN A CA 1
ATOM 7853 C C . GLN A 1 979 ? 11.468 14.782 0.822 1.00 97.56 979 GLN A C 1
ATOM 7855 O O . GLN A 1 979 ? 12.026 14.891 -0.268 1.00 97.56 979 GLN A O 1
ATOM 7860 N N . GLN A 1 980 ? 11.727 13.774 1.659 1.00 98.50 980 GLN A N 1
ATOM 7861 C CA . GLN A 1 980 ? 12.758 12.772 1.374 1.00 98.50 980 GLN A CA 1
ATOM 7862 C C . GLN A 1 980 ? 12.338 11.818 0.247 1.00 98.50 980 GLN A C 1
ATOM 7864 O O . GLN A 1 980 ? 13.140 11.526 -0.638 1.00 98.50 980 GLN A O 1
ATOM 7869 N N . ILE A 1 981 ? 11.072 11.387 0.212 1.00 98.62 981 ILE A N 1
ATOM 7870 C CA . ILE A 1 981 ? 10.569 10.563 -0.894 1.00 98.62 981 ILE A CA 1
ATOM 7871 C C . ILE A 1 981 ? 10.535 11.373 -2.193 1.00 98.62 981 ILE A C 1
ATOM 7873 O O . ILE A 1 981 ? 10.998 10.892 -3.221 1.00 98.62 981 ILE A O 1
ATOM 7877 N N . ASN A 1 982 ? 10.105 12.632 -2.175 1.00 97.81 982 ASN A N 1
ATOM 7878 C CA . ASN A 1 982 ? 10.102 13.444 -3.391 1.00 97.81 982 ASN A CA 1
ATOM 7879 C C . ASN A 1 982 ? 11.512 13.776 -3.896 1.00 97.81 982 ASN A C 1
ATOM 7881 O O . ASN A 1 982 ? 11.716 13.839 -5.109 1.00 97.81 982 ASN A O 1
ATOM 7885 N N . TYR A 1 983 ? 12.500 13.917 -3.004 1.00 98.31 983 TYR A N 1
ATOM 7886 C CA . TYR A 1 983 ? 13.912 13.999 -3.391 1.00 98.31 983 TYR A CA 1
ATOM 7887 C C . TYR A 1 983 ? 14.318 12.790 -4.247 1.00 98.31 983 TYR A C 1
ATOM 7889 O O . TYR A 1 983 ? 14.933 12.968 -5.303 1.00 98.31 983 TYR A O 1
ATOM 7897 N N . ILE A 1 984 ? 13.943 11.583 -3.799 1.00 98.69 984 ILE A N 1
ATOM 7898 C CA . ILE A 1 984 ? 14.201 10.311 -4.489 1.00 98.69 984 ILE A CA 1
ATOM 7899 C C . ILE A 1 984 ? 13.490 10.268 -5.847 1.00 98.69 984 ILE A C 1
ATOM 7901 O O . ILE A 1 984 ? 14.060 9.790 -6.826 1.00 98.69 984 ILE A O 1
ATOM 7905 N N . LEU A 1 985 ? 12.258 10.772 -5.917 1.00 98.00 985 LEU A N 1
ATOM 7906 C CA . LEU A 1 985 ? 11.416 10.696 -7.113 1.00 98.00 985 LEU A CA 1
ATOM 7907 C C . LEU A 1 985 ? 11.742 11.749 -8.183 1.00 98.00 985 LEU A C 1
ATOM 7909 O O . LEU A 1 985 ? 11.440 11.522 -9.358 1.00 98.00 985 LEU A O 1
ATOM 7913 N N . GLY A 1 986 ? 12.354 12.880 -7.819 1.00 95.75 986 GLY A N 1
ATOM 7914 C CA . GLY A 1 986 ? 12.703 13.901 -8.810 1.00 95.75 986 GLY A CA 1
ATOM 7915 C C . GLY A 1 986 ? 13.069 15.295 -8.304 1.00 95.75 986 GLY A C 1
ATOM 7916 O O . GLY A 1 986 ? 13.703 16.040 -9.052 1.00 95.75 986 GLY A O 1
ATOM 7917 N N . ASP A 1 987 ? 12.725 15.675 -7.068 1.00 95.19 987 ASP A N 1
ATOM 7918 C CA . ASP A 1 987 ? 12.877 17.064 -6.588 1.00 95.19 987 ASP A CA 1
ATOM 7919 C C . ASP A 1 987 ? 14.346 17.511 -6.510 1.00 95.19 987 ASP A C 1
ATOM 7921 O O . ASP A 1 987 ? 14.656 18.701 -6.566 1.00 95.19 987 ASP A O 1
ATOM 7925 N N . SER A 1 988 ? 15.268 16.551 -6.454 1.00 93.31 988 SER A N 1
ATOM 7926 C CA . SER A 1 988 ? 16.716 16.763 -6.526 1.00 93.31 988 SER A CA 1
ATOM 7927 C C . SER A 1 988 ? 17.228 17.106 -7.941 1.00 93.31 988 SER A C 1
ATOM 7929 O O . SER A 1 988 ? 18.413 17.411 -8.123 1.00 93.31 988 SER A O 1
ATOM 7931 N N . GLY A 1 989 ? 16.360 17.073 -8.956 1.00 93.12 989 GLY A N 1
ATOM 7932 C CA . GLY A 1 989 ? 16.672 17.290 -10.372 1.00 93.12 989 GLY A CA 1
ATOM 7933 C C . GLY A 1 989 ? 16.808 16.004 -11.197 1.00 93.12 989 GLY A C 1
ATOM 7934 O O . GLY A 1 989 ? 16.989 16.086 -12.413 1.00 93.12 989 GLY A O 1
ATOM 7935 N N . ARG A 1 990 ? 16.722 14.828 -10.567 1.00 95.19 990 ARG A N 1
ATOM 7936 C CA . ARG A 1 990 ? 16.614 13.519 -11.226 1.00 95.19 990 ARG A CA 1
ATOM 7937 C C . ARG A 1 990 ? 15.863 12.528 -10.338 1.00 95.19 990 ARG A C 1
ATOM 7939 O O . ARG A 1 990 ? 15.801 12.719 -9.128 1.00 95.19 990 ARG A O 1
ATOM 7946 N N . SER A 1 991 ? 15.347 11.463 -10.934 1.00 97.81 991 SER A N 1
ATOM 7947 C CA . SER A 1 991 ? 14.870 10.295 -10.194 1.00 97.81 991 SER A CA 1
ATOM 7948 C C . SER A 1 991 ? 16.030 9.375 -9.824 1.00 97.81 991 SER A C 1
ATOM 7950 O O . SER A 1 991 ? 16.974 9.225 -10.596 1.00 97.81 991 SER A O 1
ATOM 7952 N N . TYR A 1 992 ? 15.933 8.720 -8.672 1.00 98.69 992 TYR A N 1
ATOM 7953 C CA . TYR A 1 992 ? 16.816 7.633 -8.240 1.00 98.69 992 TYR A CA 1
ATOM 7954 C C . TYR A 1 992 ? 16.121 6.262 -8.275 1.00 98.69 992 TYR A C 1
ATOM 7956 O O . TYR A 1 992 ? 16.656 5.274 -7.778 1.00 98.69 992 TYR A O 1
ATOM 7964 N N . VAL A 1 993 ? 14.929 6.192 -8.873 1.00 98.75 993 VAL A N 1
ATOM 7965 C CA . VAL A 1 993 ? 14.153 4.960 -9.033 1.00 98.75 993 VAL A CA 1
ATOM 7966 C C . VAL A 1 993 ? 14.197 4.542 -10.495 1.00 98.75 993 VAL A C 1
ATOM 7968 O O . VAL A 1 993 ? 13.698 5.256 -11.369 1.00 98.75 993 VAL A O 1
ATOM 7971 N N . VAL A 1 994 ? 14.794 3.384 -10.773 1.00 98.50 994 VAL A N 1
ATOM 7972 C CA . VAL A 1 994 ? 14.975 2.872 -12.139 1.00 98.50 994 VAL A CA 1
ATOM 7973 C C . VAL A 1 994 ? 13.621 2.775 -12.854 1.00 98.50 994 VAL A C 1
ATOM 7975 O O . VAL A 1 994 ? 12.676 2.160 -12.360 1.00 98.50 994 VAL A O 1
ATOM 7978 N N . GLY A 1 995 ? 13.511 3.375 -14.042 1.00 95.00 995 GLY A N 1
ATOM 7979 C CA . GLY A 1 995 ? 12.292 3.354 -14.856 1.00 95.00 995 GLY A CA 1
ATOM 7980 C C . GLY A 1 995 ? 11.170 4.295 -14.402 1.00 95.00 995 GLY A C 1
ATOM 7981 O O . GLY A 1 995 ? 10.073 4.208 -14.949 1.00 95.00 995 GLY A O 1
ATOM 7982 N N . PHE A 1 996 ? 11.416 5.192 -13.441 1.00 95.31 996 PHE A N 1
ATOM 7983 C CA . PHE A 1 996 ? 10.439 6.181 -12.977 1.00 95.31 996 PHE A CA 1
ATOM 7984 C C . PHE A 1 996 ? 10.995 7.605 -13.070 1.00 95.31 996 PHE A C 1
ATOM 7986 O O . PHE A 1 996 ? 12.141 7.841 -12.708 1.00 95.31 996 PHE A O 1
ATOM 7993 N N . GLY A 1 997 ? 10.172 8.576 -13.476 1.00 91.31 997 GLY A N 1
ATOM 7994 C CA . GLY A 1 997 ? 10.539 9.996 -13.474 1.00 91.31 997 GLY A CA 1
ATOM 7995 C C . GLY A 1 997 ? 11.605 10.379 -14.510 1.00 91.31 997 GLY A C 1
ATOM 7996 O O . GLY A 1 997 ? 11.952 9.609 -15.404 1.00 91.31 997 GLY A O 1
ATOM 7997 N N . ASN A 1 998 ? 12.116 11.607 -14.409 1.00 90.44 998 ASN A N 1
ATOM 7998 C CA . ASN A 1 998 ? 13.123 12.124 -15.337 1.00 90.44 998 ASN A CA 1
ATOM 7999 C C . ASN A 1 998 ? 14.540 11.690 -14.937 1.00 90.44 998 ASN A C 1
ATOM 8001 O O . ASN A 1 998 ? 14.908 11.766 -13.766 1.00 90.44 998 ASN A O 1
ATOM 8005 N N . ASN A 1 999 ? 15.360 11.336 -15.934 1.00 95.06 999 ASN A N 1
ATOM 8006 C CA . ASN A 1 999 ? 16.791 11.040 -15.773 1.00 95.06 999 ASN A CA 1
ATOM 8007 C C . ASN A 1 999 ? 17.094 9.972 -14.699 1.00 95.06 999 ASN A C 1
ATOM 8009 O O . ASN A 1 999 ? 18.011 10.135 -13.890 1.00 95.06 999 ASN A O 1
ATOM 8013 N N . TYR A 1 1000 ? 16.288 8.908 -14.680 1.00 97.81 1000 TYR A N 1
ATOM 8014 C CA . TYR A 1 1000 ? 16.478 7.772 -13.781 1.00 97.81 1000 TYR A CA 1
ATOM 8015 C C . TYR A 1 1000 ? 17.770 6.985 -14.089 1.00 97.81 1000 TYR A C 1
ATOM 8017 O O . TYR A 1 1000 ? 18.258 7.050 -15.222 1.00 97.81 1000 TYR A O 1
ATOM 8025 N N . PRO A 1 1001 ? 18.302 6.202 -13.126 1.00 98.50 1001 PRO A N 1
ATOM 8026 C CA . PRO A 1 1001 ? 19.474 5.345 -13.323 1.00 98.50 1001 PRO A CA 1
ATOM 8027 C C . PRO A 1 1001 ? 19.262 4.290 -14.410 1.00 98.50 1001 PRO A C 1
ATOM 8029 O O . PRO A 1 1001 ? 18.304 3.518 -14.358 1.00 98.50 1001 PRO A O 1
ATOM 8032 N N . GLN A 1 1002 ? 20.162 4.220 -15.384 1.00 98.44 1002 GLN A N 1
ATOM 8033 C CA . GLN A 1 1002 ? 20.096 3.270 -16.494 1.00 98.44 1002 GLN A CA 1
ATOM 8034 C C . GLN A 1 1002 ? 21.107 2.131 -16.365 1.00 98.44 1002 GLN A C 1
ATOM 8036 O O . GLN A 1 1002 ? 20.999 1.143 -17.095 1.00 98.44 1002 GLN A O 1
ATOM 8041 N N . ARG A 1 1003 ? 22.089 2.235 -15.463 1.00 98.38 1003 ARG A N 1
ATOM 8042 C CA . ARG A 1 1003 ? 23.140 1.229 -15.271 1.00 98.38 1003 ARG A CA 1
ATOM 8043 C C . ARG A 1 1003 ? 23.220 0.744 -13.815 1.00 98.38 1003 ARG A C 1
ATOM 8045 O O . ARG A 1 1003 ? 24.309 0.779 -13.242 1.00 98.38 1003 ARG A O 1
ATOM 8052 N N . PRO A 1 1004 ? 22.113 0.257 -13.213 1.00 98.69 1004 PRO A N 1
ATOM 8053 C CA . PRO A 1 1004 ? 22.180 -0.328 -11.878 1.00 98.69 1004 PRO A CA 1
ATOM 8054 C C . PRO A 1 1004 ? 23.145 -1.525 -11.863 1.00 98.69 1004 PRO A C 1
ATOM 8056 O O . PRO A 1 1004 ? 23.201 -2.300 -12.831 1.00 98.69 1004 PRO A O 1
ATOM 8059 N N . HIS A 1 1005 ? 23.889 -1.675 -10.764 1.00 98.69 1005 HIS A N 1
ATOM 8060 C CA . HIS A 1 1005 ? 24.785 -2.797 -10.487 1.00 98.69 1005 HIS A CA 1
ATOM 8061 C C . HIS A 1 1005 ? 23.951 -4.056 -10.235 1.00 98.69 1005 HIS A C 1
ATOM 8063 O O . HIS A 1 1005 ? 23.644 -4.408 -9.102 1.00 98.69 1005 HIS A O 1
ATOM 8069 N N . HIS A 1 1006 ? 23.496 -4.686 -11.318 1.00 98.75 1006 HIS A N 1
ATOM 8070 C CA . HIS A 1 1006 ? 22.588 -5.823 -11.256 1.00 98.75 1006 HIS A CA 1
ATOM 8071 C C . HIS A 1 1006 ? 22.806 -6.762 -12.445 1.00 98.75 1006 HIS A C 1
ATOM 8073 O O . HIS A 1 1006 ? 22.583 -6.388 -13.606 1.00 98.75 1006 HIS A O 1
ATOM 8079 N N . ALA A 1 1007 ? 23.246 -7.990 -12.157 1.00 98.25 1007 ALA A N 1
ATOM 8080 C CA . ALA A 1 1007 ? 23.724 -8.929 -13.163 1.00 98.25 1007 ALA A CA 1
ATOM 8081 C C . ALA A 1 1007 ? 22.632 -9.295 -14.174 1.00 98.25 1007 ALA A C 1
ATOM 8083 O O . ALA A 1 1007 ? 22.826 -9.104 -15.378 1.00 98.25 1007 ALA A O 1
ATOM 8084 N N . SER A 1 1008 ? 21.442 -9.705 -13.720 1.00 97.75 1008 SER A N 1
ATOM 8085 C CA . SER A 1 1008 ? 20.385 -10.162 -14.637 1.00 97.75 1008 SER A CA 1
ATOM 8086 C C . SER A 1 1008 ? 19.904 -9.067 -15.589 1.00 97.75 1008 SER A C 1
ATOM 8088 O O . SER A 1 1008 ? 19.676 -9.334 -16.767 1.00 97.75 1008 SER A O 1
ATOM 8090 N N . SER A 1 1009 ? 19.767 -7.827 -15.106 1.00 98.56 1009 SER A N 1
ATOM 8091 C CA . SER A 1 1009 ? 19.254 -6.730 -15.940 1.00 98.56 1009 SER A CA 1
ATOM 8092 C C . SER A 1 1009 ? 20.307 -6.180 -16.900 1.00 98.56 1009 SER A C 1
ATOM 8094 O O . SER A 1 1009 ? 19.963 -5.648 -17.955 1.00 98.56 1009 SER A O 1
ATOM 8096 N N . SER A 1 1010 ? 21.594 -6.368 -16.586 1.00 98.50 1010 SER A N 1
ATOM 8097 C CA . SER A 1 1010 ? 22.697 -6.065 -17.502 1.00 98.50 1010 SER A CA 1
ATOM 8098 C C . SER A 1 1010 ? 22.780 -7.032 -18.693 1.00 98.50 1010 SER A C 1
ATOM 8100 O O . SER A 1 1010 ? 23.412 -6.714 -19.702 1.00 98.50 1010 SER A O 1
ATOM 8102 N N . CYS A 1 1011 ? 22.124 -8.193 -18.616 1.00 97.94 1011 CYS A N 1
ATOM 8103 C CA . CYS A 1 1011 ? 22.184 -9.200 -19.662 1.00 97.94 1011 CYS A CA 1
ATOM 8104 C C . CYS A 1 1011 ? 21.257 -8.884 -20.852 1.00 97.94 1011 CYS A C 1
ATOM 8106 O O . CYS A 1 1011 ? 20.093 -8.525 -20.662 1.00 97.94 1011 CYS A O 1
ATOM 8108 N N . PRO A 1 1012 ? 21.703 -9.104 -22.105 1.00 95.81 1012 PRO A N 1
ATOM 8109 C CA . PRO A 1 1012 ? 20.832 -9.020 -23.279 1.00 95.81 1012 PRO A CA 1
ATOM 8110 C C . PRO A 1 1012 ? 19.760 -10.125 -23.277 1.00 95.81 1012 PRO A C 1
ATOM 8112 O O . PRO A 1 1012 ? 19.804 -11.055 -22.469 1.00 95.81 1012 PRO A O 1
ATOM 8115 N N . ASN A 1 1013 ? 18.805 -10.079 -24.206 1.00 92.44 1013 ASN A N 1
ATOM 8116 C CA . ASN A 1 1013 ? 17.852 -11.180 -24.385 1.00 92.44 1013 ASN A CA 1
ATOM 8117 C C . ASN A 1 1013 ? 18.557 -12.461 -24.861 1.00 92.44 1013 ASN A C 1
ATOM 8119 O O . ASN A 1 1013 ? 19.539 -12.410 -25.607 1.00 92.44 1013 ASN A O 1
ATOM 8123 N N . ARG A 1 1014 ? 18.038 -13.624 -24.449 1.00 88.81 1014 ARG A N 1
ATOM 8124 C CA . ARG A 1 1014 ? 18.463 -14.919 -25.004 1.00 88.81 1014 ARG A CA 1
ATOM 8125 C C . ARG A 1 1014 ? 18.171 -14.966 -26.516 1.00 88.81 1014 ARG A C 1
ATOM 8127 O O . ARG A 1 1014 ? 17.186 -14.369 -26.949 1.00 88.81 1014 ARG A O 1
ATOM 8134 N N . PRO A 1 1015 ? 18.984 -15.679 -27.318 1.00 94.25 1015 PRO A N 1
ATOM 8135 C CA . PRO A 1 1015 ? 20.083 -16.570 -26.925 1.00 94.25 1015 PRO A CA 1
ATOM 8136 C C . PRO A 1 1015 ? 21.460 -15.893 -26.787 1.00 94.25 1015 PRO A C 1
ATOM 8138 O O . PRO A 1 1015 ? 22.455 -16.597 -26.643 1.00 94.25 1015 PRO A O 1
ATOM 8141 N N . THR A 1 1016 ? 21.558 -14.559 -26.836 1.00 95.25 1016 THR A N 1
ATOM 8142 C CA . THR A 1 1016 ? 22.847 -13.852 -26.731 1.00 95.25 1016 THR A CA 1
ATOM 8143 C C . THR A 1 1016 ? 23.559 -14.204 -25.424 1.00 95.25 1016 THR A C 1
ATOM 8145 O O . THR A 1 1016 ? 22.941 -14.210 -24.357 1.00 95.25 1016 THR A O 1
ATOM 8148 N N . ILE A 1 1017 ? 24.858 -14.494 -25.486 1.00 94.00 1017 ILE A N 1
ATOM 8149 C CA . ILE A 1 1017 ? 25.659 -14.820 -24.299 1.00 94.00 1017 ILE A CA 1
ATOM 8150 C C . ILE A 1 1017 ? 25.688 -13.607 -23.357 1.00 94.00 1017 ILE A C 1
ATOM 8152 O O . ILE A 1 1017 ? 25.742 -12.464 -23.809 1.00 94.00 1017 ILE A O 1
ATOM 8156 N N . CYS A 1 1018 ? 25.597 -13.860 -22.052 1.00 96.69 1018 CYS A N 1
ATOM 8157 C CA . CYS A 1 1018 ? 25.853 -12.859 -21.021 1.00 96.69 1018 CYS A CA 1
ATOM 8158 C C . CYS A 1 1018 ? 27.053 -13.321 -20.195 1.00 96.69 1018 CYS A C 1
ATOM 8160 O O . CYS A 1 1018 ? 27.093 -14.475 -19.772 1.00 96.69 1018 CYS A O 1
ATOM 8162 N N . ASP A 1 1019 ? 28.022 -12.439 -20.008 1.00 95.38 1019 ASP A N 1
ATOM 8163 C CA . ASP A 1 1019 ? 29.240 -12.664 -19.236 1.00 95.38 1019 ASP A CA 1
ATOM 8164 C C . ASP A 1 1019 ? 29.760 -11.310 -18.704 1.00 95.38 1019 ASP A C 1
ATOM 8166 O O . ASP A 1 1019 ? 29.069 -10.288 -18.777 1.00 95.38 1019 ASP A O 1
ATOM 8170 N N . TRP A 1 1020 ? 30.999 -11.264 -18.214 1.00 97.62 1020 TRP A N 1
ATOM 8171 C CA . TRP A 1 1020 ? 31.653 -10.047 -17.719 1.00 97.62 1020 TRP A CA 1
ATOM 8172 C C . TRP A 1 1020 ? 31.763 -8.893 -18.743 1.00 97.62 1020 TRP A C 1
ATOM 8174 O O . TRP A 1 1020 ? 32.004 -7.744 -18.357 1.00 97.62 1020 TRP A O 1
ATOM 8184 N N . SER A 1 1021 ? 31.533 -9.138 -20.040 1.00 96.88 1021 SER A N 1
ATOM 8185 C CA . SER A 1 1021 ? 31.389 -8.057 -21.026 1.00 96.88 1021 SER A CA 1
ATOM 8186 C C . SER A 1 1021 ? 30.104 -7.244 -20.814 1.00 96.88 1021 SER A C 1
ATOM 8188 O O . SER A 1 1021 ? 30.104 -6.033 -21.044 1.00 96.88 1021 SER A O 1
ATOM 8190 N N . ALA A 1 1022 ? 29.033 -7.865 -20.301 1.00 96.69 1022 ALA A N 1
ATOM 8191 C CA . ALA A 1 1022 ? 27.796 -7.179 -19.932 1.00 96.69 1022 ALA A CA 1
ATOM 8192 C C . ALA A 1 1022 ? 28.014 -6.240 -18.734 1.00 96.69 1022 ALA A C 1
ATOM 8194 O O . ALA A 1 1022 ? 27.531 -5.107 -18.749 1.00 96.69 1022 ALA A O 1
ATOM 8195 N N . PHE A 1 1023 ? 28.814 -6.667 -17.749 1.00 97.00 1023 PHE A N 1
ATOM 8196 C CA . PHE A 1 1023 ? 29.241 -5.823 -16.628 1.00 97.00 1023 PHE A CA 1
ATOM 8197 C C . PHE A 1 1023 ? 29.974 -4.568 -17.114 1.00 97.00 1023 PHE A C 1
ATOM 8199 O O . PHE A 1 1023 ? 29.595 -3.445 -16.780 1.00 97.00 1023 PHE A O 1
ATOM 8206 N N . SER A 1 1024 ? 30.987 -4.761 -17.962 1.00 96.00 1024 SER A N 1
ATOM 8207 C CA . SER A 1 1024 ? 31.886 -3.692 -18.425 1.00 96.00 1024 SER A CA 1
ATOM 8208 C C . SER A 1 1024 ? 31.279 -2.794 -19.513 1.00 96.00 1024 SER A C 1
ATOM 8210 O O . SER A 1 1024 ? 31.897 -1.815 -19.929 1.00 96.00 1024 SER A O 1
ATOM 8212 N N . SER A 1 1025 ? 30.087 -3.126 -20.016 1.00 96.12 1025 SER A N 1
ATOM 8213 C CA . SER A 1 1025 ? 29.437 -2.395 -21.103 1.00 96.12 1025 SER A CA 1
ATOM 8214 C C . SER A 1 1025 ? 29.147 -0.937 -20.711 1.00 96.12 1025 SER A C 1
ATOM 8216 O O . SER A 1 1025 ? 28.465 -0.699 -19.714 1.00 96.12 1025 SER A O 1
ATOM 8218 N N . PRO A 1 1026 ? 29.550 0.071 -21.505 1.00 95.44 1026 PRO A N 1
ATOM 8219 C CA . PRO A 1 1026 ? 29.197 1.462 -21.229 1.00 95.44 1026 PRO A CA 1
ATOM 8220 C C . PRO A 1 1026 ? 27.736 1.776 -21.587 1.00 95.44 1026 PRO A C 1
ATOM 8222 O O . PRO A 1 1026 ? 27.280 2.899 -21.389 1.00 95.44 1026 PRO A O 1
ATOM 8225 N N . ASN A 1 1027 ? 26.979 0.832 -22.146 1.00 97.38 1027 ASN A N 1
ATOM 8226 C CA . ASN A 1 1027 ? 25.580 1.058 -22.500 1.00 97.38 1027 ASN A CA 1
ATOM 8227 C C . ASN A 1 1027 ? 24.667 0.919 -21.267 1.00 97.38 1027 ASN A C 1
ATOM 8229 O O . ASN A 1 1027 ? 25.059 0.280 -20.284 1.00 97.38 1027 ASN A O 1
ATOM 8233 N N . PRO A 1 1028 ? 23.456 1.505 -21.304 1.00 98.44 1028 PRO A N 1
ATOM 8234 C CA . PRO A 1 1028 ? 22.365 1.159 -20.391 1.00 98.44 1028 PRO A CA 1
ATOM 8235 C C . PRO A 1 1028 ? 22.189 -0.355 -20.221 1.00 98.44 1028 PRO A C 1
ATOM 8237 O O . PRO A 1 1028 ? 22.471 -1.119 -21.149 1.00 98.44 1028 PRO A O 1
ATOM 8240 N N . ASN A 1 1029 ? 21.703 -0.789 -19.057 1.00 98.56 1029 ASN A N 1
ATOM 8241 C CA . ASN A 1 1029 ? 21.278 -2.174 -18.861 1.00 98.56 1029 ASN A CA 1
ATOM 8242 C C . ASN A 1 1029 ? 20.206 -2.518 -19.917 1.00 98.56 1029 ASN A C 1
ATOM 8244 O O . ASN A 1 1029 ? 19.235 -1.769 -20.045 1.00 98.56 1029 ASN A O 1
ATOM 8248 N N . PRO A 1 1030 ? 20.359 -3.611 -20.692 1.00 97.88 1030 PRO A N 1
ATOM 8249 C CA . PRO A 1 1030 ? 19.399 -3.981 -21.731 1.00 97.88 1030 PRO A CA 1
ATOM 8250 C C . PRO A 1 1030 ? 17.991 -4.241 -21.194 1.00 97.88 1030 PRO A C 1
ATOM 8252 O O . PRO A 1 1030 ? 17.018 -3.983 -21.899 1.00 97.88 1030 PRO A O 1
ATOM 8255 N N . GLN A 1 1031 ? 17.881 -4.745 -19.961 1.00 97.88 1031 GLN A N 1
ATOM 8256 C CA . GLN A 1 1031 ? 16.602 -4.936 -19.289 1.00 97.88 1031 GLN A CA 1
ATOM 8257 C C . GLN A 1 1031 ? 16.334 -3.779 -18.332 1.00 97.88 1031 GLN A C 1
ATOM 8259 O O . GLN A 1 1031 ? 17.188 -3.408 -17.523 1.00 97.88 1031 GLN A O 1
ATOM 8264 N N . LEU A 1 1032 ? 15.113 -3.251 -18.368 1.00 97.06 1032 LEU A N 1
ATOM 8265 C CA . LEU A 1 1032 ? 14.689 -2.231 -17.422 1.00 97.06 1032 LEU A CA 1
ATOM 8266 C C . LEU A 1 1032 ? 14.341 -2.882 -16.075 1.00 97.06 1032 LEU A C 1
ATOM 8268 O O . LEU A 1 1032 ? 13.345 -3.598 -15.963 1.00 97.06 1032 LEU A O 1
ATOM 8272 N N . LEU A 1 1033 ? 15.150 -2.611 -15.048 1.00 98.25 1033 LEU A N 1
ATOM 8273 C CA . LEU A 1 1033 ? 14.912 -3.062 -13.672 1.00 98.25 1033 LEU A CA 1
ATOM 8274 C C . LEU A 1 1033 ? 13.920 -2.129 -12.958 1.00 98.25 1033 LEU A C 1
ATOM 8276 O O . LEU A 1 1033 ? 14.268 -1.430 -12.012 1.00 98.25 1033 LEU A O 1
ATOM 8280 N N . THR A 1 1034 ? 12.696 -2.047 -13.482 1.00 98.19 1034 THR A N 1
ATOM 8281 C CA . THR A 1 1034 ? 11.679 -1.087 -13.036 1.00 98.19 1034 THR A CA 1
ATOM 8282 C C . THR A 1 1034 ? 11.462 -1.129 -11.523 1.00 98.19 1034 THR A C 1
ATOM 8284 O O . THR A 1 1034 ? 11.161 -2.179 -10.966 1.00 98.19 1034 THR A O 1
ATOM 8287 N N . GLY A 1 1035 ? 11.555 0.040 -10.885 1.00 98.25 1035 GLY A N 1
ATOM 8288 C CA . GLY A 1 1035 ? 11.255 0.253 -9.472 1.00 98.25 1035 GLY A CA 1
ATOM 8289 C C . GLY A 1 1035 ? 12.414 0.082 -8.504 1.00 98.25 1035 GLY A C 1
ATOM 8290 O O . GLY A 1 1035 ? 12.228 0.384 -7.328 1.00 98.25 1035 GLY A O 1
ATOM 8291 N N . ALA A 1 1036 ? 13.584 -0.366 -8.959 1.00 98.81 1036 ALA A N 1
ATOM 8292 C CA . ALA A 1 1036 ? 14.743 -0.494 -8.085 1.00 98.81 1036 ALA A CA 1
ATOM 8293 C C . ALA A 1 1036 ? 15.203 0.882 -7.583 1.00 98.81 1036 ALA A C 1
ATOM 8295 O O . ALA A 1 1036 ? 15.419 1.798 -8.386 1.00 98.81 1036 ALA A O 1
ATOM 8296 N N . LEU A 1 1037 ? 15.346 1.017 -6.264 1.00 98.88 1037 LEU A N 1
ATOM 8297 C CA . LEU A 1 1037 ? 15.974 2.171 -5.635 1.00 98.88 1037 LEU A CA 1
ATOM 8298 C C . LEU A 1 1037 ? 17.486 1.941 -5.605 1.00 98.88 1037 LEU A C 1
ATOM 8300 O O . LEU A 1 1037 ? 17.947 0.969 -5.010 1.00 98.88 1037 LEU A O 1
ATOM 8304 N N . VAL A 1 1038 ? 18.251 2.825 -6.247 1.00 98.81 1038 VAL A N 1
ATOM 8305 C CA . VAL A 1 1038 ? 19.720 2.742 -6.204 1.00 98.81 1038 VAL A CA 1
ATOM 8306 C C . VAL A 1 1038 ? 20.275 3.263 -4.876 1.00 98.81 1038 VAL A C 1
ATOM 8308 O O . VAL A 1 1038 ? 19.593 4.002 -4.165 1.00 98.81 1038 VAL A O 1
ATOM 8311 N N . GLY A 1 1039 ? 21.534 2.944 -4.564 1.00 98.44 1039 GLY A N 1
ATOM 8312 C CA . GLY A 1 1039 ? 22.224 3.437 -3.365 1.00 98.44 1039 GLY A CA 1
ATOM 8313 C C . GLY A 1 1039 ? 22.153 4.953 -3.196 1.00 98.44 1039 GLY A C 1
ATOM 8314 O O . GLY A 1 1039 ? 21.811 5.429 -2.112 1.00 98.44 1039 GLY A O 1
ATOM 8315 N N . GLY A 1 1040 ? 22.367 5.697 -4.286 1.00 98.00 1040 GLY A N 1
ATOM 8316 C CA . GLY A 1 1040 ? 22.089 7.129 -4.365 1.00 98.00 1040 GLY A CA 1
ATOM 8317 C C . GLY A 1 1040 ? 23.312 8.040 -4.390 1.00 98.00 1040 GLY A C 1
ATOM 8318 O O . GLY A 1 1040 ? 24.429 7.597 -4.657 1.00 98.00 1040 GLY A O 1
ATOM 8319 N N . PRO A 1 1041 ? 23.111 9.355 -4.207 1.00 98.25 1041 PRO A N 1
ATOM 8320 C CA . PRO A 1 1041 ? 24.192 10.325 -4.279 1.00 98.25 1041 PRO A CA 1
ATOM 8321 C C . PRO A 1 1041 ? 25.063 10.304 -3.023 1.00 98.25 1041 PRO A C 1
ATOM 8323 O O . PRO A 1 1041 ? 24.671 9.784 -1.977 1.00 98.25 1041 PRO A O 1
ATOM 8326 N N . ASP A 1 1042 ? 26.239 10.923 -3.133 1.00 97.75 1042 ASP A N 1
ATOM 8327 C CA . ASP A 1 1042 ? 27.060 11.248 -1.968 1.00 97.75 1042 ASP A CA 1
ATOM 8328 C C . ASP A 1 1042 ? 26.537 12.486 -1.213 1.00 97.75 1042 ASP A C 1
ATOM 8330 O O . ASP A 1 1042 ? 25.543 13.116 -1.588 1.00 97.75 1042 ASP A O 1
ATOM 8334 N N . GLN A 1 1043 ? 27.242 12.856 -0.143 1.00 97.38 1043 GLN A N 1
ATOM 8335 C CA . GLN A 1 1043 ? 26.913 13.974 0.745 1.00 97.38 1043 GLN A CA 1
ATOM 8336 C C . GLN A 1 1043 ? 26.786 15.349 0.057 1.00 97.38 1043 GLN A C 1
ATOM 8338 O O . GLN A 1 1043 ? 26.278 16.285 0.671 1.00 97.38 1043 GLN A O 1
ATOM 8343 N N . ASN A 1 1044 ? 27.237 15.492 -1.194 1.00 97.50 1044 ASN A N 1
ATOM 8344 C CA . ASN A 1 1044 ? 27.171 16.732 -1.971 1.00 97.50 1044 ASN A CA 1
ATOM 8345 C C . ASN A 1 1044 ? 26.178 16.647 -3.142 1.00 97.50 1044 ASN A C 1
ATOM 8347 O O . ASN A 1 1044 ? 26.273 17.433 -4.085 1.00 97.50 1044 ASN A O 1
ATOM 8351 N N . ASP A 1 1045 ? 25.251 15.684 -3.112 1.00 98.00 1045 ASP A N 1
ATOM 8352 C CA . ASP A 1 1045 ? 24.304 15.390 -4.195 1.00 98.00 1045 ASP A CA 1
ATOM 8353 C C . ASP A 1 1045 ? 24.966 14.903 -5.500 1.00 98.00 1045 ASP A C 1
ATOM 8355 O O . ASP A 1 1045 ? 24.307 14.848 -6.547 1.00 98.00 1045 ASP A O 1
ATOM 8359 N N . TYR A 1 1046 ? 26.256 14.538 -5.471 1.00 97.62 1046 TYR A N 1
ATOM 8360 C CA . TYR A 1 1046 ? 26.939 14.034 -6.658 1.00 97.62 1046 TYR A CA 1
ATOM 8361 C C . TYR A 1 1046 ? 26.616 12.554 -6.870 1.00 97.62 1046 TYR A C 1
ATOM 8363 O O . TYR A 1 1046 ? 26.777 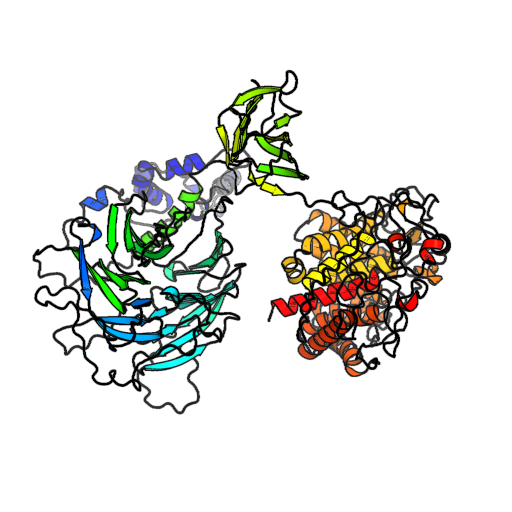11.702 -5.991 1.00 97.62 1046 TYR A O 1
ATOM 8371 N N . TYR A 1 1047 ? 26.169 12.236 -8.081 1.00 98.31 1047 TYR A N 1
ATOM 8372 C CA . TYR A 1 1047 ? 25.854 10.883 -8.517 1.00 98.31 1047 TYR A CA 1
ATOM 8373 C C . TYR A 1 1047 ? 26.167 10.739 -10.002 1.00 98.31 1047 TYR A C 1
ATOM 8375 O O . TYR A 1 1047 ? 25.768 11.582 -10.817 1.00 98.31 1047 TYR A O 1
ATOM 8383 N N . GLU A 1 1048 ? 26.806 9.623 -10.331 1.00 97.06 1048 GLU A N 1
ATOM 8384 C CA . GLU A 1 1048 ? 27.145 9.206 -11.682 1.00 97.06 1048 GLU A CA 1
ATOM 8385 C C . GLU A 1 1048 ? 26.560 7.810 -11.938 1.00 97.06 1048 GLU A C 1
ATOM 8387 O O . GLU A 1 1048 ? 26.643 6.923 -11.091 1.00 97.06 1048 GLU A O 1
ATOM 8392 N N . ASP A 1 1049 ? 25.931 7.620 -13.098 1.00 98.06 1049 ASP A N 1
ATOM 8393 C CA . ASP A 1 1049 ? 25.259 6.367 -13.459 1.00 98.06 1049 ASP A CA 1
ATOM 8394 C C . ASP A 1 1049 ? 26.264 5.374 -14.070 1.00 98.06 1049 ASP A C 1
ATOM 8396 O O . ASP A 1 1049 ? 26.510 5.340 -15.285 1.00 98.06 1049 ASP A O 1
ATOM 8400 N N . ARG A 1 1050 ? 26.907 4.612 -13.187 1.00 97.94 1050 ARG A N 1
ATOM 8401 C CA . ARG A 1 1050 ? 28.011 3.688 -13.444 1.00 97.94 1050 ARG A CA 1
ATOM 8402 C C . ARG A 1 1050 ? 27.745 2.341 -12.789 1.00 97.94 1050 ARG A C 1
ATOM 8404 O O . ARG A 1 1050 ? 27.650 2.255 -11.569 1.00 97.94 1050 ARG A O 1
ATOM 8411 N N . ARG A 1 1051 ? 27.711 1.285 -13.603 1.00 98.19 1051 ARG A N 1
ATOM 8412 C CA . ARG A 1 1051 ? 27.463 -0.086 -13.136 1.00 98.19 1051 ARG A CA 1
ATOM 8413 C C . ARG A 1 1051 ? 28.543 -0.595 -12.191 1.00 98.19 1051 ARG A C 1
ATOM 8415 O O . ARG A 1 1051 ? 28.246 -1.395 -11.321 1.00 98.19 1051 ARG A O 1
ATOM 8422 N N . ASP A 1 1052 ? 29.785 -0.160 -12.366 1.00 97.00 1052 ASP A N 1
ATOM 8423 C CA . ASP A 1 1052 ? 30.916 -0.556 -11.527 1.00 97.00 1052 ASP A CA 1
ATOM 8424 C C . ASP A 1 1052 ? 31.001 0.225 -10.205 1.00 97.00 1052 ASP A C 1
ATOM 8426 O O . ASP A 1 1052 ? 31.735 -0.182 -9.309 1.00 97.00 1052 ASP A O 1
ATOM 8430 N N . ASP A 1 1053 ? 30.222 1.301 -10.049 1.00 97.19 1053 ASP A N 1
ATOM 8431 C CA . ASP A 1 1053 ? 30.047 2.003 -8.776 1.00 97.19 1053 ASP A CA 1
ATOM 8432 C C . ASP A 1 1053 ? 28.932 1.329 -7.965 1.00 97.19 1053 ASP A C 1
ATOM 8434 O O . ASP A 1 1053 ? 27.781 1.772 -7.942 1.00 97.19 1053 ASP A O 1
ATOM 8438 N N . TYR A 1 1054 ? 29.282 0.231 -7.299 1.00 93.44 1054 TYR A N 1
ATOM 8439 C CA . TYR A 1 1054 ? 28.381 -0.494 -6.404 1.00 93.44 1054 TYR A CA 1
ATOM 8440 C C . TYR A 1 1054 ? 28.019 0.307 -5.142 1.00 93.44 1054 TYR A C 1
ATOM 8442 O O . TYR A 1 1054 ? 27.118 -0.080 -4.422 1.00 93.44 1054 TYR A O 1
ATOM 8450 N N . VAL A 1 1055 ? 28.632 1.461 -4.858 1.00 96.50 1055 VAL A N 1
ATOM 8451 C CA . VAL A 1 1055 ? 28.169 2.297 -3.736 1.00 96.50 1055 VAL A CA 1
ATOM 8452 C C . VAL A 1 1055 ? 26.925 3.083 -4.143 1.00 96.50 1055 VAL A C 1
ATOM 8454 O O . VAL A 1 1055 ? 25.943 3.139 -3.403 1.00 96.50 1055 VAL A O 1
ATOM 8457 N N . LYS A 1 1056 ? 26.956 3.692 -5.333 1.00 97.62 1056 LYS A N 1
ATOM 8458 C CA . LYS A 1 1056 ? 25.882 4.575 -5.810 1.00 97.62 1056 LYS A CA 1
ATOM 8459 C C . LYS A 1 1056 ? 24.808 3.852 -6.615 1.00 97.62 1056 LYS A C 1
ATOM 8461 O O . LYS A 1 1056 ? 23.662 4.300 -6.598 1.00 97.62 1056 LYS A O 1
ATOM 8466 N N . ASN A 1 1057 ? 25.163 2.773 -7.318 1.00 98.44 1057 ASN A N 1
ATOM 8467 C CA . ASN A 1 1057 ? 24.284 2.042 -8.242 1.00 98.44 1057 ASN A CA 1
ATOM 8468 C C . ASN A 1 1057 ? 23.905 0.633 -7.805 1.00 98.44 1057 ASN A C 1
ATOM 8470 O O . ASN A 1 1057 ? 23.217 -0.056 -8.560 1.00 98.44 1057 ASN A O 1
ATOM 8474 N N . GLU A 1 1058 ? 24.304 0.203 -6.614 1.00 98.50 1058 GLU A N 1
ATOM 8475 C CA . GLU A 1 1058 ? 23.733 -1.004 -6.026 1.00 98.50 1058 GLU A CA 1
ATOM 8476 C C . GLU A 1 1058 ? 22.232 -0.854 -5.801 1.00 98.50 1058 GLU A C 1
ATOM 8478 O O . GLU A 1 1058 ? 21.715 0.241 -5.565 1.00 98.50 1058 GLU A O 1
ATOM 8483 N N . VAL A 1 1059 ? 21.547 -1.983 -5.935 1.00 98.62 1059 VAL A N 1
ATOM 8484 C CA . VAL A 1 1059 ? 20.114 -2.155 -5.742 1.00 98.62 1059 VAL A CA 1
ATOM 8485 C C . VAL A 1 1059 ? 19.932 -3.412 -4.910 1.00 98.62 1059 VAL A C 1
ATOM 8487 O O . VAL A 1 1059 ? 20.532 -4.439 -5.221 1.00 98.62 1059 VAL A O 1
ATOM 8490 N N . THR A 1 1060 ? 19.113 -3.342 -3.868 1.00 98.25 1060 THR A N 1
ATOM 8491 C CA . THR A 1 1060 ? 18.884 -4.475 -2.968 1.00 98.25 1060 THR A CA 1
ATOM 8492 C C . THR A 1 1060 ? 17.425 -4.553 -2.540 1.00 98.25 1060 THR A C 1
ATOM 8494 O O . THR A 1 1060 ? 16.673 -3.572 -2.576 1.00 98.25 1060 THR A O 1
ATOM 8497 N N . THR A 1 1061 ? 17.005 -5.738 -2.113 1.00 98.06 1061 THR A N 1
ATOM 8498 C CA . THR A 1 1061 ? 15.661 -5.954 -1.565 1.00 98.06 1061 THR A CA 1
ATOM 8499 C C . THR A 1 1061 ? 15.385 -5.126 -0.306 1.00 98.06 1061 THR A C 1
ATOM 8501 O O . THR A 1 1061 ? 14.252 -4.661 -0.125 1.00 98.06 1061 THR A O 1
ATOM 8504 N N . ASP A 1 1062 ? 16.401 -4.877 0.528 1.00 97.31 1062 ASP A N 1
ATOM 8505 C CA . ASP A 1 1062 ? 16.276 -4.043 1.725 1.00 97.31 1062 ASP A CA 1
ATOM 8506 C C . ASP A 1 1062 ? 16.225 -2.538 1.405 1.00 97.31 1062 ASP A C 1
ATOM 8508 O O . ASP A 1 1062 ? 15.500 -1.807 2.085 1.00 97.31 1062 ASP A O 1
ATOM 8512 N N . TYR A 1 1063 ? 16.875 -2.078 0.324 1.00 98.69 1063 TYR A N 1
ATOM 8513 C CA . TYR A 1 1063 ? 16.795 -0.680 -0.122 1.00 98.69 1063 TYR A CA 1
ATOM 8514 C C . TYR A 1 1063 ? 15.355 -0.277 -0.441 1.00 98.69 1063 TYR A C 1
ATOM 8516 O O . TYR A 1 1063 ? 14.901 0.811 -0.079 1.00 98.69 1063 TYR A O 1
ATOM 8524 N N . ASN A 1 1064 ? 14.607 -1.180 -1.071 1.00 98.75 1064 ASN A N 1
ATOM 8525 C CA . ASN A 1 1064 ? 13.237 -0.924 -1.485 1.00 98.75 1064 ASN A CA 1
ATOM 8526 C C . ASN A 1 1064 ? 12.200 -1.035 -0.355 1.00 98.75 1064 ASN A C 1
ATOM 8528 O O . ASN A 1 1064 ? 11.110 -0.488 -0.513 1.00 98.75 1064 ASN A O 1
ATOM 8532 N N . ALA A 1 1065 ? 12.481 -1.692 0.776 1.00 98.44 1065 ALA A N 1
ATOM 8533 C CA . ALA A 1 1065 ? 11.422 -2.023 1.738 1.00 98.44 1065 ALA A CA 1
ATOM 8534 C C . ALA A 1 1065 ? 10.904 -0.808 2.510 1.00 98.44 1065 ALA A C 1
ATOM 8536 O O . ALA A 1 1065 ? 9.700 -0.536 2.497 1.00 98.44 1065 ALA A O 1
ATOM 8537 N N . GLY A 1 1066 ? 11.796 -0.036 3.140 1.00 98.50 1066 GLY A N 1
ATOM 8538 C CA . GLY A 1 1066 ? 11.408 1.219 3.786 1.00 98.50 1066 GLY A CA 1
ATOM 8539 C C . GLY A 1 1066 ? 10.849 2.222 2.781 1.00 98.50 1066 GLY A C 1
ATOM 8540 O O . GLY A 1 1066 ? 9.862 2.892 3.072 1.00 98.50 1066 GLY A O 1
ATOM 8541 N N . PHE A 1 1067 ? 11.411 2.266 1.569 1.00 98.88 1067 PHE A N 1
ATOM 8542 C CA . PHE A 1 1067 ? 10.927 3.118 0.481 1.00 98.88 1067 PHE A CA 1
ATOM 8543 C C . PHE A 1 1067 ? 9.488 2.783 0.081 1.00 98.88 1067 PHE A C 1
ATOM 8545 O O . PHE A 1 1067 ? 8.624 3.658 0.112 1.00 98.88 1067 PHE A O 1
ATOM 8552 N N . GLN A 1 1068 ? 9.192 1.519 -0.221 1.00 98.81 1068 GLN A N 1
ATOM 8553 C CA . GLN A 1 1068 ? 7.855 1.081 -0.607 1.00 98.81 1068 GLN A CA 1
ATOM 8554 C C . GLN A 1 1068 ? 6.839 1.343 0.509 1.00 98.81 1068 GLN A C 1
ATOM 8556 O O . GLN A 1 1068 ? 5.752 1.864 0.252 1.00 98.81 1068 GLN A O 1
ATOM 8561 N N . SER A 1 1069 ? 7.200 1.035 1.756 1.00 98.81 1069 SER A N 1
ATOM 8562 C CA . SER A 1 1069 ? 6.331 1.261 2.909 1.00 98.81 1069 SER A CA 1
ATOM 8563 C C . SER A 1 1069 ? 6.135 2.754 3.222 1.00 98.81 1069 SER A C 1
ATOM 8565 O O . SER A 1 1069 ? 5.044 3.146 3.636 1.00 98.81 1069 SER A O 1
ATOM 8567 N N . ALA A 1 1070 ? 7.132 3.612 2.976 1.00 98.81 1070 ALA A N 1
ATOM 8568 C CA . ALA A 1 1070 ? 6.995 5.066 3.083 1.00 98.81 1070 ALA A CA 1
ATOM 8569 C C . ALA A 1 1070 ? 6.095 5.643 1.981 1.00 98.81 1070 ALA A C 1
ATOM 8571 O O . ALA A 1 1070 ? 5.205 6.435 2.280 1.00 98.81 1070 ALA A O 1
ATOM 8572 N N . VAL A 1 1071 ? 6.268 5.212 0.726 1.00 98.69 1071 VAL A N 1
ATOM 8573 C CA . VAL A 1 1071 ? 5.404 5.606 -0.401 1.00 98.69 1071 VAL A CA 1
ATOM 8574 C C . VAL A 1 1071 ? 3.950 5.203 -0.128 1.00 98.69 1071 VAL A C 1
ATOM 8576 O O . VAL A 1 1071 ? 3.042 6.006 -0.347 1.00 98.69 1071 VAL A O 1
ATOM 8579 N N . ALA A 1 1072 ? 3.719 4.003 0.419 1.00 98.62 1072 ALA A N 1
ATOM 8580 C CA . ALA A 1 1072 ? 2.388 3.570 0.844 1.00 98.62 1072 ALA A CA 1
ATOM 8581 C C . ALA A 1 1072 ? 1.823 4.481 1.941 1.00 98.62 1072 ALA A C 1
ATOM 8583 O O . ALA A 1 1072 ? 0.665 4.879 1.860 1.00 98.62 1072 ALA A O 1
ATOM 8584 N N . GLY A 1 1073 ? 2.644 4.875 2.919 1.00 98.12 1073 GLY A N 1
ATOM 8585 C CA . GLY A 1 1073 ? 2.243 5.815 3.966 1.00 98.12 1073 GLY A CA 1
ATOM 8586 C C . GLY A 1 1073 ? 1.892 7.205 3.432 1.00 98.12 1073 GLY A C 1
ATOM 8587 O O . GLY A 1 1073 ? 0.902 7.796 3.857 1.00 98.12 1073 GLY A O 1
ATOM 8588 N N . LEU A 1 1074 ? 2.639 7.726 2.456 1.00 97.25 1074 LEU A N 1
ATOM 8589 C CA . LEU A 1 1074 ? 2.316 9.010 1.828 1.00 97.25 1074 LEU A CA 1
ATOM 8590 C C . LEU A 1 1074 ? 1.007 8.948 1.037 1.00 97.25 1074 LEU A C 1
ATOM 8592 O O . LEU A 1 1074 ? 0.183 9.851 1.169 1.00 97.25 1074 LEU A O 1
ATOM 8596 N N . LEU A 1 1075 ? 0.778 7.873 0.276 1.00 96.12 1075 LEU A N 1
ATOM 8597 C CA . LEU A 1 1075 ? -0.494 7.663 -0.416 1.00 96.12 1075 LEU A CA 1
ATOM 8598 C C . LEU A 1 1075 ? -1.649 7.501 0.582 1.00 96.12 1075 LEU A C 1
ATOM 8600 O O . LEU A 1 1075 ? -2.680 8.140 0.426 1.00 96.12 1075 LEU A O 1
ATOM 8604 N N . HIS A 1 1076 ? -1.462 6.726 1.650 1.00 95.75 1076 HIS A N 1
ATOM 8605 C CA . HIS A 1 1076 ? -2.426 6.594 2.745 1.00 95.75 1076 HIS A CA 1
ATOM 8606 C C . HIS A 1 1076 ? -2.832 7.954 3.323 1.00 95.75 1076 HIS A C 1
ATOM 8608 O O . HIS A 1 1076 ? -4.011 8.218 3.551 1.00 95.75 1076 HIS A O 1
ATOM 8614 N N . HIS A 1 1077 ? -1.863 8.845 3.536 1.00 90.38 1077 HIS A N 1
ATOM 8615 C CA . HIS A 1 1077 ? -2.149 10.195 4.000 1.00 90.38 1077 HIS A CA 1
ATOM 8616 C C . HIS A 1 1077 ? -2.860 11.047 2.943 1.00 90.38 1077 HIS A C 1
ATOM 8618 O O . HIS A 1 1077 ? -3.775 11.774 3.313 1.00 90.38 1077 HIS A O 1
ATOM 8624 N N . GLN A 1 1078 ? -2.511 10.928 1.658 1.00 87.69 1078 GLN A N 1
ATOM 8625 C CA . GLN A 1 1078 ? -3.226 11.607 0.568 1.00 87.69 1078 GLN A CA 1
ATOM 8626 C C . GLN A 1 1078 ? -4.682 11.151 0.427 1.00 87.69 1078 GLN A C 1
ATOM 8628 O O . GLN A 1 1078 ? -5.513 11.951 0.033 1.00 87.69 1078 GLN A O 1
ATOM 8633 N N . LEU A 1 1079 ? -5.003 9.899 0.764 1.00 81.00 1079 LEU A N 1
ATOM 8634 C CA . LEU A 1 1079 ? -6.377 9.377 0.736 1.00 81.00 1079 LEU A CA 1
ATOM 8635 C C . LEU A 1 1079 ? -7.238 9.854 1.914 1.00 81.00 1079 LEU A C 1
ATOM 8637 O O . LEU A 1 1079 ? -8.450 9.650 1.911 1.00 81.00 1079 LEU A O 1
ATOM 8641 N N . LYS A 1 1080 ? -6.612 10.434 2.943 1.00 75.12 1080 LYS A N 1
ATOM 8642 C CA . LYS A 1 1080 ? -7.270 10.927 4.162 1.00 75.12 1080 LYS A CA 1
ATOM 8643 C C . LYS A 1 1080 ? -7.414 12.450 4.207 1.00 75.12 1080 LYS A C 1
ATOM 8645 O O . LYS A 1 1080 ? -8.001 12.953 5.165 1.00 75.12 1080 LYS A O 1
ATOM 8650 N N . VAL A 1 1081 ? -6.834 13.150 3.232 1.00 51.75 1081 VAL A N 1
ATOM 8651 C CA . VAL A 1 1081 ? -7.009 14.587 2.969 1.00 51.75 1081 VAL A CA 1
ATOM 8652 C C . VAL A 1 1081 ? -8.074 14.718 1.894 1.00 51.75 1081 VAL A C 1
ATOM 8654 O O . VAL A 1 1081 ? -8.972 15.568 2.075 1.00 51.75 1081 VAL A O 1
#

Radius of gyration: 37.97 Å; Cα contacts (8 Å, |Δi|>4): 2097; chains: 1; bounding box: 102×88×96 Å

Organism: NCBI:txid392030

pLDDT: mean 77.13, std 22.92, range [22.58, 98.94]